Protein AF-0000000084337438 (afdb_homodimer)

Radius of gyration: 63.25 Å; Cα contacts (8 Å, |Δi|>4): 2169; chains: 2; bounding box: 58×197×130 Å

Nearest PDB structures (foldseek):
  6azr-assembly1_C  TM=7.141E-01  e=1.356E-15  Thermotoga maritima MSB8
  9bkv-assembly1_B  TM=4.354E-01  e=6.236E-15  Escherichia coli
  9ce0-assembly1_B  TM=3.706E-01  e=3.165E-15  Escherichia coli
  4zp4-assembly1_A  TM=4.196E-01  e=5.188E-12  Mus musculus
  7v7l-assembly1_A  TM=3.686E-01  e=7.705E-12  Mus musculus

InterPro domains:
  IPR000014 PAS domain [PS50112] (128-198)
  IPR000014 PAS domain [PS50112] (255-328)
  IPR000014 PAS domain [SM00091] (130-196)
  IPR000014 PAS domain [SM00091] (257-326)
  IPR000014 PAS domain [TIGR00229] (126-250)
  IPR000014 PAS domain [TIGR00229] (255-382)
  IPR000014 PAS domain [cd00130] (139-242)
  IPR000014 PAS domain [cd00130] (268-373)
  IPR000700 PAS-associated, C-terminal [PS50113] (202-254)
  IPR000700 PAS-associated, C-terminal [PS50113] (332-385)
  IPR001610 PAC motif [SM00086] (77-118)
  IPR001610 PAC motif [SM00086] (203-245)
  IPR001610 PAC motif [SM00086] (333-376)
  IPR003594 Histidine kinase/HSP90-like ATPase domain [PF02518] (506-612)
  IPR003594 Histidine kinase/HSP90-like ATPase domain [SM00387] (505-613)
  IPR004358 Signal transduction histidine kinase-related protein, C-terminal [PR00344] (544-558)
  IPR004358 Signal transduction histidine kinase-related protein, C-terminal [PR00344] (576-594)
  IPR004358 Signal transduction histidine kinase-related protein, C-terminal [PR00344] (600-613)
  IPR005467 Histidine kinase domain [PS50109] (403-613)
  IPR013655 PAS fold 3 [PF08447] (153-236)

pLDDT: mean 85.12, std 11.22, range [44.88, 97.06]

Foldseek 3Di:
DVVVVVVVLVVCVVVLKKKKKAFPVVGDIDTRPSVCVVLVPDPPDDDDPVNVLVFFPCSVVVVVQQVVCQQPQDKDKDWTWGAHPVGDIFIKIKIKGFDDDPNHTGMIMIMIHTCRVVVVVVVVVVVVVVVVVCCQQVPQWKKFKAFLVFFTPFTHPNVCVVQVHDGVRRRVDGVLQFFDPVCNVVVVVQSVCQQVVVDQKDKDWGWTAHPVGDIFIKIKIKGFDADPVRHTGIIMITIGTCRVVVVVVVVVVVVVVVVVVVVVVQLWKKKKAFPVVRWMDIAQSVCVLLPHGRVPPPRCPVNPVLVFFDPVCSVVQVVQVVCQQVVVDQKGWDWTWGAHPVGDTFTKIWIKGQDDADPVSGGGMMMTIIDGCRVVVVVVVVVVVVVVLVVVVVVLVVLLVVLLVVVLVVLVVLLVVLVVCLVPDDDPVVNVVSVVVNVVSVVVNVVSVVLSCLLCVLVPCPPQQFDKDQLVVLLVVLCVVCVVLCVVLVEAEAEAEDRPDIAGGRSVLSSLLSNLLVVCQSQQAASVDHKYWYWHWDDDDPKIKIKIKIQGQKADCVVCVVCLLPFQDDRDPRPPCSRHSSVSNQSNLVSQVKHKDKDIDGNGTIMIMIIGD/DVVVVVVVLVVCVVVLKKKKKAFPPVGDIDIRPSVCVVLVPDPPDDDDPVNVLVFFPPSVVVVVQQVVCQQPQDKDKDWTWGAHPVGDIFIKIKIKGFDDDPNHTGMIMIMIHTCRVVVVVVVVVVVVVVVVVCCQQVPQWKKFKAFLVFFTPDTHPNVCVVQVHDGVRRRVDGVLQFFDPVCNVVVVVQSVCQQVVVDQKDKDWGWTAHPVGDIFIKIKIKGFDADPVRHTGIIMITIGTCRVVVVVVVVVVVVVVVVVVVVVVQLWKKKKAFPVVRWMDIAQSVCVLLPHGRVPPPRCPVNPVLVFFDPVCSVVQVVQVVCQQVVVDQKRWDWTWGAHPVGDTFTKIWIKGQDDADPVSGGGMMMTIIDGCRVVVVVVVVVVVVVVLVVVVVVLVVLLVVLLVVVLVVLVVLLVVLVVCLVPDDDVVVNVVSVVVNVVSVVVNVVSVVLSVLLVVLVPCPPQQFDWDQPVVLLVVLCVVCVVLCVVLVEAEAEAEDRPDIAGGRSVLSSLLSNLLVVCQSQQAASVDHKYWYWHWDDDDPKIKIKIKIQGQKADCVVCVVCLLPFQDDRDPGPVCSRHSSVSNQSNLVSQVKDKDKDIDGNGTIMIMIIGD

Sequence (1226 aa):
MHKKLELYEKVTPLAQLGIWQRNLITGEIYWNEYIRDIYEVGPEDYLTLNDASESYLDKEAACEMIEYAISTGQPQVGEFKMLTVKGTFKWVRMRVNTTFEDDQCTEIYGTLEDITSQVSMIRALEEREEKFHQAFDHAPIGMAIVSTEGHWIKVNNSLCSLLGYDEDEFLKHTFQEFTHPDDLDIDLSYMHRLLNKEIPSYNMEKRYFHKDGHQIWIYLSVTLVRDTDGLPLYFISQIKDITERKRSTEILLQERQRLDNIIKSTQVGTWEWNVQTDETIHNKRSAAIFGYHPNEIVANMMNTWHNFIHPDDREINFAELEKCFKKQEKFYACECRMMHKNGSWLWVEIRGKVIKWDDNNNPILMLGTYADIHQRKTMEQERKKAMEVISGQNGRLLNFAHIVSHNLRSHTGNIQMLLDMINHETEEDEKQKMMQMLVINTSNLQQTLSHLNEVVDVHSKGEYSKKILNLHKEVYRMLEVLSQSLRQVNAIKIVEVDPDINIQYDPAYLESILLNLVTNCVKYRDTDRQLHIHIKAYKEGNIVVLEITDNGIGIDLKLHGHKLFGMYKTFHDNNDARGIGLFLVKNQVDAMGGKIEASSVLGQGTTFRIEFSMHKKLELYEKVTPLAQLGIWQRNLITGEIYWNEYIRDIYEVGPEDYLTLNDASESYLDKEAACEMIEYAISTGQPQVGEFKMLTVKGTFKWVRMRVNTTFEDDQCTEIYGTLEDITSQVSMIRALEEREEKFHQAFDHAPIGMAIVSTEGHWIKVNNSLCSLLGYDEDEFLKHTFQEFTHPDDLDIDLSYMHRLLNKEIPSYNMEKRYFHKDGHQIWIYLSVTLVRDTDGLPLYFISQIKDITERKRSTEILLQERQRLDNIIKSTQVGTWEWNVQTDETIHNKRSAAIFGYHPNEIVANMMNTWHNFIHPDDREINFAELEKCFKKQEKFYACECRMMHKNGSWLWVEIRGKVIKWDDNNNPILMLGTYADIHQRKTMEQERKKAMEVISGQNGRLLNFAHIVSHNLRSHTGNIQMLLDMINHETEEDEKQKMMQMLVINTSNLQQTLSHLNEVVDVHSKGEYSKKILNLHKEVYRMLEVLSQSLRQVNAIKIVEVDPDINIQYDPAYLESILLNLVTNCVKYRDTDRQLHIHIKAYKEGNIVVLEITDNGIGIDLKLHGHKLFGMYKTFHDNNDARGIGLFLVKNQVDAMGGKIEASSVLGQGTTFRIEFS

Solvent-accessible surface area (backbone atoms only — not comparable to full-atom values): 63831 Å² total; per-residue (Å²): 108,69,67,60,36,54,48,51,63,56,42,33,59,72,66,54,41,16,41,39,38,34,33,66,76,84,64,51,73,48,70,41,74,43,39,34,58,73,37,53,54,54,93,86,55,81,88,45,73,65,58,58,51,66,24,32,74,55,38,64,61,55,50,49,52,53,50,49,21,56,72,70,53,46,70,43,76,49,76,46,50,30,39,26,78,80,65,46,81,41,33,31,40,40,33,41,39,50,42,72,56,95,95,35,62,42,32,41,36,32,37,40,33,80,41,37,68,59,51,52,52,53,51,53,50,49,51,53,28,49,51,33,44,46,47,50,39,54,26,65,54,13,34,34,36,25,37,84,87,44,40,44,74,45,69,19,55,36,36,23,61,71,35,66,42,52,67,76,64,48,44,75,40,45,63,70,76,34,36,36,76,90,46,43,62,61,52,51,52,51,52,49,36,42,75,68,68,73,37,82,57,53,71,49,76,46,43,34,50,29,71,90,65,52,78,40,36,29,40,38,27,37,25,71,44,57,45,98,87,64,48,80,59,35,31,32,37,37,44,37,84,39,44,67,59,53,50,53,52,49,52,52,51,50,51,34,50,50,48,51,50,31,49,57,23,64,68,41,11,40,40,37,36,31,63,78,80,51,45,48,47,69,41,55,51,34,23,49,74,35,64,39,51,61,85,61,60,49,66,64,62,46,73,41,52,71,71,34,35,37,78,89,39,44,62,60,49,48,52,44,48,48,35,32,64,68,66,74,31,79,58,32,70,45,78,40,36,31,58,26,72,87,71,46,76,37,37,32,38,39,29,18,27,73,78,37,63,46,97,86,62,43,68,38,34,34,30,17,36,41,36,84,38,37,69,59,51,50,51,51,51,52,50,50,50,54,41,50,51,48,46,50,49,35,52,51,53,44,53,45,42,43,51,51,27,53,53,50,47,53,40,42,48,50,45,52,51,45,52,54,48,45,74,68,48,81,52,65,71,58,36,52,51,46,50,51,50,44,55,51,45,50,51,50,43,45,52,52,34,53,50,46,38,50,50,30,47,52,67,62,46,71,75,68,65,64,37,85,38,49,52,34,59,53,52,52,51,51,51,57,72,43,35,64,68,37,56,74,60,59,50,44,77,44,79,53,46,53,75,80,43,67,43,66,39,37,66,69,53,52,52,52,38,54,49,39,57,53,50,45,44,65,71,44,38,33,89,89,48,79,39,40,39,38,37,38,42,51,72,62,85,96,30,44,35,41,35,46,32,29,47,14,42,38,42,56,46,90,82,40,47,93,41,56,58,30,73,56,45,61,92,62,98,45,93,82,59,68,20,46,52,51,24,47,36,47,51,47,33,46,72,61,61,25,47,75,49,78,51,46,42,66,69,56,8,36,33,40,38,36,37,47,89,110,69,68,58,36,53,47,51,64,56,42,32,60,71,65,54,39,16,41,40,38,34,34,66,76,83,64,52,72,47,69,42,74,42,39,34,57,72,37,53,52,54,93,87,56,81,90,44,74,66,58,58,49,63,24,31,75,55,38,65,62,55,49,50,51,51,50,49,21,56,74,69,52,45,68,43,76,48,75,48,50,29,38,27,79,80,64,46,81,40,32,32,40,40,34,41,39,50,42,71,54,95,93,35,64,43,32,43,35,33,39,40,34,82,41,39,69,58,51,52,52,51,49,52,50,48,51,53,27,50,52,32,44,47,47,50,40,55,26,67,54,13,34,33,36,25,38,84,87,44,40,45,73,45,70,18,55,36,37,24,61,72,36,65,41,52,67,75,64,49,45,76,41,44,61,71,77,33,35,37,75,90,46,42,62,62,52,51,52,52,52,49,36,41,76,68,68,74,37,80,57,53,72,50,75,44,42,34,50,29,72,87,66,50,78,41,37,31,40,41,28,39,26,72,45,55,46,97,86,64,48,80,58,34,32,32,36,38,44,38,84,38,42,68,59,52,51,54,52,49,51,52,51,51,52,35,50,49,46,52,50,32,47,58,24,63,68,40,12,38,39,37,36,30,63,77,81,48,45,46,47,69,41,55,51,34,24,47,75,35,64,40,52,60,85,59,60,50,65,64,60,46,72,42,51,71,73,34,35,38,76,87,40,44,62,62,50,48,53,44,47,47,35,32,64,70,65,74,30,79,57,33,70,45,77,40,37,31,57,27,71,89,70,46,75,37,37,32,37,38,28,18,25,72,76,40,61,46,97,85,60,44,69,37,36,34,31,16,38,40,34,85,38,37,69,58,51,50,50,49,50,52,50,51,51,52,43,50,51,46,48,49,49,33,52,52,52,45,53,46,43,44,51,51,26,53,53,49,45,52,39,43,49,51,45,51,52,45,51,54,49,44,75,69,47,83,52,65,71,59,36,53,52,47,49,51,50,43,55,50,46,49,51,51,45,45,49,54,35,52,49,45,38,50,49,30,48,56,67,62,47,72,76,67,64,65,37,84,38,47,53,33,59,53,52,52,52,50,50,58,72,43,36,64,67,37,55,74,61,60,51,44,77,45,78,51,47,54,75,80,45,68,43,67,39,38,66,68,53,53,50,51,38,52,50,41,56,54,51,46,43,64,73,44,39,34,89,89,48,79,39,41,39,42,38,38,40,51,71,60,85,95,29,45,36,42,35,44,32,30,47,15,42,37,43,55,46,92,80,40,48,93,41,55,58,31,74,56,45,60,93,63,98,45,91,84,58,68,20,46,53,52,23,44,38,48,50,47,33,45,72,59,62,25,48,74,50,76,52,46,42,66,69,56,9,37,33,41,39,38,38,47,87

Organism: NCBI:txid1302689

Structure (mmCIF, N/CA/C/O backbone):
data_AF-0000000084337438-model_v1
#
loop_
_entity.id
_entity.type
_entity.pdbx_description
1 polymer 'histidine kinase'
#
loop_
_atom_site.group_PDB
_atom_site.id
_atom_site.type_symbol
_atom_site.label_atom_id
_atom_site.label_alt_id
_atom_site.label_comp_id
_atom_site.label_asym_id
_atom_site.label_entity_id
_atom_site.label_seq_id
_atom_site.pdbx_PDB_ins_code
_atom_site.Cartn_x
_atom_site.Cartn_y
_atom_site.Cartn_z
_atom_site.occupancy
_atom_site.B_iso_or_equiv
_atom_site.auth_seq_id
_atom_site.auth_comp_id
_atom_site.auth_asym_id
_atom_site.auth_atom_id
_atom_site.pdbx_PDB_model_num
ATOM 1 N N . MET A 1 1 ? 8.883 -91.438 -40 1 69.81 1 MET A N 1
ATOM 2 C CA . MET A 1 1 ? 8.258 -90.375 -40.75 1 69.81 1 MET A CA 1
ATOM 3 C C . MET A 1 1 ? 6.832 -90.125 -40.25 1 69.81 1 MET A C 1
ATOM 5 O O . MET A 1 1 ? 6.438 -89 -40.031 1 69.81 1 MET A O 1
ATOM 9 N N . HIS A 1 2 ? 6.121 -91.25 -40 1 74.62 2 HIS A N 1
ATOM 10 C CA . HIS A 1 2 ? 4.75 -91.125 -39.531 1 74.62 2 HIS A CA 1
ATOM 11 C C . HIS A 1 2 ? 4.707 -90.5 -38.125 1 74.62 2 HIS A C 1
ATOM 13 O O . HIS A 1 2 ? 3.877 -89.625 -37.875 1 74.62 2 HIS A O 1
ATOM 19 N N . LYS A 1 3 ? 5.621 -90.812 -37.312 1 76.75 3 LYS A N 1
ATOM 20 C CA . LYS A 1 3 ? 5.656 -90.312 -35.938 1 76.75 3 LYS A CA 1
ATOM 21 C C . LYS A 1 3 ? 5.965 -88.812 -35.938 1 76.75 3 LYS A C 1
ATOM 23 O O . LYS A 1 3 ? 5.375 -88.062 -35.156 1 76.75 3 LYS A O 1
ATOM 28 N N . LYS A 1 4 ? 6.848 -88.438 -36.812 1 80.94 4 LYS A N 1
ATOM 29 C CA . LYS A 1 4 ? 7.219 -87.062 -36.875 1 80.94 4 LYS A CA 1
ATOM 30 C C . LYS A 1 4 ? 6.055 -86.188 -37.375 1 80.94 4 LYS A C 1
ATOM 32 O O . LYS A 1 4 ? 5.828 -85.062 -36.875 1 80.94 4 LYS A O 1
ATOM 37 N N . LEU A 1 5 ? 5.355 -86.688 -38.312 1 83.25 5 LEU A N 1
ATOM 38 C CA . LEU A 1 5 ? 4.203 -86 -38.844 1 83.25 5 LEU A CA 1
ATOM 39 C C . LEU A 1 5 ? 3.119 -85.812 -37.781 1 83.25 5 LEU A C 1
ATOM 41 O O . LEU A 1 5 ? 2.51 -84.75 -37.688 1 83.25 5 LEU A O 1
ATOM 45 N N . GLU A 1 6 ? 2.914 -86.875 -37.094 1 83.12 6 GLU A N 1
ATOM 46 C CA . GLU A 1 6 ? 1.926 -86.812 -36 1 83.12 6 GLU A CA 1
ATOM 47 C C . GLU A 1 6 ? 2.291 -85.75 -34.969 1 83.12 6 GLU A C 1
ATOM 49 O O . GLU A 1 6 ? 1.421 -85 -34.5 1 83.12 6 GLU A O 1
ATOM 54 N N . LEU A 1 7 ? 3.539 -85.625 -34.719 1 84.75 7 LEU A N 1
ATOM 55 C CA . LEU A 1 7 ? 4.02 -84.625 -33.781 1 84.75 7 LEU A CA 1
ATOM 56 C C . LEU A 1 7 ? 3.709 -83.25 -34.281 1 84.75 7 LEU A C 1
ATOM 58 O O . LEU A 1 7 ? 3.154 -82.438 -33.562 1 84.75 7 LEU A O 1
ATOM 62 N N . TYR A 1 8 ? 4 -82.938 -35.5 1 82.94 8 TYR A N 1
ATOM 63 C CA . TYR A 1 8 ? 3.801 -81.625 -36.094 1 82.94 8 TYR A CA 1
ATOM 64 C C . TYR A 1 8 ? 2.32 -81.25 -36.125 1 82.94 8 TYR A C 1
ATOM 66 O O . TYR A 1 8 ? 1.947 -80.125 -35.906 1 82.94 8 TYR A O 1
ATOM 74 N N . GLU A 1 9 ? 1.546 -82.25 -36.312 1 83.94 9 GLU A N 1
ATOM 75 C CA . GLU A 1 9 ? 0.104 -82 -36.344 1 83.94 9 GLU A CA 1
ATOM 76 C C . GLU A 1 9 ? -0.444 -81.688 -34.969 1 83.94 9 GLU A C 1
ATOM 78 O O . GLU A 1 9 ? -1.401 -80.875 -34.844 1 83.94 9 GLU A O 1
ATOM 83 N N . LYS A 1 10 ? 0.195 -82.188 -33.969 1 83.75 10 LYS A N 1
ATOM 84 C CA . LYS A 1 10 ? -0.245 -81.938 -32.594 1 83.75 10 LYS A CA 1
ATOM 85 C C . LYS A 1 10 ? 0.265 -80.625 -32.094 1 83.75 10 LYS A C 1
ATOM 87 O O . LYS A 1 10 ? -0.438 -79.875 -31.344 1 83.75 10 LYS A O 1
ATOM 92 N N . VAL A 1 11 ? 1.381 -80.188 -32.531 1 84.69 11 VAL A N 1
ATOM 93 C CA . VAL A 1 11 ? 2.045 -79.062 -31.969 1 84.69 11 VAL A CA 1
ATOM 94 C C . VAL A 1 11 ? 1.501 -77.75 -32.594 1 84.69 11 VAL A C 1
ATOM 96 O O . VAL A 1 11 ? 1.44 -76.75 -31.953 1 84.69 11 VAL A O 1
ATOM 99 N N . THR A 1 12 ? 1.086 -77.75 -33.812 1 84.31 12 THR A N 1
ATOM 100 C CA . THR A 1 12 ? 0.663 -76.562 -34.531 1 84.31 12 THR A CA 1
ATOM 101 C C . THR A 1 12 ? -0.567 -75.938 -33.875 1 84.31 12 THR A C 1
ATOM 103 O O . THR A 1 12 ? -0.61 -74.75 -33.656 1 84.31 12 THR A O 1
ATOM 106 N N . PRO A 1 13 ? -1.558 -76.812 -33.5 1 82.44 13 PRO A N 1
ATOM 107 C CA . PRO A 1 13 ? -2.68 -76.188 -32.781 1 82.44 13 PRO A CA 1
ATOM 108 C C . PRO A 1 13 ? -2.283 -75.688 -31.391 1 82.44 13 PRO A C 1
ATOM 110 O O . PRO A 1 13 ? -2.818 -74.688 -30.922 1 82.44 13 PRO A O 1
ATOM 113 N N . LEU A 1 14 ? -1.349 -76.438 -30.828 1 84.5 14 LEU A N 1
ATOM 114 C CA . LEU A 1 14 ? -0.848 -76.062 -29.516 1 84.5 14 LEU A CA 1
ATOM 115 C C . LEU A 1 14 ? -0.203 -74.688 -29.594 1 84.5 14 LEU A C 1
ATOM 117 O O . LEU A 1 14 ? -0.383 -73.812 -28.703 1 84.5 14 LEU A O 1
ATOM 121 N N . ALA A 1 15 ? 0.458 -74.375 -30.688 1 84.94 15 ALA A N 1
ATOM 122 C CA . ALA A 1 15 ? 1.147 -73.125 -30.891 1 84.94 15 ALA A CA 1
ATOM 123 C C . ALA A 1 15 ? 0.205 -72.062 -31.484 1 84.94 15 ALA A C 1
ATOM 125 O O . ALA A 1 15 ? 0.591 -70.938 -31.672 1 84.94 15 ALA A O 1
ATOM 126 N N . GLN A 1 16 ? -1.043 -72.5 -31.75 1 86.56 16 GLN A N 1
ATOM 127 C CA . GLN A 1 16 ? -2.035 -71.625 -32.375 1 86.56 16 GLN A CA 1
ATOM 128 C C . GLN A 1 16 ? -1.514 -71.062 -33.688 1 86.56 16 GLN A C 1
ATOM 130 O O . GLN A 1 16 ? -1.617 -69.812 -33.906 1 86.56 16 GLN A O 1
ATOM 135 N N . LEU A 1 17 ? -0.965 -71.875 -34.438 1 89.62 17 LEU A N 1
ATOM 136 C CA . LEU A 1 17 ? -0.333 -71.5 -35.719 1 89.62 17 LEU A CA 1
ATOM 137 C C . LEU A 1 17 ? -1.119 -72.062 -36.875 1 89.62 17 LEU A C 1
ATOM 139 O O . LEU A 1 17 ? -1.338 -73.312 -36.969 1 89.62 17 LEU A O 1
ATOM 143 N N . GLY A 1 18 ? -1.558 -71.188 -37.781 1 90.75 18 GLY A N 1
ATOM 144 C CA . GLY A 1 18 ? -2.139 -71.625 -39.031 1 90.75 18 GLY A CA 1
ATOM 145 C C . GLY A 1 18 ? -1.103 -71.938 -40.094 1 90.75 18 GLY A C 1
ATOM 146 O O . GLY A 1 18 ? -0.129 -71.188 -40.25 1 90.75 18 GLY A O 1
ATOM 147 N N . ILE A 1 19 ? -1.331 -73.062 -40.781 1 91.75 19 ILE A N 1
ATOM 148 C CA . ILE A 1 19 ? -0.399 -73.438 -41.844 1 91.75 19 ILE A CA 1
ATOM 149 C C . ILE A 1 19 ? -1.155 -73.625 -43.156 1 91.75 19 ILE A C 1
ATOM 151 O O . ILE A 1 19 ? -2.246 -74.188 -43.188 1 91.75 19 ILE A O 1
ATOM 155 N N . TRP A 1 20 ? -0.579 -73.125 -44.188 1 90.88 20 TRP A N 1
ATOM 156 C CA . TRP A 1 20 ? -1.201 -73.312 -45.5 1 90.88 20 TRP A CA 1
ATOM 157 C C . TRP A 1 20 ? -0.146 -73.562 -46.594 1 90.88 20 TRP A C 1
ATOM 159 O O . TRP A 1 20 ? 1.02 -73.188 -46.406 1 90.88 20 TRP A O 1
ATOM 169 N N . GLN A 1 21 ? -0.517 -74.25 -47.594 1 93.25 21 GLN A N 1
ATOM 170 C CA . GLN A 1 21 ? 0.341 -74.562 -48.719 1 93.25 21 GLN A CA 1
ATOM 171 C C . GLN A 1 21 ? -0.469 -74.562 -50.031 1 93.25 21 GLN A C 1
ATOM 173 O O . GLN A 1 21 ? -1.58 -75.125 -50.062 1 93.25 21 GLN A O 1
ATOM 178 N N . ARG A 1 22 ? 0.064 -74 -51.062 1 91.75 22 ARG A N 1
ATOM 179 C CA . ARG A 1 22 ? -0.604 -74 -52.344 1 91.75 22 ARG A CA 1
ATOM 180 C C . ARG A 1 22 ? 0.344 -74.438 -53.469 1 91.75 22 ARG A C 1
ATOM 182 O O . ARG A 1 22 ? 1.451 -73.938 -53.594 1 91.75 22 ARG A O 1
ATOM 189 N N . ASN A 1 23 ? -0.112 -75.375 -54.125 1 92.19 23 ASN A N 1
ATOM 190 C CA . ASN A 1 23 ? 0.622 -75.812 -55.312 1 92.19 23 ASN A CA 1
ATOM 191 C C . ASN A 1 23 ? 0.289 -74.938 -56.531 1 92.19 23 ASN A C 1
ATOM 193 O O . ASN A 1 23 ? -0.87 -74.875 -56.938 1 92.19 23 ASN A O 1
ATOM 197 N N . LEU A 1 24 ? 1.274 -74.375 -57.125 1 90.88 24 LEU A N 1
ATOM 198 C CA . LEU A 1 24 ? 1.031 -73.375 -58.188 1 90.88 24 LEU A CA 1
ATOM 199 C C . LEU A 1 24 ? 0.873 -74.125 -59.531 1 90.88 24 LEU A C 1
ATOM 201 O O . LEU A 1 24 ? 0.405 -73.5 -60.5 1 90.88 24 LEU A O 1
ATOM 205 N N . ILE A 1 25 ? 1.181 -75.312 -59.562 1 88.81 25 ILE A N 1
ATOM 206 C CA . ILE A 1 25 ? 1.063 -76.125 -60.781 1 88.81 25 ILE A CA 1
ATOM 207 C C . ILE A 1 25 ? -0.323 -76.75 -60.875 1 88.81 25 ILE A C 1
ATOM 209 O O . ILE A 1 25 ? -1.037 -76.562 -61.875 1 88.81 25 ILE A O 1
ATOM 213 N N . THR A 1 26 ? -0.764 -77.438 -59.875 1 89.62 26 THR A N 1
ATOM 214 C CA . THR A 1 26 ? -2.035 -78.125 -59.875 1 89.62 26 THR A CA 1
ATOM 215 C C . THR A 1 26 ? -3.166 -77.25 -59.406 1 89.62 26 THR A C 1
ATOM 217 O O . THR A 1 26 ? -4.34 -77.5 -59.688 1 89.62 26 THR A O 1
ATOM 220 N N . GLY A 1 27 ? -2.842 -76.188 -58.656 1 86.5 27 GLY A N 1
ATOM 221 C CA . GLY A 1 27 ? -3.842 -75.25 -58.156 1 86.5 27 GLY A CA 1
ATOM 222 C C . GLY A 1 27 ? -4.422 -75.688 -56.812 1 86.5 27 GLY A C 1
ATOM 223 O O . GLY A 1 27 ? -5.246 -75 -56.219 1 86.5 27 GLY A O 1
ATOM 224 N N . GLU A 1 28 ? -4 -76.812 -56.25 1 88.75 28 GLU A N 1
ATOM 225 C CA . GLU A 1 28 ? -4.527 -77.312 -55 1 88.75 28 GLU A CA 1
ATOM 226 C C . GLU A 1 28 ? -3.992 -76.562 -53.812 1 88.75 28 GLU A C 1
ATOM 228 O O . GLU A 1 28 ? -2.824 -76.188 -53.781 1 88.75 28 GLU A O 1
ATOM 233 N N . ILE A 1 29 ? -4.891 -76.375 -52.844 1 89.75 29 ILE A N 1
ATOM 234 C CA . ILE A 1 29 ? -4.5 -75.625 -51.625 1 89.75 29 ILE A CA 1
ATOM 235 C C . ILE A 1 29 ? -4.762 -76.5 -50.406 1 89.75 29 ILE A C 1
ATOM 237 O O . ILE A 1 29 ? -5.785 -77.188 -50.344 1 89.75 29 ILE A O 1
ATOM 241 N N . TYR A 1 30 ? -3.816 -76.5 -49.5 1 88.69 30 TYR A N 1
ATOM 242 C CA . TYR A 1 30 ? -3.938 -77.188 -48.219 1 88.69 30 TYR A CA 1
ATOM 243 C C . TYR A 1 30 ? -3.965 -76.188 -47.094 1 88.69 30 TYR A C 1
ATOM 245 O O . TYR A 1 30 ? -3.189 -75.25 -47.062 1 88.69 30 TYR A O 1
ATOM 253 N N . TRP A 1 31 ? -4.926 -76.375 -46.156 1 87.75 31 TRP A N 1
ATOM 254 C CA . TRP A 1 31 ? -4.98 -75.625 -44.906 1 87.75 31 TRP A CA 1
ATOM 255 C C . TRP A 1 31 ? -5.031 -76.625 -43.719 1 87.75 31 TRP A C 1
ATOM 257 O O . TRP A 1 31 ? -5.715 -77.625 -43.781 1 87.75 31 TRP A O 1
ATOM 267 N N . ASN A 1 32 ? -4.285 -76.25 -42.688 1 84.69 32 ASN A N 1
ATOM 268 C CA . ASN A 1 32 ? -4.48 -77 -41.5 1 84.69 32 ASN A CA 1
ATOM 269 C C . ASN A 1 32 ? -5.73 -76.562 -40.719 1 84.69 32 ASN A C 1
ATOM 271 O O . ASN A 1 32 ? -6.371 -75.625 -41.094 1 84.69 32 ASN A O 1
ATOM 275 N N . GLU A 1 33 ? -6.113 -77.25 -39.75 1 82.69 33 GLU A N 1
ATOM 276 C CA . GLU A 1 33 ? -7.352 -77.062 -39 1 82.69 33 GLU A CA 1
ATOM 277 C C . GLU A 1 33 ? -7.359 -75.688 -38.312 1 82.69 33 GLU A C 1
ATOM 279 O O . GLU A 1 33 ? -8.398 -75 -38.25 1 82.69 33 GLU A O 1
ATOM 284 N N . TYR A 1 34 ? -6.215 -75.188 -37.906 1 87.94 34 TYR A N 1
ATOM 285 C CA . TYR A 1 34 ? -6.176 -73.938 -37.125 1 87.94 34 TYR A CA 1
ATOM 286 C C . TYR A 1 34 ? -6.445 -72.75 -38 1 87.94 34 TYR A C 1
ATOM 288 O O . TYR A 1 34 ? -6.891 -71.688 -37.531 1 87.94 34 TYR A O 1
ATOM 296 N N . ILE A 1 35 ? -6.145 -72.75 -39.281 1 89.62 35 ILE A N 1
ATOM 297 C CA . ILE A 1 35 ? -6.488 -71.688 -40.188 1 89.62 35 ILE A CA 1
ATOM 298 C C . ILE A 1 35 ? -8 -71.438 -40.156 1 89.62 35 ILE A C 1
ATOM 300 O O . ILE A 1 35 ? -8.461 -70.312 -40.219 1 89.62 35 ILE A O 1
ATOM 304 N N . ARG A 1 36 ? -8.664 -72.562 -40 1 87.69 36 ARG A N 1
ATOM 305 C CA . ARG A 1 36 ? -10.117 -72.438 -39.938 1 87.69 36 ARG A CA 1
ATOM 306 C C . ARG A 1 36 ? -10.555 -71.75 -38.688 1 87.69 36 ARG A C 1
ATOM 308 O O . ARG A 1 36 ? -11.516 -70.938 -38.688 1 87.69 36 ARG A O 1
ATOM 315 N N . ASP A 1 37 ? -9.836 -72 -37.656 1 89.56 37 ASP A N 1
ATOM 316 C CA . ASP A 1 37 ? -10.141 -71.312 -36.406 1 89.56 37 ASP A CA 1
ATOM 317 C C . ASP A 1 37 ? -9.867 -69.812 -36.5 1 89.56 37 ASP A C 1
ATOM 319 O O . ASP A 1 37 ? -10.633 -69 -35.969 1 89.56 37 ASP A O 1
ATOM 323 N N . ILE A 1 38 ? -8.797 -69.5 -37.125 1 91.44 38 ILE A N 1
ATOM 324 C CA . ILE A 1 38 ? -8.445 -68.062 -37.281 1 91.44 38 ILE A CA 1
ATOM 325 C C . ILE A 1 38 ? -9.516 -67.375 -38.094 1 91.44 38 ILE A C 1
ATOM 327 O O . ILE A 1 38 ? -9.961 -66.25 -37.75 1 91.44 38 ILE A O 1
ATOM 331 N N . TYR A 1 39 ? -10.008 -68.062 -39.125 1 91.81 39 TYR A N 1
ATOM 332 C CA . TYR A 1 39 ? -11.023 -67.438 -39.969 1 91.81 39 TYR A CA 1
ATOM 333 C C . TYR A 1 39 ? -12.422 -67.688 -39.406 1 91.81 39 TYR A C 1
ATOM 335 O O . TYR A 1 39 ? -13.406 -67.125 -39.906 1 91.81 39 TYR A O 1
ATOM 343 N N . GLU A 1 40 ? -12.531 -68.5 -38.344 1 89.62 40 GLU A N 1
ATOM 344 C CA . GLU A 1 40 ? -13.781 -68.812 -37.688 1 89.62 40 GLU A CA 1
ATOM 345 C C . GLU A 1 40 ? -14.766 -69.5 -38.625 1 89.62 40 GLU A C 1
ATOM 347 O O . GLU A 1 40 ? -15.93 -69.062 -38.719 1 89.62 40 GLU A O 1
ATOM 352 N N . VAL A 1 41 ? -14.203 -70.438 -39.344 1 86.19 41 VAL A N 1
ATOM 353 C CA . VAL A 1 41 ? -15.039 -71.188 -40.281 1 86.19 41 VAL A CA 1
ATOM 354 C C . VAL A 1 41 ? -15.641 -72.375 -39.562 1 86.19 41 VAL A C 1
ATOM 356 O O . VAL A 1 41 ? -14.938 -73.125 -38.844 1 86.19 41 VAL A O 1
ATOM 359 N N . GLY A 1 42 ? -16.875 -72.625 -39.625 1 78.19 42 GLY A N 1
ATOM 360 C CA . GLY A 1 42 ? -17.547 -73.688 -38.969 1 78.19 42 GLY A CA 1
ATOM 361 C C . GLY A 1 42 ? -17.078 -75.062 -39.438 1 78.19 42 GLY A C 1
ATOM 362 O O . GLY A 1 42 ? -16.453 -75.188 -40.5 1 78.19 42 GLY A O 1
ATOM 363 N N . PRO A 1 43 ? -17.266 -76.125 -38.656 1 74.5 43 PRO A N 1
ATOM 364 C CA . PRO A 1 43 ? -16.797 -77.5 -38.969 1 74.5 43 PRO A CA 1
ATOM 365 C C . PRO A 1 43 ? -17.375 -78 -40.281 1 74.5 43 PRO A C 1
ATOM 367 O O . PRO A 1 43 ? -16.734 -78.75 -40.969 1 74.5 43 PRO A O 1
ATOM 370 N N . GLU A 1 44 ? -18.594 -77.438 -40.688 1 77.75 44 GLU A N 1
ATOM 371 C CA . GLU A 1 44 ? -19.25 -77.938 -41.875 1 77.75 44 GLU A CA 1
ATOM 372 C C . GLU A 1 44 ? -18.938 -77.062 -43.094 1 77.75 44 GLU A C 1
ATOM 374 O O . GLU A 1 44 ? -19.25 -77.438 -44.219 1 77.75 44 GLU A O 1
ATOM 379 N N . ASP A 1 45 ? -18.328 -76 -42.844 1 76.31 45 ASP A N 1
ATOM 380 C CA . ASP A 1 45 ? -18.094 -75.125 -43.969 1 76.31 45 ASP A CA 1
ATOM 381 C C . ASP A 1 45 ? -16.672 -75.25 -44.531 1 76.31 45 ASP A C 1
ATOM 383 O O . ASP A 1 45 ? -15.812 -75.875 -43.875 1 76.31 45 ASP A O 1
ATOM 387 N N . TYR A 1 46 ? -16.531 -75 -45.844 1 79.5 46 TYR A N 1
ATOM 388 C CA . TYR A 1 46 ? -15.219 -75.062 -46.469 1 79.5 46 TYR A CA 1
ATOM 389 C C . TYR A 1 46 ? -14.641 -73.688 -46.719 1 79.5 46 TYR A C 1
ATOM 391 O O . TYR A 1 46 ? -15.367 -72.75 -47.125 1 79.5 46 TYR A O 1
ATOM 399 N N . LEU A 1 47 ? -13.398 -73.562 -46.312 1 81.81 47 LEU A N 1
ATOM 400 C CA . LEU A 1 47 ? -12.68 -72.375 -46.594 1 81.81 47 LEU A CA 1
ATOM 401 C C . LEU A 1 47 ? -12.07 -72.375 -47.969 1 81.81 47 LEU A C 1
ATOM 403 O O . LEU A 1 47 ? -11.305 -73.312 -48.312 1 81.81 47 LEU A O 1
ATOM 407 N N . THR A 1 48 ? -12.523 -71.438 -48.875 1 84.06 48 THR A N 1
ATOM 408 C CA . THR A 1 48 ? -11.938 -71.312 -50.219 1 84.06 48 THR A CA 1
ATOM 409 C C . THR A 1 48 ? -10.891 -70.188 -50.25 1 84.06 48 THR A C 1
ATOM 411 O O . THR A 1 48 ? -10.828 -69.375 -49.375 1 84.06 48 THR A O 1
ATOM 414 N N . LEU A 1 49 ? -10.031 -70.375 -51.219 1 85.81 49 LEU A N 1
ATOM 415 C CA . LEU A 1 49 ? -9.008 -69.375 -51.406 1 85.81 49 LEU A CA 1
ATOM 416 C C . LEU A 1 49 ? -9.648 -68 -51.594 1 85.81 49 LEU A C 1
ATOM 418 O O . LEU A 1 49 ? -9.117 -67 -51.125 1 85.81 49 LEU A O 1
ATOM 422 N N . ASN A 1 50 ? -10.742 -67.938 -52.25 1 83.81 50 ASN A N 1
ATOM 423 C CA . ASN A 1 50 ? -11.453 -66.688 -52.469 1 83.81 50 ASN A CA 1
ATOM 424 C C . ASN A 1 50 ? -12 -66.125 -51.188 1 83.81 50 ASN A C 1
ATOM 426 O O . ASN A 1 50 ? -11.906 -64.938 -50.938 1 83.81 50 ASN A O 1
ATOM 430 N N . ASP A 1 51 ? -12.523 -67 -50.344 1 83.75 51 ASP A N 1
ATOM 431 C CA . ASP A 1 51 ? -13.039 -66.562 -49.062 1 83.75 51 ASP A CA 1
ATOM 432 C C . ASP A 1 51 ? -11.922 -66 -48.188 1 83.75 51 ASP A C 1
ATOM 434 O O . ASP A 1 51 ? -12.102 -65 -47.531 1 83.75 51 ASP A O 1
ATOM 438 N N . ALA A 1 52 ? -10.82 -66.688 -48.25 1 86.88 52 ALA A N 1
ATOM 439 C CA . ALA A 1 52 ? -9.672 -66.25 -47.438 1 86.88 52 ALA A CA 1
ATOM 440 C C . ALA A 1 52 ? -9.141 -64.938 -47.906 1 86.88 52 ALA A C 1
ATOM 442 O O . ALA A 1 52 ? -8.828 -64.062 -47.094 1 86.88 52 ALA A O 1
ATOM 443 N N . SER A 1 53 ? -9.078 -64.688 -49.188 1 86.5 53 SER A N 1
ATOM 444 C CA . SER A 1 53 ? -8.562 -63.438 -49.75 1 86.5 53 SER A CA 1
ATOM 445 C C . SER A 1 53 ? -9.5 -62.281 -49.469 1 86.5 53 SER A C 1
ATOM 447 O O . SER A 1 53 ? -9.055 -61.156 -49.219 1 86.5 53 SER A O 1
ATOM 449 N N . GLU A 1 54 ? -10.742 -62.531 -49.406 1 85.75 54 GLU A N 1
ATOM 450 C CA . GLU A 1 54 ? -11.734 -61.5 -49.25 1 85.75 54 GLU A CA 1
ATOM 451 C C . GLU A 1 54 ? -11.82 -61.062 -47.781 1 85.75 54 GLU A C 1
ATOM 453 O O . GLU A 1 54 ? -12.32 -59.969 -47.469 1 85.75 54 GLU A O 1
ATOM 458 N N . SER A 1 55 ? -11.328 -61.844 -46.938 1 89.56 55 SER A N 1
ATOM 459 C CA . SER A 1 55 ? -11.406 -61.562 -45.5 1 89.56 55 SER A CA 1
ATOM 460 C C . SER A 1 55 ? -10.461 -60.406 -45.125 1 89.56 55 SER A C 1
ATOM 462 O O . SER A 1 55 ? -10.648 -59.781 -44.094 1 89.56 55 SER A O 1
ATOM 464 N N . TYR A 1 56 ? -9.438 -60.219 -45.906 1 91.62 56 TYR A N 1
ATOM 465 C CA . TYR A 1 56 ? -8.461 -59.188 -45.594 1 91.62 56 TYR A CA 1
ATOM 466 C C . TYR A 1 56 ? -9 -57.812 -45.969 1 91.62 56 TYR A C 1
ATOM 468 O O . TYR A 1 56 ? -9.555 -57.625 -47.062 1 91.62 56 TYR A O 1
ATOM 476 N N . LEU A 1 57 ? -8.867 -56.938 -45.062 1 88.5 57 LEU A N 1
ATOM 477 C CA . LEU A 1 57 ? -9.305 -55.562 -45.344 1 88.5 57 LEU A CA 1
ATOM 478 C C . LEU A 1 57 ? -8.414 -54.906 -46.375 1 88.5 57 LEU A C 1
ATOM 480 O O . LEU A 1 57 ? -8.898 -54.156 -47.219 1 88.5 57 LEU A O 1
ATOM 484 N N . ASP A 1 58 ? -7.117 -55.156 -46.219 1 87.12 58 ASP A N 1
ATOM 485 C CA . ASP A 1 58 ? -6.176 -54.719 -47.25 1 87.12 58 ASP A CA 1
ATOM 486 C C . ASP A 1 58 ? -5.73 -55.906 -48.125 1 87.12 58 ASP A C 1
ATOM 488 O O . ASP A 1 58 ? -4.578 -56.344 -48.031 1 87.12 58 ASP A O 1
ATOM 492 N N . LYS A 1 59 ? -6.539 -56.312 -48.969 1 89.19 59 LYS A N 1
ATOM 493 C CA . LYS A 1 59 ? -6.324 -57.469 -49.812 1 89.19 59 LYS A CA 1
ATOM 494 C C . LYS A 1 59 ? -5.152 -57.25 -50.781 1 89.19 59 LYS A C 1
ATOM 496 O O . LYS A 1 59 ? -4.355 -58.156 -51.031 1 89.19 59 LYS A O 1
ATOM 501 N N . GLU A 1 60 ? -5.148 -56 -51.219 1 90.44 60 GLU A N 1
ATOM 502 C CA . GLU A 1 60 ? -4.105 -55.688 -52.188 1 90.44 60 GLU A CA 1
ATOM 503 C C . GLU A 1 60 ? -2.717 -55.844 -51.562 1 90.44 60 GLU A C 1
ATOM 505 O O . GLU A 1 60 ? -1.813 -56.406 -52.188 1 90.44 60 GLU A O 1
ATOM 510 N N . ALA A 1 61 ? -2.605 -55.312 -50.375 1 91.25 61 ALA A N 1
ATOM 511 C CA . ALA A 1 61 ? -1.308 -55.375 -49.719 1 91.25 61 ALA A CA 1
ATOM 512 C C . ALA A 1 61 ? -0.906 -56.844 -49.469 1 91.25 61 ALA A C 1
ATOM 514 O O . ALA A 1 61 ? 0.258 -57.219 -49.656 1 91.25 61 ALA A O 1
ATOM 515 N N . ALA A 1 62 ? -1.787 -57.656 -49.062 1 90.81 62 ALA A N 1
ATOM 516 C CA . ALA A 1 62 ? -1.515 -59.062 -48.812 1 90.81 62 ALA A CA 1
ATOM 517 C C . ALA A 1 62 ? -1.153 -59.812 -50.094 1 90.81 62 ALA A C 1
ATOM 519 O O . ALA A 1 62 ? -0.212 -60.594 -50.125 1 90.81 62 ALA A O 1
ATOM 520 N N . CYS A 1 63 ? -1.891 -59.531 -51.219 1 91.38 63 CYS A N 1
ATOM 521 C CA . CYS A 1 63 ? -1.631 -60.125 -52.5 1 91.38 63 CYS A CA 1
ATOM 522 C C . CYS A 1 63 ? -0.264 -59.719 -53.031 1 91.38 63 CYS A C 1
ATOM 524 O O . CYS A 1 63 ? 0.461 -60.562 -53.594 1 91.38 63 CYS A O 1
ATOM 526 N N . GLU A 1 64 ? -0.045 -58.469 -52.812 1 92.5 64 GLU A N 1
ATOM 527 C CA . GLU A 1 64 ? 1.247 -57.969 -53.281 1 92.5 64 GLU A CA 1
ATOM 528 C C . GLU A 1 64 ? 2.396 -58.656 -52.562 1 92.5 64 GLU A C 1
ATOM 530 O O . GLU A 1 64 ? 3.414 -59 -53.156 1 92.5 64 GLU A O 1
ATOM 535 N N . MET A 1 65 ? 2.229 -58.844 -51.281 1 92.56 65 MET A N 1
ATOM 536 C CA . MET A 1 65 ? 3.256 -59.531 -50.5 1 92.56 65 MET A CA 1
ATOM 537 C C . MET A 1 65 ? 3.459 -60.969 -51.031 1 92.56 65 MET A C 1
ATOM 539 O O . MET A 1 65 ? 4.594 -61.406 -51.188 1 92.56 65 MET A O 1
ATOM 543 N N . ILE A 1 66 ? 2.404 -61.688 -51.344 1 91.62 66 ILE A N 1
ATOM 544 C CA . ILE A 1 66 ? 2.451 -63.062 -51.812 1 91.62 66 ILE A CA 1
ATOM 545 C C . ILE A 1 66 ? 3.082 -63.125 -53.219 1 91.62 66 ILE A C 1
ATOM 547 O O . ILE A 1 66 ? 3.938 -63.969 -53.469 1 91.62 66 ILE A O 1
ATOM 551 N N . GLU A 1 67 ? 2.678 -62.188 -54.031 1 91.81 67 GLU A N 1
ATOM 552 C CA . GLU A 1 67 ? 3.229 -62.125 -55.375 1 91.81 67 GLU A CA 1
ATOM 553 C C . GLU A 1 67 ? 4.73 -61.844 -55.375 1 91.81 67 GLU A C 1
ATOM 555 O O . GLU A 1 67 ? 5.48 -62.406 -56.156 1 91.81 67 GLU A O 1
ATOM 560 N N . TYR A 1 68 ? 5.023 -60.969 -54.531 1 93.44 68 TYR A N 1
ATOM 561 C CA . TYR A 1 68 ? 6.441 -60.656 -54.406 1 93.44 68 TYR A CA 1
ATOM 562 C C . TYR A 1 68 ? 7.238 -61.906 -54 1 93.44 68 TYR A C 1
ATOM 564 O O . TYR A 1 68 ? 8.32 -62.156 -54.531 1 93.44 68 TYR A O 1
ATOM 572 N N . ALA A 1 69 ? 6.746 -62.656 -53.062 1 92.62 69 ALA A N 1
ATOM 573 C CA . ALA A 1 69 ? 7.398 -63.875 -52.656 1 92.62 69 ALA A CA 1
ATOM 574 C C . ALA A 1 69 ? 7.508 -64.875 -53.812 1 92.62 69 ALA A C 1
ATOM 576 O O . ALA A 1 69 ? 8.539 -65.5 -53.969 1 92.62 69 ALA A O 1
ATOM 577 N N . ILE A 1 70 ? 6.516 -65 -54.625 1 92.31 70 ILE A N 1
ATOM 578 C CA . ILE A 1 70 ? 6.469 -65.875 -55.75 1 92.31 70 ILE A CA 1
ATOM 579 C C . ILE A 1 70 ? 7.492 -65.5 -56.812 1 92.31 70 ILE A C 1
ATOM 581 O O . ILE A 1 70 ? 8.164 -66.312 -57.406 1 92.31 70 ILE A O 1
ATOM 585 N N . SER A 1 71 ? 7.652 -64.188 -57 1 92 71 SER A N 1
ATOM 586 C CA . SER A 1 71 ? 8.516 -63.688 -58.031 1 92 71 SER A CA 1
ATOM 587 C C . SER A 1 71 ? 9.984 -63.719 -57.625 1 92 71 SER A C 1
ATOM 589 O O . SER A 1 71 ? 10.859 -64 -58.438 1 92 71 SER A O 1
ATOM 591 N N . THR A 1 72 ? 10.273 -63.438 -56.406 1 91.38 72 THR A N 1
ATOM 592 C CA . THR A 1 72 ? 11.656 -63.25 -55.969 1 91.38 72 THR A CA 1
ATOM 593 C C . THR A 1 72 ? 12.164 -64.5 -55.281 1 91.38 72 THR A C 1
ATOM 595 O O . THR A 1 72 ? 13.375 -64.75 -55.219 1 91.38 72 THR A O 1
ATOM 598 N N . GLY A 1 73 ? 11.297 -65.25 -54.656 1 89.56 73 GLY A N 1
ATOM 599 C CA . GLY A 1 73 ? 11.68 -66.438 -53.875 1 89.56 73 GLY A CA 1
ATOM 600 C C . GLY A 1 73 ? 12.156 -66.062 -52.5 1 89.56 73 GLY A C 1
ATOM 601 O O . GLY A 1 73 ? 12.641 -66.938 -51.75 1 89.56 73 GLY A O 1
ATOM 602 N N . GLN A 1 74 ? 11.961 -64.875 -52.125 1 90.88 74 GLN A N 1
ATOM 603 C CA . GLN A 1 74 ? 12.391 -64.438 -50.812 1 90.88 74 GLN A CA 1
ATOM 604 C C . GLN A 1 74 ? 11.242 -64.5 -49.812 1 90.88 74 GLN A C 1
ATOM 606 O O . GLN A 1 74 ? 10.117 -64.125 -50.125 1 90.88 74 GLN A O 1
ATOM 611 N N . PRO A 1 75 ? 11.562 -65 -48.625 1 92.38 75 PRO A N 1
ATOM 612 C CA . PRO A 1 75 ? 10.516 -65 -47.594 1 92.38 75 PRO A CA 1
ATOM 613 C C . PRO A 1 75 ? 10.031 -63.625 -47.219 1 92.38 75 PRO A C 1
ATOM 615 O O . PRO A 1 75 ? 10.812 -62.688 -47.219 1 92.38 75 PRO A O 1
ATOM 618 N N . GLN A 1 76 ? 8.742 -63.594 -46.938 1 93.31 76 GLN A N 1
ATOM 619 C CA . GLN A 1 76 ? 8.125 -62.312 -46.594 1 93.31 76 GLN A CA 1
ATOM 620 C C . GLN A 1 76 ? 7.312 -62.438 -45.312 1 93.31 76 GLN A C 1
ATOM 622 O O . GLN A 1 76 ? 6.773 -63.5 -45 1 93.31 76 GLN A O 1
ATOM 627 N N . VAL A 1 77 ? 7.332 -61.344 -44.562 1 93.25 77 VAL A N 1
ATOM 628 C CA . VAL A 1 77 ? 6.492 -61.25 -43.375 1 93.25 77 VAL A CA 1
ATOM 629 C C . VAL A 1 77 ? 5.66 -59.969 -43.406 1 93.25 77 VAL A C 1
ATOM 631 O O . VAL A 1 77 ? 6.152 -58.906 -43.812 1 93.25 77 VAL A O 1
ATOM 634 N N . GLY A 1 78 ? 4.352 -60.094 -43.062 1 92.19 78 GLY A N 1
ATOM 635 C CA . GLY A 1 78 ? 3.473 -58.938 -43 1 92.19 78 GLY A CA 1
ATOM 636 C C . GLY A 1 78 ? 2.371 -59.062 -41.969 1 92.19 78 GLY A C 1
ATOM 637 O O . GLY A 1 78 ? 1.993 -60.188 -41.594 1 92.19 78 GLY A O 1
ATOM 638 N N . GLU A 1 79 ? 1.964 -57.969 -41.438 1 92.56 79 GLU A N 1
ATOM 639 C CA . GLU A 1 79 ? 0.816 -57.906 -40.531 1 92.56 79 GLU A CA 1
ATOM 640 C C . GLU A 1 79 ? -0.382 -57.25 -41.219 1 92.56 79 GLU A C 1
ATOM 642 O O . GLU A 1 79 ? -0.236 -56.219 -41.906 1 92.56 79 GLU A O 1
ATOM 647 N N . PHE A 1 80 ? -1.598 -57.875 -41.062 1 93.44 80 PHE A N 1
ATOM 648 C CA . PHE A 1 80 ? -2.77 -57.406 -41.781 1 93.44 80 PHE A CA 1
ATOM 649 C C . PHE A 1 80 ? -4.012 -57.438 -40.906 1 93.44 80 PHE A C 1
ATOM 651 O O . PHE A 1 80 ? -4.094 -58.281 -40 1 93.44 80 PHE A O 1
ATOM 658 N N . LYS A 1 81 ? -4.949 -56.562 -41.219 1 93.81 81 LYS A N 1
ATOM 659 C CA . LYS A 1 81 ? -6.277 -56.625 -40.625 1 93.81 81 LYS A CA 1
ATOM 660 C C . LYS A 1 81 ? -7.227 -57.5 -41.438 1 93.81 81 LYS A C 1
ATOM 662 O O . LYS A 1 81 ? -7.191 -57.469 -42.656 1 93.81 81 LYS A O 1
ATOM 667 N N . MET A 1 82 ? -7.953 -58.281 -40.719 1 93.06 82 MET A N 1
ATOM 668 C CA . MET A 1 82 ? -8.883 -59.156 -41.438 1 93.06 82 MET A CA 1
ATOM 669 C C . MET A 1 82 ? -10.234 -59.219 -40.75 1 93.06 82 MET A C 1
ATOM 671 O O . MET A 1 82 ? -10.32 -58.938 -39.531 1 93.06 82 MET A O 1
ATOM 675 N N . LEU A 1 83 ? -11.195 -59.531 -41.5 1 93.38 83 LEU A N 1
ATOM 676 C CA . LEU A 1 83 ? -12.539 -59.812 -41 1 93.38 83 LEU A CA 1
ATOM 677 C C . LEU A 1 83 ? -12.883 -61.281 -41.188 1 93.38 83 LEU A C 1
ATOM 679 O O . LEU A 1 83 ? -12.859 -61.812 -42.312 1 93.38 83 LEU A O 1
ATOM 683 N N . THR A 1 84 ? -13.172 -61.906 -40.031 1 90.62 84 THR A N 1
ATOM 684 C CA . THR A 1 84 ? -13.484 -63.312 -40.094 1 90.62 84 THR A CA 1
ATOM 685 C C . THR A 1 84 ? -14.828 -63.531 -40.781 1 90.62 84 THR A C 1
ATOM 687 O O . THR A 1 84 ? -15.547 -62.594 -41.094 1 90.62 84 THR A O 1
ATOM 690 N N . VAL A 1 85 ? -15.133 -64.75 -41.031 1 86.25 85 VAL A N 1
ATOM 691 C CA . VAL A 1 85 ? -16.391 -65.062 -41.688 1 86.25 85 VAL A CA 1
ATOM 692 C C . VAL A 1 85 ? -17.562 -64.688 -40.812 1 86.25 85 VAL A C 1
ATOM 694 O O . VAL A 1 85 ? -18.641 -64.312 -41.312 1 86.25 85 VAL A O 1
ATOM 697 N N . LYS A 1 86 ? -17.312 -64.562 -39.5 1 87.44 86 LYS A N 1
ATOM 698 C CA . LYS A 1 86 ? -18.359 -64.188 -38.562 1 87.44 86 LYS A CA 1
ATOM 699 C C . LYS A 1 86 ? -18.391 -62.688 -38.375 1 87.44 86 LYS A C 1
ATOM 701 O O . LYS A 1 86 ? -19.219 -62.156 -37.625 1 87.44 86 LYS A O 1
ATOM 706 N N . GLY A 1 87 ? -17.516 -62.031 -38.969 1 87.69 87 GLY A N 1
ATOM 707 C CA . GLY A 1 87 ? -17.516 -60.562 -38.906 1 87.69 87 GLY A CA 1
ATOM 708 C C . GLY A 1 87 ? -16.672 -60.031 -37.781 1 87.69 87 GLY A C 1
ATOM 709 O O . GLY A 1 87 ? -16.812 -58.844 -37.375 1 87.69 87 GLY A O 1
ATOM 710 N N . THR A 1 88 ? -15.828 -60.781 -37.281 1 91.5 88 THR A N 1
ATOM 711 C CA . THR A 1 88 ? -14.969 -60.344 -36.188 1 91.5 88 THR A CA 1
ATOM 712 C C . THR A 1 88 ? -13.68 -59.75 -36.719 1 91.5 88 THR A C 1
ATOM 714 O O . THR A 1 88 ? -13.047 -60.312 -37.625 1 91.5 88 THR A O 1
ATOM 717 N N . PHE A 1 89 ? -13.328 -58.562 -36.188 1 91.38 89 PHE A N 1
ATOM 718 C CA . PHE A 1 89 ? -12.078 -57.906 -36.594 1 91.38 89 PHE A CA 1
ATOM 719 C C . PHE A 1 89 ? -10.891 -58.594 -35.875 1 91.38 89 PHE A C 1
ATOM 721 O O . PHE A 1 89 ? -10.906 -58.781 -34.688 1 91.38 89 PHE A O 1
ATOM 728 N N . LYS A 1 90 ? -9.82 -58.938 -36.719 1 93.19 90 LYS A N 1
ATOM 729 C CA . LYS A 1 90 ? -8.609 -59.562 -36.156 1 93.19 90 LYS A CA 1
ATOM 730 C C . LYS A 1 90 ? -7.359 -59 -36.844 1 93.19 90 LYS A C 1
ATOM 732 O O . LYS A 1 90 ? -7.41 -58.562 -38 1 93.19 90 LYS A O 1
ATOM 737 N N . TRP A 1 91 ? -6.305 -58.938 -36.062 1 93.12 91 TRP A N 1
ATOM 738 C CA . TRP A 1 91 ? -4.969 -58.719 -36.594 1 93.12 91 TRP A CA 1
ATOM 739 C C . TRP A 1 91 ? -4.227 -60.031 -36.781 1 93.12 91 TRP A C 1
ATOM 741 O O . TRP A 1 91 ? -4.223 -60.875 -35.875 1 93.12 91 TRP A O 1
ATOM 751 N N . VAL A 1 92 ? -3.611 -60.188 -38 1 94.12 92 VAL A N 1
ATOM 752 C CA . VAL A 1 92 ? -2.9 -61.438 -38.219 1 94.12 92 VAL A CA 1
ATOM 753 C C . VAL A 1 92 ? -1.503 -61.156 -38.781 1 94.12 92 VAL A C 1
ATOM 755 O O . VAL A 1 92 ? -1.292 -60.125 -39.438 1 94.12 92 VAL A O 1
ATOM 758 N N . ARG A 1 93 ? -0.603 -62 -38.438 1 93.5 93 ARG A N 1
ATOM 759 C CA . ARG A 1 93 ? 0.743 -62 -39 1 93.5 93 ARG A CA 1
ATOM 760 C C . ARG A 1 93 ? 0.931 -63.156 -40 1 93.5 93 ARG A C 1
ATOM 762 O O . ARG A 1 93 ? 0.75 -64.312 -39.625 1 93.5 93 ARG A O 1
ATOM 769 N N . MET A 1 94 ? 1.24 -62.812 -41.188 1 93.5 94 MET A N 1
ATOM 770 C CA . MET A 1 94 ? 1.443 -63.812 -42.219 1 93.5 94 MET A CA 1
ATOM 771 C C . MET A 1 94 ? 2.916 -63.906 -42.625 1 93.5 94 MET A C 1
ATOM 773 O O . MET A 1 94 ? 3.568 -62.875 -42.844 1 93.5 94 MET A O 1
ATOM 777 N N . ARG A 1 95 ? 3.414 -65.125 -42.625 1 93.88 95 ARG A N 1
ATOM 778 C CA . ARG A 1 95 ? 4.746 -65.438 -43.125 1 93.88 95 ARG A CA 1
ATOM 779 C C . ARG A 1 95 ? 4.68 -66.375 -44.344 1 93.88 95 ARG A C 1
ATOM 781 O O . ARG A 1 95 ? 3.963 -67.375 -44.312 1 93.88 95 ARG A O 1
ATOM 788 N N . VAL A 1 96 ? 5.359 -65.938 -45.375 1 94.56 96 VAL A N 1
ATOM 789 C CA . VAL A 1 96 ? 5.258 -66.75 -46.562 1 94.56 96 VAL A CA 1
ATOM 790 C C . VAL A 1 96 ? 6.652 -67.062 -47.094 1 94.56 96 VAL A C 1
ATOM 792 O O . VAL A 1 96 ? 7.594 -66.312 -46.906 1 94.56 96 VAL A O 1
ATOM 795 N N . ASN A 1 97 ? 6.758 -68.25 -47.625 1 93.94 97 ASN A N 1
ATOM 796 C CA . ASN A 1 97 ? 7.953 -68.688 -48.312 1 93.94 97 ASN A CA 1
ATOM 797 C C . ASN A 1 97 ? 7.594 -69.5 -49.562 1 93.94 97 ASN A C 1
ATOM 799 O O . ASN A 1 97 ? 6.422 -69.812 -49.781 1 93.94 97 ASN A O 1
ATOM 803 N N . THR A 1 98 ? 8.562 -69.688 -50.5 1 92.94 98 THR A N 1
ATOM 804 C CA . THR A 1 98 ? 8.273 -70.375 -51.781 1 92.94 98 THR A CA 1
ATOM 805 C C . THR A 1 98 ? 9.305 -71.438 -52.062 1 92.94 98 THR A C 1
ATOM 807 O O . THR A 1 98 ? 10.375 -71.5 -51.438 1 92.94 98 THR A O 1
ATOM 810 N N . THR A 1 99 ? 8.922 -72.438 -52.844 1 90 99 THR A N 1
ATOM 811 C CA . THR A 1 99 ? 9.805 -73.438 -53.375 1 90 99 THR A CA 1
ATOM 812 C C . THR A 1 99 ? 9.977 -73.312 -54.875 1 90 99 THR A C 1
ATOM 814 O O . THR A 1 99 ? 9 -73.125 -55.625 1 90 99 THR A O 1
ATOM 817 N N . PHE A 1 100 ? 11.234 -73.375 -55.25 1 90.38 100 PHE A N 1
ATOM 818 C CA . PHE A 1 100 ? 11.539 -73.188 -56.656 1 90.38 100 PHE A CA 1
ATOM 819 C C . PHE A 1 100 ? 12.102 -74.438 -57.281 1 90.38 100 PHE A C 1
ATOM 821 O O . PHE A 1 100 ? 12.906 -75.125 -56.625 1 90.38 100 PHE A O 1
ATOM 828 N N . GLU A 1 101 ? 11.508 -74.875 -58.312 1 87.12 101 GLU A N 1
ATOM 829 C CA . GLU A 1 101 ? 12.062 -75.938 -59.156 1 87.12 101 GLU A CA 1
ATOM 830 C C . GLU A 1 101 ? 12.336 -75.438 -60.562 1 87.12 101 GLU A C 1
ATOM 832 O O . GLU A 1 101 ? 11.43 -74.938 -61.25 1 87.12 101 GLU A O 1
ATOM 837 N N . ASP A 1 102 ? 13.531 -75.688 -61.156 1 85.62 102 ASP A N 1
ATOM 838 C CA . ASP A 1 102 ? 13.938 -75.312 -62.5 1 85.62 102 ASP A CA 1
ATOM 839 C C . ASP A 1 102 ? 13.594 -73.812 -62.781 1 85.62 102 ASP A C 1
ATOM 841 O O . ASP A 1 102 ? 12.977 -73.5 -63.781 1 85.62 102 ASP A O 1
ATOM 845 N N . ASP A 1 103 ? 13.844 -72.875 -61.812 1 83.12 103 ASP A N 1
ATOM 846 C CA . ASP A 1 103 ? 13.734 -71.375 -61.844 1 83.12 103 ASP A CA 1
ATOM 847 C C . ASP A 1 103 ? 12.273 -70.938 -61.906 1 83.12 103 ASP A C 1
ATOM 849 O O . ASP A 1 103 ? 11.969 -69.812 -62.344 1 83.12 103 ASP A O 1
ATOM 853 N N . GLN A 1 104 ? 11.367 -71.875 -61.719 1 88.38 104 GLN A N 1
ATOM 854 C CA . GLN A 1 104 ? 9.953 -71.5 -61.625 1 88.38 104 GLN A CA 1
ATOM 855 C C . GLN A 1 104 ? 9.398 -71.875 -60.219 1 88.38 104 GLN A C 1
ATOM 857 O O . GLN A 1 104 ? 9.719 -72.938 -59.688 1 88.38 104 GLN A O 1
ATOM 862 N N . CYS A 1 105 ? 8.648 -70.938 -59.719 1 91.44 105 CYS A N 1
ATOM 863 C CA . CYS A 1 105 ? 8.023 -71.188 -58.438 1 91.44 105 CYS A CA 1
ATOM 864 C C . CYS A 1 105 ? 6.965 -72.312 -58.531 1 91.44 105 CYS A C 1
ATOM 866 O O . CYS A 1 105 ? 6 -72.125 -59.281 1 91.44 105 CYS A O 1
ATOM 868 N N . THR A 1 106 ? 7.051 -73.375 -57.844 1 91.88 106 THR A N 1
ATOM 869 C CA . THR A 1 106 ? 6.145 -74.5 -57.938 1 91.88 106 THR A CA 1
ATOM 870 C C . THR A 1 106 ? 5.16 -74.562 -56.781 1 91.88 106 THR A C 1
ATOM 872 O O . THR A 1 106 ? 4.051 -75.062 -56.906 1 91.88 106 THR A O 1
ATOM 875 N N . GLU A 1 107 ? 5.668 -74 -55.656 1 92.94 107 GLU A N 1
ATOM 876 C CA . GLU A 1 107 ? 4.82 -74.062 -54.469 1 92.94 107 GLU A CA 1
ATOM 877 C C . GLU A 1 107 ? 5.051 -72.812 -53.594 1 92.94 107 GLU A C 1
ATOM 879 O O . GLU A 1 107 ? 6.164 -72.312 -53.5 1 92.94 107 GLU A O 1
ATOM 884 N N . ILE A 1 108 ? 3.965 -72.312 -53 1 92.75 108 ILE A N 1
ATOM 885 C CA . ILE A 1 108 ? 4.027 -71.312 -51.969 1 92.75 108 ILE A CA 1
ATOM 886 C C . ILE A 1 108 ? 3.42 -71.812 -50.688 1 92.75 108 ILE A C 1
ATOM 888 O O . ILE A 1 108 ? 2.422 -72.562 -50.719 1 92.75 108 ILE A O 1
ATOM 892 N N . TYR A 1 109 ? 4.066 -71.625 -49.531 1 92.75 109 TYR A N 1
ATOM 893 C CA . TYR A 1 109 ? 3.564 -72 -48.219 1 92.75 109 TYR A CA 1
ATOM 894 C C . TYR A 1 109 ? 3.785 -70.938 -47.188 1 92.75 109 TYR A C 1
ATOM 896 O O . TYR A 1 109 ? 4.605 -70 -47.375 1 92.75 109 TYR A O 1
ATOM 904 N N . GLY A 1 110 ? 3.025 -71 -46.156 1 92.25 110 GLY A N 1
ATOM 905 C CA . GLY A 1 110 ? 3.164 -69.938 -45.156 1 92.25 110 GLY A CA 1
ATOM 906 C C . GLY A 1 110 ? 2.445 -70.25 -43.844 1 92.25 110 GLY A C 1
ATOM 907 O O . GLY A 1 110 ? 1.904 -71.375 -43.688 1 92.25 110 GLY A O 1
ATOM 908 N N . THR A 1 111 ? 2.65 -69.312 -42.906 1 93.06 111 THR A N 1
ATOM 909 C CA . THR A 1 111 ? 2.006 -69.375 -41.594 1 93.06 111 THR A CA 1
ATOM 910 C C . THR A 1 111 ? 1.134 -68.125 -41.344 1 93.06 111 THR A C 1
ATOM 912 O O . THR A 1 111 ? 1.336 -67.125 -41.938 1 93.06 111 THR A O 1
ATOM 915 N N . LEU A 1 112 ? 0.101 -68.375 -40.562 1 93.12 112 LEU A N 1
ATOM 916 C CA . LEU A 1 112 ? -0.81 -67.312 -40.125 1 93.12 112 LEU A CA 1
ATOM 917 C C . LEU A 1 112 ? -1.001 -67.375 -38.625 1 93.12 112 LEU A C 1
ATOM 919 O O . LEU A 1 112 ? -1.3 -68.375 -38.062 1 93.12 112 LEU A O 1
ATOM 923 N N . GLU A 1 113 ? -0.784 -66.188 -37.969 1 91.56 113 GLU A N 1
ATOM 924 C CA . GLU A 1 113 ? -0.923 -66.062 -36.531 1 91.56 113 GLU A CA 1
ATOM 925 C C . GLU A 1 113 ? -1.89 -64.938 -36.156 1 91.56 113 GLU A C 1
ATOM 927 O O . GLU A 1 113 ? -1.816 -63.844 -36.719 1 91.56 113 GLU A O 1
ATOM 932 N N . ASP A 1 114 ? -2.777 -65.25 -35.125 1 91.38 114 ASP A N 1
ATOM 933 C CA . ASP A 1 114 ? -3.672 -64.188 -34.594 1 91.38 114 ASP A CA 1
ATOM 934 C C . ASP A 1 114 ? -2.957 -63.344 -33.562 1 91.38 114 ASP A C 1
ATOM 936 O O . ASP A 1 114 ? -2.676 -63.812 -32.438 1 91.38 114 ASP A O 1
ATOM 940 N N . ILE A 1 115 ? -2.691 -62.094 -33.906 1 90.31 115 ILE A N 1
ATOM 941 C CA . ILE A 1 115 ? -1.951 -61.219 -33 1 90.31 115 ILE A CA 1
ATOM 942 C C . ILE A 1 115 ? -2.867 -60.094 -32.469 1 90.31 115 ILE A C 1
ATOM 944 O O . ILE A 1 115 ? -2.4 -59.031 -32.125 1 90.31 115 ILE A O 1
ATOM 948 N N . THR A 1 116 ? -4.176 -60.312 -32.438 1 90.31 116 THR A N 1
ATOM 949 C CA . THR A 1 116 ? -5.16 -59.281 -32.062 1 90.31 116 THR A CA 1
ATOM 950 C C . THR A 1 116 ? -4.938 -58.844 -30.625 1 90.31 116 THR A C 1
ATOM 952 O O . THR A 1 116 ? -4.914 -57.656 -30.344 1 90.31 116 THR A O 1
ATOM 955 N N . SER A 1 117 ? -4.758 -59.719 -29.734 1 85.19 117 SER A N 1
ATOM 956 C CA . SER A 1 117 ? -4.582 -59.406 -28.328 1 85.19 117 SER A CA 1
ATOM 957 C C . SER A 1 117 ? -3.307 -58.625 -28.078 1 85.19 117 SER A C 1
ATOM 959 O O . SER A 1 117 ? -3.301 -57.656 -27.297 1 85.19 117 SER A O 1
ATOM 961 N N . GLN A 1 118 ? -2.287 -59.031 -28.781 1 83.94 118 GLN A N 1
ATOM 962 C CA . GLN A 1 118 ? -1.004 -58.344 -28.656 1 83.94 118 GLN A CA 1
ATOM 963 C C . GLN A 1 118 ? -1.088 -56.906 -29.156 1 83.94 118 GLN A C 1
ATOM 965 O O . GLN A 1 118 ? -0.645 -56 -28.469 1 83.94 118 GLN A O 1
ATOM 970 N N . VAL A 1 119 ? -1.659 -56.781 -30.297 1 87.25 119 VAL A N 1
ATOM 971 C CA . VAL A 1 119 ? -1.77 -55.469 -30.906 1 87.25 119 VAL A CA 1
ATOM 972 C C . VAL A 1 119 ? -2.672 -54.562 -30.062 1 87.25 119 VAL A C 1
ATOM 974 O O . VAL A 1 119 ? -2.365 -53.406 -29.828 1 87.25 119 VAL A O 1
ATOM 977 N N . SER A 1 120 ? -3.789 -55.094 -29.578 1 87.81 120 SER A N 1
ATOM 978 C CA . SER A 1 120 ? -4.719 -54.312 -28.75 1 87.81 120 SER A CA 1
ATOM 979 C C . SER A 1 120 ? -4.055 -53.844 -27.453 1 87.81 120 SER A C 1
ATOM 981 O O . SER A 1 120 ? -4.266 -52.719 -27.016 1 87.81 120 SER A O 1
ATOM 983 N N . MET A 1 121 ? -3.277 -54.625 -26.844 1 85 121 MET A N 1
ATOM 984 C CA . MET A 1 121 ? -2.578 -54.281 -25.609 1 85 121 MET A CA 1
ATOM 985 C C . MET A 1 121 ? -1.55 -53.188 -25.844 1 85 121 MET A C 1
ATOM 987 O O . MET A 1 121 ? -1.449 -52.25 -25.078 1 85 121 MET A O 1
ATOM 991 N N . ILE A 1 122 ? -0.813 -53.375 -26.938 1 85.38 122 ILE A N 1
ATOM 992 C CA . ILE A 1 122 ? 0.207 -52.406 -27.281 1 85.38 122 ILE A CA 1
ATOM 993 C C . ILE A 1 122 ? -0.454 -51.062 -27.594 1 85.38 122 ILE A C 1
ATOM 995 O O . ILE A 1 122 ? -0.008 -50 -27.109 1 85.38 122 ILE A O 1
ATOM 999 N N . ARG A 1 123 ? -1.502 -51.062 -28.281 1 86.5 123 ARG A N 1
ATOM 1000 C CA . ARG A 1 123 ? -2.195 -49.844 -28.672 1 86.5 123 ARG A CA 1
ATOM 1001 C C . ARG A 1 123 ? -2.779 -49.156 -27.453 1 86.5 123 ARG A C 1
ATOM 1003 O O . ARG A 1 123 ? -2.729 -47.906 -27.344 1 86.5 123 ARG A O 1
ATOM 1010 N N . ALA A 1 124 ? -3.352 -49.938 -26.609 1 88.31 124 ALA A N 1
ATOM 1011 C CA . ALA A 1 124 ? -3.906 -49.344 -25.391 1 88.31 124 ALA A CA 1
ATOM 1012 C C . ALA A 1 124 ? -2.818 -48.688 -24.562 1 88.31 124 ALA A C 1
ATOM 1014 O O . ALA A 1 124 ? -3.027 -47.594 -24.016 1 88.31 124 ALA A O 1
ATOM 1015 N N . LEU A 1 125 ? -1.711 -49.25 -24.422 1 88.62 125 LEU A N 1
ATOM 1016 C CA . LEU A 1 125 ? -0.588 -48.688 -23.672 1 88.62 125 LEU A CA 1
ATOM 1017 C C . LEU A 1 125 ? -0.045 -47.438 -24.344 1 88.62 125 LEU A C 1
ATOM 1019 O O . LEU A 1 125 ? 0.324 -46.469 -23.672 1 88.62 125 LEU A O 1
ATOM 1023 N N . GLU A 1 126 ? 0.048 -47.469 -25.625 1 89.62 126 GLU A N 1
ATOM 1024 C CA . GLU A 1 126 ? 0.499 -46.312 -26.391 1 89.62 126 GLU A CA 1
ATOM 1025 C C . GLU A 1 126 ? -0.443 -45.125 -26.203 1 89.62 126 GLU A C 1
ATOM 1027 O O . GLU A 1 126 ? 0.006 -43.969 -26.062 1 89.62 126 GLU A O 1
ATOM 1032 N N . GLU A 1 127 ? -1.677 -45.406 -26.281 1 87.62 127 GLU A N 1
ATOM 1033 C CA . GLU A 1 127 ? -2.67 -44.344 -26.094 1 87.62 127 GLU A CA 1
ATOM 1034 C C . GLU A 1 127 ? -2.545 -43.719 -24.719 1 87.62 127 GLU A C 1
ATOM 1036 O O . GLU A 1 127 ? -2.625 -42.5 -24.578 1 87.62 127 GLU A O 1
ATOM 1041 N N . ARG A 1 128 ? -2.42 -44.469 -23.719 1 88.31 128 ARG A N 1
ATOM 1042 C CA . ARG A 1 128 ? -2.248 -43.969 -22.375 1 88.31 128 ARG A CA 1
ATOM 1043 C C . ARG A 1 128 ? -0.966 -43.156 -22.25 1 88.31 128 ARG A C 1
ATOM 1045 O O . ARG A 1 128 ? -0.964 -42.062 -21.656 1 88.31 128 ARG A O 1
ATOM 1052 N N . GLU A 1 129 ? 0.069 -43.75 -22.766 1 88.75 129 GLU A N 1
ATOM 1053 C CA . GLU A 1 129 ? 1.349 -43.031 -22.766 1 88.75 129 GLU A CA 1
ATOM 1054 C C . GLU A 1 129 ? 1.24 -41.688 -23.453 1 88.75 129 GLU A C 1
ATOM 1056 O O . GLU A 1 129 ? 1.734 -40.688 -22.953 1 88.75 129 GLU A O 1
ATOM 1061 N N . GLU A 1 130 ? 0.638 -41.688 -24.609 1 89.06 130 GLU A N 1
ATOM 1062 C CA . GLU A 1 130 ? 0.49 -40.438 -25.391 1 89.06 130 GLU A CA 1
ATOM 1063 C C . GLU A 1 130 ? -0.32 -39.406 -24.625 1 89.06 130 GLU A C 1
ATOM 1065 O O . GLU A 1 130 ? -0.008 -38.219 -24.656 1 89.06 130 GLU A O 1
ATOM 1070 N N . LYS A 1 131 ? -1.317 -39.875 -24 1 88.81 131 LYS A N 1
ATOM 1071 C CA . LYS A 1 131 ? -2.178 -38.969 -23.234 1 88.81 131 LYS A CA 1
ATOM 1072 C C . LYS A 1 131 ? -1.388 -38.25 -22.141 1 88.81 131 LYS A C 1
ATOM 1074 O O . LYS A 1 131 ? -1.451 -37.031 -22.031 1 88.81 131 LYS A O 1
ATOM 1079 N N . PHE A 1 132 ? -0.608 -38.938 -21.359 1 91.44 132 PHE A N 1
ATOM 1080 C CA . PHE A 1 132 ? 0.148 -38.344 -20.266 1 91.44 132 PHE A CA 1
ATOM 1081 C C . PHE A 1 132 ? 1.345 -37.562 -20.797 1 91.44 132 PHE A C 1
ATOM 1083 O O . PHE A 1 132 ? 1.733 -36.531 -20.219 1 91.44 132 PHE A O 1
ATOM 1090 N N . HIS A 1 133 ? 1.829 -38.094 -21.828 1 92.12 133 HIS A N 1
ATOM 1091 C CA . HIS A 1 133 ? 2.912 -37.344 -22.484 1 92.12 133 HIS A CA 1
ATOM 1092 C C . HIS A 1 133 ? 2.439 -36 -22.984 1 92.12 133 HIS A C 1
ATOM 1094 O O . HIS A 1 133 ? 3.117 -34.969 -22.797 1 92.12 133 HIS A O 1
ATOM 1100 N N . GLN A 1 134 ? 1.307 -35.938 -23.594 1 90.44 134 GLN A N 1
ATOM 1101 C CA . GLN A 1 134 ? 0.738 -34.688 -24.078 1 90.44 134 GLN A CA 1
ATOM 1102 C C . GLN A 1 134 ? 0.377 -33.75 -22.922 1 90.44 134 GLN A C 1
ATOM 1104 O O . GLN A 1 134 ? 0.58 -32.562 -23.016 1 90.44 134 GLN A O 1
ATOM 1109 N N . ALA A 1 135 ? -0.133 -34.344 -21.891 1 92.06 135 ALA A N 1
ATOM 1110 C CA . ALA A 1 135 ? -0.458 -33.562 -20.719 1 92.06 135 ALA A CA 1
ATOM 1111 C C . ALA A 1 135 ? 0.786 -32.875 -20.156 1 92.06 135 ALA A C 1
ATOM 1113 O O . ALA A 1 135 ? 0.727 -31.734 -19.703 1 92.06 135 ALA A O 1
ATOM 1114 N N . PHE A 1 136 ? 1.88 -33.594 -20.156 1 93.81 136 PHE A N 1
ATOM 1115 C CA . PHE A 1 136 ? 3.156 -33.062 -19.688 1 93.81 136 PHE A CA 1
ATOM 1116 C C . PHE A 1 136 ? 3.678 -31.984 -20.641 1 93.81 136 PHE A C 1
ATOM 1118 O O . PHE A 1 136 ? 3.965 -30.859 -20.234 1 93.81 136 PHE A O 1
ATOM 1125 N N . ASP A 1 137 ? 3.676 -32.25 -21.875 1 92.56 137 ASP A N 1
ATOM 1126 C CA . ASP A 1 137 ? 4.328 -31.422 -22.859 1 92.56 137 ASP A CA 1
A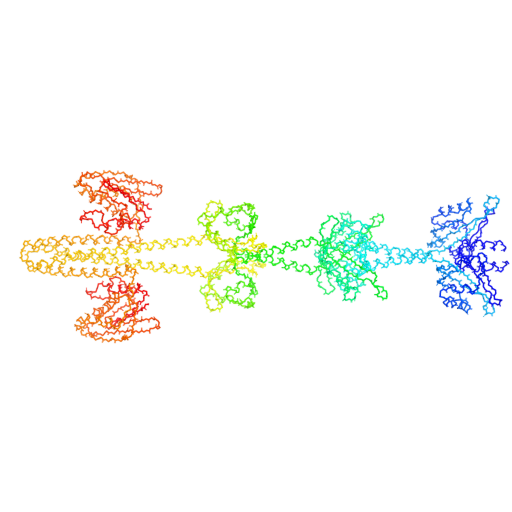TOM 1127 C C . ASP A 1 137 ? 3.543 -30.125 -23.094 1 92.56 137 ASP A C 1
ATOM 1129 O O . ASP A 1 137 ? 4.129 -29.078 -23.359 1 92.56 137 ASP A O 1
ATOM 1133 N N . HIS A 1 138 ? 2.221 -30.219 -22.969 1 90.12 138 HIS A N 1
ATOM 1134 C CA . HIS A 1 138 ? 1.398 -29.062 -23.312 1 90.12 138 HIS A CA 1
ATOM 1135 C C . HIS A 1 138 ? 0.884 -28.359 -22.078 1 90.12 138 HIS A C 1
ATOM 1137 O O . HIS A 1 138 ? 0.088 -27.422 -22.172 1 90.12 138 HIS A O 1
ATOM 1143 N N . ALA A 1 139 ? 1.348 -28.812 -20.938 1 92.75 139 ALA A N 1
ATOM 1144 C CA . ALA A 1 139 ? 0.96 -28.109 -19.719 1 92.75 139 ALA A CA 1
ATOM 1145 C C . ALA A 1 139 ? 1.356 -26.641 -19.797 1 92.75 139 ALA A C 1
ATOM 1147 O O . ALA A 1 139 ? 2.463 -26.312 -20.234 1 92.75 139 ALA A O 1
ATOM 1148 N N . PRO A 1 140 ? 0.46 -25.75 -19.422 1 91.88 140 PRO A N 1
ATOM 1149 C CA . PRO A 1 140 ? 0.737 -24.328 -19.531 1 91.88 140 PRO A CA 1
ATOM 1150 C C . PRO A 1 140 ? 1.812 -23.859 -18.562 1 91.88 140 PRO A C 1
ATOM 1152 O O . PRO A 1 140 ? 2.498 -22.859 -18.812 1 91.88 140 PRO A O 1
ATOM 1155 N N . ILE A 1 141 ? 1.955 -24.516 -17.469 1 94.19 141 ILE A N 1
ATOM 1156 C CA . ILE A 1 141 ? 3.008 -24.234 -16.5 1 94.19 141 ILE A CA 1
ATOM 1157 C C . ILE A 1 141 ? 4.219 -25.125 -16.766 1 94.19 141 ILE A C 1
ATOM 1159 O O . ILE A 1 141 ? 4.07 -26.297 -17.109 1 94.19 141 ILE A O 1
ATOM 1163 N N . GLY A 1 142 ? 5.348 -24.438 -16.625 1 95.69 142 GLY A N 1
ATOM 1164 C CA . GLY A 1 142 ? 6.559 -25.203 -16.875 1 95.69 142 GLY A CA 1
ATOM 1165 C C . GLY A 1 142 ? 6.684 -26.438 -16.016 1 95.69 142 GLY A C 1
ATOM 1166 O O . GLY A 1 142 ? 6.426 -26.375 -14.805 1 95.69 142 GLY A O 1
ATOM 1167 N N . MET A 1 143 ? 7.055 -27.562 -16.672 1 96.06 143 MET A N 1
ATOM 1168 C CA . MET A 1 143 ? 7.266 -28.812 -15.953 1 96.06 143 MET A CA 1
ATOM 1169 C C . MET A 1 143 ? 8.586 -29.453 -16.359 1 96.06 143 MET A C 1
ATOM 1171 O O . MET A 1 143 ? 9.016 -29.328 -17.516 1 96.06 143 MET A O 1
ATOM 1175 N N . ALA A 1 144 ? 9.141 -30.188 -15.398 1 96.81 144 ALA A N 1
ATOM 1176 C CA . ALA A 1 144 ? 10.398 -30.875 -15.688 1 96.81 144 ALA A CA 1
ATOM 1177 C C . ALA A 1 144 ? 10.555 -32.125 -14.828 1 96.81 144 ALA A C 1
ATOM 1179 O O . ALA A 1 144 ? 10.039 -32.188 -13.711 1 96.81 144 ALA A O 1
ATOM 1180 N N . ILE A 1 145 ? 11.133 -33.094 -15.391 1 95.81 145 ILE A N 1
ATOM 1181 C CA . ILE A 1 145 ? 11.648 -34.25 -14.664 1 95.81 145 ILE A CA 1
ATOM 1182 C C . ILE A 1 145 ? 13.156 -34.125 -14.5 1 95.81 145 ILE A C 1
ATOM 1184 O O . ILE A 1 145 ? 13.883 -33.938 -15.477 1 95.81 145 ILE A O 1
ATOM 1188 N N . VAL A 1 146 ? 13.594 -34.125 -13.258 1 95.5 146 VAL A N 1
ATOM 1189 C CA . VAL A 1 146 ? 15 -33.875 -12.953 1 95.5 146 VAL A CA 1
ATOM 1190 C C . VAL A 1 146 ? 15.602 -35.062 -12.219 1 95.5 146 VAL A C 1
ATOM 1192 O O . VAL A 1 146 ? 14.961 -35.656 -11.336 1 95.5 146 VAL A O 1
ATOM 1195 N N . SER A 1 147 ? 16.781 -35.375 -12.602 1 93.75 147 SER A N 1
ATOM 1196 C CA . SER A 1 147 ? 17.469 -36.469 -11.938 1 93.75 147 SER A CA 1
ATOM 1197 C C . SER A 1 147 ? 17.891 -36.094 -10.523 1 93.75 147 SER A C 1
ATOM 1199 O O . SER A 1 147 ? 17.891 -34.938 -10.164 1 93.75 147 SER A O 1
ATOM 1201 N N . THR A 1 148 ? 18.25 -37.094 -9.727 1 91.31 148 THR A N 1
ATOM 1202 C CA . THR A 1 148 ? 18.656 -36.844 -8.352 1 91.31 148 THR A CA 1
ATOM 1203 C C . THR A 1 148 ? 19.984 -36.094 -8.297 1 91.31 148 THR A C 1
ATOM 1205 O O . THR A 1 148 ? 20.328 -35.5 -7.273 1 91.31 148 THR A O 1
ATOM 1208 N N . GLU A 1 149 ? 20.719 -36.094 -9.469 1 86.19 149 GLU A N 1
ATOM 1209 C CA . GLU A 1 149 ? 21.984 -35.375 -9.539 1 86.19 149 GLU A CA 1
ATOM 1210 C C . GLU A 1 149 ? 21.797 -33.969 -10.055 1 86.19 149 GLU A C 1
ATOM 1212 O O . GLU A 1 149 ? 22.734 -33.156 -10.07 1 86.19 149 GLU A O 1
ATOM 1217 N N . GLY A 1 150 ? 20.609 -33.656 -10.469 1 86.5 150 GLY A N 1
ATOM 1218 C CA . GLY A 1 150 ? 20.312 -32.312 -10.859 1 86.5 150 GLY A CA 1
ATOM 1219 C C . GLY A 1 150 ? 20.266 -32.094 -12.359 1 86.5 150 GLY A C 1
ATOM 1220 O O . GLY A 1 150 ? 20.125 -30.969 -12.836 1 86.5 150 GLY A O 1
ATOM 1221 N N . HIS A 1 151 ? 20.281 -33.156 -13.102 1 90.94 151 HIS A N 1
ATOM 1222 C CA . HIS A 1 151 ? 20.203 -33.062 -14.555 1 90.94 151 HIS A CA 1
ATOM 1223 C C . HIS A 1 151 ? 18.766 -33.125 -15.047 1 90.94 151 HIS A C 1
ATOM 1225 O O . HIS A 1 151 ? 17.953 -33.875 -14.508 1 90.94 151 HIS A O 1
ATOM 1231 N N . TRP A 1 152 ? 18.531 -32.406 -16.109 1 93.56 152 TRP A N 1
ATOM 1232 C CA . TRP A 1 152 ? 17.203 -32.406 -16.703 1 93.56 152 TRP A CA 1
ATOM 1233 C C . TRP A 1 152 ? 17 -33.656 -17.547 1 93.56 152 TRP A C 1
ATOM 1235 O O . TRP A 1 152 ? 17.766 -33.906 -18.484 1 93.56 152 TRP A O 1
ATOM 1245 N N . ILE A 1 153 ? 16.047 -34.375 -17.188 1 93.69 153 ILE A N 1
ATOM 1246 C CA . ILE A 1 153 ? 15.703 -35.562 -17.953 1 93.69 153 ILE A CA 1
ATOM 1247 C C . ILE A 1 153 ? 14.703 -35.219 -19.047 1 93.69 153 ILE A C 1
ATOM 1249 O O . ILE A 1 153 ? 14.859 -35.656 -20.203 1 93.69 153 ILE A O 1
ATOM 1253 N N . LYS A 1 154 ? 13.656 -34.5 -18.672 1 94.88 154 LYS A N 1
ATOM 1254 C CA . LYS A 1 154 ? 12.625 -34.062 -19.609 1 94.88 154 LYS A CA 1
ATOM 1255 C C . LYS A 1 154 ? 12.086 -32.688 -19.203 1 94.88 154 LYS A C 1
ATOM 1257 O O . LYS A 1 154 ? 11.969 -32.375 -18 1 94.88 154 LYS A O 1
ATOM 1262 N N . VAL A 1 155 ? 11.914 -31.875 -20.203 1 96.25 155 VAL A N 1
ATOM 1263 C CA . VAL A 1 155 ? 11.32 -30.547 -20 1 96.25 155 VAL A CA 1
ATOM 1264 C C . VAL A 1 155 ? 10.203 -30.328 -21.016 1 96.25 155 VAL A C 1
ATOM 1266 O O . VAL A 1 155 ? 10.25 -30.844 -22.125 1 96.25 155 VAL A O 1
ATOM 1269 N N . ASN A 1 156 ? 9.227 -29.609 -20.562 1 95.38 156 ASN A N 1
ATOM 1270 C CA . ASN A 1 156 ? 8.133 -29.375 -21.5 1 95.38 156 ASN A CA 1
ATOM 1271 C C . ASN A 1 156 ? 8.32 -28.062 -22.266 1 95.38 156 ASN A C 1
ATOM 1273 O O . ASN A 1 156 ? 9.273 -27.328 -22.016 1 95.38 156 ASN A O 1
ATOM 1277 N N . ASN A 1 157 ? 7.402 -27.781 -23.172 1 94 157 ASN A N 1
ATOM 1278 C CA . ASN A 1 157 ? 7.492 -26.625 -24.062 1 94 157 ASN A CA 1
ATOM 1279 C C . ASN A 1 157 ? 7.371 -25.328 -23.281 1 94 157 ASN A C 1
ATOM 1281 O O . ASN A 1 157 ? 8.062 -24.344 -23.594 1 94 157 ASN A O 1
ATOM 1285 N N . SER A 1 158 ? 6.539 -25.297 -22.328 1 94.94 158 SER A N 1
ATOM 1286 C CA . SER A 1 158 ? 6.305 -24.078 -21.547 1 94.94 158 SER A CA 1
ATOM 1287 C C . SER A 1 158 ? 7.566 -23.641 -20.812 1 94.94 158 SER A C 1
ATOM 1289 O O . SER A 1 158 ? 7.871 -22.453 -20.734 1 94.94 158 SER A O 1
ATOM 1291 N N . LEU A 1 159 ? 8.266 -24.562 -20.25 1 96.12 159 LEU A N 1
ATOM 1292 C CA . LEU A 1 159 ? 9.5 -24.25 -19.531 1 96.12 159 LEU A CA 1
ATOM 1293 C C . LEU A 1 159 ? 10.578 -23.766 -20.5 1 96.12 159 LEU A C 1
ATOM 1295 O O . LEU A 1 159 ? 11.32 -22.828 -20.203 1 96.12 159 LEU A O 1
ATOM 1299 N N . CYS A 1 160 ? 10.648 -24.391 -21.641 1 96 160 CYS A N 1
ATOM 1300 C CA . CYS A 1 160 ? 11.594 -23.969 -22.672 1 96 160 CYS A CA 1
ATOM 1301 C C . CYS A 1 160 ? 11.32 -22.531 -23.094 1 96 160 CYS A C 1
ATOM 1303 O O . CYS A 1 160 ? 12.242 -21.719 -23.188 1 96 160 CYS A O 1
ATOM 1305 N N . SER A 1 161 ? 10.07 -22.266 -23.312 1 94.5 161 SER A N 1
ATOM 1306 C CA . SER A 1 161 ? 9.672 -20.938 -23.734 1 94.5 161 SER A CA 1
ATOM 1307 C C . SER A 1 161 ? 9.93 -19.906 -22.625 1 94.5 161 SER A C 1
ATOM 1309 O O . SER A 1 161 ? 10.297 -18.766 -22.906 1 94.5 161 SER A O 1
ATOM 1311 N N . LEU A 1 162 ? 9.758 -20.266 -21.453 1 94.62 162 LEU A N 1
ATOM 1312 C CA . LEU A 1 162 ? 9.938 -19.391 -20.297 1 94.62 162 LEU A CA 1
ATOM 1313 C C . LEU A 1 162 ? 11.375 -18.891 -20.219 1 94.62 162 LEU A C 1
ATOM 1315 O O . LEU A 1 162 ? 11.609 -17.719 -19.953 1 94.62 162 LEU A O 1
ATOM 1319 N N . LEU A 1 163 ? 12.312 -19.766 -20.469 1 95.19 163 LEU A N 1
ATOM 1320 C CA . LEU A 1 163 ? 13.719 -19.422 -20.297 1 95.19 163 LEU A CA 1
ATOM 1321 C C . LEU A 1 163 ? 14.391 -19.141 -21.641 1 95.19 163 LEU A C 1
ATOM 1323 O O . LEU A 1 163 ? 15.539 -18.703 -21.672 1 95.19 163 LEU A O 1
ATOM 1327 N N . GLY A 1 164 ? 13.656 -19.469 -22.781 1 94.38 164 GLY A N 1
ATOM 1328 C CA . GLY A 1 164 ? 14.109 -19.109 -24.109 1 94.38 164 GLY A CA 1
ATOM 1329 C C . GLY A 1 164 ? 15.055 -20.141 -24.703 1 94.38 164 GLY A C 1
ATOM 1330 O O . GLY A 1 164 ? 15.836 -19.828 -25.609 1 94.38 164 GLY A O 1
ATOM 1331 N N . TYR A 1 165 ? 15.078 -21.375 -24.172 1 94.31 165 TYR A N 1
ATOM 1332 C CA . TYR A 1 165 ? 15.961 -22.422 -24.641 1 94.31 165 TYR A CA 1
ATOM 1333 C C . TYR A 1 165 ? 15.188 -23.453 -25.453 1 94.31 165 TYR A C 1
ATOM 1335 O O . TYR A 1 165 ? 13.992 -23.672 -25.219 1 94.31 165 TYR A O 1
ATOM 1343 N N . ASP A 1 166 ? 15.82 -24.062 -26.344 1 93.81 166 ASP A N 1
ATOM 1344 C CA . ASP A 1 166 ? 15.258 -25.266 -26.953 1 93.81 166 ASP A CA 1
ATOM 1345 C C . ASP A 1 166 ? 15.477 -26.484 -26.078 1 93.81 166 ASP A C 1
ATOM 1347 O O . ASP A 1 166 ? 16.406 -26.516 -25.266 1 93.81 166 ASP A O 1
ATOM 1351 N N . GLU A 1 167 ? 14.664 -27.469 -26.266 1 92.94 167 GLU A N 1
ATOM 1352 C CA . GLU A 1 167 ? 14.703 -28.641 -25.391 1 92.94 167 GLU A CA 1
ATOM 1353 C C . GLU A 1 167 ? 16.094 -29.266 -25.375 1 92.94 167 GLU A C 1
ATOM 1355 O O . GLU A 1 167 ? 16.625 -29.578 -24.312 1 92.94 167 GLU A O 1
ATOM 1360 N N . ASP A 1 168 ? 16.734 -29.391 -26.578 1 93.31 168 ASP A N 1
ATOM 1361 C CA . ASP A 1 168 ? 18.031 -30.031 -26.688 1 93.31 168 ASP A CA 1
ATOM 1362 C C . ASP A 1 168 ? 19.094 -29.25 -25.922 1 93.31 168 ASP A C 1
ATOM 1364 O O . ASP A 1 168 ? 19.938 -29.828 -25.25 1 93.31 168 ASP A O 1
ATOM 1368 N N . GLU A 1 169 ? 19.047 -28 -26.094 1 92.69 169 GLU A N 1
ATOM 1369 C CA . GLU A 1 169 ? 19.969 -27.125 -25.391 1 92.69 169 GLU A CA 1
ATOM 1370 C C . GLU A 1 169 ? 19.703 -27.125 -23.891 1 92.69 169 GLU A C 1
ATOM 1372 O O . GLU A 1 169 ? 20.641 -27.094 -23.078 1 92.69 169 GLU A O 1
ATOM 1377 N N . PHE A 1 170 ? 18.453 -27.203 -23.562 1 92.94 170 PHE A N 1
ATOM 1378 C CA . PHE A 1 170 ? 18.016 -27.156 -22.172 1 92.94 170 PHE A CA 1
ATOM 1379 C C . PHE A 1 170 ? 18.578 -28.328 -21.375 1 92.94 170 PHE A C 1
ATOM 1381 O O . PHE A 1 170 ? 19.047 -28.156 -20.25 1 92.94 170 PHE A O 1
ATOM 1388 N N . LEU A 1 171 ? 18.594 -29.5 -21.969 1 92.94 171 LEU A N 1
ATOM 1389 C CA . LEU A 1 171 ? 18.953 -30.734 -21.297 1 92.94 171 LEU A CA 1
ATOM 1390 C C . LEU A 1 171 ? 20.453 -30.797 -21.031 1 92.94 171 LEU A C 1
ATOM 1392 O O . LEU A 1 171 ? 20.922 -31.578 -20.203 1 92.94 171 LEU A O 1
ATOM 1396 N N . LYS A 1 172 ? 21.234 -29.953 -21.672 1 92.06 172 LYS A N 1
ATOM 1397 C CA . LYS A 1 172 ? 22.672 -29.938 -21.5 1 92.06 172 LYS A CA 1
ATOM 1398 C C . LYS A 1 172 ? 23.078 -29.156 -20.25 1 92.06 172 LYS A C 1
ATOM 1400 O O . LYS A 1 172 ? 24.219 -29.234 -19.797 1 92.06 172 LYS A O 1
ATOM 1405 N N . HIS A 1 173 ? 22.156 -28.469 -19.734 1 90.88 173 HIS A N 1
ATOM 1406 C CA . HIS A 1 173 ? 22.422 -27.641 -18.562 1 90.88 173 HIS A CA 1
ATOM 1407 C C . HIS A 1 173 ? 21.875 -28.297 -17.297 1 90.88 173 HIS A C 1
ATOM 1409 O O . HIS A 1 173 ? 21.203 -29.328 -17.359 1 90.88 173 HIS A O 1
ATOM 1415 N N . THR A 1 174 ? 22.312 -27.703 -16.172 1 91.12 174 THR A N 1
ATOM 1416 C CA . THR A 1 174 ? 21.75 -28.078 -14.875 1 91.12 174 THR A CA 1
ATOM 1417 C C . THR A 1 174 ? 20.891 -26.938 -14.305 1 91.12 174 THR A C 1
ATOM 1419 O O . THR A 1 174 ? 20.969 -25.797 -14.781 1 91.12 174 THR A O 1
ATOM 1422 N N . PHE A 1 175 ? 20.031 -27.234 -13.328 1 92 175 PHE A N 1
ATOM 1423 C CA . PHE A 1 175 ? 19.172 -26.188 -12.781 1 92 175 PHE A CA 1
ATOM 1424 C C . PHE A 1 175 ? 20 -25.188 -11.984 1 92 175 PHE A C 1
ATOM 1426 O O . PHE A 1 175 ? 19.609 -24.016 -11.852 1 92 175 PHE A O 1
ATOM 1433 N N . GLN A 1 176 ? 21.156 -25.547 -11.453 1 90.38 176 GLN A N 1
ATOM 1434 C CA . GLN A 1 176 ? 22.047 -24.672 -10.703 1 90.38 176 GLN A CA 1
ATOM 1435 C C . GLN A 1 176 ? 22.562 -23.531 -11.586 1 90.38 176 GLN A C 1
ATOM 1437 O O . GLN A 1 176 ? 22.734 -22.406 -11.109 1 90.38 176 GLN A O 1
ATOM 1442 N N . GLU A 1 177 ? 22.719 -23.859 -12.852 1 90.88 177 GLU A N 1
ATOM 1443 C CA . GLU A 1 177 ? 23.25 -22.859 -13.781 1 90.88 177 GLU A CA 1
ATOM 1444 C C . GLU A 1 177 ? 22.219 -21.766 -14.07 1 90.88 177 GLU A C 1
ATOM 1446 O O . GLU A 1 177 ? 22.578 -20.641 -14.383 1 90.88 177 GLU A O 1
ATOM 1451 N N . PHE A 1 178 ? 20.984 -22.141 -13.977 1 93.88 178 PHE A N 1
ATOM 1452 C CA . PHE A 1 178 ? 19.906 -21.203 -14.258 1 93.88 178 PHE A CA 1
ATOM 1453 C C . PHE A 1 178 ? 19.578 -20.359 -13.023 1 93.88 178 PHE A C 1
ATOM 1455 O O . PHE A 1 178 ? 19 -19.281 -13.133 1 93.88 178 PHE A O 1
ATOM 1462 N N . THR A 1 179 ? 19.953 -20.875 -11.891 1 95.5 179 THR A N 1
ATOM 1463 C CA . THR A 1 179 ? 19.516 -20.312 -10.625 1 95.5 179 THR A CA 1
ATOM 1464 C C . THR A 1 179 ? 20.438 -19.156 -10.211 1 95.5 179 THR A C 1
ATOM 1466 O O . THR A 1 179 ? 21.656 -19.281 -10.289 1 95.5 179 THR A O 1
ATOM 1469 N N . HIS A 1 180 ? 19.812 -18.078 -9.781 1 95.62 180 HIS A N 1
ATOM 1470 C CA . HIS A 1 180 ? 20.594 -16.969 -9.242 1 95.62 180 HIS A CA 1
ATOM 1471 C C . HIS A 1 180 ? 21.438 -17.422 -8.047 1 95.62 180 HIS A C 1
ATOM 1473 O O . HIS A 1 180 ? 20.953 -18.156 -7.18 1 95.62 180 HIS A O 1
ATOM 1479 N N . PRO A 1 181 ? 22.578 -16.938 -7.926 1 94.81 181 PRO A N 1
ATOM 1480 C CA . PRO A 1 181 ? 23.5 -17.406 -6.883 1 94.81 181 PRO A CA 1
ATOM 1481 C C . PRO A 1 181 ? 22.969 -17.156 -5.477 1 94.81 181 PRO A C 1
ATOM 1483 O O . PRO A 1 181 ? 23.172 -17.984 -4.582 1 94.81 181 PRO A O 1
ATOM 1486 N N . ASP A 1 182 ? 22.266 -16.141 -5.262 1 94.25 182 ASP A N 1
ATOM 1487 C CA . ASP A 1 182 ? 21.766 -15.789 -3.939 1 94.25 182 ASP A CA 1
ATOM 1488 C C . ASP A 1 182 ? 20.672 -16.766 -3.484 1 94.25 182 ASP A C 1
ATOM 1490 O O . ASP A 1 182 ? 20.359 -16.828 -2.297 1 94.25 182 ASP A O 1
ATOM 1494 N N . ASP A 1 183 ? 20.109 -17.469 -4.445 1 95.62 183 ASP A N 1
ATOM 1495 C CA . ASP A 1 183 ? 18.969 -18.328 -4.121 1 95.62 183 ASP A CA 1
ATOM 1496 C C . ASP A 1 183 ? 19.359 -19.797 -4.133 1 95.62 183 ASP A C 1
ATOM 1498 O O . ASP A 1 183 ? 18.547 -20.656 -3.799 1 95.62 183 ASP A O 1
ATOM 1502 N N . LEU A 1 184 ? 20.578 -20.125 -4.504 1 95.12 184 LEU A N 1
ATOM 1503 C CA . LEU A 1 184 ? 21 -21.5 -4.754 1 95.12 184 LEU A CA 1
ATOM 1504 C C . LEU A 1 184 ? 21.094 -22.281 -3.447 1 95.12 184 LEU A C 1
ATOM 1506 O O . LEU A 1 184 ? 20.656 -23.438 -3.377 1 95.12 184 LEU A O 1
ATOM 1510 N N . ASP A 1 185 ? 21.625 -21.625 -2.473 1 95.19 185 ASP A N 1
ATOM 1511 C CA . ASP A 1 185 ? 21.844 -22.312 -1.199 1 95.19 185 ASP A CA 1
ATOM 1512 C C . ASP A 1 185 ? 20.516 -22.75 -0.588 1 95.19 185 ASP A C 1
ATOM 1514 O O . ASP A 1 185 ? 20.406 -23.875 -0.097 1 95.19 185 ASP A O 1
ATOM 1518 N N . ILE A 1 186 ? 19.625 -21.938 -0.618 1 94.94 186 ILE A N 1
ATOM 1519 C CA . ILE A 1 186 ? 18.328 -22.25 -0.039 1 94.94 186 ILE A CA 1
ATOM 1520 C C . ILE A 1 186 ? 17.641 -23.359 -0.846 1 94.94 186 ILE A C 1
ATOM 1522 O O . ILE A 1 186 ? 17.016 -24.25 -0.278 1 94.94 186 ILE A O 1
ATOM 1526 N N . ASP A 1 187 ? 17.75 -23.297 -2.121 1 94.62 187 ASP A N 1
ATOM 1527 C CA . ASP A 1 187 ? 17.188 -24.312 -3 1 94.62 187 ASP A CA 1
ATOM 1528 C C . ASP A 1 187 ? 17.797 -25.688 -2.707 1 94.62 187 ASP A C 1
ATOM 1530 O O . ASP A 1 187 ? 17.062 -26.672 -2.58 1 94.62 187 ASP A O 1
ATOM 1534 N N . LEU A 1 188 ? 19.078 -25.781 -2.582 1 94.56 188 LEU A N 1
ATOM 1535 C CA . LEU A 1 188 ? 19.781 -27.031 -2.309 1 94.56 188 LEU A CA 1
ATOM 1536 C C . LEU A 1 188 ? 19.406 -27.578 -0.937 1 94.56 188 LEU A C 1
ATOM 1538 O O . LEU A 1 188 ? 19.297 -28.781 -0.755 1 94.56 188 LEU A O 1
ATOM 1542 N N . SER A 1 189 ? 19.234 -26.656 -0.052 1 95.75 189 SER A N 1
ATOM 1543 C CA . SER A 1 189 ? 18.812 -27.078 1.282 1 95.75 189 SER A CA 1
ATOM 1544 C C . SER A 1 189 ? 17.469 -27.781 1.245 1 95.75 189 SER A C 1
ATOM 1546 O O . SER A 1 189 ? 17.281 -28.812 1.878 1 95.75 189 SER A O 1
ATOM 1548 N N . TYR A 1 190 ? 16.531 -27.234 0.5 1 94.81 190 TYR A N 1
ATOM 1549 C CA . TYR A 1 190 ? 15.219 -27.859 0.349 1 94.81 190 TYR A CA 1
ATOM 1550 C C . TYR A 1 190 ? 15.336 -29.203 -0.36 1 94.81 190 TYR A C 1
ATOM 1552 O O . TYR A 1 190 ? 14.688 -30.172 0.026 1 94.81 190 TYR A O 1
ATOM 1560 N N . MET A 1 191 ? 16.156 -29.266 -1.391 1 94.12 191 MET A N 1
ATOM 1561 C CA . MET A 1 191 ? 16.359 -30.5 -2.16 1 94.12 191 MET A CA 1
ATOM 1562 C C . MET A 1 191 ? 16.891 -31.609 -1.273 1 94.12 191 MET A C 1
ATOM 1564 O O . MET A 1 191 ? 16.438 -32.75 -1.363 1 94.12 191 MET A O 1
ATOM 1568 N N . HIS A 1 192 ? 17.797 -31.266 -0.437 1 94.44 192 HIS A N 1
ATOM 1569 C CA . HIS A 1 192 ? 18.375 -32.25 0.462 1 94.44 192 HIS A CA 1
ATOM 1570 C C . HIS A 1 192 ? 17.359 -32.75 1.482 1 94.44 192 HIS A C 1
ATOM 1572 O O . HIS A 1 192 ? 17.312 -33.938 1.803 1 94.44 192 HIS A O 1
ATOM 1578 N N . ARG A 1 193 ? 16.609 -31.828 1.972 1 95.19 193 ARG A N 1
ATOM 1579 C CA . ARG A 1 193 ? 15.578 -32.219 2.924 1 95.19 193 ARG A CA 1
ATOM 1580 C C . ARG A 1 193 ? 14.555 -33.125 2.279 1 95.19 193 ARG A C 1
ATOM 1582 O O . ARG A 1 193 ? 14.023 -34.031 2.936 1 95.19 193 ARG A O 1
ATOM 1589 N N . LEU A 1 194 ? 14.273 -32.875 1.003 1 94.69 194 LEU A N 1
ATOM 1590 C CA . LEU A 1 194 ? 13.359 -33.719 0.243 1 94.69 194 LEU A CA 1
ATOM 1591 C C . LEU A 1 194 ? 13.953 -35.094 0.038 1 94.69 194 LEU A C 1
ATOM 1593 O O . LEU A 1 194 ? 13.258 -36.094 0.204 1 94.69 194 LEU A O 1
ATOM 1597 N N . LEU A 1 195 ? 15.203 -35.219 -0.272 1 94.5 195 LEU A N 1
ATOM 1598 C CA . LEU A 1 195 ? 15.914 -36.469 -0.496 1 94.5 195 LEU A CA 1
ATOM 1599 C C . LEU A 1 195 ? 15.977 -37.312 0.786 1 94.5 195 LEU A C 1
ATOM 1601 O O . LEU A 1 195 ? 15.891 -38.531 0.744 1 94.5 195 LEU A O 1
ATOM 1605 N N . ASN A 1 196 ? 16.047 -36.562 1.909 1 93.12 196 ASN A N 1
ATOM 1606 C CA . ASN A 1 196 ? 16.188 -37.219 3.209 1 93.12 196 ASN A CA 1
ATOM 1607 C C . ASN A 1 196 ? 14.82 -37.531 3.818 1 93.12 196 ASN A C 1
ATOM 1609 O O . ASN A 1 196 ? 14.734 -37.938 4.98 1 93.12 196 ASN A O 1
ATOM 1613 N N . LYS A 1 197 ? 13.781 -37.312 3.213 1 92.75 197 LYS A N 1
ATOM 1614 C CA . LYS A 1 197 ? 12.414 -37.594 3.623 1 92.75 197 LYS A CA 1
ATOM 1615 C C . LYS A 1 197 ? 11.984 -36.75 4.801 1 92.75 197 LYS A C 1
ATOM 1617 O O . LYS A 1 197 ? 11.164 -37.156 5.617 1 92.75 197 LYS A O 1
ATOM 1622 N N . GLU A 1 198 ? 12.602 -35.562 4.887 1 93.19 198 GLU A N 1
ATOM 1623 C CA . GLU A 1 198 ? 12.203 -34.625 5.934 1 93.19 198 GLU A CA 1
ATOM 1624 C C . GLU A 1 198 ? 10.922 -33.875 5.555 1 93.19 198 GLU A C 1
ATOM 1626 O O . GLU A 1 198 ? 10.133 -33.5 6.422 1 93.19 198 GLU A O 1
ATOM 1631 N N . ILE A 1 199 ? 10.789 -33.656 4.254 1 92.69 199 ILE A N 1
ATOM 1632 C CA . ILE A 1 199 ? 9.602 -32.969 3.738 1 92.69 199 ILE A CA 1
ATOM 1633 C C . ILE A 1 199 ? 9.078 -33.719 2.508 1 92.69 199 ILE A C 1
ATOM 1635 O O . ILE A 1 199 ? 9.859 -34.281 1.729 1 92.69 199 ILE A O 1
ATOM 1639 N N . PRO A 1 200 ? 7.785 -33.781 2.346 1 89.94 200 PRO A N 1
ATOM 1640 C CA . PRO A 1 200 ? 7.219 -34.469 1.19 1 89.94 200 PRO A CA 1
ATOM 1641 C C . PRO A 1 200 ? 7.336 -33.656 -0.102 1 89.94 200 PRO A C 1
ATOM 1643 O O . PRO A 1 200 ? 7.367 -34.25 -1.192 1 89.94 200 PRO A O 1
ATOM 1646 N N . SER A 1 201 ? 7.316 -32.406 -0.02 1 94.06 201 SER A N 1
ATOM 1647 C CA . SER A 1 201 ? 7.449 -31.469 -1.131 1 94.06 201 SER A CA 1
ATOM 1648 C C . SER A 1 201 ? 7.91 -30.094 -0.647 1 94.06 201 SER A C 1
ATOM 1650 O O . SER A 1 201 ? 7.941 -29.828 0.557 1 94.06 201 SER A O 1
ATOM 1652 N N . TYR A 1 202 ? 8.383 -29.25 -1.526 1 94.12 202 TYR A N 1
ATOM 1653 C CA . TYR A 1 202 ? 8.703 -27.875 -1.126 1 94.12 202 TYR A CA 1
ATOM 1654 C C . TYR A 1 202 ? 8.375 -26.891 -2.242 1 94.12 202 TYR A C 1
ATOM 1656 O O . TYR A 1 202 ? 8.266 -27.281 -3.408 1 94.12 202 TYR A O 1
ATOM 1664 N N . ASN A 1 203 ? 8.109 -25.734 -1.863 1 94.56 203 ASN A N 1
ATOM 1665 C CA . ASN A 1 203 ? 7.895 -24.609 -2.77 1 94.56 203 ASN A CA 1
ATOM 1666 C C . ASN A 1 203 ? 8.75 -23.406 -2.383 1 94.56 203 ASN A C 1
ATOM 1668 O O . ASN A 1 203 ? 9.047 -23.219 -1.204 1 94.56 203 ASN A O 1
ATOM 1672 N N . MET A 1 204 ? 9.164 -22.641 -3.379 1 95.44 204 MET A N 1
ATOM 1673 C CA . MET A 1 204 ? 9.938 -21.438 -3.104 1 95.44 204 MET A CA 1
ATOM 1674 C C . MET A 1 204 ? 9.859 -20.469 -4.277 1 95.44 204 MET A C 1
ATOM 1676 O O . MET A 1 204 ? 9.586 -20.875 -5.41 1 95.44 204 MET A O 1
ATOM 1680 N N . GLU A 1 205 ? 10.023 -19.297 -3.951 1 94.94 205 GLU A N 1
ATOM 1681 C CA . GLU A 1 205 ? 10.203 -18.266 -4.977 1 94.94 205 GLU A CA 1
ATOM 1682 C C . GLU A 1 205 ? 11.688 -17.953 -5.172 1 94.94 205 GLU A C 1
ATOM 1684 O O . GLU A 1 205 ? 12.414 -17.75 -4.195 1 94.94 205 GLU A O 1
ATOM 1689 N N . LYS A 1 206 ? 12.172 -17.969 -6.352 1 96.06 206 LYS A N 1
ATOM 1690 C CA . LYS A 1 206 ? 13.578 -17.672 -6.617 1 96.06 206 LYS A CA 1
ATOM 1691 C C . LYS A 1 206 ? 13.758 -17.078 -8.008 1 96.06 206 LYS A C 1
ATOM 1693 O O . LYS A 1 206 ? 12.789 -16.953 -8.766 1 96.06 206 LYS A O 1
ATOM 1698 N N . ARG A 1 207 ? 15.055 -16.719 -8.375 1 95.19 207 ARG A N 1
ATOM 1699 C CA . ARG A 1 207 ? 15.352 -16.078 -9.648 1 95.19 207 ARG A CA 1
ATOM 1700 C C . ARG A 1 207 ? 16.125 -17.016 -10.57 1 95.19 207 ARG A C 1
ATOM 1702 O O . ARG A 1 207 ? 17.047 -17.703 -10.125 1 95.19 207 ARG A O 1
ATOM 1709 N N . TYR A 1 208 ? 15.578 -17.094 -11.875 1 96.94 208 TYR A N 1
ATOM 1710 C CA . TYR A 1 208 ? 16.297 -17.75 -12.953 1 96.94 208 TYR A CA 1
ATOM 1711 C C . TYR A 1 208 ? 16.891 -16.734 -13.93 1 96.94 208 TYR A C 1
ATOM 1713 O O . TYR A 1 208 ? 16.422 -15.602 -14 1 96.94 208 TYR A O 1
ATOM 1721 N N . PHE A 1 209 ? 17.859 -17.188 -14.648 1 95.94 209 PHE A N 1
ATOM 1722 C CA . PHE A 1 209 ? 18.391 -16.375 -15.734 1 95.94 209 PHE A CA 1
ATOM 1723 C C . PHE A 1 209 ? 17.859 -16.844 -17.078 1 95.94 209 PHE A C 1
ATOM 1725 O O . PHE A 1 209 ? 17.984 -18.016 -17.422 1 95.94 209 PHE A O 1
ATOM 1732 N N . HIS A 1 210 ? 17.312 -15.906 -17.797 1 95.81 210 HIS A N 1
ATOM 1733 C CA . HIS A 1 210 ? 16.891 -16.172 -19.172 1 95.81 210 HIS A CA 1
ATOM 1734 C C . HIS A 1 210 ? 18.094 -16.297 -20.109 1 95.81 210 HIS A C 1
ATOM 1736 O O . HIS A 1 210 ? 19.172 -15.766 -19.797 1 95.81 210 HIS A O 1
ATOM 1742 N N . LYS A 1 211 ? 17.844 -16.906 -21.156 1 94.56 211 LYS A N 1
ATOM 1743 C CA . LYS A 1 211 ? 18.922 -17.078 -22.141 1 94.56 211 LYS A CA 1
ATOM 1744 C C . LYS A 1 211 ? 19.469 -15.727 -22.578 1 94.56 211 LYS A C 1
ATOM 1746 O O . LYS A 1 211 ? 20.672 -15.594 -22.828 1 94.56 211 LYS A O 1
ATOM 1751 N N . ASP A 1 212 ? 18.641 -14.711 -22.641 1 94 212 ASP A N 1
ATOM 1752 C CA . ASP A 1 212 ? 19.031 -13.367 -23.062 1 94 212 ASP A CA 1
ATOM 1753 C C . ASP A 1 212 ? 19.734 -12.617 -21.922 1 94 212 ASP A C 1
ATOM 1755 O O . ASP A 1 212 ? 20.188 -11.484 -22.109 1 94 212 ASP A O 1
ATOM 1759 N N . GLY A 1 213 ? 19.812 -13.133 -20.734 1 92 213 GLY A N 1
ATOM 1760 C CA . GLY A 1 213 ? 20.609 -12.547 -19.672 1 92 213 GLY A CA 1
ATOM 1761 C C . GLY A 1 213 ? 19.75 -11.898 -18.594 1 92 213 GLY A C 1
ATOM 1762 O O . GLY A 1 213 ? 20.25 -11.594 -17.5 1 92 213 GLY A O 1
ATOM 1763 N N . HIS A 1 214 ? 18.516 -11.633 -18.875 1 93.12 214 HIS A N 1
ATOM 1764 C CA . HIS A 1 214 ? 17.703 -10.969 -17.859 1 93.12 214 HIS A CA 1
ATOM 1765 C C . HIS A 1 214 ? 17.172 -11.969 -16.844 1 93.12 214 HIS A C 1
ATOM 1767 O O . HIS A 1 214 ? 17.125 -13.172 -17.109 1 93.12 214 HIS A O 1
ATOM 1773 N N . GLN A 1 215 ? 16.797 -11.453 -15.688 1 94.75 215 GLN A N 1
ATOM 1774 C CA . GLN A 1 215 ? 16.312 -12.289 -14.586 1 94.75 215 GLN A CA 1
ATOM 1775 C C . GLN A 1 215 ? 14.797 -12.461 -14.648 1 94.75 215 GLN A C 1
ATOM 1777 O O . GLN A 1 215 ? 14.078 -11.547 -15.055 1 94.75 215 GLN A O 1
ATOM 1782 N N . ILE A 1 216 ? 14.383 -13.633 -14.266 1 96 216 ILE A N 1
ATOM 1783 C CA . ILE A 1 216 ? 12.969 -13.953 -14.188 1 96 216 ILE A CA 1
ATOM 1784 C C . ILE A 1 216 ? 12.641 -14.539 -12.812 1 96 216 ILE A C 1
ATOM 1786 O O . ILE A 1 216 ? 13.312 -15.461 -12.344 1 96 216 ILE A O 1
ATOM 1790 N N . TRP A 1 217 ? 11.648 -13.945 -12.188 1 95.88 217 TRP A N 1
ATOM 1791 C CA . TRP A 1 217 ? 11.164 -14.523 -10.938 1 95.88 217 TRP A CA 1
ATOM 1792 C C . TRP A 1 217 ? 10.266 -15.719 -11.203 1 95.88 217 TRP A C 1
ATOM 1794 O O . TRP A 1 217 ? 9.367 -15.656 -12.039 1 95.88 217 TRP A O 1
ATOM 1804 N N . ILE A 1 218 ? 10.539 -16.812 -10.438 1 96.62 218 ILE A N 1
ATOM 1805 C CA . ILE A 1 218 ? 9.734 -18.016 -10.664 1 96.62 218 ILE A CA 1
ATOM 1806 C C . ILE A 1 218 ? 9.219 -18.547 -9.328 1 96.62 218 ILE A C 1
ATOM 1808 O O . ILE A 1 218 ? 9.805 -18.266 -8.273 1 96.62 218 ILE A O 1
ATOM 1812 N N . TYR A 1 219 ? 8.125 -19.25 -9.398 1 95.81 219 TYR A N 1
ATOM 1813 C CA . TYR A 1 219 ? 7.629 -20.094 -8.328 1 95.81 219 TYR A CA 1
ATOM 1814 C C . TYR A 1 219 ? 7.926 -21.562 -8.609 1 95.81 219 TYR A C 1
ATOM 1816 O O . TYR A 1 219 ? 7.402 -22.125 -9.57 1 95.81 219 TYR A O 1
ATOM 1824 N N . LEU A 1 220 ? 8.695 -22.125 -7.773 1 97.06 220 LEU A N 1
ATOM 1825 C CA . LEU A 1 220 ? 9.141 -23.5 -7.949 1 97.06 220 LEU A CA 1
ATOM 1826 C C . LEU A 1 220 ? 8.438 -24.422 -6.969 1 97.06 220 LEU A C 1
ATOM 1828 O O . LEU A 1 220 ? 8.359 -24.141 -5.773 1 97.06 220 LEU A O 1
ATOM 1832 N N . SER A 1 221 ? 7.871 -25.484 -7.496 1 96.19 221 SER A N 1
ATOM 1833 C CA . SER A 1 221 ? 7.309 -26.562 -6.684 1 96.19 221 SER A CA 1
ATOM 1834 C C . SER A 1 221 ? 7.898 -27.906 -7.066 1 96.19 221 SER A C 1
ATOM 1836 O O . SER A 1 221 ? 7.871 -28.297 -8.234 1 96.19 221 SER A O 1
ATOM 1838 N N . VAL A 1 222 ? 8.375 -28.641 -6.062 1 96.75 222 VAL A N 1
ATOM 1839 C CA . VAL A 1 222 ? 9.125 -29.859 -6.371 1 96.75 222 VAL A CA 1
ATOM 1840 C C . VAL A 1 222 ? 8.625 -31 -5.492 1 96.75 222 VAL A C 1
ATOM 1842 O O . VAL A 1 222 ? 8.352 -30.812 -4.309 1 96.75 222 VAL A O 1
ATOM 1845 N N . THR A 1 223 ? 8.492 -32.156 -6.137 1 95.94 223 THR A N 1
ATOM 1846 C CA . THR A 1 223 ? 8.25 -33.438 -5.438 1 95.94 223 THR A CA 1
ATOM 1847 C C . THR A 1 223 ? 9.258 -34.5 -5.875 1 95.94 223 THR A C 1
ATOM 1849 O O . THR A 1 223 ? 9.984 -34.281 -6.852 1 95.94 223 THR A O 1
ATOM 1852 N N . LEU A 1 224 ? 9.367 -35.531 -5.043 1 95.31 224 LEU A N 1
ATOM 1853 C CA . LEU A 1 224 ? 10.289 -36.625 -5.332 1 95.31 224 LEU A CA 1
ATOM 1854 C C . LEU A 1 224 ? 9.539 -37.938 -5.516 1 95.31 224 LEU A C 1
ATOM 1856 O O . LEU A 1 224 ? 8.703 -38.281 -4.688 1 95.31 224 LEU A O 1
ATOM 1860 N N . VAL A 1 225 ? 9.789 -38.562 -6.703 1 93.12 225 VAL A N 1
ATOM 1861 C CA . VAL A 1 225 ? 9.219 -39.875 -6.969 1 93.12 225 VAL A CA 1
ATOM 1862 C C . VAL A 1 225 ? 10.195 -40.969 -6.52 1 93.12 225 VAL A C 1
ATOM 1864 O O . VAL A 1 225 ? 11.398 -40.875 -6.801 1 93.12 225 VAL A O 1
ATOM 1867 N N . ARG A 1 226 ? 9.656 -41.906 -5.836 1 91.81 226 ARG A N 1
ATOM 1868 C CA . ARG A 1 226 ? 10.469 -43 -5.332 1 91.81 226 ARG A CA 1
ATOM 1869 C C . ARG A 1 226 ? 10.008 -44.344 -5.91 1 91.81 226 ARG A C 1
ATOM 1871 O O . ARG A 1 226 ? 8.852 -44.5 -6.312 1 91.81 226 ARG A O 1
ATOM 1878 N N . ASP A 1 227 ? 10.906 -45.219 -5.926 1 87.81 227 ASP A N 1
ATOM 1879 C CA . ASP A 1 227 ? 10.562 -46.562 -6.414 1 87.81 227 ASP A CA 1
ATOM 1880 C C . ASP A 1 227 ? 9.922 -47.406 -5.309 1 87.81 227 ASP A C 1
ATOM 1882 O O . ASP A 1 227 ? 9.688 -46.906 -4.203 1 87.81 227 ASP A O 1
ATOM 1886 N N . THR A 1 228 ? 9.562 -48.594 -5.684 1 84.69 228 THR A N 1
ATOM 1887 C CA . THR A 1 228 ? 8.867 -49.5 -4.766 1 84.69 228 THR A CA 1
ATOM 1888 C C . THR A 1 228 ? 9.727 -49.781 -3.535 1 84.69 228 THR A C 1
ATOM 1890 O O . THR A 1 228 ? 9.195 -50.062 -2.463 1 84.69 228 THR A O 1
ATOM 1893 N N . ASP A 1 229 ? 11.07 -49.656 -3.686 1 88.5 229 ASP A N 1
ATOM 1894 C CA . ASP A 1 229 ? 11.984 -49.906 -2.576 1 88.5 229 ASP A CA 1
ATOM 1895 C C . ASP A 1 229 ? 12.266 -48.625 -1.797 1 88.5 229 ASP A C 1
ATOM 1897 O O . ASP A 1 229 ? 13.023 -48.625 -0.827 1 88.5 229 ASP A O 1
ATOM 1901 N N . GLY A 1 230 ? 11.75 -47.531 -2.219 1 88.38 230 GLY A N 1
ATOM 1902 C CA . GLY A 1 230 ? 11.906 -46.25 -1.522 1 88.38 230 GLY A CA 1
ATOM 1903 C C . GLY A 1 230 ? 13.102 -45.469 -2.002 1 88.38 230 GLY A C 1
ATOM 1904 O O . GLY A 1 230 ? 13.43 -44.406 -1.431 1 88.38 230 GLY A O 1
ATOM 1905 N N . LEU A 1 231 ? 13.75 -45.938 -3.027 1 91.38 231 LEU A N 1
ATOM 1906 C CA . LEU A 1 231 ? 14.906 -45.219 -3.559 1 91.38 231 LEU A CA 1
ATOM 1907 C C . LEU A 1 231 ? 14.469 -44.062 -4.445 1 91.38 231 LEU A C 1
ATOM 1909 O O . LEU A 1 231 ? 13.516 -44.188 -5.219 1 91.38 231 LEU A O 1
ATOM 1913 N N . PRO A 1 232 ? 15.148 -42.969 -4.258 1 93.25 232 PRO A N 1
ATOM 1914 C CA . PRO A 1 232 ? 14.789 -41.812 -5.086 1 93.25 232 PRO A CA 1
ATOM 1915 C C . PRO A 1 232 ? 15.039 -42.062 -6.57 1 93.25 232 PRO A C 1
ATOM 1917 O O . PRO A 1 232 ? 16.094 -42.562 -6.949 1 93.25 232 PRO A O 1
ATOM 1920 N N . LEU A 1 233 ? 14.086 -41.75 -7.391 1 92.75 233 LEU A N 1
ATOM 1921 C CA . LEU A 1 233 ? 14.227 -41.938 -8.836 1 92.75 233 LEU A CA 1
ATOM 1922 C C . LEU A 1 233 ? 14.508 -40.594 -9.516 1 92.75 233 LEU A C 1
ATOM 1924 O O . LEU A 1 233 ? 15.594 -40.406 -10.07 1 92.75 233 LEU A O 1
ATOM 1928 N N . TYR A 1 234 ? 13.492 -39.688 -9.492 1 94.69 234 TYR A N 1
ATOM 1929 C CA . TYR A 1 234 ? 13.641 -38.375 -10.109 1 94.69 234 TYR A CA 1
ATOM 1930 C C . TYR A 1 234 ? 12.727 -37.344 -9.445 1 94.69 234 TYR A C 1
ATOM 1932 O O . TYR A 1 234 ? 11.789 -37.719 -8.734 1 94.69 234 TYR A O 1
ATOM 1940 N N . PHE A 1 235 ? 13.062 -36.094 -9.633 1 95.62 235 PHE A N 1
ATOM 1941 C CA . PHE A 1 235 ? 12.25 -34.969 -9.156 1 95.62 235 PHE A CA 1
ATOM 1942 C C . PHE A 1 235 ? 11.227 -34.562 -10.211 1 95.62 235 PHE A C 1
ATOM 1944 O O . PHE A 1 235 ? 11.516 -34.625 -11.406 1 95.62 235 PHE A O 1
ATOM 1951 N N . ILE A 1 236 ? 10.062 -34.25 -9.734 1 96 236 ILE A N 1
ATOM 1952 C CA . ILE A 1 236 ? 9.086 -33.531 -10.57 1 96 236 ILE A CA 1
ATOM 1953 C C . ILE A 1 236 ? 9.016 -32.062 -10.164 1 96 236 ILE A C 1
ATOM 1955 O O . ILE A 1 236 ? 8.727 -31.75 -9.008 1 96 236 ILE A O 1
ATOM 1959 N N . SER A 1 237 ? 9.281 -31.203 -11.117 1 96.56 237 SER A N 1
ATOM 1960 C CA . SER A 1 237 ? 9.305 -29.766 -10.836 1 96.56 237 SER A CA 1
ATOM 1961 C C . SER A 1 237 ? 8.305 -29.016 -11.703 1 96.56 237 SER A C 1
ATOM 1963 O O . SER A 1 237 ? 8.133 -29.328 -12.883 1 96.56 237 SER A O 1
ATOM 1965 N N . GLN A 1 238 ? 7.617 -28.141 -11.062 1 96.62 238 GLN A N 1
ATOM 1966 C CA . GLN A 1 238 ? 6.762 -27.188 -11.758 1 96.62 238 GLN A CA 1
ATOM 1967 C C . GLN A 1 238 ? 7.23 -25.75 -11.523 1 96.62 238 GLN A C 1
ATOM 1969 O O . GLN A 1 238 ? 7.551 -25.375 -10.391 1 96.62 238 GLN A O 1
ATOM 1974 N N . ILE A 1 239 ? 7.309 -24.984 -12.633 1 96.88 239 ILE A N 1
ATOM 1975 C CA . ILE A 1 239 ? 7.918 -23.656 -12.586 1 96.88 239 ILE A CA 1
ATOM 1976 C C . ILE A 1 239 ? 6.984 -22.641 -13.227 1 96.88 239 ILE A C 1
ATOM 1978 O O . ILE A 1 239 ? 6.691 -22.719 -14.422 1 96.88 239 ILE A O 1
ATOM 1982 N N . LYS A 1 240 ? 6.566 -21.703 -12.445 1 94.69 240 LYS A N 1
ATOM 1983 C CA . LYS A 1 240 ? 5.672 -20.656 -12.938 1 94.69 240 LYS A CA 1
ATOM 1984 C C . LYS A 1 240 ? 6.359 -19.297 -12.914 1 94.69 240 LYS A C 1
ATOM 1986 O O . LYS A 1 240 ? 7.051 -18.953 -11.953 1 94.69 240 LYS A O 1
ATOM 1991 N N . ASP A 1 241 ? 6.109 -18.531 -13.977 1 94.81 241 ASP A N 1
ATOM 1992 C CA . ASP A 1 241 ? 6.609 -17.156 -14.039 1 94.81 241 ASP A CA 1
ATOM 1993 C C . ASP A 1 241 ? 5.777 -16.219 -13.164 1 94.81 241 ASP A C 1
ATOM 1995 O O . ASP A 1 241 ? 4.574 -16.062 -13.391 1 94.81 241 ASP A O 1
ATOM 1999 N N . ILE A 1 242 ? 6.461 -15.625 -12.188 1 94.31 242 ILE A N 1
ATOM 2000 C CA . ILE A 1 242 ? 5.738 -14.719 -11.305 1 94.31 242 ILE A CA 1
ATOM 2001 C C . ILE A 1 242 ? 6.371 -13.336 -11.352 1 94.31 242 ILE A C 1
ATOM 2003 O O . ILE A 1 242 ? 6.312 -12.586 -10.375 1 94.31 242 ILE A O 1
ATOM 2007 N N . THR A 1 243 ? 7.051 -12.945 -12.398 1 94.56 243 THR A N 1
ATOM 2008 C CA . THR A 1 243 ? 7.777 -11.688 -12.531 1 94.56 243 THR A CA 1
ATOM 2009 C C . THR A 1 243 ? 6.82 -10.5 -12.461 1 94.56 243 THR A C 1
ATOM 2011 O O . THR A 1 243 ? 7.066 -9.539 -11.727 1 94.56 243 THR A O 1
ATOM 2014 N N . GLU A 1 244 ? 5.746 -10.555 -13.164 1 91.19 244 GLU A N 1
ATOM 2015 C CA . GLU A 1 244 ? 4.781 -9.461 -13.188 1 91.19 244 GLU A CA 1
ATOM 2016 C C . GLU A 1 244 ? 4.129 -9.273 -11.82 1 91.19 244 GLU A C 1
ATOM 2018 O O . GLU A 1 244 ? 3.916 -8.141 -11.375 1 91.19 244 GLU A O 1
ATOM 2023 N N . ARG A 1 245 ? 3.832 -10.359 -11.227 1 89.81 245 ARG A N 1
ATOM 2024 C CA . ARG A 1 245 ? 3.244 -10.297 -9.891 1 89.81 245 ARG A CA 1
ATOM 2025 C C . ARG A 1 245 ? 4.203 -9.656 -8.898 1 89.81 245 ARG A C 1
ATOM 2027 O O . ARG A 1 245 ? 3.797 -8.82 -8.086 1 89.81 245 ARG A O 1
ATOM 2034 N N . LYS A 1 246 ? 5.445 -10.109 -8.922 1 92.75 246 LYS A N 1
ATOM 2035 C CA . LYS A 1 246 ? 6.457 -9.555 -8.031 1 92.75 246 LYS A CA 1
ATOM 2036 C C . LYS A 1 246 ? 6.633 -8.055 -8.266 1 92.75 246 LYS A C 1
ATOM 2038 O O . LYS A 1 246 ? 6.738 -7.281 -7.312 1 92.75 246 LYS A O 1
ATOM 2043 N N . ARG A 1 247 ? 6.645 -7.66 -9.477 1 92.12 247 ARG A N 1
ATOM 2044 C CA . ARG A 1 247 ? 6.793 -6.25 -9.82 1 92.12 247 ARG A CA 1
ATOM 2045 C C . ARG A 1 247 ? 5.613 -5.43 -9.312 1 92.12 247 ARG A C 1
ATOM 2047 O O . ARG A 1 247 ? 5.797 -4.359 -8.734 1 92.12 247 ARG A O 1
ATOM 2054 N N . SER A 1 248 ? 4.445 -5.863 -9.492 1 91.19 248 SER A N 1
ATOM 2055 C CA . SER A 1 248 ? 3.24 -5.164 -9.062 1 91.19 248 SER A CA 1
ATOM 2056 C C . SER A 1 248 ? 3.188 -5.043 -7.543 1 91.19 248 SER A C 1
ATOM 2058 O O . SER A 1 248 ? 2.807 -3.996 -7.016 1 91.19 248 SER A O 1
ATOM 2060 N N . THR A 1 249 ? 3.543 -6.121 -6.902 1 90.88 249 THR A N 1
ATOM 2061 C CA . THR A 1 249 ? 3.561 -6.109 -5.445 1 90.88 249 THR A CA 1
ATOM 2062 C C . THR A 1 249 ? 4.605 -5.125 -4.926 1 90.88 249 THR A C 1
ATOM 2064 O O . THR A 1 249 ? 4.367 -4.418 -3.947 1 90.88 249 THR A O 1
ATOM 2067 N N . GLU A 1 250 ? 5.684 -5.109 -5.578 1 90.56 250 GLU A N 1
ATOM 2068 C CA . GLU A 1 250 ? 6.746 -4.195 -5.172 1 90.56 250 GLU A CA 1
ATOM 2069 C C . GLU A 1 250 ? 6.312 -2.74 -5.34 1 90.56 250 GLU A C 1
ATOM 2071 O O . GLU A 1 250 ? 6.629 -1.894 -4.5 1 90.56 250 GLU A O 1
ATOM 2076 N N . ILE A 1 251 ? 5.66 -2.471 -6.371 1 90.75 251 ILE A N 1
ATOM 2077 C CA . ILE A 1 251 ? 5.168 -1.12 -6.621 1 90.75 251 ILE A CA 1
ATOM 2078 C C . ILE A 1 251 ? 4.176 -0.724 -5.527 1 90.75 251 ILE A C 1
ATOM 2080 O O . ILE A 1 251 ? 4.23 0.393 -5.008 1 90.75 251 ILE A O 1
ATOM 2084 N N . LEU A 1 252 ? 3.334 -1.617 -5.188 1 90.75 252 LEU A N 1
ATOM 2085 C CA . LEU A 1 252 ? 2.344 -1.372 -4.145 1 90.75 252 LEU A CA 1
ATOM 2086 C C . LEU A 1 252 ? 3.016 -1.155 -2.795 1 90.75 252 LEU A C 1
ATOM 2088 O O . LEU A 1 252 ? 2.617 -0.273 -2.031 1 90.75 252 LEU A O 1
ATOM 2092 N N . LEU A 1 253 ? 3.988 -1.879 -2.516 1 92 253 LEU A N 1
ATOM 2093 C CA . LEU A 1 253 ? 4.727 -1.765 -1.264 1 92 253 LEU A CA 1
ATOM 2094 C C . LEU A 1 253 ? 5.469 -0.434 -1.188 1 92 253 LEU A C 1
ATOM 2096 O O . LEU A 1 253 ? 5.5 0.204 -0.134 1 92 253 LEU A O 1
ATOM 2100 N N . GLN A 1 254 ? 6.043 -0.056 -2.238 1 89.81 254 GLN A N 1
ATOM 2101 C CA . GLN A 1 254 ? 6.75 1.218 -2.291 1 89.81 254 GLN A CA 1
ATOM 2102 C C . GLN A 1 254 ? 5.793 2.389 -2.08 1 89.81 254 GLN A C 1
ATOM 2104 O O . GLN A 1 254 ? 6.125 3.346 -1.377 1 89.81 254 GLN A O 1
ATOM 2109 N N . GLU A 1 255 ? 4.688 2.307 -2.684 1 89.19 255 GLU A N 1
ATOM 2110 C CA . GLU A 1 255 ? 3.68 3.354 -2.535 1 89.19 255 GLU A CA 1
ATOM 2111 C C . GLU A 1 255 ? 3.182 3.438 -1.095 1 89.19 255 GLU A C 1
ATOM 2113 O O . GLU A 1 255 ? 3.004 4.531 -0.556 1 89.19 255 GLU A O 1
ATOM 2118 N N . ARG A 1 256 ? 2.922 2.34 -0.493 1 89.25 256 ARG A N 1
ATOM 2119 C CA . ARG A 1 256 ? 2.504 2.287 0.904 1 89.25 256 ARG A CA 1
ATOM 2120 C C . ARG A 1 256 ? 3.557 2.91 1.814 1 89.25 256 ARG A C 1
ATOM 2122 O O . ARG A 1 256 ? 3.23 3.701 2.701 1 89.25 256 ARG A O 1
ATOM 2129 N N . GLN A 1 257 ? 4.758 2.559 1.562 1 90.5 257 GLN A N 1
ATOM 2130 C CA . GLN A 1 257 ? 5.855 3.098 2.361 1 90.5 257 GLN A CA 1
ATOM 2131 C C . GLN A 1 257 ? 5.984 4.605 2.17 1 90.5 257 GLN A C 1
ATOM 2133 O O . GLN A 1 257 ? 6.258 5.336 3.123 1 90.5 257 GLN A O 1
ATOM 2138 N N . ARG A 1 258 ? 5.828 4.992 0.995 1 88.38 258 ARG A N 1
ATOM 2139 C CA . ARG A 1 258 ? 5.867 6.414 0.684 1 88.38 258 ARG A CA 1
ATOM 2140 C C . ARG A 1 258 ? 4.812 7.18 1.48 1 88.38 258 ARG A C 1
ATOM 2142 O O . ARG A 1 258 ? 5.121 8.18 2.125 1 88.38 258 ARG A O 1
ATOM 2149 N N . LEU A 1 259 ? 3.627 6.758 1.464 1 90.06 259 LEU A N 1
ATOM 2150 C CA . LEU A 1 259 ? 2.52 7.402 2.164 1 90.06 259 LEU A CA 1
ATOM 2151 C C . LEU A 1 259 ? 2.756 7.406 3.67 1 90.06 259 LEU A C 1
ATOM 2153 O O . LEU A 1 259 ? 2.502 8.406 4.34 1 90.06 259 LEU A O 1
ATOM 2157 N N . ASP A 1 260 ? 3.26 6.312 4.152 1 91.56 260 ASP A N 1
ATOM 2158 C CA . ASP A 1 260 ? 3.586 6.199 5.57 1 91.56 260 ASP A CA 1
ATOM 2159 C C . ASP A 1 260 ? 4.66 7.207 5.973 1 91.56 260 ASP A C 1
ATOM 2161 O O . ASP A 1 260 ? 4.559 7.84 7.023 1 91.56 260 ASP A O 1
ATOM 2165 N N . ASN A 1 261 ? 5.605 7.355 5.129 1 89.5 261 ASN A N 1
ATOM 2166 C CA . ASN A 1 261 ? 6.699 8.281 5.395 1 89.5 261 ASN A CA 1
ATOM 2167 C C . ASN A 1 261 ? 6.223 9.734 5.371 1 89.5 261 ASN A C 1
ATOM 2169 O O . ASN A 1 261 ? 6.711 10.562 6.141 1 89.5 261 ASN A O 1
ATOM 2173 N N . ILE A 1 262 ? 5.328 10.008 4.562 1 90.31 262 ILE A N 1
ATOM 2174 C CA . ILE A 1 262 ? 4.762 11.344 4.484 1 90.31 262 ILE A CA 1
ATOM 2175 C C . ILE A 1 262 ? 4.035 11.68 5.785 1 90.31 262 ILE A C 1
ATOM 2177 O O . ILE A 1 262 ? 4.227 12.75 6.355 1 90.31 262 ILE A O 1
ATOM 2181 N N . ILE A 1 263 ? 3.248 10.836 6.25 1 90 263 ILE A N 1
ATOM 2182 C CA . ILE A 1 263 ? 2.502 11.039 7.488 1 90 263 ILE A CA 1
ATOM 2183 C C . ILE A 1 263 ? 3.475 11.234 8.648 1 90 263 ILE A C 1
ATOM 2185 O O . ILE A 1 263 ? 3.307 12.148 9.461 1 90 263 ILE A O 1
ATOM 2189 N N . LYS A 1 264 ? 4.484 10.461 8.648 1 87.31 264 LYS A N 1
ATOM 2190 C CA . LYS A 1 264 ? 5.48 10.555 9.711 1 87.31 264 LYS A CA 1
ATOM 2191 C C . LYS A 1 264 ? 6.191 11.906 9.672 1 87.31 264 LYS A C 1
ATOM 2193 O O . LYS A 1 264 ? 6.551 12.453 10.711 1 87.31 264 LYS A O 1
ATOM 2198 N N . SER A 1 265 ? 6.348 12.383 8.516 1 87.56 265 SER A N 1
ATOM 2199 C CA . SER A 1 265 ? 7.059 13.641 8.344 1 87.56 265 SER A CA 1
ATOM 2200 C C . SER A 1 265 ? 6.254 14.812 8.906 1 87.56 265 SER A C 1
ATOM 2202 O O . SER A 1 265 ? 6.82 15.852 9.258 1 87.56 265 SER A O 1
ATOM 2204 N N . THR A 1 266 ? 4.938 14.68 8.961 1 86.75 266 THR A N 1
ATOM 2205 C CA . THR A 1 266 ? 4.07 15.75 9.453 1 86.75 266 THR A CA 1
ATOM 2206 C C . THR A 1 266 ? 3.998 15.734 10.977 1 86.75 266 THR A C 1
ATOM 2208 O O . THR A 1 266 ? 3.549 16.703 11.594 1 86.75 266 THR A O 1
ATOM 2211 N N . GLN A 1 267 ? 4.391 14.688 11.617 1 86.06 267 GLN A N 1
ATOM 2212 C CA . GLN A 1 267 ? 4.371 14.492 13.062 1 86.06 267 GLN A CA 1
ATOM 2213 C C . GLN A 1 267 ? 2.955 14.602 13.617 1 86.06 267 GLN A C 1
ATOM 2215 O O . GLN A 1 267 ? 2.744 15.156 14.695 1 86.06 267 GLN A O 1
ATOM 2220 N N . VAL A 1 268 ? 2.08 14.234 12.789 1 90.31 268 VAL A N 1
ATOM 2221 C CA . VAL A 1 268 ? 0.691 14.211 13.234 1 90.31 268 VAL A CA 1
ATOM 2222 C C . VAL A 1 268 ? 0.319 12.805 13.695 1 90.31 268 VAL A C 1
ATOM 2224 O O . VAL A 1 268 ? 0.948 11.828 13.297 1 90.31 268 VAL A O 1
ATOM 2227 N N . GLY A 1 269 ? -0.656 12.836 14.609 1 91.19 269 GLY A N 1
ATOM 2228 C CA . GLY A 1 269 ? -1.261 11.562 14.961 1 91.19 269 GLY A CA 1
ATOM 2229 C C . GLY A 1 269 ? -2.439 11.195 14.078 1 91.19 269 GLY A C 1
ATOM 2230 O O . GLY A 1 269 ? -3.174 12.078 13.625 1 91.19 269 GLY A O 1
ATOM 2231 N N . THR A 1 270 ? -2.572 9.922 13.852 1 91.44 270 THR A N 1
ATOM 2232 C CA . THR A 1 270 ? -3.682 9.508 13.008 1 91.44 270 THR A CA 1
ATOM 2233 C C . THR A 1 270 ? -4.746 8.773 13.82 1 91.44 270 THR A C 1
ATOM 2235 O O . THR A 1 270 ? -4.449 8.219 14.875 1 91.44 270 THR A O 1
ATOM 2238 N N . TRP A 1 271 ? -5.992 8.859 13.305 1 89.69 271 TRP A N 1
ATOM 2239 C CA . TRP A 1 271 ? -7.094 8.148 13.945 1 89.69 271 TRP A CA 1
ATOM 2240 C C . TRP A 1 271 ? -8.086 7.637 12.906 1 89.69 271 TRP A C 1
ATOM 2242 O O . TRP A 1 271 ? -8.203 8.203 11.82 1 89.69 271 TRP A O 1
ATOM 2252 N N . GLU A 1 272 ? -8.617 6.559 13.227 1 90 272 GLU A N 1
ATOM 2253 C CA . GLU A 1 272 ? -9.719 5.949 12.484 1 90 272 GLU A CA 1
ATOM 2254 C C . GLU A 1 272 ? -10.891 5.629 13.398 1 90 272 GLU A C 1
ATOM 2256 O O . GLU A 1 272 ? -10.711 5.043 14.469 1 90 272 GLU A O 1
ATOM 2261 N N . TRP A 1 273 ? -12.078 6.066 12.961 1 89.31 273 TRP A N 1
ATOM 2262 C CA . TRP A 1 273 ? -13.258 5.934 13.82 1 89.31 273 TRP A CA 1
ATOM 2263 C C . TRP A 1 273 ? -14.398 5.262 13.07 1 89.31 273 TRP A C 1
ATOM 2265 O O . TRP A 1 273 ? -14.852 5.762 12.039 1 89.31 273 TRP A O 1
ATOM 2275 N N . ASN A 1 274 ? -14.742 4.109 13.602 1 90.31 274 ASN A N 1
ATOM 2276 C CA . ASN A 1 274 ? -15.984 3.504 13.148 1 90.31 274 ASN A CA 1
ATOM 2277 C C . ASN A 1 274 ? -17.188 4.094 13.867 1 90.31 274 ASN A C 1
ATOM 2279 O O . ASN A 1 274 ? -17.422 3.797 15.039 1 90.31 274 ASN A O 1
ATOM 2283 N N . VAL A 1 275 ? -17.969 4.812 13.148 1 87.81 275 VAL A N 1
ATOM 2284 C CA . VAL A 1 275 ? -19.047 5.609 13.734 1 87.81 275 VAL A CA 1
ATOM 2285 C C . VAL A 1 275 ? -20.141 4.691 14.273 1 87.81 275 VAL A C 1
ATOM 2287 O O . VAL A 1 275 ? -20.781 5.008 15.273 1 87.81 275 VAL A O 1
ATOM 2290 N N . GLN A 1 276 ? -20.297 3.545 13.68 1 86.56 276 GLN A N 1
ATOM 2291 C CA . GLN A 1 276 ? -21.375 2.639 14.07 1 86.56 276 GLN A CA 1
ATOM 2292 C C . GLN A 1 276 ? -20.984 1.829 15.305 1 86.56 276 GLN A C 1
ATOM 2294 O O . GLN A 1 276 ? -21.781 1.688 16.234 1 86.56 276 GLN A O 1
ATOM 2299 N N . THR A 1 277 ? -19.797 1.316 15.359 1 84.56 277 THR A N 1
ATOM 2300 C CA . THR A 1 277 ? -19.359 0.484 16.484 1 84.56 277 THR A CA 1
ATOM 2301 C C . THR A 1 277 ? -18.656 1.328 17.531 1 84.56 277 THR A C 1
ATOM 2303 O O . THR A 1 277 ? -18.438 0.867 18.656 1 84.56 277 THR A O 1
ATOM 2306 N N . ASP A 1 278 ? -18.25 2.559 17.234 1 83.62 278 ASP A N 1
ATOM 2307 C CA . ASP A 1 278 ? -17.578 3.51 18.109 1 83.62 278 ASP A CA 1
ATOM 2308 C C . ASP A 1 278 ? -16.172 3.016 18.469 1 83.62 278 ASP A C 1
ATOM 2310 O O . ASP A 1 278 ? -15.68 3.287 19.562 1 83.62 278 ASP A O 1
ATOM 2314 N N . GLU A 1 279 ? -15.648 2.234 17.578 1 83.12 279 GLU A N 1
ATOM 2315 C CA . GLU A 1 279 ? -14.273 1.771 17.75 1 83.12 279 GLU A CA 1
ATOM 2316 C C . GLU A 1 279 ? -13.281 2.715 17.078 1 83.12 279 GLU A C 1
ATOM 2318 O O . GLU A 1 279 ? -13.547 3.236 15.992 1 83.12 279 GLU A O 1
ATOM 2323 N N . THR A 1 280 ? -12.211 2.947 17.797 1 83.69 280 THR A N 1
ATOM 2324 C CA . THR A 1 280 ? -11.219 3.854 17.234 1 83.69 280 THR A CA 1
ATOM 2325 C C . THR A 1 280 ? -9.852 3.182 17.172 1 83.69 280 THR A C 1
ATOM 2327 O O . THR A 1 280 ? -9.508 2.369 18.031 1 83.69 280 THR A O 1
ATOM 2330 N N . ILE A 1 281 ? -9.141 3.518 16.125 1 83.38 281 ILE A N 1
ATOM 2331 C CA . ILE A 1 281 ? -7.762 3.072 15.961 1 83.38 281 ILE A CA 1
ATOM 2332 C C . ILE A 1 281 ? -6.836 4.281 15.852 1 83.38 281 ILE A C 1
ATOM 2334 O O . ILE A 1 281 ? -7.148 5.25 15.156 1 83.38 281 ILE A O 1
ATOM 2338 N N . HIS A 1 282 ? -5.73 4.184 16.641 1 85.94 282 HIS A N 1
ATOM 2339 C CA . HIS A 1 282 ? -4.766 5.277 16.656 1 85.94 282 HIS A CA 1
ATOM 2340 C C . HIS A 1 282 ? -3.354 4.77 16.375 1 85.94 282 HIS A C 1
ATOM 2342 O O . HIS A 1 282 ? -3.064 3.586 16.562 1 85.94 282 HIS A O 1
ATOM 2348 N N . ASN A 1 283 ? -2.559 5.672 15.891 1 85.38 283 ASN A N 1
ATOM 2349 C CA . ASN A 1 283 ? -1.171 5.281 15.672 1 85.38 283 ASN A CA 1
ATOM 2350 C C . ASN A 1 283 ? -0.286 5.684 16.844 1 85.38 283 ASN A C 1
ATOM 2352 O O . ASN A 1 283 ? -0.767 6.27 17.828 1 85.38 283 ASN A O 1
ATOM 2356 N N . LYS A 1 284 ? 0.981 5.348 16.766 1 84.31 284 LYS A N 1
ATOM 2357 C CA . LYS A 1 284 ? 1.934 5.582 17.844 1 84.31 284 LYS A CA 1
ATOM 2358 C C . LYS A 1 284 ? 2.08 7.074 18.141 1 84.31 284 LYS A C 1
ATOM 2360 O O . LYS A 1 284 ? 2.236 7.477 19.297 1 84.31 284 LYS A O 1
ATOM 2365 N N . ARG A 1 285 ? 2.027 7.84 17.094 1 88.06 285 ARG A N 1
ATOM 2366 C CA . ARG A 1 285 ? 2.191 9.281 17.266 1 88.06 285 ARG A CA 1
ATOM 2367 C C . ARG A 1 285 ? 1.021 9.875 18.031 1 88.06 285 ARG A C 1
ATOM 2369 O O . ARG A 1 285 ? 1.205 10.789 18.844 1 88.06 285 ARG A O 1
ATOM 2376 N N . SER A 1 286 ? -0.151 9.461 17.75 1 88.81 286 SER A N 1
ATOM 2377 C CA . SER A 1 286 ? -1.323 9.914 18.5 1 88.81 286 SER A CA 1
ATOM 2378 C C . SER A 1 286 ? -1.17 9.648 19.984 1 88.81 286 SER A C 1
ATOM 2380 O O . SER A 1 286 ? -1.48 10.508 20.812 1 88.81 286 SER A O 1
ATOM 2382 N N . ALA A 1 287 ? -0.7 8.508 20.281 1 86.5 287 ALA A N 1
ATOM 2383 C CA . ALA A 1 287 ? -0.463 8.164 21.688 1 86.5 287 ALA A CA 1
ATOM 2384 C C . ALA A 1 287 ? 0.582 9.086 22.297 1 86.5 287 ALA A C 1
ATOM 2386 O O . ALA A 1 287 ? 0.422 9.539 23.438 1 86.5 287 ALA A O 1
ATOM 2387 N N . ALA A 1 288 ? 1.573 9.383 21.578 1 87.56 288 ALA A N 1
ATOM 2388 C CA . ALA A 1 288 ? 2.654 10.234 22.078 1 87.56 288 ALA A CA 1
ATOM 2389 C C . ALA A 1 288 ? 2.16 11.656 22.344 1 87.56 288 ALA A C 1
ATOM 2391 O O . ALA A 1 288 ? 2.582 12.297 23.297 1 87.56 288 ALA A O 1
ATOM 2392 N N . ILE A 1 289 ? 1.295 12.086 21.5 1 90.12 289 ILE A N 1
ATOM 2393 C CA . ILE A 1 289 ? 0.764 13.438 21.641 1 90.12 289 ILE A CA 1
ATOM 2394 C C . ILE A 1 289 ? 0.014 13.555 22.969 1 90.12 289 ILE A C 1
ATOM 2396 O O . ILE A 1 289 ? 0.138 14.57 23.672 1 90.12 289 ILE A O 1
ATOM 2400 N N . PHE A 1 290 ? -0.624 12.555 23.328 1 88.56 290 PHE A N 1
ATOM 2401 C CA . PHE A 1 290 ? -1.458 12.609 24.531 1 88.56 290 PHE A CA 1
ATOM 2402 C C . PHE A 1 290 ? -0.729 12.008 25.719 1 88.56 290 PHE A C 1
ATOM 2404 O O . PHE A 1 290 ? -1.322 11.828 26.797 1 88.56 290 PHE A O 1
ATOM 2411 N N . GLY A 1 291 ? 0.517 11.625 25.484 1 87.06 291 GLY A N 1
ATOM 2412 C CA . GLY A 1 291 ? 1.39 11.227 26.578 1 87.06 291 GLY A CA 1
ATOM 2413 C C . GLY A 1 291 ? 1.319 9.742 26.891 1 87.06 291 GLY A C 1
ATOM 2414 O O . GLY A 1 291 ? 1.829 9.289 27.922 1 87.06 291 GLY A O 1
ATOM 2415 N N . TYR A 1 292 ? 0.699 9.07 26.047 1 83 292 TYR A N 1
ATOM 2416 C CA . TYR A 1 292 ? 0.576 7.637 26.266 1 83 292 TYR A CA 1
ATOM 2417 C C . TYR A 1 292 ? 1.712 6.875 25.594 1 83 292 TYR A C 1
ATOM 2419 O O . TYR A 1 292 ? 2.271 7.344 24.594 1 83 292 TYR A O 1
ATOM 2427 N N . HIS A 1 293 ? 2.049 5.77 26.234 1 78.94 293 HIS A N 1
ATOM 2428 C CA . HIS A 1 293 ? 2.982 4.875 25.562 1 78.94 293 HIS A CA 1
ATOM 2429 C C . HIS A 1 293 ? 2.32 4.164 24.391 1 78.94 293 HIS A C 1
ATOM 2431 O O . HIS A 1 293 ? 1.141 3.811 24.453 1 78.94 293 HIS A O 1
ATOM 2437 N N . PRO A 1 294 ? 3.072 3.975 23.375 1 69.94 294 PRO A N 1
ATOM 2438 C CA . PRO A 1 294 ? 2.5 3.357 22.172 1 69.94 294 PRO A CA 1
ATOM 2439 C C . PRO A 1 294 ? 1.812 2.025 22.469 1 69.94 294 PRO A C 1
ATOM 2441 O O . PRO A 1 294 ? 0.84 1.667 21.797 1 69.94 294 PRO A O 1
ATOM 2444 N N . ASN A 1 295 ? 2.326 1.386 23.375 1 66.06 295 ASN A N 1
ATOM 2445 C CA . ASN A 1 295 ? 1.773 0.077 23.703 1 66.06 295 ASN A CA 1
ATOM 2446 C C . ASN A 1 295 ? 0.528 0.199 24.578 1 66.06 295 ASN A C 1
ATOM 2448 O O . ASN A 1 295 ? -0.209 -0.773 24.75 1 66.06 295 ASN A O 1
ATOM 2452 N N . GLU A 1 296 ? 0.432 1.359 25.188 1 65.44 296 GLU A N 1
ATOM 2453 C CA . GLU A 1 296 ? -0.705 1.569 26.078 1 65.44 296 GLU A CA 1
ATOM 2454 C C . GLU A 1 296 ? -1.96 1.94 25.297 1 65.44 296 GLU A C 1
ATOM 2456 O O . GLU A 1 296 ? -3.043 2.072 25.875 1 65.44 296 GLU A O 1
ATOM 2461 N N . ILE A 1 297 ? -1.779 2.201 24.109 1 55.62 297 ILE A N 1
ATOM 2462 C CA . ILE A 1 297 ? -2.893 2.734 23.328 1 55.62 297 ILE A CA 1
ATOM 2463 C C . ILE A 1 297 ? -4.055 1.743 23.344 1 55.62 297 ILE A C 1
ATOM 2465 O O . ILE A 1 297 ? -3.916 0.61 22.875 1 55.62 297 ILE A O 1
ATOM 2469 N N . VAL A 1 298 ? -4.777 1.726 24.375 1 50.12 298 VAL A N 1
ATOM 2470 C CA . VAL A 1 298 ? -5.91 0.857 24.672 1 50.12 298 VAL A CA 1
ATOM 2471 C C . VAL A 1 298 ? -6.957 0.979 23.578 1 50.12 298 VAL A C 1
ATOM 2473 O O . VAL A 1 298 ? -7.332 2.088 23.188 1 50.12 298 VAL A O 1
ATOM 2476 N N . ALA A 1 299 ? -7.086 0.024 22.797 1 52 299 ALA A N 1
ATOM 2477 C CA . ALA A 1 299 ? -8.219 -0.137 21.891 1 52 299 ALA A CA 1
ATOM 2478 C C . ALA A 1 299 ? -9.438 0.642 22.391 1 52 299 ALA A C 1
ATOM 2480 O O . ALA A 1 299 ? -10.195 1.203 21.594 1 52 299 ALA A O 1
ATOM 2481 N N . ASN A 1 300 ? -9.656 0.587 23.656 1 50.5 300 ASN A N 1
ATOM 2482 C CA . ASN A 1 300 ? -10.906 1.039 24.266 1 50.5 300 ASN A CA 1
ATOM 2483 C C . ASN A 1 300 ? -10.781 2.453 24.828 1 50.5 300 ASN A C 1
ATOM 2485 O O . ASN A 1 300 ? -11.578 2.867 25.656 1 50.5 300 ASN A O 1
ATOM 2489 N N . MET A 1 301 ? -9.656 2.818 24.766 1 48.41 301 MET A N 1
ATOM 2490 C CA . MET A 1 301 ? -9.523 4.102 25.453 1 48.41 301 MET A CA 1
ATOM 2491 C C . MET A 1 301 ? -10.586 5.086 24.969 1 48.41 301 MET A C 1
ATOM 2493 O O . MET A 1 301 ? -11.078 5.902 25.75 1 48.41 301 MET A O 1
ATOM 2497 N N . MET A 1 302 ? -10.914 5.016 23.625 1 48 302 MET A N 1
ATOM 2498 C CA . MET A 1 302 ? -11.695 6.156 23.156 1 48 302 MET A CA 1
ATOM 2499 C C . MET A 1 302 ? -13.188 5.84 23.172 1 48 302 MET A C 1
ATOM 2501 O O . MET A 1 302 ? -13.992 6.594 22.641 1 48 302 MET A O 1
ATOM 2505 N N . ASN A 1 303 ? -13.539 4.699 23.547 1 50.91 303 ASN A N 1
ATOM 2506 C CA . ASN A 1 303 ? -14.984 4.676 23.734 1 50.91 303 ASN A CA 1
ATOM 2507 C C . ASN A 1 303 ? -15.484 5.953 24.391 1 50.91 303 ASN A C 1
ATOM 2509 O O . ASN A 1 303 ? -16.688 6.223 24.406 1 50.91 303 ASN A O 1
ATOM 2513 N N . THR A 1 304 ? -14.469 6.754 24.812 1 60.34 304 THR A N 1
ATOM 2514 C CA . THR A 1 304 ? -14.945 7.973 25.453 1 60.34 304 THR A CA 1
ATOM 2515 C C . THR A 1 304 ? -14.156 9.188 24.969 1 60.34 304 THR A C 1
ATOM 2517 O O . THR A 1 304 ? -13.75 10.031 25.766 1 60.34 304 THR A O 1
ATOM 2520 N N . TRP A 1 305 ? -13.844 9.148 23.641 1 67.62 305 TRP A N 1
ATOM 2521 C CA . TRP A 1 305 ? -13.086 10.273 23.094 1 67.62 305 TRP A CA 1
ATOM 2522 C C . TRP A 1 305 ? -13.719 11.602 23.484 1 67.62 305 TRP A C 1
ATOM 2524 O O . TRP A 1 305 ? -13.016 12.562 23.781 1 67.62 305 TRP A O 1
ATOM 2534 N N . HIS A 1 306 ? -14.953 11.547 23.469 1 69.88 306 HIS A N 1
ATOM 2535 C CA . HIS A 1 306 ? -15.68 12.766 23.797 1 69.88 306 HIS A CA 1
ATOM 2536 C C . HIS A 1 306 ? -15.383 13.219 25.234 1 69.88 306 HIS A C 1
ATOM 2538 O O . HIS A 1 306 ? -15.406 14.414 25.516 1 69.88 306 HIS A O 1
ATOM 2544 N N . ASN A 1 307 ? -15.055 12.203 25.922 1 75.75 307 ASN A N 1
ATOM 2545 C CA . ASN A 1 307 ? -14.812 12.523 27.328 1 75.75 307 ASN A CA 1
ATOM 2546 C C . ASN A 1 307 ? -13.438 13.164 27.531 1 75.75 307 ASN A C 1
ATOM 2548 O O . ASN A 1 307 ? -13.18 13.773 28.578 1 75.75 307 ASN A O 1
ATOM 2552 N N . PHE A 1 308 ? -12.664 13.117 26.469 1 84.12 308 PHE A N 1
ATOM 2553 C CA . PHE A 1 308 ? -11.32 13.672 26.578 1 84.12 308 PHE A CA 1
ATOM 2554 C C . PHE A 1 308 ? -11.289 15.117 26.094 1 84.12 308 PHE A C 1
ATOM 2556 O O . PHE A 1 308 ? -10.281 15.805 26.234 1 84.12 308 PHE A O 1
ATOM 2563 N N . ILE A 1 309 ? -12.414 15.484 25.547 1 90.44 309 ILE A N 1
ATOM 2564 C CA . ILE A 1 309 ? -12.516 16.859 25.078 1 90.44 309 ILE A CA 1
ATOM 2565 C C . ILE A 1 309 ? -12.969 17.766 26.219 1 90.44 309 ILE A C 1
ATOM 2567 O O . ILE A 1 309 ? -13.852 17.391 27 1 90.44 309 ILE A O 1
ATOM 2571 N N . HIS A 1 310 ? -12.359 18.859 26.328 1 92.94 310 HIS A N 1
ATOM 2572 C CA . HIS A 1 310 ? -12.742 19.828 27.344 1 92.94 310 HIS A CA 1
ATOM 2573 C C . HIS A 1 310 ? -14.234 20.156 27.266 1 92.94 310 HIS A C 1
ATOM 2575 O O . HIS A 1 310 ? -14.773 20.328 26.172 1 92.94 310 HIS A O 1
ATOM 2581 N N . PRO A 1 311 ? -14.867 20.203 28.344 1 91.25 311 PRO A N 1
ATOM 2582 C CA . PRO A 1 311 ? -16.312 20.438 28.359 1 91.25 311 PRO A CA 1
ATOM 2583 C C . PRO A 1 311 ? -16.719 21.688 27.594 1 91.25 311 PRO A C 1
ATOM 2585 O O . PRO A 1 311 ? -17.75 21.703 26.922 1 91.25 311 PRO A O 1
ATOM 2588 N N . ASP A 1 312 ? -15.898 22.719 27.625 1 91.88 312 ASP A N 1
ATOM 2589 C CA . ASP A 1 312 ? -16.219 23.984 26.984 1 91.88 312 ASP A CA 1
ATOM 2590 C C . ASP A 1 312 ? -16.125 23.859 25.453 1 91.88 312 ASP A C 1
ATOM 2592 O O . ASP A 1 312 ? -16.688 24.703 24.734 1 91.88 312 ASP A O 1
ATOM 2596 N N . ASP A 1 313 ? -15.469 22.844 24.984 1 93.19 313 ASP A N 1
ATOM 2597 C CA . ASP A 1 313 ? -15.211 22.75 23.562 1 93.19 313 ASP A CA 1
ATOM 2598 C C . ASP A 1 313 ? -16.078 21.656 22.922 1 93.19 313 ASP A C 1
ATOM 2600 O O . ASP A 1 313 ? -16.062 21.484 21.688 1 93.19 313 ASP A O 1
ATOM 2604 N N . ARG A 1 314 ? -16.859 20.953 23.656 1 91.06 314 ARG A N 1
ATOM 2605 C CA . ARG A 1 314 ? -17.609 19.812 23.172 1 91.06 314 ARG A CA 1
ATOM 2606 C C . ARG A 1 314 ? -18.703 20.25 22.203 1 91.06 314 ARG A C 1
ATOM 2608 O O . ARG A 1 314 ? -18.922 19.578 21.188 1 91.06 314 ARG A O 1
ATOM 2615 N N . GLU A 1 315 ? -19.297 21.328 22.578 1 90.81 315 GLU A N 1
ATOM 2616 C CA . GLU A 1 315 ? -20.391 21.797 21.734 1 90.81 315 GLU A CA 1
ATOM 2617 C C . GLU A 1 315 ? -19.906 22.188 20.344 1 90.81 315 GLU A C 1
ATOM 2619 O O . GLU A 1 315 ? -20.531 21.828 19.344 1 90.81 315 GLU A O 1
ATOM 2624 N N . ILE A 1 316 ? -18.875 22.922 20.328 1 91.06 316 ILE A N 1
ATOM 2625 C CA . ILE A 1 316 ? -18.328 23.359 19.047 1 91.06 316 ILE A CA 1
ATOM 2626 C C . ILE A 1 316 ? -17.828 22.141 18.25 1 91.06 316 ILE A C 1
ATOM 2628 O O . ILE A 1 316 ? -18 22.094 17.031 1 91.06 316 ILE A O 1
ATOM 2632 N N . ASN A 1 317 ? -17.219 21.25 18.891 1 91.94 317 ASN A N 1
ATOM 2633 C CA . ASN A 1 317 ? -16.719 20.031 18.25 1 91.94 317 ASN A CA 1
ATOM 2634 C C . ASN A 1 317 ? -17.859 19.219 17.625 1 91.94 317 ASN A C 1
ATOM 2636 O O . ASN A 1 317 ? -17.75 18.75 16.484 1 91.94 317 ASN A O 1
ATOM 2640 N N . PHE A 1 318 ? -18.891 19.125 18.375 1 90.25 318 PHE A N 1
ATOM 2641 C CA . PHE A 1 318 ? -20.047 18.375 17.906 1 90.25 318 PHE A CA 1
ATOM 2642 C C . PHE A 1 318 ? -20.719 19.062 16.719 1 90.25 318 PHE A C 1
ATOM 2644 O O . PHE A 1 318 ? -21.188 18.406 15.789 1 90.25 318 PHE A O 1
ATOM 2651 N N . ALA A 1 319 ? -20.797 20.328 16.828 1 92.62 319 ALA A N 1
ATOM 2652 C CA . ALA A 1 319 ? -21.406 21.094 15.75 1 92.62 319 ALA A CA 1
ATOM 2653 C C . ALA A 1 319 ? -20.641 20.906 14.438 1 92.62 319 ALA A C 1
ATOM 2655 O O . ALA A 1 319 ? -21.234 20.766 13.375 1 92.62 319 ALA A O 1
ATOM 2656 N N . GLU A 1 320 ? -19.344 20.953 14.539 1 93.38 320 GLU A N 1
ATOM 2657 C CA . GLU A 1 320 ? -18.516 20.766 13.352 1 93.38 320 GLU A CA 1
ATOM 2658 C C . GLU A 1 320 ? -18.656 19.359 12.781 1 93.38 320 GLU A C 1
ATOM 2660 O O . GLU A 1 320 ? -18.641 19.172 11.562 1 93.38 320 GLU A O 1
ATOM 2665 N N . LEU A 1 321 ? -18.781 18.406 13.648 1 91.81 321 LEU A N 1
ATOM 2666 C CA . LEU A 1 321 ? -18.953 17.031 13.234 1 91.81 321 LEU A CA 1
ATOM 2667 C C . LEU A 1 321 ? -20.297 16.844 12.516 1 91.81 321 LEU A C 1
ATOM 2669 O O . LEU A 1 321 ? -20.375 16.125 11.516 1 91.81 321 LEU A O 1
ATOM 2673 N N . GLU A 1 322 ? -21.25 17.453 13.078 1 92.56 322 GLU A N 1
ATOM 2674 C CA . GLU A 1 322 ? -22.594 17.344 12.508 1 92.56 322 GLU A CA 1
ATOM 2675 C C . GLU A 1 322 ? -22.641 17.922 11.102 1 92.56 322 GLU A C 1
ATOM 2677 O O . GLU A 1 322 ? -23.344 17.406 10.234 1 92.56 322 GLU A O 1
ATOM 2682 N N . LYS A 1 323 ? -21.938 19 10.93 1 93.81 323 LYS A N 1
ATOM 2683 C CA . LYS A 1 323 ? -21.875 19.578 9.594 1 93.81 323 LYS A CA 1
ATOM 2684 C C . LYS A 1 323 ? -21.328 18.594 8.578 1 93.81 323 LYS A C 1
ATOM 2686 O O . LYS A 1 323 ? -21.781 18.531 7.438 1 93.81 323 LYS A O 1
ATOM 2691 N N . CYS A 1 324 ? -20.375 17.844 8.977 1 91.81 324 CYS A N 1
ATOM 2692 C CA . CYS A 1 324 ? -19.766 16.844 8.102 1 91.81 324 CYS A CA 1
ATOM 2693 C C . CYS A 1 324 ? -20.703 15.672 7.867 1 91.81 324 CYS A C 1
ATOM 2695 O O . CYS A 1 324 ? -20.797 15.156 6.75 1 91.81 324 CYS A O 1
ATOM 2697 N N . PHE A 1 325 ? -21.406 15.242 8.898 1 93.44 325 PHE A N 1
ATOM 2698 C CA . PHE A 1 325 ? -22.312 14.102 8.82 1 93.44 325 PHE A CA 1
ATOM 2699 C C . PHE A 1 325 ? -23.516 14.43 7.941 1 93.44 325 PHE A C 1
ATOM 2701 O O . PHE A 1 325 ? -24.062 13.547 7.289 1 93.44 325 PHE A O 1
ATOM 2708 N N . LYS A 1 326 ? -23.828 15.719 7.926 1 92.5 326 LYS A N 1
ATOM 2709 C CA . LYS A 1 326 ? -24.953 16.172 7.094 1 92.5 326 LYS A CA 1
ATOM 2710 C C . LYS A 1 326 ? -24.469 16.547 5.695 1 92.5 326 LYS A C 1
ATOM 2712 O O . LYS A 1 326 ? -25.234 17.094 4.898 1 92.5 326 LYS A O 1
ATOM 2717 N N . LYS A 1 327 ? -23.219 16.422 5.375 1 91.19 327 LYS A N 1
ATOM 2718 C CA . LYS A 1 327 ? -22.578 16.641 4.078 1 91.19 327 LYS A CA 1
ATOM 2719 C C . LYS A 1 327 ? -22.594 18.125 3.695 1 91.19 327 LYS A C 1
ATOM 2721 O O . LYS A 1 327 ? -22.656 18.469 2.512 1 91.19 327 LYS A O 1
ATOM 2726 N N . GLN A 1 328 ? -22.703 18.922 4.785 1 89.69 328 GLN A N 1
ATOM 2727 C CA . GLN A 1 328 ? -22.578 20.359 4.547 1 89.69 328 GLN A CA 1
ATOM 2728 C C . GLN A 1 328 ? -21.125 20.75 4.297 1 89.69 328 GLN A C 1
ATOM 2730 O O . GLN A 1 328 ? -20.859 21.703 3.568 1 89.69 328 GLN A O 1
ATOM 2735 N N . GLU A 1 329 ? -20.266 20.062 5.051 1 90.56 329 GLU A N 1
ATOM 2736 C CA . GLU A 1 329 ? -18.828 20.219 4.863 1 90.56 329 GLU A CA 1
ATOM 2737 C C . GLU A 1 329 ? -18.156 18.875 4.551 1 90.56 329 GLU A C 1
ATOM 2739 O O . GLU A 1 329 ? -18.531 17.844 5.113 1 90.56 329 GLU A O 1
ATOM 2744 N N . LYS A 1 330 ? -17.266 18.953 3.678 1 89.38 330 LYS A N 1
ATOM 2745 C CA . LYS A 1 330 ? -16.594 17.734 3.242 1 89.38 330 LYS A CA 1
ATOM 2746 C C . LYS A 1 330 ? -15.531 17.297 4.25 1 89.38 330 LYS A C 1
ATOM 2748 O O . LYS A 1 330 ? -15.195 16.109 4.336 1 89.38 330 LYS A O 1
ATOM 2753 N N . PHE A 1 331 ? -15.016 18.312 4.902 1 93.06 331 PHE A N 1
ATOM 2754 C CA . PHE A 1 331 ? -13.914 18.031 5.816 1 93.06 331 PHE A CA 1
ATOM 2755 C C . PHE A 1 331 ? -14.242 18.516 7.223 1 93.06 331 PHE A C 1
ATOM 2757 O O . PHE A 1 331 ? -14.945 19.516 7.391 1 93.06 331 PHE A O 1
ATOM 2764 N N . TYR A 1 332 ? -13.852 17.719 8.172 1 93.62 332 TYR A N 1
ATOM 2765 C CA . TYR A 1 332 ? -13.969 18.094 9.578 1 93.62 332 TYR A CA 1
ATOM 2766 C C . TYR A 1 332 ? -12.695 18.766 10.07 1 93.62 332 TYR A C 1
ATOM 2768 O O . TYR A 1 332 ? -11.586 18.312 9.789 1 93.62 332 TYR A O 1
ATOM 2776 N N . ALA A 1 333 ? -12.773 19.922 10.633 1 92.5 333 ALA A N 1
ATOM 2777 C CA . ALA A 1 333 ? -11.656 20.625 11.25 1 92.5 333 ALA A CA 1
ATOM 2778 C C . ALA A 1 333 ? -12.094 21.344 12.523 1 92.5 333 ALA A C 1
ATOM 2780 O O . ALA A 1 333 ? -13.078 22.094 12.516 1 92.5 333 ALA A O 1
ATOM 2781 N N . CYS A 1 334 ? -11.375 21.062 13.594 1 93 334 CYS A N 1
ATOM 2782 C CA . CYS A 1 334 ? -11.734 21.688 14.867 1 93 334 CYS A CA 1
ATOM 2783 C C . CYS A 1 334 ? -10.516 21.812 15.773 1 93 334 CYS A C 1
ATOM 2785 O O . CYS A 1 334 ? -9.688 20.906 15.836 1 93 334 CYS A O 1
ATOM 2787 N N . GLU A 1 335 ? -10.359 22.938 16.344 1 93.81 335 GLU A N 1
ATOM 2788 C CA . GLU A 1 335 ? -9.367 23.125 17.391 1 93.81 335 GLU A CA 1
ATOM 2789 C C . GLU A 1 335 ? -10 23.016 18.781 1 93.81 335 GLU A C 1
ATOM 2791 O O . GLU A 1 335 ? -10.961 23.719 19.078 1 93.81 335 GLU A O 1
ATOM 2796 N N . CYS A 1 336 ? -9.547 22.188 19.625 1 94.25 336 CYS A N 1
ATOM 2797 C CA . CYS A 1 336 ? -10.133 22 20.938 1 94.25 336 CYS A CA 1
ATOM 2798 C C . CYS A 1 336 ? -9.078 21.516 21.938 1 94.25 336 CYS A C 1
ATOM 2800 O O . CYS A 1 336 ? -7.969 21.156 21.547 1 94.25 336 CYS A O 1
ATOM 2802 N N . ARG A 1 337 ? -9.391 21.531 23.156 1 94.88 337 ARG A N 1
ATOM 2803 C CA . ARG A 1 337 ? -8.531 21.047 24.234 1 94.88 337 ARG A CA 1
ATOM 2804 C C . ARG A 1 337 ? -8.867 19.594 24.578 1 94.88 337 ARG A C 1
ATOM 2806 O O . ARG A 1 337 ? -10.031 19.25 24.781 1 94.88 337 ARG A O 1
ATOM 2813 N N . MET A 1 338 ? -7.852 18.828 24.625 1 92.69 338 MET A N 1
ATOM 2814 C CA . MET A 1 338 ? -8.023 17.422 25 1 92.69 338 MET A CA 1
ATOM 2815 C C . MET A 1 338 ? -7.164 17.078 26.219 1 92.69 338 MET A C 1
ATOM 2817 O O . MET A 1 338 ? -6.117 17.688 26.438 1 92.69 338 MET A O 1
ATOM 2821 N N . MET A 1 339 ? -7.641 16.125 26.859 1 90.38 339 MET A N 1
ATOM 2822 C CA . MET A 1 339 ? -6.996 15.766 28.125 1 90.38 339 MET A CA 1
ATOM 2823 C C . MET A 1 339 ? -5.738 14.945 27.875 1 90.38 339 MET A C 1
ATOM 2825 O O . MET A 1 339 ? -5.777 13.938 27.172 1 90.38 339 MET A O 1
ATOM 2829 N N . HIS A 1 340 ? -4.656 15.422 28.422 1 90.06 340 HIS A N 1
ATOM 2830 C CA . HIS A 1 340 ? -3.398 14.68 28.422 1 90.06 340 HIS A CA 1
ATOM 2831 C C . HIS A 1 340 ? -3.35 13.672 29.562 1 90.06 340 HIS A C 1
ATOM 2833 O O . HIS A 1 340 ? -4.031 13.844 30.578 1 90.06 340 HIS A O 1
ATOM 2839 N N . LYS A 1 341 ? -2.535 12.711 29.453 1 85.31 341 LYS A N 1
ATOM 2840 C CA . LYS A 1 341 ? -2.424 11.664 30.469 1 85.31 341 LYS A CA 1
ATOM 2841 C C . LYS A 1 341 ? -2.033 12.25 31.828 1 85.31 341 LYS A C 1
ATOM 2843 O O . LYS A 1 341 ? -2.463 11.758 32.875 1 85.31 341 LYS A O 1
ATOM 2848 N N . ASN A 1 342 ? -1.28 13.336 31.797 1 88.69 342 ASN A N 1
ATOM 2849 C CA . ASN A 1 342 ? -0.812 13.945 33.031 1 88.69 342 ASN A CA 1
ATOM 2850 C C . ASN A 1 342 ? -1.885 14.836 33.656 1 88.69 342 ASN A C 1
ATOM 2852 O O . ASN A 1 342 ? -1.666 15.422 34.719 1 88.69 342 ASN A O 1
ATOM 2856 N N . GLY A 1 343 ? -3.07 14.93 33.031 1 87.94 343 GLY A N 1
ATOM 2857 C CA . GLY A 1 343 ? -4.184 15.672 33.594 1 87.94 343 GLY A CA 1
ATOM 2858 C C . GLY A 1 343 ? -4.297 17.078 33.062 1 87.94 343 GLY A C 1
ATOM 2859 O O . GLY A 1 343 ? -5.266 17.797 33.344 1 87.94 343 GLY A O 1
ATOM 2860 N N . SER A 1 344 ? -3.33 17.469 32.281 1 90.88 344 SER A N 1
ATOM 2861 C CA . SER A 1 344 ? -3.361 18.812 31.703 1 90.88 344 SER A CA 1
ATOM 2862 C C . SER A 1 344 ? -4.141 18.844 30.406 1 90.88 344 SER A C 1
ATOM 2864 O O . SER A 1 344 ? -4.293 17.812 29.75 1 90.88 344 SER A O 1
ATOM 2866 N N . TRP A 1 345 ? -4.656 19.984 30.078 1 92.88 345 TRP A N 1
ATOM 2867 C CA . TRP A 1 345 ? -5.355 20.156 28.812 1 92.88 345 TRP A CA 1
ATOM 2868 C C . TRP A 1 345 ? -4.387 20.562 27.703 1 92.88 345 TRP A C 1
ATOM 2870 O O . TRP A 1 345 ? -3.549 21.438 27.906 1 92.88 345 TRP A O 1
ATOM 2880 N N . LEU A 1 346 ? -4.512 19.844 26.656 1 94.31 346 LEU A N 1
ATOM 2881 C CA . LEU A 1 346 ? -3.662 20.109 25.5 1 94.31 346 LEU A CA 1
ATOM 2882 C C . LEU A 1 346 ? -4.488 20.594 24.312 1 94.31 346 LEU A C 1
ATOM 2884 O O . LEU A 1 346 ? -5.512 20 23.984 1 94.31 346 LEU A O 1
ATOM 2888 N N . TRP A 1 347 ? -4.016 21.75 23.75 1 94.62 347 TRP A N 1
ATOM 2889 C CA . TRP A 1 347 ? -4.664 22.219 22.531 1 94.62 347 TRP A CA 1
ATOM 2890 C C . TRP A 1 347 ? -4.266 21.344 21.344 1 94.62 347 TRP A C 1
ATOM 2892 O O . TRP A 1 347 ? -3.078 21.172 21.062 1 94.62 347 TRP A O 1
ATOM 2902 N N . VAL A 1 348 ? -5.371 20.812 20.688 1 94.44 348 VAL A N 1
ATOM 2903 C CA . VAL A 1 348 ? -5.133 19.953 19.531 1 94.44 348 VAL A CA 1
ATOM 2904 C C . VAL A 1 348 ? -6.023 20.375 18.375 1 94.44 348 VAL A C 1
ATOM 2906 O O . VAL A 1 348 ? -7.137 20.875 18.578 1 94.44 348 VAL A O 1
ATOM 2909 N N . GLU A 1 349 ? -5.406 20.281 17.203 1 94.06 349 GLU A N 1
ATOM 2910 C CA . GLU A 1 349 ? -6.203 20.438 15.992 1 94.06 349 GLU A CA 1
ATOM 2911 C C . GLU A 1 349 ? -6.617 19.078 15.43 1 94.06 349 GLU A C 1
ATOM 2913 O O . GLU A 1 349 ? -5.766 18.234 15.117 1 94.06 349 GLU A O 1
ATOM 2918 N N . ILE A 1 350 ? -7.914 18.859 15.297 1 93.38 350 ILE A N 1
ATOM 2919 C CA . ILE A 1 350 ? -8.445 17.609 14.773 1 93.38 350 ILE A CA 1
ATOM 2920 C C . ILE A 1 350 ? -8.969 17.812 13.359 1 93.38 350 ILE A C 1
ATOM 2922 O O . ILE A 1 350 ? -9.742 18.734 13.109 1 93.38 350 ILE A O 1
ATOM 2926 N N . ARG A 1 351 ? -8.461 16.984 12.508 1 93.88 351 ARG A N 1
ATOM 2927 C CA . ARG A 1 351 ? -8.961 16.984 11.133 1 93.88 351 ARG A CA 1
ATOM 2928 C C . ARG A 1 351 ? -9.445 15.586 10.742 1 93.88 351 ARG A C 1
ATOM 2930 O O . ARG A 1 351 ? -8.969 14.586 11.273 1 93.88 351 ARG A O 1
ATOM 2937 N N . GLY A 1 352 ? -10.469 15.594 9.812 1 94.25 352 GLY A N 1
ATOM 2938 C CA . GLY A 1 352 ? -10.992 14.297 9.406 1 94.25 352 GLY A CA 1
ATOM 2939 C C . GLY A 1 352 ? -11.914 14.375 8.203 1 94.25 352 GLY A C 1
ATOM 2940 O O . GLY A 1 352 ? -12.234 15.469 7.73 1 94.25 352 GLY A O 1
ATOM 2941 N N . LYS A 1 353 ? -12.211 13.156 7.672 1 94.19 353 LYS A N 1
ATOM 2942 C CA . LYS A 1 353 ? -13.125 13.016 6.543 1 94.19 353 LYS A CA 1
ATOM 2943 C C . LYS A 1 353 ? -13.852 11.68 6.598 1 94.19 353 LYS A C 1
ATOM 2945 O O . LYS A 1 353 ? -13.266 10.656 6.957 1 94.19 353 LYS A O 1
ATOM 2950 N N . VAL A 1 354 ? -15.133 11.781 6.25 1 94.25 354 VAL A N 1
ATOM 2951 C CA . VAL A 1 354 ? -15.891 10.539 6.152 1 94.25 354 VAL A CA 1
ATOM 2952 C C . VAL A 1 354 ? -15.57 9.844 4.836 1 94.25 354 VAL A C 1
ATOM 2954 O O . VAL A 1 354 ? -15.695 10.438 3.762 1 94.25 354 VAL A O 1
ATOM 2957 N N . ILE A 1 355 ? -15.172 8.578 4.902 1 91.69 355 ILE A N 1
ATOM 2958 C CA . ILE A 1 355 ? -14.711 7.883 3.705 1 91.69 355 ILE A CA 1
ATOM 2959 C C . ILE A 1 355 ? -15.781 6.891 3.248 1 91.69 355 ILE A C 1
ATOM 2961 O O . ILE A 1 355 ? -15.789 6.473 2.088 1 91.69 355 ILE A O 1
ATOM 2965 N N . LYS A 1 356 ? -16.531 6.34 4.16 1 92.44 356 LYS A N 1
ATOM 2966 C CA . LYS A 1 356 ? -17.531 5.332 3.822 1 92.44 356 LYS A CA 1
ATOM 2967 C C . LYS A 1 356 ? -18.906 5.715 4.371 1 92.44 356 LYS A C 1
ATOM 2969 O O . LYS A 1 356 ? -19.016 6.18 5.508 1 92.44 356 LYS A O 1
ATOM 2974 N N . TRP A 1 357 ? -19.859 5.527 3.545 1 93.94 357 TRP A N 1
ATOM 2975 C CA . TRP A 1 357 ? -21.25 5.816 3.896 1 93.94 357 TRP A CA 1
ATOM 2976 C C . TRP A 1 357 ? -22.125 4.586 3.703 1 93.94 357 TRP A C 1
ATOM 2978 O O . TRP A 1 357 ? -21.828 3.734 2.857 1 93.94 357 TRP A O 1
ATOM 2988 N N . ASP A 1 358 ? -23.109 4.414 4.441 1 92.06 358 ASP A N 1
ATOM 2989 C CA . ASP A 1 358 ? -24.047 3.309 4.238 1 92.06 358 ASP A CA 1
ATOM 2990 C C . ASP A 1 358 ? -25.094 3.66 3.191 1 92.06 358 ASP A C 1
ATOM 2992 O O . ASP A 1 358 ? -25.078 4.758 2.631 1 92.06 358 ASP A O 1
ATOM 2996 N N . ASP A 1 359 ? -25.953 2.748 2.924 1 91.31 359 ASP A N 1
ATOM 2997 C CA . ASP A 1 359 ? -26.953 2.924 1.874 1 91.31 359 ASP A CA 1
ATOM 2998 C C . ASP A 1 359 ? -27.938 4.039 2.232 1 91.31 359 ASP A C 1
ATOM 3000 O O . ASP A 1 359 ? -28.547 4.645 1.348 1 91.31 359 ASP A O 1
ATOM 3004 N N . ASN A 1 360 ? -28.109 4.32 3.545 1 91.06 360 ASN A N 1
ATOM 3005 C CA . ASN A 1 360 ? -29 5.379 4.004 1 91.06 360 ASN A CA 1
ATOM 3006 C C . ASN A 1 360 ? -28.266 6.703 4.18 1 91.06 360 ASN A C 1
ATOM 3008 O O . ASN A 1 360 ? -28.766 7.625 4.824 1 91.06 360 ASN A O 1
ATOM 3012 N N . ASN A 1 361 ? -27.031 6.77 3.744 1 90.5 361 ASN A N 1
ATOM 3013 C CA . ASN A 1 361 ? -26.188 7.965 3.773 1 90.5 361 ASN A CA 1
ATOM 3014 C C . ASN A 1 361 ? -25.766 8.32 5.199 1 90.5 361 ASN A C 1
ATOM 3016 O O . ASN A 1 361 ? -25.656 9.5 5.539 1 90.5 361 ASN A O 1
ATOM 3020 N N . ASN A 1 362 ? -25.75 7.359 6.023 1 92.06 362 ASN A N 1
ATOM 3021 C CA . ASN A 1 362 ? -25.141 7.551 7.336 1 92.06 362 ASN A CA 1
ATOM 3022 C C . ASN A 1 362 ? -23.656 7.234 7.309 1 92.06 362 ASN A C 1
ATOM 3024 O O . ASN A 1 362 ? -23.219 6.312 6.613 1 92.06 362 ASN A O 1
ATOM 3028 N N . PRO A 1 363 ? -22.891 8.008 8.086 1 93.38 363 PRO A N 1
ATOM 3029 C CA . PRO A 1 363 ? -21.438 7.762 8.07 1 93.38 363 PRO A CA 1
ATOM 3030 C C . PRO A 1 363 ? -21.062 6.426 8.711 1 93.38 363 PRO A C 1
ATOM 3032 O O . PRO A 1 363 ? -21.641 6.043 9.734 1 93.38 363 PRO A O 1
ATOM 3035 N N . ILE A 1 364 ? -20.156 5.719 8.148 1 93.12 364 ILE A N 1
ATOM 3036 C CA . ILE A 1 364 ? -19.688 4.438 8.672 1 93.12 364 ILE A CA 1
ATOM 3037 C C . ILE A 1 364 ? -18.266 4.59 9.203 1 93.12 364 ILE A C 1
ATOM 3039 O O . ILE A 1 364 ? -17.969 4.223 10.344 1 93.12 364 ILE A O 1
ATOM 3043 N N . LEU A 1 365 ? -17.375 5.176 8.359 1 93.12 365 LEU A N 1
ATOM 3044 C CA . LEU A 1 365 ? -15.961 5.242 8.695 1 93.12 365 LEU A CA 1
ATOM 3045 C C . LEU A 1 365 ? -15.422 6.652 8.477 1 93.12 365 LEU A C 1
ATOM 3047 O O . LEU A 1 365 ? -15.602 7.234 7.41 1 93.12 365 LEU A O 1
ATOM 3051 N N . MET A 1 366 ? -14.836 7.164 9.555 1 92.62 366 MET A N 1
ATOM 3052 C CA . MET A 1 366 ? -14.188 8.469 9.508 1 92.62 366 MET A CA 1
ATOM 3053 C C . MET A 1 366 ? -12.719 8.367 9.891 1 92.62 366 MET A C 1
ATOM 3055 O O . MET A 1 366 ? -12.359 7.594 10.781 1 92.62 366 MET A O 1
ATOM 3059 N N . LEU A 1 367 ? -11.859 9.062 9.094 1 93.75 367 LEU A N 1
ATOM 3060 C CA . LEU A 1 367 ? -10.43 9.062 9.391 1 93.75 367 LEU A CA 1
ATOM 3061 C C . LEU A 1 367 ? -9.867 10.477 9.391 1 93.75 367 LEU A C 1
ATOM 3063 O O . LEU A 1 367 ? -10.43 11.367 8.75 1 93.75 367 LEU A O 1
ATOM 3067 N N . GLY A 1 368 ? -8.734 10.578 10.164 1 93.38 368 GLY A N 1
ATOM 3068 C CA . GLY A 1 368 ? -8.164 11.906 10.234 1 93.38 368 GLY A CA 1
ATOM 3069 C C . GLY A 1 368 ? -6.867 11.953 11.023 1 93.38 368 GLY A C 1
ATOM 3070 O O . GLY A 1 368 ? -6.145 10.961 11.102 1 93.38 368 GLY A O 1
ATOM 3071 N N . THR A 1 369 ? -6.574 13.227 11.484 1 94.25 369 THR A N 1
ATOM 3072 C CA . THR A 1 369 ? -5.297 13.43 12.156 1 94.25 369 THR A CA 1
ATOM 3073 C C . THR A 1 369 ? -5.469 14.32 13.391 1 94.25 369 THR A C 1
ATOM 3075 O O . THR A 1 369 ? -6.469 15.031 13.508 1 94.25 369 THR A O 1
ATOM 3078 N N . TYR A 1 370 ? -4.543 14.18 14.336 1 92.81 370 TYR A N 1
ATOM 3079 C CA . TYR A 1 370 ? -4.34 15.07 15.469 1 92.81 370 TYR A CA 1
ATOM 3080 C C . TYR A 1 370 ? -3.047 15.867 15.312 1 92.81 370 TYR A C 1
ATOM 3082 O O . TYR A 1 370 ? -1.981 15.289 15.078 1 92.81 370 TYR A O 1
ATOM 3090 N N . ALA A 1 371 ? -3.148 17.141 15.453 1 92.81 371 ALA A N 1
ATOM 3091 C CA . ALA A 1 371 ? -1.946 17.969 15.484 1 92.81 371 ALA A CA 1
ATOM 3092 C C . ALA A 1 371 ? -1.824 18.719 16.812 1 92.81 371 ALA A C 1
ATOM 3094 O O . ALA A 1 371 ? -2.793 19.312 17.297 1 92.81 371 ALA A O 1
ATOM 3095 N N . ASP A 1 372 ? -0.612 18.703 17.438 1 92.81 372 ASP A N 1
ATOM 3096 C CA . ASP A 1 372 ? -0.347 19.453 18.672 1 92.81 372 ASP A CA 1
ATOM 3097 C C . ASP A 1 372 ? -0.137 20.938 18.391 1 92.81 372 ASP A C 1
ATOM 3099 O O . ASP A 1 372 ? 0.887 21.328 17.828 1 92.81 372 ASP A O 1
ATOM 3103 N N . ILE A 1 373 ? -1.142 21.672 18.828 1 92.88 373 ILE A N 1
ATOM 3104 C CA . ILE A 1 373 ? -1.032 23.109 18.594 1 92.88 373 ILE A CA 1
ATOM 3105 C C . ILE A 1 373 ? -0.974 23.844 19.922 1 92.88 373 ILE A C 1
ATOM 3107 O O . ILE A 1 373 ? -1.417 25 20.031 1 92.88 373 ILE A O 1
ATOM 3111 N N . HIS A 1 374 ? -0.51 23.234 20.891 1 92.88 374 HIS A N 1
ATOM 3112 C CA . HIS A 1 374 ? -0.529 23.797 22.234 1 92.88 374 HIS A CA 1
ATOM 3113 C C . HIS A 1 374 ? 0.374 25.016 22.328 1 92.88 374 HIS A C 1
ATOM 3115 O O . HIS A 1 374 ? -0.021 26.047 22.891 1 92.88 374 HIS A O 1
ATOM 3121 N N . GLN A 1 375 ? 1.513 24.953 21.828 1 89.44 375 GLN A N 1
ATOM 3122 C CA . GLN A 1 375 ? 2.455 26.062 21.891 1 89.44 375 GLN A CA 1
ATOM 3123 C C . GLN A 1 375 ? 1.927 27.281 21.125 1 89.44 375 GLN A C 1
ATOM 3125 O O . GLN A 1 375 ? 2.018 28.406 21.609 1 89.44 375 GLN A O 1
ATOM 3130 N N . ARG A 1 376 ? 1.365 27 20.078 1 87.44 376 ARG A N 1
ATOM 3131 C CA . ARG A 1 376 ? 0.814 28.062 19.25 1 87.44 376 ARG A CA 1
ATOM 3132 C C . ARG A 1 376 ? -0.332 28.781 19.969 1 87.44 376 ARG A C 1
ATOM 3134 O O . ARG A 1 376 ? -0.382 30 20.016 1 87.44 376 ARG A O 1
ATOM 3141 N N . LYS A 1 377 ? -1.204 28.047 20.5 1 90.31 377 LYS A N 1
ATOM 3142 C CA . LYS A 1 377 ? -2.379 28.594 21.156 1 90.31 377 LYS A CA 1
ATOM 3143 C C . LYS A 1 377 ? -1.986 29.344 22.422 1 90.31 377 LYS A C 1
ATOM 3145 O O . LYS A 1 377 ? -2.588 30.375 22.766 1 90.31 377 LYS A O 1
ATOM 3150 N N . THR A 1 378 ? -1.007 28.812 23.047 1 89 378 THR A N 1
ATOM 3151 C CA . THR A 1 378 ? -0.523 29.484 24.25 1 89 378 THR A CA 1
ATOM 3152 C C . THR A 1 378 ? 0.069 30.859 23.906 1 89 378 THR A C 1
ATOM 3154 O O . THR A 1 378 ? -0.196 31.844 24.594 1 89 378 THR A O 1
ATOM 3157 N N . MET A 1 379 ? 0.769 30.859 22.859 1 84.88 379 MET A N 1
ATOM 3158 C CA . MET A 1 379 ? 1.351 32.125 22.406 1 84.88 379 MET A CA 1
ATOM 3159 C C . MET A 1 379 ? 0.264 33.094 21.969 1 84.88 379 MET A C 1
ATOM 3161 O O . MET A 1 379 ? 0.354 34.312 22.234 1 84.88 379 MET A O 1
ATOM 3165 N N . GLU A 1 380 ? -0.674 32.594 21.391 1 84.19 380 GLU A N 1
ATOM 3166 C CA . GLU A 1 380 ? -1.803 33.406 20.969 1 84.19 380 GLU A CA 1
ATOM 3167 C C . GLU A 1 380 ? -2.547 34 22.156 1 84.19 380 GLU A C 1
ATOM 3169 O O . GLU A 1 380 ? -2.945 35.156 22.141 1 84.19 380 GLU A O 1
ATOM 3174 N N . GLN A 1 381 ? -2.717 33.188 23.109 1 84 381 GLN A N 1
ATOM 3175 C CA . GLN A 1 381 ? -3.414 33.656 24.312 1 84 381 GLN A CA 1
ATOM 3176 C C . GLN A 1 381 ? -2.6 34.688 25.062 1 84 381 GLN A C 1
ATOM 3178 O O . GLN A 1 381 ? -3.156 35.656 25.594 1 84 381 GLN A O 1
ATOM 3183 N N . GLU A 1 382 ? -1.364 34.438 25.078 1 81.81 382 GLU A N 1
ATOM 3184 C CA . GLU A 1 382 ? -0.49 35.406 25.719 1 81.81 382 GLU A CA 1
ATOM 3185 C C . GLU A 1 382 ? -0.528 36.781 25 1 81.81 382 GLU A C 1
ATOM 3187 O O . GLU A 1 382 ? -0.554 37.812 25.656 1 81.81 382 GLU A O 1
ATOM 3192 N N . ARG A 1 383 ? -0.562 36.656 23.797 1 79.56 383 ARG A N 1
ATOM 3193 C CA . ARG A 1 383 ? -0.625 37.906 23.016 1 79.56 383 ARG A CA 1
ATOM 3194 C C . ARG A 1 383 ? -1.952 38.625 23.219 1 79.56 383 ARG A C 1
ATOM 3196 O O . ARG A 1 383 ? -1.991 39.844 23.312 1 79.56 383 ARG A O 1
ATOM 3203 N N . LYS A 1 384 ? -2.963 37.906 23.297 1 81 384 LYS A N 1
ATOM 3204 C CA . LYS A 1 384 ? -4.281 38.5 23.531 1 81 384 LYS A CA 1
ATOM 3205 C C . LYS A 1 384 ? -4.355 39.156 24.891 1 81 384 LYS A C 1
ATOM 3207 O O . LYS A 1 384 ? -4.902 40.25 25.016 1 81 384 LYS A O 1
ATOM 3212 N N . LYS A 1 385 ? -3.818 38.5 25.812 1 80 385 LYS A N 1
ATOM 3213 C CA . LYS A 1 385 ? -3.805 39.062 27.156 1 80 385 LYS A CA 1
ATOM 3214 C C . LYS A 1 385 ? -2.986 40.344 27.203 1 80 385 LYS A C 1
ATOM 3216 O O . LYS A 1 385 ? -3.389 41.312 27.844 1 80 385 LYS A O 1
ATOM 3221 N N . ALA A 1 386 ? -1.882 40.25 26.562 1 77.81 386 ALA A N 1
ATOM 3222 C CA . ALA A 1 386 ? -1.028 41.438 26.516 1 77.81 386 ALA A CA 1
ATOM 3223 C C . ALA A 1 386 ? -1.75 42.625 25.859 1 77.81 386 ALA A C 1
ATOM 3225 O O . ALA A 1 386 ? -1.648 43.75 26.328 1 77.81 386 ALA A O 1
ATOM 3226 N N . MET A 1 387 ? -2.508 42.312 24.922 1 78.56 387 MET A N 1
ATOM 3227 C CA . MET A 1 387 ? -3.264 43.312 24.203 1 78.56 387 MET A CA 1
ATOM 3228 C C . MET A 1 387 ? -4.355 43.906 25.094 1 78.56 387 MET A C 1
ATOM 3230 O O . MET A 1 387 ? -4.602 45.125 25.062 1 78.56 387 MET A O 1
ATOM 3234 N N . GLU A 1 388 ? -4.992 43.125 25.797 1 75.69 388 GLU A N 1
ATOM 3235 C CA . GLU A 1 388 ? -6.059 43.594 26.688 1 75.69 388 GLU A CA 1
ATOM 3236 C C . GLU A 1 388 ? -5.512 44.5 27.781 1 75.69 388 GLU A C 1
ATOM 3238 O O . GLU A 1 388 ? -6.137 45.5 28.125 1 75.69 388 GLU A O 1
ATOM 3243 N N . VAL A 1 389 ? -4.387 44.125 28.266 1 70.62 389 VAL A N 1
ATOM 3244 C CA . VAL A 1 389 ? -3.76 44.906 29.312 1 70.62 389 VAL A CA 1
ATOM 3245 C C . VAL A 1 389 ? -3.395 46.281 28.766 1 70.62 389 VAL A C 1
ATOM 3247 O O . VAL A 1 389 ? -3.693 47.312 29.375 1 70.62 389 VAL A O 1
ATOM 3250 N N . ILE A 1 390 ? -2.844 46.219 27.594 1 71.31 390 ILE A N 1
ATOM 3251 C CA . ILE A 1 390 ? -2.402 47.469 26.984 1 71.31 390 ILE A CA 1
ATOM 3252 C C . ILE A 1 390 ? -3.613 48.344 26.672 1 71.31 390 ILE A C 1
ATOM 3254 O O . ILE A 1 390 ? -3.582 49.562 26.875 1 71.31 390 ILE A O 1
ATOM 3258 N N . SER A 1 391 ? -4.594 47.75 26.203 1 71.94 391 SER A N 1
ATOM 3259 C CA . SER A 1 391 ? -5.82 48.469 25.859 1 71.94 391 SER A CA 1
ATOM 3260 C C . SER A 1 391 ? -6.473 49.062 27.109 1 71.94 391 SER A C 1
ATOM 3262 O O . SER A 1 391 ? -6.969 50.188 27.094 1 71.94 391 SER A O 1
ATOM 3264 N N . GLY A 1 392 ? -6.523 48.281 28.109 1 67 392 GLY A N 1
ATOM 3265 C CA . GLY A 1 392 ? -7.059 48.75 29.359 1 67 392 GLY A CA 1
ATOM 3266 C C . GLY A 1 392 ? -6.301 49.969 29.922 1 67 392 GLY A C 1
ATOM 3267 O O . GLY A 1 392 ? -6.91 50.906 30.406 1 67 392 GLY A O 1
ATOM 3268 N N . GLN A 1 393 ? -5.055 49.812 29.812 1 65.06 393 GLN A N 1
ATOM 3269 C CA . GLN A 1 393 ? -4.215 50.938 30.25 1 65.06 393 GLN A CA 1
ATOM 3270 C C . GLN A 1 393 ? -4.504 52.188 29.453 1 65.06 393 GLN A C 1
ATOM 3272 O O . GLN A 1 393 ? -4.547 53.281 30.016 1 65.06 393 GLN A O 1
ATOM 3277 N N . ASN A 1 394 ? -4.652 52 28.234 1 65.75 394 ASN A N 1
ATOM 3278 C CA . ASN A 1 394 ? -4.965 53.125 27.375 1 65.75 394 ASN A CA 1
ATOM 3279 C C . ASN A 1 394 ? -6.27 53.812 27.781 1 65.75 394 ASN A C 1
ATOM 3281 O O . ASN A 1 394 ? -6.363 55.031 27.781 1 65.75 394 ASN A O 1
ATOM 3285 N N . GLY A 1 395 ? -7.203 52.969 28.047 1 64.81 395 GLY A N 1
ATOM 3286 C CA . GLY A 1 395 ? -8.484 53.5 28.484 1 64.81 395 GLY A CA 1
ATOM 3287 C C . GLY A 1 395 ? -8.398 54.281 29.781 1 64.81 395 GLY A C 1
ATOM 3288 O O . GLY A 1 395 ? -9.008 55.344 29.906 1 64.81 395 GLY A O 1
ATOM 3289 N N . ARG A 1 396 ? -7.707 53.844 30.656 1 60.19 396 ARG A N 1
ATOM 3290 C CA . ARG A 1 396 ? -7.547 54.5 31.953 1 60.19 396 ARG A CA 1
ATOM 3291 C C . ARG A 1 396 ? -6.816 55.812 31.812 1 60.19 396 ARG A C 1
ATOM 3293 O O . ARG A 1 396 ? -7.184 56.812 32.438 1 60.19 396 ARG A O 1
ATOM 3300 N N . LEU A 1 397 ? -5.781 55.719 31 1 63.66 397 LEU A N 1
ATOM 3301 C CA . LEU A 1 397 ? -5 56.938 30.797 1 63.66 397 LEU A CA 1
ATOM 3302 C C . LEU A 1 397 ? -5.844 58.031 30.125 1 63.66 397 LEU A C 1
ATOM 3304 O O . LEU A 1 397 ? -5.734 59.219 30.469 1 63.66 397 LEU A O 1
ATOM 3308 N N . LEU A 1 398 ? -6.672 57.625 29.281 1 63.78 398 LEU A N 1
ATOM 3309 C CA . LEU A 1 398 ? -7.559 58.562 28.609 1 63.78 398 LEU A CA 1
ATOM 3310 C C . LEU A 1 398 ? -8.562 59.156 29.578 1 63.78 398 LEU A C 1
ATOM 3312 O O . LEU A 1 398 ? -8.828 60.375 29.547 1 63.78 398 LEU A O 1
ATOM 3316 N N . ASN A 1 399 ? -9.156 58.312 30.297 1 60.28 399 ASN A N 1
ATOM 3317 C CA . ASN A 1 399 ? -10.086 58.781 31.312 1 60.28 399 ASN A CA 1
ATOM 3318 C C . ASN A 1 399 ? -9.422 59.781 32.25 1 60.28 399 ASN A C 1
ATOM 3320 O O . ASN A 1 399 ? -10.039 60.781 32.656 1 60.28 399 ASN A O 1
ATOM 3324 N N . PHE A 1 400 ? -8.219 59.562 32.469 1 60.97 400 PHE A N 1
ATOM 3325 C CA . PHE A 1 400 ? -7.445 60.438 33.344 1 60.97 400 PHE A CA 1
ATOM 3326 C C . PHE A 1 400 ? -7.262 61.812 32.656 1 60.97 400 PHE A C 1
ATOM 3328 O O . PHE A 1 400 ? -7.477 62.844 33.281 1 60.97 400 PHE A O 1
ATOM 3335 N N . ALA A 1 401 ? -6.918 61.625 31.594 1 62.53 401 ALA A N 1
ATOM 3336 C CA . ALA A 1 401 ? -6.695 62.875 30.844 1 62.53 401 ALA A CA 1
ATOM 3337 C C . ALA A 1 401 ? -7.961 63.719 30.797 1 62.53 401 ALA A C 1
ATOM 3339 O O . ALA A 1 401 ? -7.898 64.938 30.891 1 62.53 401 ALA A O 1
ATOM 3340 N N . HIS A 1 402 ? -9.102 63.094 30.766 1 61.91 402 HIS A N 1
ATOM 3341 C CA . HIS A 1 402 ? -10.391 63.781 30.719 1 61.91 402 HIS A CA 1
ATOM 3342 C C . HIS A 1 402 ? -10.695 64.5 32.031 1 61.91 402 HIS A C 1
ATOM 3344 O O . HIS A 1 402 ? -11.117 65.625 32.062 1 61.91 402 HIS A O 1
ATOM 3350 N N . ILE A 1 403 ? -10.508 63.844 33.062 1 57.94 403 ILE A N 1
ATOM 3351 C CA . ILE A 1 403 ? -10.82 64.375 34.406 1 57.94 403 ILE A CA 1
ATOM 3352 C C . ILE A 1 403 ? -9.938 65.562 34.719 1 57.94 403 ILE A C 1
ATOM 3354 O O . ILE A 1 403 ? -10.422 66.562 35.219 1 57.94 403 ILE A O 1
ATOM 3358 N N . VAL A 1 404 ? -8.688 65.375 34.438 1 61.81 404 VAL A N 1
ATOM 3359 C CA . VAL A 1 404 ? -7.73 66.438 34.719 1 61.81 404 VAL A CA 1
ATOM 3360 C C . VAL A 1 404 ? -8.102 67.688 33.906 1 61.81 404 VAL A C 1
ATOM 3362 O O . VAL A 1 404 ? -8.125 68.75 34.438 1 61.81 404 VAL A O 1
ATOM 3365 N N . SER A 1 405 ? -8.422 67.438 32.625 1 61.62 405 SER A N 1
ATOM 3366 C CA . SER A 1 405 ? -8.805 68.5 31.766 1 61.62 405 SER A CA 1
ATOM 3367 C C . SER A 1 405 ? -10.023 69.25 32.312 1 61.62 405 SER A C 1
ATOM 3369 O O . SER A 1 405 ? -10.031 70.5 32.375 1 61.62 405 SER A O 1
ATOM 3371 N N . HIS A 1 406 ? -10.992 68.625 32.75 1 61.97 406 HIS A N 1
ATOM 3372 C CA . HIS A 1 406 ? -12.234 69.188 33.25 1 61.97 406 HIS A CA 1
ATOM 3373 C C . HIS A 1 406 ? -12.008 69.938 34.562 1 61.97 406 HIS A C 1
ATOM 3375 O O . HIS A 1 406 ? -12.461 71.062 34.719 1 61.97 406 HIS A O 1
ATOM 3381 N N . ASN A 1 407 ? -11.281 69.375 35.469 1 59.84 407 ASN A N 1
ATOM 3382 C CA . ASN A 1 407 ? -11.055 69.938 36.781 1 59.84 407 ASN A CA 1
ATOM 3383 C C . ASN A 1 407 ? -10.172 71.188 36.688 1 59.84 407 ASN A C 1
ATOM 3385 O O . ASN A 1 407 ? -10.438 72.188 37.375 1 59.84 407 ASN A O 1
ATOM 3389 N N . LEU A 1 408 ? -9.227 71 35.844 1 65.81 408 LEU A N 1
ATOM 3390 C CA . LEU A 1 408 ? -8.328 72.125 35.688 1 65.81 408 LEU A CA 1
ATOM 3391 C C . LEU A 1 408 ? -9.055 73.312 35.031 1 65.81 408 LEU A C 1
ATOM 3393 O O . LEU A 1 408 ? -8.828 74.438 35.406 1 65.81 408 LEU A O 1
ATOM 3397 N N . ARG A 1 409 ? -10.023 73 34.219 1 65.81 409 ARG A N 1
ATOM 3398 C CA . ARG A 1 409 ? -10.82 74.062 33.594 1 65.81 409 ARG A CA 1
ATOM 3399 C C . ARG A 1 409 ? -11.68 74.812 34.625 1 65.81 409 ARG A C 1
ATOM 3401 O O . ARG A 1 409 ? -11.812 76 34.562 1 65.81 409 ARG A O 1
ATOM 3408 N N . SER A 1 410 ? -12.203 74.062 35.438 1 69 410 SER A N 1
ATOM 3409 C CA . SER A 1 410 ? -13.055 74.625 36.5 1 69 410 SER A CA 1
ATOM 3410 C C . SER A 1 410 ? -12.258 75.562 37.406 1 69 410 SER A C 1
ATOM 3412 O O . SER A 1 410 ? -12.68 76.688 37.688 1 69 410 SER A O 1
ATOM 3414 N N . HIS A 1 411 ? -11.094 75.188 37.875 1 67.44 411 HIS A N 1
ATOM 3415 C CA . HIS A 1 411 ? -10.273 75.938 38.812 1 67.44 411 HIS A CA 1
ATOM 3416 C C . HIS A 1 411 ? -9.75 77.188 38.125 1 67.44 411 HIS A C 1
ATOM 3418 O O . HIS A 1 411 ? -9.766 78.312 38.719 1 67.44 411 HIS A O 1
ATOM 3424 N N . THR A 1 412 ? -9.344 77 36.938 1 72.38 412 THR A N 1
ATOM 3425 C CA . THR A 1 412 ? -8.797 78.188 36.219 1 72.38 412 THR A CA 1
ATOM 3426 C C . THR A 1 412 ? -9.891 79.188 35.906 1 72.38 412 THR A C 1
ATOM 3428 O O . THR A 1 412 ? -9.641 80.375 35.938 1 72.38 412 THR A O 1
ATOM 3431 N N . GLY A 1 413 ? -11.039 78.688 35.625 1 73.44 413 GLY A N 1
ATOM 3432 C CA . GLY A 1 413 ? -12.172 79.562 35.438 1 73.44 413 GLY A CA 1
ATOM 3433 C C . GLY A 1 413 ? -12.508 80.375 36.688 1 73.44 413 GLY A C 1
ATOM 3434 O O . GLY A 1 413 ? -12.781 81.562 36.594 1 73.44 413 GLY A O 1
ATOM 3435 N N . ASN A 1 414 ? -12.461 79.688 37.75 1 74 414 ASN A N 1
ATOM 3436 C CA . ASN A 1 414 ? -12.727 80.375 39.031 1 74 414 ASN A CA 1
ATOM 3437 C C . ASN A 1 414 ? -11.68 81.438 39.312 1 74 414 ASN A C 1
ATOM 3439 O O . ASN A 1 414 ? -12.023 82.5 39.812 1 74 414 ASN A O 1
ATOM 3443 N N . ILE A 1 415 ? -10.523 81.125 39.031 1 77.44 415 ILE A N 1
ATOM 3444 C CA . ILE A 1 415 ? -9.422 82.062 39.281 1 77.44 415 ILE A CA 1
ATOM 3445 C C . ILE A 1 415 ? -9.602 83.312 38.375 1 77.44 415 ILE A C 1
ATOM 3447 O O . ILE A 1 415 ? -9.484 84.438 38.844 1 77.44 415 ILE A O 1
ATOM 3451 N N . GLN A 1 416 ? -9.953 83 37.188 1 77.5 416 GLN A N 1
ATOM 3452 C CA . GLN A 1 416 ? -10.172 84.125 36.25 1 77.5 416 GLN A CA 1
ATOM 3453 C C . GLN A 1 416 ? -11.328 85 36.719 1 77.5 416 GLN A C 1
ATOM 3455 O O . GLN A 1 416 ? -11.242 86.25 36.656 1 77.5 416 GLN A O 1
ATOM 3460 N N . MET A 1 417 ? -12.297 84.438 37.188 1 78.19 417 MET A N 1
ATOM 3461 C CA . MET A 1 417 ? -13.477 85.125 37.656 1 78.19 417 MET A CA 1
ATOM 3462 C C . MET A 1 417 ? -13.141 86 38.875 1 78.19 417 MET A C 1
ATOM 3464 O O . MET A 1 417 ? -13.531 87.188 38.938 1 78.19 417 MET A O 1
ATOM 3468 N N . LEU A 1 418 ? -12.391 85.5 39.719 1 78.56 418 LEU A N 1
ATOM 3469 C CA . LEU A 1 418 ? -12 86.188 40.906 1 78.56 418 LEU A CA 1
ATOM 3470 C C . LEU A 1 418 ? -11.07 87.375 40.594 1 78.56 418 LEU A C 1
ATOM 3472 O O . LEU A 1 418 ? -11.203 88.438 41.156 1 78.56 418 LEU A O 1
ATOM 3476 N N . LEU A 1 419 ? -10.266 87.125 39.688 1 80.75 419 LEU A N 1
ATOM 3477 C CA . LEU A 1 419 ? -9.352 88.188 39.25 1 80.75 419 LEU A CA 1
ATOM 3478 C C . LEU A 1 419 ? -10.117 89.312 38.594 1 80.75 419 LEU A C 1
ATOM 3480 O O . LEU A 1 419 ? -9.828 90.5 38.844 1 80.75 419 LEU A O 1
ATOM 3484 N N . ASP A 1 420 ? -11.102 88.938 37.875 1 81.25 420 ASP A N 1
ATOM 3485 C CA . ASP A 1 420 ? -11.945 89.938 37.25 1 81.25 420 ASP A CA 1
ATOM 3486 C C . ASP A 1 420 ? -12.719 90.75 38.281 1 81.25 420 ASP A C 1
ATOM 3488 O O . ASP A 1 420 ? -12.852 92 38.156 1 81.25 420 ASP A O 1
ATOM 3492 N N . MET A 1 421 ? -13.102 90.125 39.281 1 79.88 421 MET A N 1
ATOM 3493 C CA . MET A 1 421 ? -13.852 90.75 40.375 1 79.88 421 MET A CA 1
ATOM 3494 C C . MET A 1 421 ? -12.953 91.688 41.188 1 79.88 421 MET A C 1
ATOM 3496 O O . MET A 1 421 ? -13.359 92.812 41.562 1 79.88 421 MET A O 1
ATOM 3500 N N . ILE A 1 422 ? -11.797 91.312 41.375 1 82.94 422 ILE A N 1
ATOM 3501 C CA . ILE A 1 422 ? -10.844 92.125 42.156 1 82.94 422 ILE A CA 1
ATOM 3502 C C . ILE A 1 422 ? -10.477 93.375 41.406 1 82.94 422 ILE A C 1
ATOM 3504 O O . ILE A 1 422 ? -10.375 94.438 42 1 82.94 422 ILE A O 1
ATOM 3508 N N . ASN A 1 423 ? -10.367 93.25 40.188 1 76.5 423 ASN A N 1
ATOM 3509 C CA . ASN A 1 423 ? -9.992 94.375 39.344 1 76.5 423 ASN A CA 1
ATOM 3510 C C . ASN A 1 423 ? -11.094 95.438 39.312 1 76.5 423 ASN A C 1
ATOM 3512 O O . ASN A 1 423 ? -10.82 96.625 39.125 1 76.5 423 ASN A O 1
ATOM 3516 N N . HIS A 1 424 ? -12.281 95 39.656 1 77.19 424 HIS A N 1
ATOM 3517 C CA . HIS A 1 424 ? -13.398 95.938 39.594 1 77.19 424 HIS A CA 1
ATOM 3518 C C . HIS A 1 424 ? -13.875 96.375 41 1 77.19 424 HIS A C 1
ATOM 3520 O O . HIS A 1 424 ? -14.742 97.188 41.125 1 77.19 424 HIS A O 1
ATOM 3526 N N . GLU A 1 425 ? -13.266 95.688 41.906 1 78.25 425 GLU A N 1
ATOM 3527 C CA . GLU A 1 425 ? -13.695 95.938 43.25 1 78.25 425 GLU A CA 1
ATOM 3528 C C . GLU A 1 425 ? -12.992 97.188 43.812 1 78.25 425 GLU A C 1
ATOM 3530 O O . GLU A 1 425 ? -11.789 97.375 43.625 1 78.25 425 GLU A O 1
ATOM 3535 N N . THR A 1 426 ? -13.859 98.125 44.375 1 77.25 426 THR A N 1
ATOM 3536 C CA . THR A 1 426 ? -13.336 99.375 44.906 1 77.25 426 THR A CA 1
ATOM 3537 C C . THR A 1 426 ? -13.18 99.312 46.406 1 77.25 426 THR A C 1
ATOM 3539 O O . THR A 1 426 ? -12.352 100 46.969 1 77.25 426 THR A O 1
ATOM 3542 N N . GLU A 1 427 ? -13.953 98.5 47.094 1 82.12 427 GLU A N 1
ATOM 3543 C CA . GLU A 1 427 ? -13.883 98.375 48.531 1 82.12 427 GLU A CA 1
ATOM 3544 C C . GLU A 1 427 ? -12.734 97.5 48.969 1 82.12 427 GLU A C 1
ATOM 3546 O O . GLU A 1 427 ? -12.617 96.375 48.469 1 82.12 427 GLU A O 1
ATOM 3551 N N . GLU A 1 428 ? -11.867 97.938 49.781 1 76.94 428 GLU A N 1
ATOM 3552 C CA . GLU A 1 428 ? -10.648 97.25 50.188 1 76.94 428 GLU A CA 1
ATOM 3553 C C . GLU A 1 428 ? -10.961 96 50.938 1 76.94 428 GLU A C 1
ATOM 3555 O O . GLU A 1 428 ? -10.281 94.938 50.781 1 76.94 428 GLU A O 1
ATOM 3560 N N . ASP A 1 429 ? -11.977 96.062 51.75 1 81.38 429 ASP A N 1
ATOM 3561 C CA . ASP A 1 429 ? -12.336 94.875 52.531 1 81.38 429 ASP A CA 1
ATOM 3562 C C . ASP A 1 429 ? -12.797 93.75 51.625 1 81.38 429 ASP A C 1
ATOM 3564 O O . ASP A 1 429 ? -12.445 92.562 51.844 1 81.38 429 ASP A O 1
ATOM 3568 N N . GLU A 1 430 ? -13.484 94.125 50.625 1 81.69 430 GLU A N 1
ATOM 3569 C CA . GLU A 1 430 ? -13.977 93.125 49.688 1 81.69 430 GLU A CA 1
ATOM 3570 C C . GLU A 1 430 ? -12.844 92.562 48.812 1 81.69 430 GLU A C 1
ATOM 3572 O O . GLU A 1 430 ? -12.82 91.375 48.5 1 81.69 430 GLU A O 1
ATOM 3577 N N . LYS A 1 431 ? -11.984 93.375 48.5 1 81.81 431 LYS A N 1
ATOM 3578 C CA . LYS A 1 431 ? -10.82 93 47.719 1 81.81 431 LYS A CA 1
ATOM 3579 C C . LYS A 1 431 ? -9.977 91.938 48.469 1 81.81 431 LYS A C 1
ATOM 3581 O O . LYS A 1 431 ? -9.492 91 47.875 1 81.81 431 LYS A O 1
ATOM 3586 N N . GLN A 1 432 ? -9.891 92.188 49.719 1 79.38 432 GLN A N 1
ATOM 3587 C CA . GLN A 1 432 ? -9.094 91.312 50.562 1 79.38 432 GLN A CA 1
ATOM 3588 C C . GLN A 1 432 ? -9.758 89.938 50.688 1 79.38 432 GLN A C 1
ATOM 3590 O O . GLN A 1 432 ? -9.07 88.875 50.688 1 79.38 432 GLN A O 1
ATOM 3595 N N . LYS A 1 433 ? -11.016 89.938 50.688 1 80.44 433 LYS A N 1
ATOM 3596 C CA . LYS A 1 433 ? -11.75 88.688 50.75 1 80.44 433 LYS A CA 1
ATOM 3597 C C . LYS A 1 433 ? -11.586 87.938 49.438 1 80.44 433 LYS A C 1
ATOM 3599 O O . LYS A 1 433 ? -11.391 86.688 49.469 1 80.44 433 LYS A O 1
ATOM 3604 N N . MET A 1 434 ? -11.617 88.562 48.438 1 80.12 434 MET A N 1
ATOM 3605 C CA . MET A 1 434 ? -11.477 87.938 47.125 1 80.12 434 MET A CA 1
ATOM 3606 C C . MET A 1 434 ? -10.062 87.438 46.938 1 80.12 434 MET A C 1
ATOM 3608 O O . MET A 1 434 ? -9.859 86.375 46.312 1 80.12 434 MET A O 1
ATOM 3612 N N . MET A 1 435 ? -9.203 88.125 47.469 1 79.19 435 MET A N 1
ATOM 3613 C CA . MET A 1 435 ? -7.809 87.75 47.375 1 79.19 435 MET A CA 1
ATOM 3614 C C . MET A 1 435 ? -7.59 86.438 48.188 1 79.19 435 MET A C 1
ATOM 3616 O O . MET A 1 435 ? -6.844 85.562 47.75 1 79.19 435 MET A O 1
ATOM 3620 N N . GLN A 1 436 ? -8.289 86.312 49.219 1 78.19 436 GLN A N 1
ATOM 3621 C CA . GLN A 1 436 ? -8.195 85.062 50 1 78.19 436 GLN A CA 1
ATOM 3622 C C . GLN A 1 436 ? -8.805 83.938 49.25 1 78.19 436 GLN A C 1
ATOM 3624 O O . GLN A 1 436 ? -8.273 82.812 49.312 1 78.19 436 GLN A O 1
ATOM 3629 N N . MET A 1 437 ? -9.844 84.25 48.594 1 76.31 437 MET A N 1
ATOM 3630 C CA . MET A 1 437 ? -10.484 83.188 47.812 1 76.31 437 MET A CA 1
ATOM 3631 C C . MET A 1 437 ? -9.578 82.75 46.656 1 76.31 437 MET A C 1
ATOM 3633 O O . MET A 1 437 ? -9.539 81.562 46.312 1 76.31 437 MET A O 1
ATOM 3637 N N . LEU A 1 438 ? -8.93 83.688 46.156 1 79.44 438 LEU A N 1
ATOM 3638 C CA . LEU A 1 438 ? -7.992 83.375 45.094 1 79.44 438 LEU A CA 1
ATOM 3639 C C . LEU A 1 438 ? -6.867 82.5 45.562 1 79.44 438 LEU A C 1
ATOM 3641 O O . LEU A 1 438 ? -6.461 81.562 44.875 1 79.44 438 LEU A O 1
ATOM 3645 N N . VAL A 1 439 ? -6.379 82.75 46.719 1 77.44 439 VAL A N 1
ATOM 3646 C CA . VAL A 1 439 ? -5.316 81.938 47.312 1 77.44 439 VAL A CA 1
ATOM 3647 C C . VAL A 1 439 ? -5.809 80.5 47.5 1 77.44 439 VAL A C 1
ATOM 3649 O O . VAL A 1 439 ? -5.094 79.562 47.219 1 77.44 439 VAL A O 1
ATOM 3652 N N . ILE A 1 440 ? -7.039 80.375 47.906 1 74.62 440 ILE A N 1
ATOM 3653 C CA . ILE A 1 440 ? -7.625 79.062 48.125 1 74.62 440 ILE A CA 1
ATOM 3654 C C . ILE A 1 440 ? -7.793 78.312 46.812 1 74.62 440 ILE A C 1
ATOM 3656 O O . ILE A 1 440 ? -7.461 77.125 46.719 1 74.62 440 ILE A O 1
ATOM 3660 N N . ASN A 1 441 ? -8.289 78.938 45.844 1 72.38 441 ASN A N 1
ATOM 3661 C CA . ASN A 1 441 ? -8.508 78.312 44.531 1 72.38 441 ASN A CA 1
ATOM 3662 C C . ASN A 1 441 ? -7.188 77.875 43.906 1 72.38 441 ASN A C 1
ATOM 3664 O O . ASN A 1 441 ? -7.121 76.875 43.25 1 72.38 441 ASN A O 1
ATOM 3668 N N . THR A 1 442 ? -6.23 78.688 44.062 1 74.06 442 THR A N 1
ATOM 3669 C CA . THR A 1 442 ? -4.918 78.375 43.5 1 74.06 442 THR A CA 1
ATOM 3670 C C . THR A 1 442 ? -4.305 77.188 44.219 1 74.06 442 THR A C 1
ATOM 3672 O O . THR A 1 442 ? -3.656 76.375 43.625 1 74.06 442 THR A O 1
ATOM 3675 N N . SER A 1 443 ? -4.543 77.188 45.5 1 72.38 443 SER A N 1
ATOM 3676 C CA . SER A 1 443 ? -4.078 76.062 46.281 1 72.38 443 SER A CA 1
ATOM 3677 C C . SER A 1 443 ? -4.777 74.75 45.844 1 72.38 443 SER A C 1
ATOM 3679 O O . SER A 1 443 ? -4.152 73.688 45.781 1 72.38 443 SER A O 1
ATOM 3681 N N . ASN A 1 444 ? -6.027 74.875 45.531 1 64.75 444 ASN A N 1
ATOM 3682 C CA . ASN A 1 444 ? -6.789 73.688 45.031 1 64.75 444 ASN A CA 1
ATOM 3683 C C . ASN A 1 444 ? -6.273 73.25 43.656 1 64.75 444 ASN A C 1
ATOM 3685 O O . ASN A 1 444 ? -6.188 72 43.406 1 64.75 444 ASN A O 1
ATOM 3689 N N . LEU A 1 445 ? -6.004 74.125 42.875 1 69.94 445 LEU A N 1
ATOM 3690 C CA . LEU A 1 445 ? -5.445 73.812 41.562 1 69.94 445 LEU A CA 1
ATOM 3691 C C . LEU A 1 445 ? -4.102 73.125 41.688 1 69.94 445 LEU A C 1
ATOM 3693 O O . LEU A 1 445 ? -3.836 72.125 40.969 1 69.94 445 LEU A O 1
ATOM 3697 N N . GLN A 1 446 ? -3.291 73.625 42.594 1 68.19 446 GLN A N 1
ATOM 3698 C CA . GLN A 1 446 ? -1.981 73 42.844 1 68.19 446 GLN A CA 1
ATOM 3699 C C . GLN A 1 446 ? -2.115 71.562 43.344 1 68.19 446 GLN A C 1
ATOM 3701 O O . GLN A 1 446 ? -1.326 70.688 42.969 1 68.19 446 GLN A O 1
ATOM 3706 N N . GLN A 1 447 ? -3.076 71.438 44.094 1 62.47 447 GLN A N 1
ATOM 3707 C CA . GLN A 1 447 ? -3.324 70.062 44.625 1 62.47 447 GLN A CA 1
ATOM 3708 C C . GLN A 1 447 ? -3.762 69.125 43.5 1 62.47 447 GLN A C 1
ATOM 3710 O O . GLN A 1 447 ? -3.311 68 43.438 1 62.47 447 GLN A O 1
ATOM 3715 N N . THR A 1 448 ? -4.625 69.562 42.688 1 60.34 448 THR A N 1
ATOM 3716 C CA . THR A 1 448 ? -5.094 68.75 41.562 1 60.34 448 THR A CA 1
ATOM 3717 C C . THR A 1 448 ? -3.938 68.375 40.625 1 60.34 448 THR A C 1
ATOM 3719 O O . THR A 1 448 ? -3.848 67.25 40.156 1 60.34 448 THR A O 1
ATOM 3722 N N . LEU A 1 449 ? -3.068 69.312 40.406 1 64 449 LEU A N 1
ATOM 3723 C CA . LEU A 1 449 ? -1.914 69.062 39.531 1 64 449 LEU A CA 1
ATOM 3724 C C . LEU A 1 449 ? -0.947 68.062 40.156 1 64 449 LEU A C 1
ATOM 3726 O O . LEU A 1 449 ? -0.35 67.25 39.438 1 64 449 LEU A O 1
ATOM 3730 N N . SER A 1 450 ? -0.821 68.25 41.406 1 63.44 450 SER A N 1
ATOM 3731 C CA . SER A 1 450 ? 0.032 67.25 42.094 1 63.44 450 SER A CA 1
ATOM 3732 C C . SER A 1 450 ? -0.493 65.875 41.969 1 63.44 450 SER A C 1
ATOM 3734 O O . SER A 1 450 ? 0.285 64.938 41.781 1 63.44 450 SER A O 1
ATOM 3736 N N . HIS A 1 451 ? -1.771 65.812 41.938 1 56.59 451 HIS A N 1
ATOM 3737 C CA . HIS A 1 451 ? -2.402 64.5 41.75 1 56.59 451 HIS A CA 1
ATOM 3738 C C . HIS A 1 451 ? -2.176 63.969 40.344 1 56.59 451 HIS A C 1
ATOM 3740 O O . HIS A 1 451 ? -1.896 62.781 40.156 1 56.59 451 HIS A O 1
ATOM 3746 N N . LEU A 1 452 ? -2.336 64.75 39.406 1 60.22 452 LEU A N 1
ATOM 3747 C CA . LEU A 1 452 ? -2.104 64.375 38.031 1 60.22 452 LEU A CA 1
ATOM 3748 C C . LEU A 1 452 ? -0.673 63.875 37.812 1 60.22 452 LEU A C 1
ATOM 3750 O O . LEU A 1 452 ? -0.446 62.875 37.125 1 60.22 452 LEU A O 1
ATOM 3754 N N . ASN A 1 453 ? 0.218 64.625 38.406 1 60.78 453 ASN A N 1
ATOM 3755 C CA . ASN A 1 453 ? 1.624 64.25 38.312 1 60.78 453 ASN A CA 1
ATOM 3756 C C . ASN A 1 453 ? 1.881 62.844 38.906 1 60.78 453 ASN A C 1
ATOM 3758 O O . ASN A 1 453 ? 2.689 62.094 38.375 1 60.78 453 ASN A O 1
ATOM 3762 N N . GLU A 1 454 ? 1.102 62.688 39.844 1 59.66 454 GLU A N 1
ATOM 3763 C CA . GLU A 1 454 ? 1.242 61.375 40.5 1 59.66 454 GLU A CA 1
ATOM 3764 C C . GLU A 1 454 ? 0.762 60.25 39.594 1 59.66 454 GLU A C 1
ATOM 3766 O O . GLU A 1 454 ? 1.385 59.188 39.5 1 59.66 454 GLU A O 1
ATOM 3771 N N . VAL A 1 455 ? -0.253 60.438 38.938 1 58.44 455 VAL A N 1
ATOM 3772 C CA . VAL A 1 455 ? -0.833 59.438 38.031 1 58.44 455 VAL A CA 1
ATOM 3773 C C . VAL A 1 455 ? 0.096 59.219 36.844 1 58.44 455 VAL A C 1
ATOM 3775 O O . VAL A 1 455 ? 0.329 58.062 36.438 1 58.44 455 VAL A O 1
ATOM 3778 N N . VAL A 1 456 ? 0.528 60.312 36.281 1 59.53 456 VAL A N 1
ATOM 3779 C CA . VAL A 1 456 ? 1.414 60.219 35.125 1 59.53 456 VAL A CA 1
ATOM 3780 C C . VAL A 1 456 ? 2.709 59.531 35.5 1 59.53 456 VAL A C 1
ATOM 3782 O O . VAL A 1 456 ? 3.242 58.719 34.75 1 59.53 456 VAL A O 1
ATOM 3785 N N . ASP A 1 457 ? 3.08 59.875 36.656 1 60.25 457 ASP A N 1
ATOM 3786 C CA . ASP A 1 457 ? 4.324 59.281 37.156 1 60.25 457 ASP A CA 1
ATOM 3787 C C . ASP A 1 457 ? 4.191 57.781 37.312 1 60.25 457 ASP A C 1
ATOM 3789 O O . ASP A 1 457 ? 5.137 57.031 37.031 1 60.25 457 ASP A O 1
ATOM 3793 N N . VAL A 1 458 ? 3.057 57.438 37.688 1 56.72 458 VAL A N 1
ATOM 3794 C CA . VAL A 1 458 ? 2.814 56 37.906 1 56.72 458 VAL A CA 1
ATOM 3795 C C . VAL A 1 458 ? 2.867 55.281 36.562 1 56.72 458 VAL A C 1
ATOM 3797 O O . VAL A 1 458 ? 3.373 54.156 36.469 1 56.72 458 VAL A O 1
ATOM 3800 N N . HIS A 1 459 ? 2.381 55.875 35.594 1 55.53 459 HIS A N 1
ATOM 3801 C CA . HIS A 1 459 ? 2.299 55.219 34.281 1 55.53 459 HIS A CA 1
ATOM 3802 C C . HIS A 1 459 ? 3.625 55.312 33.531 1 55.53 459 HIS A C 1
ATOM 3804 O O . HIS A 1 459 ? 3.91 54.5 32.656 1 55.53 459 HIS A O 1
ATOM 3810 N N . SER A 1 460 ? 4.23 56.5 33.656 1 49.28 460 SER A N 1
ATOM 3811 C CA . SER A 1 460 ? 5.484 56.719 32.938 1 49.28 460 SER A CA 1
ATOM 3812 C C . SER A 1 460 ? 6.578 55.781 33.438 1 49.28 460 SER A C 1
ATOM 3814 O O . SER A 1 460 ? 7.578 55.562 32.781 1 49.28 460 SER A O 1
ATOM 3816 N N . LYS A 1 461 ? 6.719 55.688 34.719 1 48.19 461 LYS A N 1
ATOM 3817 C CA . LYS A 1 461 ? 7.859 54.969 35.281 1 48.19 461 LYS A CA 1
ATOM 3818 C C . LYS A 1 461 ? 7.824 53.469 34.875 1 48.19 461 LYS A C 1
ATOM 3820 O O . LYS A 1 461 ? 7 52.719 35.375 1 48.19 461 LYS A O 1
ATOM 3825 N N . GLY A 1 462 ? 7.863 53.312 33.688 1 47.22 462 GLY A N 1
ATOM 3826 C CA . GLY A 1 462 ? 8.188 51.969 33.25 1 47.22 462 GLY A CA 1
ATOM 3827 C C . GLY A 1 462 ? 9 51.188 34.281 1 47.22 462 GLY A C 1
ATOM 3828 O O . GLY A 1 462 ? 8.859 49.969 34.406 1 47.22 462 GLY A O 1
ATOM 3829 N N . GLU A 1 463 ? 10.203 51.688 34.594 1 44.88 463 GLU A N 1
ATOM 3830 C CA . GLU A 1 463 ? 11.102 50.969 35.5 1 44.88 463 GLU A CA 1
ATOM 3831 C C . GLU A 1 463 ? 10.742 51.219 36.969 1 44.88 463 GLU A C 1
ATOM 3833 O O . GLU A 1 463 ? 10.977 52.344 37.469 1 44.88 463 GLU A O 1
ATOM 3838 N N . TYR A 1 464 ? 9.711 50.656 37.375 1 48 464 TYR A N 1
ATOM 3839 C CA . TYR A 1 464 ? 9.383 50.688 38.812 1 48 464 TYR A CA 1
ATOM 3840 C C . TYR A 1 464 ? 10.555 50.188 39.656 1 48 464 TYR A C 1
ATOM 3842 O O . TYR A 1 464 ? 11.289 49.281 39.219 1 48 464 TYR A O 1
ATOM 3850 N N . SER A 1 465 ? 11.172 51.094 40.312 1 56.53 465 SER A N 1
ATOM 3851 C CA . SER A 1 465 ? 12.203 50.625 41.25 1 56.53 465 SER A CA 1
ATOM 3852 C C . SER A 1 465 ? 11.594 49.906 42.438 1 56.53 465 SER A C 1
ATOM 3854 O O . SER A 1 465 ? 11.078 50.531 43.344 1 56.53 465 SER A O 1
ATOM 3856 N N . LYS A 1 466 ? 11.352 48.625 42.375 1 72.31 466 LYS A N 1
ATOM 3857 C CA . LYS A 1 466 ? 10.867 47.781 43.5 1 72.31 466 LYS A CA 1
ATOM 3858 C C . LYS A 1 466 ? 11.922 47.656 44.594 1 72.31 466 LYS A C 1
ATOM 3860 O O . LYS A 1 466 ? 13.094 47.406 44.281 1 72.31 466 LYS A O 1
ATOM 3865 N N . LYS A 1 467 ? 11.602 48.25 45.688 1 75.5 467 LYS A N 1
ATOM 3866 C CA . LYS A 1 467 ? 12.445 48.062 46.875 1 75.5 467 LYS A CA 1
ATOM 3867 C C . LYS A 1 467 ? 11.734 47.25 47.938 1 75.5 467 LYS A C 1
ATOM 3869 O O . LYS A 1 467 ? 10.508 47.125 47.906 1 75.5 467 LYS A O 1
ATOM 3874 N N . ILE A 1 468 ? 12.547 46.562 48.688 1 87.81 468 ILE A N 1
ATOM 3875 C CA . ILE A 1 468 ? 11.984 45.812 49.812 1 87.81 468 ILE A CA 1
ATOM 3876 C C . ILE A 1 468 ? 11.5 46.781 50.875 1 87.81 468 ILE A C 1
ATOM 3878 O O . ILE A 1 468 ? 12.273 47.594 51.406 1 87.81 468 ILE A O 1
ATOM 3882 N N . LEU A 1 469 ? 10.203 46.844 51.094 1 85.31 469 LEU A N 1
ATOM 3883 C CA . LEU A 1 469 ? 9.594 47.75 52.062 1 85.31 469 LEU A CA 1
ATOM 3884 C C . LEU A 1 469 ? 8.914 46.969 53.188 1 85.31 469 LEU A C 1
ATOM 3886 O O . LEU A 1 469 ? 8.312 45.906 52.938 1 85.31 469 LEU A O 1
ATOM 3890 N N . ASN A 1 470 ? 9.211 47.344 54.438 1 92.19 470 ASN A N 1
ATOM 3891 C CA . ASN A 1 470 ? 8.477 46.781 55.562 1 92.19 470 ASN A CA 1
ATOM 3892 C C . ASN A 1 470 ? 7.098 47.438 55.688 1 92.19 470 ASN A C 1
ATOM 3894 O O . ASN A 1 470 ? 6.988 48.625 55.969 1 92.19 470 ASN A O 1
ATOM 3898 N N . LEU A 1 471 ? 6.07 46.625 55.469 1 92.94 471 LEU A N 1
ATOM 3899 C CA . LEU A 1 471 ? 4.707 47.125 55.406 1 92.94 471 LEU A CA 1
ATOM 3900 C C . LEU A 1 471 ? 4.312 47.75 56.75 1 92.94 471 LEU A C 1
ATOM 3902 O O . LEU A 1 471 ? 3.617 48.75 56.812 1 92.94 471 LEU A O 1
ATOM 3906 N N . HIS A 1 472 ? 4.766 47.125 57.875 1 93.44 472 HIS A N 1
ATOM 3907 C CA . HIS A 1 472 ? 4.48 47.625 59.219 1 93.44 472 HIS A CA 1
ATOM 3908 C C . HIS A 1 472 ? 5.027 49.031 59.438 1 93.44 472 HIS A C 1
ATOM 3910 O O . HIS A 1 472 ? 4.305 49.906 59.875 1 93.44 472 HIS A O 1
ATOM 3916 N N . LYS A 1 473 ? 6.207 49.219 59.031 1 88.81 473 LYS A N 1
ATOM 3917 C CA . LYS A 1 473 ? 6.859 50.5 59.188 1 88.81 473 LYS A CA 1
ATOM 3918 C C . LYS A 1 473 ? 6.195 51.562 58.312 1 88.81 473 LYS A C 1
ATOM 3920 O O . LYS A 1 473 ? 6.004 52.719 58.719 1 88.81 473 LYS A O 1
ATOM 3925 N N . GLU A 1 474 ? 5.875 51.156 57.156 1 89.25 474 GLU A N 1
ATOM 3926 C CA . GLU A 1 474 ? 5.27 52.094 56.219 1 89.25 474 GLU A CA 1
ATOM 3927 C C . GLU A 1 474 ? 3.885 52.531 56.719 1 89.25 474 GLU A C 1
ATOM 3929 O O . GLU A 1 474 ? 3.508 53.688 56.562 1 89.25 474 GLU A O 1
ATOM 3934 N N . VAL A 1 475 ? 3.078 51.656 57.25 1 92.12 475 VAL A N 1
ATOM 3935 C CA . VAL A 1 475 ? 1.745 51.969 57.75 1 92.12 475 VAL A CA 1
ATOM 3936 C C . VAL A 1 475 ? 1.85 52.938 58.906 1 92.12 475 VAL A C 1
ATOM 3938 O O . VAL A 1 475 ? 1.142 53.969 58.938 1 92.12 475 VAL A O 1
ATOM 3941 N N . TYR A 1 476 ? 2.746 52.688 59.812 1 88.88 476 TYR A N 1
ATOM 3942 C CA . TYR A 1 476 ? 2.9 53.562 60.969 1 88.88 476 TYR A CA 1
ATOM 3943 C C . TYR A 1 476 ? 3.434 54.938 60.562 1 88.88 476 TYR A C 1
ATOM 3945 O O . TYR A 1 476 ? 3.033 55.969 61.125 1 88.88 476 TYR A O 1
ATOM 3953 N N . ARG A 1 477 ? 4.348 54.906 59.656 1 80.69 477 ARG A N 1
ATOM 3954 C CA . ARG A 1 477 ? 4.844 56.188 59.125 1 80.69 477 ARG A CA 1
ATOM 3955 C C . ARG A 1 477 ? 3.701 57.031 58.594 1 80.69 477 ARG A C 1
ATOM 3957 O O . ARG A 1 477 ? 3.648 58.25 58.812 1 80.69 477 ARG A O 1
ATOM 3964 N N . MET A 1 478 ? 2.814 56.406 57.844 1 83.69 478 MET A N 1
ATOM 3965 C CA . MET A 1 478 ? 1.678 57.125 57.25 1 83.69 478 MET A CA 1
ATOM 3966 C C . MET A 1 478 ? 0.742 57.625 58.344 1 83.69 478 MET A C 1
ATOM 3968 O O . MET A 1 478 ? 0.236 58.75 58.281 1 83.69 478 MET A O 1
ATOM 3972 N N . LEU A 1 479 ? 0.494 56.875 59.344 1 86.56 479 LEU A N 1
ATOM 3973 C CA . LEU A 1 479 ? -0.372 57.25 60.469 1 86.56 479 LEU A CA 1
ATOM 3974 C C . LEU A 1 479 ? 0.225 58.438 61.219 1 86.56 479 LEU A C 1
ATOM 3976 O O . LEU A 1 479 ? -0.508 59.281 61.75 1 86.56 479 LEU A O 1
ATOM 3980 N N . GLU A 1 480 ? 1.52 58.5 61.219 1 79.56 480 GLU A N 1
ATOM 3981 C CA . GLU A 1 480 ? 2.199 59.625 61.844 1 79.56 480 GLU A CA 1
ATOM 3982 C C . GLU A 1 480 ? 2.027 60.906 61.062 1 79.56 480 GLU A C 1
ATOM 3984 O O . GLU A 1 480 ? 1.79 61.969 61.625 1 79.56 480 GLU A O 1
ATOM 3989 N N . VAL A 1 481 ? 2.189 60.688 59.844 1 74.69 481 VAL A N 1
ATOM 3990 C CA . VAL A 1 481 ? 2.037 61.812 58.938 1 74.69 481 VAL A CA 1
ATOM 3991 C C . VAL A 1 481 ? 0.625 62.375 59.062 1 74.69 481 VAL A C 1
ATOM 3993 O O . VAL A 1 481 ? 0.435 63.594 59.062 1 74.69 481 VAL A O 1
ATOM 3996 N N . LEU A 1 482 ? -0.361 61.531 59.219 1 78.31 482 LEU A N 1
ATOM 3997 C CA . LEU A 1 482 ? -1.758 61.938 59.25 1 78.31 482 LEU A CA 1
ATOM 3998 C C . LEU A 1 482 ? -2.232 62.062 60.688 1 78.31 482 LEU A C 1
ATOM 4000 O O . LEU A 1 482 ? -3.438 62.125 60.969 1 78.31 482 LEU A O 1
ATOM 4004 N N . SER A 1 483 ? -1.351 62.156 61.594 1 81.12 483 SER A N 1
ATOM 4005 C CA . SER A 1 483 ? -1.679 62.156 63 1 81.12 483 SER A CA 1
ATOM 4006 C C . SER A 1 483 ? -2.566 63.344 63.375 1 81.12 483 SER A C 1
ATOM 4008 O O . SER A 1 483 ? -3.523 63.188 64.125 1 81.12 483 SER A O 1
ATOM 4010 N N . GLN A 1 484 ? -2.26 64.438 62.844 1 76.44 484 GLN A N 1
ATOM 4011 C CA . GLN A 1 484 ? -3.035 65.625 63.188 1 76.44 484 GLN A CA 1
ATOM 4012 C C . GLN A 1 484 ? -4.48 65.5 62.688 1 76.44 484 GLN A C 1
ATOM 4014 O O . GLN A 1 484 ? -5.414 65.75 63.438 1 76.44 484 GLN A O 1
ATOM 4019 N N . SER A 1 485 ? -4.598 65.062 61.562 1 80.38 485 SER A N 1
ATOM 4020 C CA . SER A 1 485 ? -5.93 64.938 60.969 1 80.38 485 SER A CA 1
ATOM 4021 C C . SER A 1 485 ? -6.715 63.844 61.719 1 80.38 485 SER A C 1
ATOM 4023 O O . SER A 1 485 ? -7.922 63.969 61.938 1 80.38 485 SER A O 1
ATOM 4025 N N . LEU A 1 486 ? -6.125 62.875 62.188 1 86.62 486 LEU A N 1
ATOM 4026 C CA . LEU A 1 486 ? -6.754 61.781 62.875 1 86.62 486 LEU A CA 1
ATOM 4027 C C . LEU A 1 486 ? -7.133 62.156 64.312 1 86.62 486 LEU A C 1
ATOM 4029 O O . LEU A 1 486 ? -8.188 61.781 64.812 1 86.62 486 LEU A O 1
ATOM 4033 N N . ARG A 1 487 ? -6.297 62.938 64.812 1 81.5 487 ARG A N 1
ATOM 4034 C CA . ARG A 1 487 ? -6.57 63.438 66.188 1 81.5 487 ARG A CA 1
ATOM 4035 C C . ARG A 1 487 ? -7.742 64.375 66.188 1 81.5 487 ARG A C 1
ATOM 4037 O O . ARG A 1 487 ? -8.555 64.375 67.125 1 81.5 487 ARG A O 1
ATOM 4044 N N . GLN A 1 488 ? -7.77 65.125 65.188 1 81.56 488 GLN A N 1
ATOM 4045 C CA . GLN A 1 488 ? -8.828 66.125 65.062 1 81.56 488 GLN A CA 1
ATOM 4046 C C . GLN A 1 488 ? -10.203 65.5 65.062 1 81.56 488 GLN A C 1
ATOM 4048 O O . GLN A 1 488 ? -11.18 66.062 65.562 1 81.56 488 GLN A O 1
ATOM 4053 N N . VAL A 1 489 ? -10.273 64.375 64.625 1 87.69 489 VAL A N 1
ATOM 4054 C CA . VAL A 1 489 ? -11.562 63.688 64.562 1 87.69 489 VAL A CA 1
ATOM 4055 C C . VAL A 1 489 ? -11.641 62.594 65.562 1 87.69 489 VAL A C 1
ATOM 4057 O O . VAL A 1 489 ? -12.594 61.812 65.625 1 87.69 489 VAL A O 1
ATOM 4060 N N . ASN A 1 490 ? -10.703 62.562 66.5 1 88.81 490 ASN A N 1
ATOM 4061 C CA . ASN A 1 490 ? -10.625 61.562 67.562 1 88.81 490 ASN A CA 1
ATOM 4062 C C . ASN A 1 490 ? -10.789 60.156 67 1 88.81 490 ASN A C 1
ATOM 4064 O O . ASN A 1 490 ? -11.609 59.375 67.5 1 88.81 490 ASN A O 1
ATOM 4068 N N . ALA A 1 491 ? -10.062 59.844 66.062 1 92.94 491 ALA A N 1
ATOM 4069 C CA . ALA A 1 491 ? -10.156 58.531 65.438 1 92.94 491 ALA A CA 1
ATOM 4070 C C . ALA A 1 491 ? -9.492 57.438 66.25 1 92.94 491 ALA A C 1
ATOM 4072 O O . ALA A 1 491 ? -8.445 57.688 66.875 1 92.94 491 ALA A O 1
ATOM 4073 N N . ILE A 1 492 ? -10.156 56.281 66.375 1 93.56 492 ILE A N 1
ATOM 4074 C CA . ILE A 1 492 ? -9.555 55.094 67 1 93.56 492 ILE A CA 1
ATOM 4075 C C . ILE A 1 492 ? -8.914 54.219 65.938 1 93.56 492 ILE A C 1
ATOM 4077 O O . ILE A 1 492 ? -9.578 53.781 65 1 93.56 492 ILE A O 1
ATOM 4081 N N . LYS A 1 493 ? -7.637 53.969 66.062 1 94.06 493 LYS A N 1
ATOM 4082 C CA . LYS A 1 493 ? -6.898 53.188 65.062 1 94.06 493 LYS A CA 1
ATOM 4083 C C . LYS A 1 493 ? -6.484 51.844 65.625 1 94.06 493 LYS A C 1
ATOM 4085 O O . LYS A 1 493 ? -6.027 51.75 66.812 1 94.06 493 LYS A O 1
ATOM 4090 N N . ILE A 1 494 ? -6.832 50.844 64.938 1 93.75 494 ILE A N 1
ATOM 4091 C CA . ILE A 1 494 ? -6.375 49.5 65.25 1 93.75 494 ILE A CA 1
ATOM 4092 C C . ILE A 1 494 ? -5.484 48.969 64.125 1 93.75 494 ILE A C 1
ATOM 4094 O O . ILE A 1 494 ? -5.93 48.875 63 1 93.75 494 ILE A O 1
ATOM 4098 N N . VAL A 1 495 ? -4.207 48.656 64.438 1 94.75 495 VAL A N 1
ATOM 4099 C CA . VAL A 1 495 ? -3.256 48.219 63.406 1 94.75 495 VAL A CA 1
ATOM 4100 C C . VAL A 1 495 ? -2.811 46.781 63.688 1 94.75 495 VAL A C 1
ATOM 4102 O O . VAL A 1 495 ? -2.219 46.5 64.75 1 94.75 495 VAL A O 1
ATOM 4105 N N . GLU A 1 496 ? -3.211 45.906 62.875 1 94.5 496 GLU A N 1
ATOM 4106 C CA . GLU A 1 496 ? -2.812 44.5 62.969 1 94.5 496 GLU A CA 1
ATOM 4107 C C . GLU A 1 496 ? -1.937 44.094 61.781 1 94.5 496 GLU A C 1
ATOM 4109 O O . GLU A 1 496 ? -2.361 43.312 60.906 1 94.5 496 GLU A O 1
ATOM 4114 N N . VAL A 1 497 ? -0.766 44.594 61.75 1 93.88 497 VAL A N 1
ATOM 4115 C CA . VAL A 1 497 ? 0.199 44.312 60.688 1 93.88 497 VAL A CA 1
ATOM 4116 C C . VAL A 1 497 ? 1.445 43.656 61.281 1 93.88 497 VAL A C 1
ATOM 4118 O O . VAL A 1 497 ? 2.102 44.25 62.156 1 93.88 497 VAL A O 1
ATOM 4121 N N . ASP A 1 498 ? 1.715 42.469 60.844 1 89.75 498 ASP A N 1
ATOM 4122 C CA . ASP A 1 498 ? 2.91 41.75 61.312 1 89.75 498 ASP A CA 1
ATOM 4123 C C . ASP A 1 498 ? 4.172 42.562 60.969 1 89.75 498 ASP A C 1
ATOM 4125 O O . ASP A 1 498 ? 4.363 43 59.844 1 89.75 498 ASP A O 1
ATOM 4129 N N . PRO A 1 499 ? 4.988 42.812 62 1 89.5 499 PRO A N 1
ATOM 4130 C CA . PRO A 1 499 ? 6.203 43.625 61.812 1 89.5 499 PRO A CA 1
ATOM 4131 C C . PRO A 1 499 ? 7.172 42.969 60.812 1 89.5 499 PRO A C 1
ATOM 4133 O O . PRO A 1 499 ? 8.039 43.625 60.25 1 89.5 499 PRO A O 1
ATOM 4136 N N . ASP A 1 500 ? 6.91 41.719 60.5 1 89.19 500 ASP A N 1
ATOM 4137 C CA . ASP A 1 500 ? 7.887 41 59.656 1 89.19 500 ASP A CA 1
ATOM 4138 C C . ASP A 1 500 ? 7.426 40.938 58.219 1 89.19 500 ASP A C 1
ATOM 4140 O O . ASP A 1 500 ? 8.094 40.344 57.375 1 89.19 500 ASP A O 1
ATOM 4144 N N . ILE A 1 501 ? 6.352 41.562 57.875 1 91.5 501 ILE A N 1
ATOM 4145 C CA . ILE A 1 501 ? 5.852 41.5 56.5 1 91.5 501 ILE A CA 1
ATOM 4146 C C . ILE A 1 501 ? 6.594 42.469 55.625 1 91.5 501 ILE A C 1
ATOM 4148 O O . ILE A 1 501 ? 6.566 43.688 55.875 1 91.5 501 ILE A O 1
ATOM 4152 N N . ASN A 1 502 ? 7.383 41.906 54.594 1 91.25 502 ASN A N 1
ATOM 4153 C CA . ASN A 1 502 ? 8.086 42.719 53.594 1 91.25 502 ASN A CA 1
ATOM 4154 C C . ASN A 1 502 ? 7.5 42.531 52.219 1 91.25 502 ASN A C 1
ATOM 4156 O O . ASN A 1 502 ? 7.102 41.406 51.875 1 91.25 502 ASN A O 1
ATOM 4160 N N . ILE A 1 503 ? 7.371 43.594 51.531 1 88.88 503 ILE A N 1
ATOM 4161 C CA . ILE A 1 503 ? 6.883 43.5 50.156 1 88.88 503 ILE A CA 1
ATOM 4162 C C . ILE A 1 503 ? 7.859 44.188 49.219 1 88.88 503 ILE A C 1
ATOM 4164 O O . ILE A 1 503 ? 8.578 45.094 49.594 1 88.88 503 ILE A O 1
ATOM 4168 N N . GLN A 1 504 ? 7.996 43.656 48.031 1 86.12 504 GLN A N 1
ATOM 4169 C CA . GLN A 1 504 ? 8.719 44.312 46.938 1 86.12 504 GLN A CA 1
ATOM 4170 C C . GLN A 1 504 ? 7.805 45.281 46.188 1 86.12 504 GLN A C 1
ATOM 4172 O O . GLN A 1 504 ? 6.977 44.844 45.375 1 86.12 504 GLN A O 1
ATOM 4177 N N . TYR A 1 505 ? 7.957 46.562 46.5 1 81.44 505 TYR A N 1
ATOM 4178 C CA . TYR A 1 505 ? 7.004 47.531 45.969 1 81.44 505 TYR A CA 1
ATOM 4179 C C . TYR A 1 505 ? 7.66 48.875 45.781 1 81.44 505 TYR A C 1
ATOM 4181 O O . TYR A 1 505 ? 8.727 49.156 46.344 1 81.44 505 TYR A O 1
ATOM 4189 N N . ASP A 1 506 ? 7.203 49.688 45 1 77.44 506 ASP A N 1
ATOM 4190 C CA . ASP A 1 506 ? 7.664 51.062 44.844 1 77.44 506 ASP A CA 1
ATOM 4191 C C . ASP A 1 506 ? 7.258 51.906 46.031 1 77.44 506 ASP A C 1
ATOM 4193 O O . ASP A 1 506 ? 6.082 51.969 46.406 1 77.44 506 ASP A O 1
ATOM 4197 N N . PRO A 1 507 ? 8.234 52.531 46.781 1 76.19 507 PRO A N 1
ATOM 4198 C CA . PRO A 1 507 ? 7.938 53.281 48 1 76.19 507 PRO A CA 1
ATOM 4199 C C . PRO A 1 507 ? 6.949 54.438 47.75 1 76.19 507 PRO A C 1
ATOM 4201 O O . PRO A 1 507 ? 6.066 54.656 48.594 1 76.19 507 PRO A O 1
ATOM 4204 N N . ALA A 1 508 ? 7.125 55.062 46.688 1 68.69 508 ALA A N 1
ATOM 4205 C CA . ALA A 1 508 ? 6.246 56.188 46.406 1 68.69 508 ALA A CA 1
ATOM 4206 C C . ALA A 1 508 ? 4.812 55.719 46.156 1 68.69 508 ALA A C 1
ATOM 4208 O O . ALA A 1 508 ? 3.863 56.375 46.656 1 68.69 508 ALA A O 1
ATOM 4209 N N . TYR A 1 509 ? 4.691 54.625 45.531 1 74.62 509 TYR A N 1
ATOM 4210 C CA . TYR A 1 509 ? 3.365 54.094 45.281 1 74.62 509 TYR A CA 1
ATOM 4211 C C . TYR A 1 509 ? 2.686 53.625 46.562 1 74.62 509 TYR A C 1
ATOM 4213 O O . TYR A 1 509 ? 1.507 53.906 46.781 1 74.62 509 TYR A O 1
ATOM 4221 N N . LEU A 1 510 ? 3.463 52.969 47.344 1 83.69 510 LEU A N 1
ATOM 4222 C CA . LEU A 1 510 ? 2.895 52.469 48.594 1 83.69 510 LEU A CA 1
ATOM 4223 C C . LEU A 1 510 ? 2.434 53.625 49.469 1 83.69 510 LEU A C 1
ATOM 4225 O O . LEU A 1 510 ? 1.347 53.594 50.062 1 83.69 510 LEU A O 1
ATOM 4229 N N . GLU A 1 511 ? 3.258 54.688 49.562 1 78.56 511 GLU A N 1
ATOM 4230 C CA . GLU A 1 511 ? 2.908 55.875 50.344 1 78.56 511 GLU A CA 1
ATOM 4231 C C . GLU A 1 511 ? 1.617 56.5 49.844 1 78.56 511 GLU A C 1
ATOM 4233 O O . GLU A 1 511 ? 0.744 56.844 50.625 1 78.56 511 GLU A O 1
ATOM 4238 N N . SER A 1 512 ? 1.557 56.625 48.562 1 74.06 512 SER A N 1
ATOM 4239 C CA . SER A 1 512 ? 0.379 57.219 47.938 1 74.06 512 SER A CA 1
ATOM 4240 C C . SER A 1 512 ? -0.87 56.375 48.188 1 74.06 512 SER A C 1
ATOM 4242 O O . SER A 1 512 ? -1.932 56.938 48.5 1 74.06 512 SER A O 1
ATOM 4244 N N . ILE A 1 513 ? -0.778 55.125 48.094 1 85.81 513 ILE A N 1
ATOM 4245 C CA . ILE A 1 513 ? -1.889 54.188 48.312 1 85.81 513 ILE A CA 1
ATOM 4246 C C . ILE A 1 513 ? -2.393 54.312 49.75 1 85.81 513 ILE A C 1
ATOM 4248 O O . ILE A 1 513 ? -3.59 54.5 50 1 85.81 513 ILE A O 1
ATOM 4252 N N . LEU A 1 514 ? -1.482 54.25 50.719 1 87.19 514 LEU A N 1
ATOM 4253 C CA . LEU A 1 514 ? -1.843 54.312 52.125 1 87.19 514 LEU A CA 1
ATOM 4254 C C . LEU A 1 514 ? -2.455 55.656 52.438 1 87.19 514 LEU A C 1
ATOM 4256 O O . LEU A 1 514 ? -3.457 55.75 53.156 1 87.19 514 LEU A O 1
ATOM 4260 N N . LEU A 1 515 ? -1.845 56.688 51.875 1 79.69 515 LEU A N 1
ATOM 4261 C CA . LEU A 1 515 ? -2.338 58.062 52.094 1 79.69 515 LEU A CA 1
ATOM 4262 C C . LEU A 1 515 ? -3.777 58.188 51.625 1 79.69 515 LEU A C 1
ATOM 4264 O O . LEU A 1 515 ? -4.633 58.719 52.344 1 79.69 515 LEU A O 1
ATOM 4268 N N . ASN A 1 516 ? -4.047 57.719 50.5 1 79.75 516 ASN A N 1
ATOM 4269 C CA . ASN A 1 516 ? -5.371 57.875 49.906 1 79.75 516 ASN A CA 1
ATOM 4270 C C . ASN A 1 516 ? -6.426 57.094 50.656 1 79.75 516 ASN A C 1
ATOM 4272 O O . ASN A 1 516 ? -7.531 57.562 50.906 1 79.75 516 ASN A O 1
ATOM 4276 N N . LEU A 1 517 ? -6.078 55.969 51 1 90.38 517 LEU A N 1
ATOM 4277 C CA . LEU A 1 517 ? -7.055 55.094 51.656 1 90.38 517 LEU A CA 1
ATOM 4278 C C . LEU A 1 517 ? -7.336 55.562 53.094 1 90.38 517 LEU A C 1
ATOM 4280 O O . LEU A 1 517 ? -8.484 55.594 53.531 1 90.38 517 LEU A O 1
ATOM 4284 N N . VAL A 1 518 ? -6.309 55.969 53.781 1 88.19 518 VAL A N 1
ATOM 4285 C CA . VAL A 1 518 ? -6.5 56.438 55.156 1 88.19 518 VAL A CA 1
ATOM 4286 C C . VAL A 1 518 ? -7.195 57.781 55.188 1 88.19 518 VAL A C 1
ATOM 4288 O O . VAL A 1 518 ? -8.078 58.031 56 1 88.19 518 VAL A O 1
ATOM 4291 N N . THR A 1 519 ? -6.797 58.688 54.281 1 81.38 519 THR A N 1
ATOM 4292 C CA . THR A 1 519 ? -7.465 60 54.219 1 81.38 519 THR A CA 1
ATOM 4293 C C . THR A 1 519 ? -8.938 59.812 53.875 1 81.38 519 THR A C 1
ATOM 4295 O O . THR A 1 519 ? -9.789 60.594 54.344 1 81.38 519 THR A O 1
ATOM 4298 N N . ASN A 1 520 ? -9.258 58.875 53.094 1 84.75 520 ASN A N 1
ATOM 4299 C CA . ASN A 1 520 ? -10.648 58.594 52.75 1 84.75 520 ASN A CA 1
ATOM 4300 C C . ASN A 1 520 ? -11.445 58.188 54 1 84.75 520 ASN A C 1
ATOM 4302 O O . ASN A 1 520 ? -12.617 58.531 54.125 1 84.75 520 ASN A O 1
ATOM 4306 N N . CYS A 1 521 ? -10.836 57.469 54.875 1 89.44 521 CYS A N 1
ATOM 4307 C CA . CYS A 1 521 ? -11.5 57.094 56.125 1 89.44 521 CYS A CA 1
ATOM 4308 C C . CYS A 1 521 ? -11.938 58.312 56.906 1 89.44 521 CYS A C 1
ATOM 4310 O O . CYS A 1 521 ? -13.016 58.312 57.5 1 89.44 521 CYS A O 1
ATOM 4312 N N . VAL A 1 522 ? -11.078 59.312 56.844 1 85.81 522 VAL A N 1
ATOM 4313 C CA . VAL A 1 522 ? -11.352 60.531 57.594 1 85.81 522 VAL A CA 1
ATOM 4314 C C . VAL A 1 522 ? -12.391 61.375 56.844 1 85.81 522 VAL A C 1
ATOM 4316 O O . VAL A 1 522 ? -13.344 61.875 57.469 1 85.81 522 VAL A O 1
ATOM 4319 N N . LYS A 1 523 ? -12.219 61.438 55.594 1 82.31 523 LYS A N 1
ATOM 4320 C CA . LYS A 1 523 ? -13.062 62.312 54.781 1 82.31 523 LYS A CA 1
ATOM 4321 C C . LYS A 1 523 ? -14.5 61.781 54.719 1 82.31 523 LYS A C 1
ATOM 4323 O O . LYS A 1 523 ? -15.453 62.562 54.719 1 82.31 523 LYS A O 1
ATOM 4328 N N . TYR A 1 524 ? -14.656 60.562 54.719 1 87.38 524 TYR A N 1
ATOM 4329 C CA . TYR A 1 524 ? -15.977 59.969 54.531 1 87.38 524 TYR A CA 1
ATOM 4330 C C . TYR A 1 524 ? -16.438 59.25 55.812 1 87.38 524 TYR A C 1
ATOM 4332 O O . TYR A 1 524 ? -17.078 58.219 55.75 1 87.38 524 TYR A O 1
ATOM 4340 N N . ARG A 1 525 ? -16.062 59.906 56.844 1 88.31 525 ARG A N 1
ATOM 4341 C CA . ARG A 1 525 ? -16.484 59.375 58.156 1 88.31 525 ARG A CA 1
ATOM 4342 C C . ARG A 1 525 ? -17.938 59.719 58.438 1 88.31 525 ARG A C 1
ATOM 4344 O O . ARG A 1 525 ? -18.469 60.688 57.875 1 88.31 525 ARG A O 1
ATOM 4351 N N . ASP A 1 526 ? -18.578 58.969 59.219 1 87.38 526 ASP A N 1
ATOM 4352 C CA . ASP A 1 526 ? -19.875 59.312 59.781 1 87.38 526 ASP A CA 1
ATOM 4353 C C . ASP A 1 526 ? -19.719 60.281 60.969 1 87.38 526 ASP A C 1
ATOM 4355 O O . ASP A 1 526 ? -19.094 59.938 61.969 1 87.38 526 ASP A O 1
ATOM 4359 N N . THR A 1 527 ? -20.234 61.469 60.812 1 84.38 527 THR A N 1
ATOM 4360 C CA . THR A 1 527 ? -20.047 62.5 61.812 1 84.38 527 THR A CA 1
ATOM 4361 C C . THR A 1 527 ? -20.766 62.125 63.125 1 84.38 527 THR A C 1
ATOM 4363 O O . THR A 1 527 ? -20.469 62.656 64.188 1 84.38 527 THR A O 1
ATOM 4366 N N . ASP A 1 528 ? -21.703 61.281 63.094 1 84.62 528 ASP A N 1
ATOM 4367 C CA . ASP A 1 528 ? -22.516 60.969 64.25 1 84.62 528 ASP A CA 1
ATOM 4368 C C . ASP A 1 528 ? -21.891 59.844 65.062 1 84.62 528 ASP A C 1
ATOM 4370 O O . ASP A 1 528 ? -22.375 59.5 66.125 1 84.62 528 ASP A O 1
ATOM 4374 N N . ARG A 1 529 ? -20.891 59.219 64.562 1 88.62 529 ARG A N 1
ATOM 4375 C CA . ARG A 1 529 ? -20.25 58.125 65.312 1 88.62 529 ARG A CA 1
ATOM 4376 C C . ARG A 1 529 ? -18.734 58.312 65.312 1 88.62 529 ARG A C 1
ATOM 4378 O O . ARG A 1 529 ? -18.172 59 64.438 1 88.62 529 ARG A O 1
ATOM 4385 N N . GLN A 1 530 ? -18.188 57.719 66.312 1 90.69 530 GLN A N 1
ATOM 4386 C CA . GLN A 1 530 ? -16.734 57.75 66.438 1 90.69 530 GLN A CA 1
ATOM 4387 C C . GLN A 1 530 ? -16.047 56.969 65.312 1 90.69 530 GLN A C 1
ATOM 4389 O O . GLN A 1 530 ? -16.453 55.844 65 1 90.69 530 GLN A O 1
ATOM 4394 N N . LEU A 1 531 ? -15.094 57.562 64.688 1 93.44 531 LEU A N 1
ATOM 4395 C CA . LEU A 1 531 ? -14.398 56.938 63.562 1 93.44 531 LEU A CA 1
ATOM 4396 C C . LEU A 1 531 ? -13.461 55.844 64.062 1 93.44 531 LEU A C 1
ATOM 4398 O O . LEU A 1 531 ? -12.641 56.062 64.938 1 93.44 531 LEU A O 1
ATOM 4402 N N . HIS A 1 532 ? -13.656 54.625 63.594 1 95.25 532 HIS A N 1
ATOM 4403 C CA . HIS A 1 532 ? -12.781 53.5 63.812 1 95.25 532 HIS A CA 1
ATOM 4404 C C . HIS A 1 532 ? -12.094 53.062 62.5 1 95.25 532 HIS A C 1
ATOM 4406 O O . HIS A 1 532 ? -12.758 52.844 61.5 1 95.25 532 HIS A O 1
ATOM 4412 N N . ILE A 1 533 ? -10.812 53.031 62.469 1 95.62 533 ILE A N 1
ATOM 4413 C CA . ILE A 1 533 ? -10.023 52.562 61.344 1 95.62 533 ILE A CA 1
ATOM 4414 C C . ILE A 1 533 ? -9.25 51.312 61.719 1 95.62 533 ILE A C 1
ATOM 4416 O O . ILE A 1 533 ? -8.531 51.281 62.719 1 95.62 533 ILE A O 1
ATOM 4420 N N . HIS A 1 534 ? -9.484 50.281 61 1 96.31 534 HIS A N 1
ATOM 4421 C CA . HIS A 1 534 ? -8.805 49 61.188 1 96.31 534 HIS A CA 1
ATOM 4422 C C . HIS A 1 534 ? -7.895 48.688 60.031 1 96.31 534 HIS A C 1
ATOM 4424 O O . HIS A 1 534 ? -8.359 48.531 58.875 1 96.31 534 HIS A O 1
ATOM 4430 N N . ILE A 1 535 ? -6.562 48.594 60.188 1 96 535 ILE A N 1
ATOM 4431 C CA . ILE A 1 535 ? -5.59 48.219 59.156 1 96 535 ILE A CA 1
ATOM 4432 C C . ILE A 1 535 ? -5 46.844 59.469 1 96 535 ILE A C 1
ATOM 4434 O O . ILE A 1 535 ? -4.371 46.656 60.5 1 96 535 ILE A O 1
ATOM 4438 N N . LYS A 1 536 ? -5.262 46 58.531 1 95.62 536 LYS A N 1
ATOM 4439 C CA . LYS A 1 536 ? -4.82 44.625 58.688 1 95.62 536 LYS A CA 1
ATOM 4440 C C . LYS A 1 536 ? -3.982 44.156 57.5 1 95.62 536 LYS A C 1
ATOM 4442 O O . LYS A 1 536 ? -4.289 44.5 56.344 1 95.62 536 LYS A O 1
ATOM 4447 N N . ALA A 1 537 ? -2.865 43.5 57.75 1 94.56 537 ALA A N 1
ATOM 4448 C CA . ALA A 1 537 ? -2.061 42.875 56.688 1 94.56 537 ALA A CA 1
ATOM 4449 C C . ALA A 1 537 ? -1.705 41.438 57.031 1 94.56 537 ALA A C 1
ATOM 4451 O O . ALA A 1 537 ? -1.378 41.125 58.188 1 94.56 537 ALA A O 1
ATOM 4452 N N . TYR A 1 538 ? -1.889 40.531 56.094 1 91.69 538 TYR A N 1
ATOM 4453 C CA . TYR A 1 538 ? -1.583 39.125 56.312 1 91.69 538 TYR A CA 1
ATOM 4454 C C . TYR A 1 538 ? -1.123 38.469 55 1 91.69 538 TYR A C 1
ATOM 4456 O O . TYR A 1 538 ? -1.291 39.031 53.938 1 91.69 538 TYR A O 1
ATOM 4464 N N . LYS A 1 539 ? -0.464 37.281 55.156 1 89.75 539 LYS A N 1
ATOM 4465 C CA . LYS A 1 539 ? 0.003 36.5 54.031 1 89.75 539 LYS A CA 1
ATOM 4466 C C . LYS A 1 539 ? -1.002 35.406 53.656 1 89.75 539 LYS A C 1
ATOM 4468 O O . LYS A 1 539 ? -1.503 34.688 54.5 1 89.75 539 LYS A O 1
ATOM 4473 N N . GLU A 1 540 ? -1.508 35.531 52.5 1 86.31 540 GLU A N 1
ATOM 4474 C CA . GLU A 1 540 ? -2.305 34.469 51.938 1 86.31 540 GLU A CA 1
ATOM 4475 C C . GLU A 1 540 ? -1.509 33.688 50.875 1 86.31 540 GLU A C 1
ATOM 4477 O O . GLU A 1 540 ? -1.526 34.062 49.688 1 86.31 540 GLU A O 1
ATOM 4482 N N . GLY A 1 541 ? -0.816 32.625 51.344 1 78.38 541 GLY A N 1
ATOM 4483 C CA . GLY A 1 541 ? 0.102 31.938 50.438 1 78.38 541 GLY A CA 1
ATOM 4484 C C . GLY A 1 541 ? 1.351 32.75 50.125 1 78.38 541 GLY A C 1
ATOM 4485 O O . GLY A 1 541 ? 2.102 33.094 51.031 1 78.38 541 GLY A O 1
ATOM 4486 N N . ASN A 1 542 ? 1.57 33.062 48.781 1 80.5 542 ASN A N 1
ATOM 4487 C CA . ASN A 1 542 ? 2.725 33.875 48.375 1 80.5 542 ASN A CA 1
ATOM 4488 C C . ASN A 1 542 ? 2.344 35.312 48.125 1 80.5 542 ASN A C 1
ATOM 4490 O O . ASN A 1 542 ? 3.174 36.125 47.656 1 80.5 542 ASN A O 1
ATOM 4494 N N . ILE A 1 543 ? 1.116 35.625 48.562 1 86.94 543 ILE A N 1
ATOM 4495 C CA . ILE A 1 543 ? 0.65 36.969 48.281 1 86.94 543 ILE A CA 1
ATOM 4496 C C . ILE A 1 543 ? 0.397 37.719 49.594 1 86.94 543 ILE A C 1
ATOM 4498 O O . ILE A 1 543 ? -0.142 37.125 50.531 1 86.94 543 ILE A O 1
ATOM 4502 N N . VAL A 1 544 ? 0.884 38.875 49.75 1 93.19 544 VAL A N 1
ATOM 4503 C CA . VAL A 1 544 ? 0.618 39.75 50.906 1 93.19 544 VAL A CA 1
ATOM 4504 C C . VAL A 1 544 ? -0.65 40.562 50.656 1 93.19 544 VAL A C 1
ATOM 4506 O O . VAL A 1 544 ? -0.829 41.125 49.594 1 93.19 544 VAL A O 1
ATOM 4509 N N . VAL A 1 545 ? -1.561 40.469 51.594 1 94.81 545 VAL A N 1
ATOM 4510 C CA . VAL A 1 545 ? -2.832 41.188 51.469 1 94.81 545 VAL A CA 1
ATOM 4511 C C . VAL A 1 545 ? -2.896 42.281 52.5 1 94.81 545 VAL A C 1
ATOM 4513 O O . VAL A 1 545 ? -2.502 42.094 53.656 1 94.81 545 VAL A O 1
ATOM 4516 N N . LEU A 1 546 ? -3.275 43.531 52.125 1 94.88 546 LEU A N 1
ATOM 4517 C CA . LEU A 1 546 ? -3.533 44.688 53 1 94.88 546 LEU A CA 1
ATOM 4518 C C . LEU A 1 546 ? -5.012 45.062 52.969 1 94.88 546 LEU A C 1
ATOM 4520 O O . LEU A 1 546 ? -5.609 45.188 51.906 1 94.88 546 LEU A O 1
ATOM 4524 N N . GLU A 1 547 ? -5.621 45.094 54.125 1 96.12 547 GLU A N 1
ATOM 4525 C CA . GLU A 1 547 ? -7.02 45.5 54.25 1 96.12 547 GLU A CA 1
ATOM 4526 C C . GLU A 1 547 ? -7.152 46.75 55.125 1 96.12 547 GLU A C 1
ATOM 4528 O O . GLU A 1 547 ? -6.559 46.844 56.188 1 96.12 547 GLU A O 1
ATOM 4533 N N . ILE A 1 548 ? -7.812 47.75 54.656 1 95.25 548 ILE A N 1
ATOM 4534 C CA . ILE A 1 548 ? -8.133 48.969 55.406 1 95.25 548 ILE A CA 1
ATOM 4535 C C . ILE A 1 548 ? -9.648 49.094 55.531 1 95.25 548 ILE A C 1
ATOM 4537 O O . ILE A 1 548 ? -10.352 49.25 54.5 1 95.25 548 ILE A O 1
ATOM 4541 N N . THR A 1 549 ? -10.109 49.031 56.781 1 95.75 549 THR A N 1
ATOM 4542 C CA . THR A 1 549 ? -11.539 49.062 57.062 1 95.75 549 THR A CA 1
ATOM 4543 C C . THR A 1 549 ? -11.898 50.281 57.875 1 95.75 549 THR A C 1
ATOM 4545 O O . THR A 1 549 ? -11.203 50.625 58.812 1 95.75 549 THR A O 1
ATOM 4548 N N . ASP A 1 550 ? -12.938 51.031 57.406 1 93.75 550 ASP A N 1
ATOM 4549 C CA . ASP A 1 550 ? -13.469 52.156 58.188 1 93.75 550 ASP A CA 1
ATOM 4550 C C . ASP A 1 550 ? -14.945 51.969 58.469 1 93.75 550 ASP A C 1
ATOM 4552 O O . ASP A 1 550 ? -15.594 51.062 57.906 1 93.75 550 ASP A O 1
ATOM 4556 N N . ASN A 1 551 ? -15.516 52.625 59.594 1 93.94 551 ASN A N 1
ATOM 4557 C CA . ASN A 1 551 ? -16.938 52.594 59.906 1 93.94 551 ASN A CA 1
ATOM 4558 C C . ASN A 1 551 ? -17.641 53.906 59.469 1 93.94 551 ASN A C 1
ATOM 4560 O O . ASN A 1 551 ? -18.453 54.438 60.188 1 93.94 551 ASN A O 1
ATOM 4564 N N . GLY A 1 552 ? -17.188 54.375 58.312 1 89.56 552 GLY A N 1
ATOM 4565 C CA . GLY A 1 552 ? -17.734 55.625 57.812 1 89.56 552 GLY A CA 1
ATOM 4566 C C . GLY A 1 552 ? -19.109 55.469 57.188 1 89.56 552 GLY A C 1
ATOM 4567 O O . GLY A 1 552 ? -19.875 54.594 57.594 1 89.56 552 GLY A O 1
ATOM 4568 N N . ILE A 1 553 ? -19.438 56.406 56.25 1 89.06 553 ILE A N 1
ATOM 4569 C CA . ILE A 1 553 ? -20.766 56.5 55.656 1 89.06 553 ILE A CA 1
ATOM 4570 C C . ILE A 1 553 ? -21.031 55.312 54.75 1 89.06 553 ILE A C 1
ATOM 4572 O O . ILE A 1 553 ? -22.188 54.938 54.5 1 89.06 553 ILE A O 1
ATOM 4576 N N . GLY A 1 554 ? -20.016 54.688 54.344 1 88.75 554 GLY A N 1
ATOM 4577 C CA . GLY A 1 554 ? -20.156 53.562 53.438 1 88.75 554 GLY A CA 1
ATOM 4578 C C . GLY A 1 554 ? -20.516 53.969 52.031 1 88.75 554 GLY A C 1
ATOM 4579 O O . GLY A 1 554 ? -20.844 55.125 51.781 1 88.75 554 GLY A O 1
ATOM 4580 N N . ILE A 1 555 ? -20.328 52.969 51.062 1 84.88 555 ILE A N 1
ATOM 4581 C CA . ILE A 1 555 ? -20.625 53.188 49.656 1 84.88 555 ILE A CA 1
ATOM 4582 C C . ILE A 1 555 ? -21.656 52.188 49.188 1 84.88 555 ILE A C 1
ATOM 4584 O O . ILE A 1 555 ? -21.562 51 49.5 1 84.88 555 ILE A O 1
ATOM 4588 N N . ASP A 1 556 ? -22.641 52.625 48.5 1 82.25 556 ASP A N 1
ATOM 4589 C CA . ASP A 1 556 ? -23.578 51.719 47.844 1 82.25 556 ASP A CA 1
ATOM 4590 C C . ASP A 1 556 ? -22.953 51.094 46.594 1 82.25 556 ASP A C 1
ATOM 4592 O O . ASP A 1 556 ? -23 51.688 45.531 1 82.25 556 ASP A O 1
ATOM 4596 N N . LEU A 1 557 ? -22.438 49.906 46.781 1 82.5 557 LEU A N 1
ATOM 4597 C CA . LEU A 1 557 ? -21.688 49.281 45.688 1 82.5 557 LEU A CA 1
ATOM 4598 C C . LEU A 1 557 ? -22.641 48.781 44.594 1 82.5 557 LEU A C 1
ATOM 4600 O O . LEU A 1 557 ? -22.219 48.562 43.469 1 82.5 557 LEU A O 1
ATOM 4604 N N . LYS A 1 558 ? -23.906 48.531 44.969 1 75.25 558 LYS A N 1
ATOM 4605 C CA . LYS A 1 558 ? -24.859 48.125 43.938 1 75.25 558 LYS A CA 1
ATOM 4606 C C . LYS A 1 558 ? -25.062 49.219 42.938 1 75.25 558 LYS A C 1
ATOM 4608 O O . LYS A 1 558 ? -25.125 48.969 41.719 1 75.25 558 LYS A O 1
ATOM 4613 N N . LEU A 1 559 ? -24.984 50.5 43.438 1 71.5 559 LEU A N 1
ATOM 4614 C CA . LEU A 1 559 ? -25.234 51.656 42.562 1 71.5 559 LEU A CA 1
ATOM 4615 C C . LEU A 1 559 ? -23.938 52.156 41.938 1 71.5 559 LEU A C 1
ATOM 4617 O O . LEU A 1 559 ? -23.922 52.531 40.781 1 71.5 559 LEU A O 1
ATOM 4621 N N . HIS A 1 560 ? -22.859 52.094 42.719 1 69.19 560 HIS A N 1
ATOM 4622 C CA . HIS A 1 560 ? -21.672 52.844 42.281 1 69.19 560 HIS A CA 1
ATOM 4623 C C . HIS A 1 560 ? -20.484 51.938 42.031 1 69.19 560 HIS A C 1
ATOM 4625 O O . HIS A 1 560 ? -19.391 52.375 41.719 1 69.19 560 HIS A O 1
ATOM 4631 N N . GLY A 1 561 ? -20.688 50.656 42.188 1 70.5 561 GLY A N 1
ATOM 4632 C CA . GLY A 1 561 ? -19.594 49.688 42.125 1 70.5 561 GLY A CA 1
ATOM 4633 C C . GLY A 1 561 ? -18.781 49.781 40.844 1 70.5 561 GLY A C 1
ATOM 4634 O O . GLY A 1 561 ? -17.562 49.719 40.875 1 70.5 561 GLY A O 1
ATOM 4635 N N . HIS A 1 562 ? -19.453 49.906 39.781 1 65.75 562 HIS A N 1
ATOM 4636 C CA . HIS A 1 562 ? -18.812 49.938 38.469 1 65.75 562 HIS A CA 1
ATOM 4637 C C . HIS A 1 562 ? -18 51.188 38.281 1 65.75 562 HIS A C 1
ATOM 4639 O O . HIS A 1 562 ? -17.062 51.219 37.469 1 65.75 562 HIS A O 1
ATOM 4645 N N . LYS A 1 563 ? -18.203 52.188 39.125 1 66.44 563 LYS A N 1
ATOM 4646 C CA . LYS A 1 563 ? -17.547 53.5 38.969 1 66.44 563 LYS A CA 1
ATOM 4647 C C . LYS A 1 563 ? -16.594 53.781 40.125 1 66.44 563 LYS A C 1
ATOM 4649 O O . LYS A 1 563 ? -15.984 54.844 40.156 1 66.44 563 LYS A O 1
ATOM 4654 N N . LEU A 1 564 ? -16.578 52.875 41.031 1 76.06 564 LEU A N 1
ATOM 4655 C CA . LEU A 1 564 ? -15.875 53.094 42.281 1 76.06 564 LEU A CA 1
ATOM 4656 C C . LEU A 1 564 ? -14.445 53.562 42.031 1 76.06 564 LEU A C 1
ATOM 4658 O O . LEU A 1 564 ? -13.961 54.5 42.656 1 76.06 564 LEU A O 1
ATOM 4662 N N . PHE A 1 565 ? -13.773 52.938 41.031 1 74.12 565 PHE A N 1
ATOM 4663 C CA . PHE A 1 565 ? -12.375 53.25 40.781 1 74.12 565 PHE A CA 1
ATOM 4664 C C . PHE A 1 565 ? -12.242 54.156 39.562 1 74.12 565 PHE A C 1
ATOM 4666 O O . PHE A 1 565 ? -11.164 54.281 39 1 74.12 565 PHE A O 1
ATOM 4673 N N . GLY A 1 566 ? -13.398 54.688 39.375 1 66.38 566 GLY A N 1
ATOM 4674 C CA . GLY A 1 566 ? -13.414 55.625 38.281 1 66.38 566 GLY A CA 1
ATOM 4675 C C . GLY A 1 566 ? -12.938 57 38.688 1 66.38 566 GLY A C 1
ATOM 4676 O O . GLY A 1 566 ? -12.898 57.344 39.875 1 66.38 566 GLY A O 1
ATOM 4677 N N . MET A 1 567 ? -12.539 57.812 37.812 1 58.28 567 MET A N 1
ATOM 4678 C CA . MET A 1 567 ? -12.016 59.156 38.094 1 58.28 567 MET A CA 1
ATOM 4679 C C . MET A 1 567 ? -13.148 60.156 38.344 1 58.28 567 MET A C 1
ATOM 4681 O O . MET A 1 567 ? -14.148 60.156 37.594 1 58.28 567 MET A O 1
ATOM 4685 N N . TYR A 1 568 ? -12.992 61.031 39.469 1 55.06 568 TYR A N 1
ATOM 4686 C CA . TYR A 1 568 ? -13.867 62.094 39.906 1 55.06 568 TYR A CA 1
ATOM 4687 C C . TYR A 1 568 ? -15.242 61.562 40.312 1 55.06 568 TYR A C 1
ATOM 4689 O O . TYR A 1 568 ? -16.266 62.188 40.062 1 55.06 568 TYR A O 1
ATOM 4697 N N . LYS A 1 569 ? -15.234 60.406 40.625 1 60.5 569 LYS A N 1
ATOM 4698 C CA . LYS A 1 569 ? -16.484 59.844 41.125 1 60.5 569 LYS A CA 1
ATOM 4699 C C . LYS A 1 569 ? -16.562 59.969 42.656 1 60.5 569 LYS A C 1
ATOM 4701 O O . LYS A 1 569 ? -15.656 59.531 43.375 1 60.5 569 LYS A O 1
ATOM 4706 N N . THR A 1 570 ? -17.422 60.875 43.062 1 65.5 570 THR A N 1
ATOM 4707 C CA . THR A 1 570 ? -17.688 60.969 44.5 1 65.5 570 THR A CA 1
ATOM 4708 C C . THR A 1 570 ? -19.031 60.344 44.844 1 65.5 570 THR A C 1
ATOM 4710 O O . THR A 1 570 ? -19.969 60.375 44.062 1 65.5 570 THR A O 1
ATOM 4713 N N . PHE A 1 571 ? -19.094 59.625 45.812 1 65.12 571 PHE A N 1
ATOM 4714 C CA . PHE A 1 571 ? -20.281 58.875 46.156 1 65.12 571 PHE A CA 1
ATOM 4715 C C . PHE A 1 571 ? -20.984 59.469 47.375 1 65.12 571 PHE A C 1
ATOM 4717 O O . PHE A 1 571 ? -22.047 59 47.781 1 65.12 571 PHE A O 1
ATOM 4724 N N . HIS A 1 572 ? -20.375 60.5 47.938 1 66.62 572 HIS A N 1
ATOM 4725 C CA . HIS A 1 572 ? -20.969 61.219 49.062 1 66.62 572 HIS A CA 1
ATOM 4726 C C . HIS A 1 572 ? -20.828 62.75 48.906 1 66.62 572 HIS A C 1
ATOM 4728 O O . HIS A 1 572 ? -20.031 63.188 48.062 1 66.62 572 HIS A O 1
ATOM 4734 N N . ASP A 1 573 ? -21.75 63.531 49.406 1 56.38 573 ASP A N 1
ATOM 4735 C CA . ASP A 1 573 ? -21.781 65 49.281 1 56.38 573 ASP A CA 1
ATOM 4736 C C . ASP A 1 573 ? -20.625 65.625 50.062 1 56.38 573 ASP A C 1
ATOM 4738 O O . ASP A 1 573 ? -20.766 65.938 51.25 1 56.38 573 ASP A O 1
ATOM 4742 N N . ASN A 1 574 ? -19.516 65.188 49.938 1 52.66 574 ASN A N 1
ATOM 4743 C CA . ASN A 1 574 ? -18.422 65.875 50.656 1 52.66 574 ASN A CA 1
ATOM 4744 C C . ASN A 1 574 ? -17.672 66.812 49.75 1 52.66 574 ASN A C 1
ATOM 4746 O O . ASN A 1 574 ? -17.219 66.438 48.656 1 52.66 574 ASN A O 1
ATOM 4750 N N . ASN A 1 575 ? -17.766 68.062 50.031 1 49.72 575 ASN A N 1
ATOM 4751 C CA . ASN A 1 575 ? -17.234 69.188 49.281 1 49.72 575 ASN A CA 1
ATOM 4752 C C . ASN A 1 575 ? -15.758 69 48.969 1 49.72 575 ASN A C 1
ATOM 4754 O O . ASN A 1 575 ? -15.25 69.562 47.969 1 49.72 575 ASN A O 1
ATOM 4758 N N . ASP A 1 576 ? -15.086 68.25 49.781 1 49.06 576 ASP A N 1
ATOM 4759 C CA . ASP A 1 576 ? -13.633 68.188 49.656 1 49.06 576 ASP A CA 1
ATOM 4760 C C . ASP A 1 576 ? -13.211 66.938 48.844 1 49.06 576 ASP A C 1
ATOM 4762 O O . ASP A 1 576 ? -12.023 66.75 48.562 1 49.06 576 ASP A O 1
ATOM 4766 N N . ALA A 1 577 ? -14.164 66.125 48.469 1 56.09 577 ALA A N 1
ATOM 4767 C CA . ALA A 1 577 ? -13.805 64.875 47.844 1 56.09 577 ALA A CA 1
ATOM 4768 C C . ALA A 1 577 ? -13.727 65.062 46.312 1 56.09 577 ALA A C 1
ATOM 4770 O O . ALA A 1 577 ? -14.688 65.438 45.688 1 56.09 577 ALA A O 1
ATOM 4771 N N . ARG A 1 578 ? -12.602 65 45.719 1 54.84 578 ARG A N 1
ATOM 4772 C CA . ARG A 1 578 ? -12.359 65.312 44.312 1 54.84 578 ARG A CA 1
ATOM 4773 C C . ARG A 1 578 ? -12.453 64 43.469 1 54.84 578 ARG A C 1
ATOM 4775 O O . ARG A 1 578 ? -12.57 64.062 42.25 1 54.84 578 ARG A O 1
ATOM 4782 N N . GLY A 1 579 ? -12.602 62.875 44.219 1 60.56 579 GLY A N 1
ATOM 4783 C CA . GLY A 1 579 ? -12.852 61.594 43.562 1 60.56 579 GLY A CA 1
ATOM 4784 C C . GLY A 1 579 ? -11.68 61.094 42.719 1 60.56 579 GLY A C 1
ATOM 4785 O O . GLY A 1 579 ? -11.867 60.469 41.688 1 60.56 579 GLY A O 1
ATOM 4786 N N . ILE A 1 580 ? -10.484 61.406 43.094 1 63.06 580 ILE A N 1
ATOM 4787 C CA . ILE A 1 580 ? -9.312 61 42.312 1 63.06 580 ILE A CA 1
ATOM 4788 C C . ILE A 1 580 ? -8.531 59.938 43.094 1 63.06 580 ILE A C 1
ATOM 4790 O O . ILE A 1 580 ? -7.828 59.125 42.5 1 63.06 580 ILE A O 1
ATOM 4794 N N . GLY A 1 581 ? -8.75 59.938 44.344 1 70.06 581 GLY A N 1
ATOM 4795 C CA . GLY A 1 581 ? -7.918 59.094 45.188 1 70.06 581 GLY A CA 1
ATOM 4796 C C . GLY A 1 581 ? -7.988 57.625 44.844 1 70.06 581 GLY A C 1
ATOM 4797 O O . GLY A 1 581 ? -6.961 57 44.562 1 70.06 581 GLY A O 1
ATOM 4798 N N . LEU A 1 582 ? -9.172 57.156 44.688 1 80.12 582 LEU A N 1
ATOM 4799 C CA . LEU A 1 582 ? -9.344 55.719 44.469 1 80.12 582 LEU A CA 1
ATOM 4800 C C . LEU A 1 582 ? -8.883 55.312 43.062 1 80.12 582 LEU A C 1
ATOM 4802 O O . LEU A 1 582 ? -8.422 54.219 42.844 1 80.12 582 LEU A O 1
ATOM 4806 N N . PHE A 1 583 ? -9.062 56.156 42.125 1 73.5 583 PHE A N 1
ATOM 4807 C CA . PHE A 1 583 ? -8.594 55.938 40.75 1 73.5 583 PHE A CA 1
ATOM 4808 C C . PHE A 1 583 ? -7.078 55.781 40.719 1 73.5 583 PHE A C 1
ATOM 4810 O O . PHE A 1 583 ? -6.562 54.875 40.062 1 73.5 583 PHE A O 1
ATOM 4817 N N . LEU A 1 584 ? -6.395 56.625 41.531 1 70.19 584 LEU A N 1
ATOM 4818 C CA . LEU A 1 584 ? -4.941 56.562 41.625 1 70.19 584 LEU A CA 1
ATOM 4819 C C . LEU A 1 584 ? -4.496 55.25 42.25 1 70.19 584 LEU A C 1
ATOM 4821 O O . LEU A 1 584 ? -3.539 54.625 41.781 1 70.19 584 LEU A O 1
ATOM 4825 N N . VAL A 1 585 ? -5.219 54.938 43.312 1 80.94 585 VAL A N 1
ATOM 4826 C CA . VAL A 1 585 ? -4.875 53.688 44 1 80.94 585 VAL A CA 1
ATOM 4827 C C . VAL A 1 585 ? -5.004 52.5 43.062 1 80.94 585 VAL A C 1
ATOM 4829 O O . VAL A 1 585 ? -4.098 51.656 42.969 1 80.94 585 VAL A O 1
ATOM 4832 N N . LYS A 1 586 ? -6 52.469 42.375 1 82.5 586 LYS A N 1
ATOM 4833 C CA . LYS A 1 586 ? -6.242 51.375 41.438 1 82.5 586 LYS A CA 1
ATOM 4834 C C . LYS A 1 586 ? -5.156 51.312 40.375 1 82.5 586 LYS A C 1
ATOM 4836 O O . LYS A 1 586 ? -4.621 50.25 40.094 1 82.5 586 LYS A O 1
ATOM 4841 N N . ASN A 1 587 ? -4.84 52.375 39.844 1 71 587 ASN A N 1
ATOM 4842 C CA . ASN A 1 587 ? -3.828 52.438 38.781 1 71 587 ASN A CA 1
ATOM 4843 C C . ASN A 1 587 ? -2.455 52 39.312 1 71 587 ASN A C 1
ATOM 4845 O O . ASN A 1 587 ? -1.705 51.312 38.625 1 71 587 ASN A O 1
ATOM 4849 N N . GLN A 1 588 ? -2.209 52.5 40.438 1 73.25 588 GLN A N 1
ATOM 4850 C CA . GLN A 1 588 ? -0.913 52.219 41.031 1 73.25 588 GLN A CA 1
ATOM 4851 C C . GLN A 1 588 ? -0.805 50.719 41.375 1 73.25 588 GLN A C 1
ATOM 4853 O O . GLN A 1 588 ? 0.237 50.094 41.156 1 73.25 588 GLN A O 1
ATOM 4858 N N . VAL A 1 589 ? -1.895 50.188 41.875 1 83.75 589 VAL A N 1
ATOM 4859 C CA . VAL A 1 589 ? -1.917 48.781 42.219 1 83.75 589 VAL A CA 1
ATOM 4860 C C . VAL A 1 589 ? -1.803 47.938 40.938 1 83.75 589 VAL A C 1
ATOM 4862 O O . VAL A 1 589 ? -1.018 46.969 40.906 1 83.75 589 VAL A O 1
ATOM 4865 N N . ASP A 1 590 ? -2.498 48.344 40 1 76.56 590 ASP A N 1
ATOM 4866 C CA . ASP A 1 590 ? -2.469 47.625 38.719 1 76.56 590 ASP A CA 1
ATOM 4867 C C . ASP A 1 590 ? -1.083 47.688 38.094 1 76.56 590 ASP A C 1
ATOM 4869 O O . ASP A 1 590 ? -0.595 46.719 37.531 1 76.56 590 ASP A O 1
ATOM 4873 N N . ALA A 1 591 ? -0.472 48.781 38.125 1 67.75 591 ALA A N 1
ATOM 4874 C CA . ALA A 1 591 ? 0.848 49 37.562 1 67.75 591 ALA A CA 1
ATOM 4875 C C . ALA A 1 591 ? 1.892 48.094 38.188 1 67.75 591 ALA A C 1
ATOM 4877 O O . ALA A 1 591 ? 2.854 47.688 37.531 1 67.75 591 ALA A O 1
ATOM 4878 N N . MET A 1 592 ? 1.594 47.844 39.438 1 73.94 592 MET A N 1
ATOM 4879 C CA . MET A 1 592 ? 2.549 47.031 40.188 1 73.94 592 MET A CA 1
ATOM 4880 C C . MET A 1 592 ? 2.18 45.562 40.094 1 73.94 592 MET A C 1
ATOM 4882 O O . MET A 1 592 ? 2.801 44.719 40.75 1 73.94 592 MET A O 1
ATOM 4886 N N . GLY A 1 593 ? 1.152 45.281 39.312 1 74.62 593 GLY A N 1
ATOM 4887 C CA . GLY A 1 593 ? 0.755 43.906 39.062 1 74.62 593 GLY A CA 1
ATOM 4888 C C . GLY A 1 593 ? -0.17 43.344 40.156 1 74.62 593 GLY A C 1
ATOM 4889 O O . GLY A 1 593 ? -0.363 42.156 40.25 1 74.62 593 GLY A O 1
ATOM 4890 N N . GLY A 1 594 ? -0.642 44.312 41.094 1 82.12 594 GLY A N 1
ATOM 4891 C CA . GLY A 1 594 ? -1.537 43.875 42.156 1 82.12 594 GLY A CA 1
ATOM 4892 C C . GLY A 1 594 ? -3.004 44 41.781 1 82.12 594 GLY A C 1
ATOM 4893 O O . GLY A 1 594 ? -3.34 44.219 40.594 1 82.12 594 GLY A O 1
ATOM 4894 N N . LYS A 1 595 ? -3.855 43.625 42.781 1 88.19 595 LYS A N 1
ATOM 4895 C CA . LYS A 1 595 ? -5.305 43.719 42.625 1 88.19 595 LYS A CA 1
ATOM 4896 C C . LYS A 1 595 ? -5.934 44.469 43.812 1 88.19 595 LYS A C 1
ATOM 4898 O O . LYS A 1 595 ? -5.508 44.312 44.938 1 88.19 595 LYS A O 1
ATOM 4903 N N . ILE A 1 596 ? -6.93 45.344 43.531 1 89.94 596 ILE A N 1
ATOM 4904 C CA . ILE A 1 596 ? -7.656 46.031 44.594 1 89.94 596 ILE A CA 1
ATOM 4905 C C . ILE A 1 596 ? -9.148 45.75 44.469 1 89.94 596 ILE A C 1
ATOM 4907 O O . ILE A 1 596 ? -9.688 45.656 43.375 1 89.94 596 ILE A O 1
ATOM 4911 N N . GLU A 1 597 ? -9.758 45.375 45.594 1 90.12 597 GLU A N 1
ATOM 4912 C CA . GLU A 1 597 ? -11.195 45.125 45.719 1 90.12 597 GLU A CA 1
ATOM 4913 C C . GLU A 1 597 ? -11.797 45.938 46.875 1 90.12 597 GLU A C 1
ATOM 4915 O O . GLU A 1 597 ? -11.102 46.281 47.812 1 90.12 597 GLU A O 1
ATOM 4920 N N . ALA A 1 598 ? -13.086 46.344 46.688 1 90.38 598 ALA A N 1
ATOM 4921 C CA . ALA A 1 598 ? -13.773 47.094 47.75 1 90.38 598 ALA A CA 1
ATOM 4922 C C . ALA A 1 598 ? -15.031 46.375 48.188 1 90.38 598 ALA A C 1
ATOM 4924 O O . ALA A 1 598 ? -15.742 45.781 47.375 1 90.38 598 ALA A O 1
ATOM 4925 N N . SER A 1 599 ? -15.195 46.188 49.469 1 91.56 599 SER A N 1
ATOM 4926 C CA . SER A 1 599 ? -16.438 45.75 50.094 1 91.56 599 SER A CA 1
ATOM 4927 C C . SER A 1 599 ? -17.016 46.844 51 1 91.56 599 SER A C 1
ATOM 4929 O O . SER A 1 599 ? -16.312 47.406 51.844 1 91.56 599 SER A O 1
ATOM 4931 N N . SER A 1 600 ? -18.281 47.312 50.688 1 89.62 600 SER A N 1
ATOM 4932 C CA . SER A 1 600 ? -18.859 48.438 51.438 1 89.62 600 SER A CA 1
ATOM 4933 C C . SER A 1 600 ? -20.359 48.25 51.625 1 89.62 600 SER A C 1
ATOM 4935 O O . SER A 1 600 ? -21.031 47.688 50.75 1 89.62 600 SER A O 1
ATOM 4937 N N . VAL A 1 601 ? -20.891 48.562 52.812 1 87.56 601 VAL A N 1
ATOM 4938 C CA . VAL A 1 601 ? -22.328 48.656 53.125 1 87.56 601 VAL A CA 1
ATOM 4939 C C . VAL A 1 601 ? -22.672 50.062 53.594 1 87.56 601 VAL A C 1
ATOM 4941 O O . VAL A 1 601 ? -21.969 50.625 54.438 1 87.56 601 VAL A O 1
ATOM 4944 N N . LEU A 1 602 ? -23.734 50.562 53.062 1 87.69 602 LEU A N 1
ATOM 4945 C CA . LEU A 1 602 ? -24.172 51.906 53.406 1 87.69 602 LEU A CA 1
ATOM 4946 C C . LEU A 1 602 ? -24.438 52 54.906 1 87.69 602 LEU A C 1
ATOM 4948 O O . LEU A 1 602 ? -25.141 51.156 55.469 1 87.69 602 LEU A O 1
ATOM 4952 N N . GLY A 1 603 ? -23.906 52.969 55.531 1 87.62 603 GLY A N 1
ATOM 4953 C CA . GLY A 1 603 ? -24.125 53.219 56.969 1 87.62 603 GLY A CA 1
ATOM 4954 C C . GLY A 1 603 ? -23.219 52.406 57.875 1 87.62 603 GLY A C 1
ATOM 4955 O O . GLY A 1 603 ? -23.219 52.594 59.062 1 87.62 603 GLY A O 1
ATOM 4956 N N . GLN A 1 604 ? -22.516 51.438 57.438 1 89.75 604 GLN A N 1
ATOM 4957 C CA . GLN A 1 604 ? -21.688 50.562 58.25 1 89.75 604 GLN A CA 1
ATOM 4958 C C . GLN A 1 604 ? -20.203 50.812 58 1 89.75 604 GLN A C 1
ATOM 4960 O O . GLN A 1 604 ? -19.391 50.719 58.938 1 89.75 604 GLN A O 1
ATOM 4965 N N . GLY A 1 605 ? -19.859 51.188 56.781 1 91.94 605 GLY A N 1
ATOM 4966 C CA . GLY A 1 605 ? -18.469 51.469 56.5 1 91.94 605 GLY A CA 1
ATOM 4967 C C . GLY A 1 605 ? -17.969 50.781 55.25 1 91.94 605 GLY A C 1
ATOM 4968 O O . GLY A 1 605 ? -18.766 50.281 54.438 1 91.94 605 GLY A O 1
ATOM 4969 N N . THR A 1 606 ? -16.656 50.906 54.969 1 93.19 606 THR A N 1
ATOM 4970 C CA . THR A 1 606 ? -16.047 50.406 53.719 1 93.19 606 THR A CA 1
ATOM 4971 C C . THR A 1 606 ? -14.742 49.688 54.031 1 93.19 606 THR A C 1
ATOM 4973 O O . THR A 1 606 ? -14.016 50.062 54.938 1 93.19 606 THR A O 1
ATOM 4976 N N . THR A 1 607 ? -14.477 48.531 53.375 1 95.25 607 THR A N 1
ATOM 4977 C CA . THR A 1 607 ? -13.211 47.812 53.438 1 95.25 607 THR A CA 1
ATOM 4978 C C . THR A 1 607 ? -12.547 47.75 52.062 1 95.25 607 THR A C 1
ATOM 4980 O O . THR A 1 607 ? -13.164 47.312 51.094 1 95.25 607 THR A O 1
ATOM 4983 N N . PHE A 1 608 ? -11.359 48.25 51.969 1 94.44 608 PHE A N 1
ATOM 4984 C CA . PHE A 1 608 ? -10.547 48.094 50.781 1 94.44 608 PHE A CA 1
ATOM 4985 C C . PHE A 1 608 ? -9.508 47 50.969 1 94.44 608 PHE A C 1
ATOM 4987 O O . PHE A 1 608 ? -8.789 47 51.969 1 94.44 608 PHE A O 1
ATOM 4994 N N . ARG A 1 609 ? -9.469 46.125 50 1 95 609 ARG A N 1
ATOM 4995 C CA . ARG A 1 609 ? -8.547 45 50.031 1 95 609 ARG A CA 1
ATOM 4996 C C . ARG A 1 609 ? -7.555 45.062 48.875 1 95 609 ARG A C 1
ATOM 4998 O O . ARG A 1 609 ? -7.957 45.125 47.719 1 95 609 ARG A O 1
ATOM 5005 N N . ILE A 1 610 ? -6.281 45.094 49.188 1 94.19 610 ILE A N 1
ATOM 5006 C CA . ILE A 1 610 ? -5.23 45.156 48.188 1 94.19 610 ILE A CA 1
ATOM 5007 C C . ILE A 1 610 ? -4.383 43.875 48.219 1 94.19 610 ILE A C 1
ATOM 5009 O O . ILE A 1 610 ? -3.943 43.469 49.312 1 94.19 610 ILE A O 1
ATOM 5013 N N . GLU A 1 611 ? -4.219 43.312 47.125 1 93.75 611 GLU A N 1
ATOM 5014 C CA . GLU A 1 611 ? -3.291 42.219 46.969 1 93.75 611 GLU A CA 1
ATOM 5015 C C . GLU A 1 611 ? -1.988 42.656 46.312 1 93.75 611 GLU A C 1
ATOM 5017 O O . GLU A 1 611 ? -1.994 43.156 45.188 1 93.75 611 GLU A O 1
ATOM 5022 N N . PHE A 1 612 ? -0.917 42.5 47.094 1 87.75 612 PHE A N 1
ATOM 5023 C CA . PHE A 1 612 ? 0.384 42.844 46.531 1 87.75 612 PHE A CA 1
ATOM 5024 C C . PHE A 1 612 ? 1.003 41.688 45.781 1 87.75 612 PHE A C 1
ATOM 5026 O O . PHE A 1 612 ? 0.902 40.531 46.219 1 87.75 612 PHE A O 1
ATOM 5033 N N . SER A 1 613 ? 1.29 41.844 44.406 1 72.5 613 SER A N 1
ATOM 5034 C CA . SER A 1 613 ? 1.938 40.781 43.656 1 72.5 613 SER A CA 1
ATOM 5035 C C . SER A 1 613 ? 3.426 40.688 44 1 72.5 613 SER A C 1
ATOM 5037 O O . SER A 1 613 ? 4.051 41.719 44.312 1 72.5 613 SER A O 1
ATOM 5039 N N . MET B 1 1 ? 1.626 -88.5 -46.938 1 69.31 1 MET B N 1
ATOM 5040 C CA . MET B 1 1 ? 2.182 -88.375 -45.594 1 69.31 1 MET B CA 1
ATOM 5041 C C . MET B 1 1 ? 3.553 -87.688 -45.656 1 69.31 1 MET B C 1
ATOM 5043 O O . MET B 1 1 ? 3.834 -86.812 -44.875 1 69.31 1 MET B O 1
ATOM 5047 N N . HIS B 1 2 ? 4.348 -88.125 -46.625 1 74.62 2 HIS B N 1
ATOM 5048 C CA . HIS B 1 2 ? 5.684 -87.562 -46.781 1 74.62 2 HIS B CA 1
ATOM 5049 C C . HIS B 1 2 ? 5.609 -86.062 -47.125 1 74.62 2 HIS B C 1
ATOM 5051 O O . HIS B 1 2 ? 6.352 -85.25 -46.594 1 74.62 2 HIS B O 1
ATOM 5057 N N . LYS B 1 3 ? 4.699 -85.75 -47.969 1 77 3 LYS B N 1
ATOM 5058 C CA . LYS B 1 3 ? 4.559 -84.375 -48.438 1 77 3 LYS B CA 1
ATOM 5059 C C . LYS B 1 3 ? 4.117 -83.438 -47.281 1 77 3 LYS B C 1
ATOM 5061 O O . LYS B 1 3 ? 4.602 -82.312 -47.156 1 77 3 LYS B O 1
ATOM 5066 N N . LYS B 1 4 ? 3.26 -83.938 -46.5 1 81.69 4 LYS B N 1
ATOM 5067 C CA . LYS B 1 4 ? 2.762 -83.188 -45.344 1 81.69 4 LYS B CA 1
ATOM 5068 C C . LYS B 1 4 ? 3.865 -82.938 -44.312 1 81.69 4 LYS B C 1
ATOM 5070 O O . LYS B 1 4 ? 3.967 -81.875 -43.75 1 81.69 4 LYS B O 1
ATOM 5075 N N . LEU B 1 5 ? 4.633 -83.938 -44.125 1 83.06 5 LEU B N 1
ATOM 5076 C CA . LEU B 1 5 ? 5.738 -83.812 -43.156 1 83.06 5 LEU B CA 1
ATOM 5077 C C . LEU B 1 5 ? 6.758 -82.812 -43.656 1 83.06 5 LEU B C 1
ATOM 5079 O O . LEU B 1 5 ? 7.266 -82 -42.875 1 83.06 5 LEU B O 1
ATOM 5083 N N . GLU B 1 6 ? 7.027 -82.875 -44.906 1 83.12 6 GLU B N 1
ATOM 5084 C CA . GLU B 1 6 ? 7.957 -81.875 -45.469 1 83.12 6 GLU B CA 1
ATOM 5085 C C . GLU B 1 6 ? 7.453 -80.5 -45.312 1 83.12 6 GLU B C 1
ATOM 5087 O O . GLU B 1 6 ? 8.234 -79.562 -45 1 83.12 6 GLU B O 1
ATOM 5092 N N . LEU B 1 7 ? 6.195 -80.312 -45.469 1 84.88 7 LEU B N 1
ATOM 5093 C CA . LEU B 1 7 ? 5.586 -79 -45.281 1 84.88 7 LEU B CA 1
ATOM 5094 C C . LEU B 1 7 ? 5.789 -78.5 -43.875 1 84.88 7 LEU B C 1
ATOM 5096 O O . LEU B 1 7 ? 6.238 -77.375 -43.656 1 84.88 7 LEU B O 1
ATOM 5100 N N . TYR B 1 8 ? 5.52 -79.312 -42.906 1 83.19 8 TYR B N 1
ATOM 5101 C CA . TYR B 1 8 ? 5.625 -78.938 -41.5 1 83.19 8 TYR B CA 1
ATOM 5102 C C . TYR B 1 8 ? 7.07 -78.625 -41.125 1 83.19 8 TYR B C 1
ATOM 5104 O O . TYR B 1 8 ? 7.324 -77.688 -40.344 1 83.19 8 TYR B O 1
ATOM 5112 N N . GLU B 1 9 ? 7.934 -79.25 -41.719 1 84.12 9 GLU B N 1
ATOM 5113 C CA . GLU B 1 9 ? 9.352 -79 -41.438 1 84.12 9 GLU B CA 1
ATOM 5114 C C . GLU B 1 9 ? 9.805 -77.688 -42.031 1 84.12 9 GLU B C 1
ATOM 5116 O O . GLU B 1 9 ? 10.688 -77.062 -41.469 1 84.12 9 GLU B O 1
ATOM 5121 N N . LYS B 1 10 ? 9.172 -77.312 -43.094 1 83.88 10 LYS B N 1
ATOM 5122 C CA . LYS B 1 10 ? 9.523 -76 -43.75 1 83.88 10 LYS B CA 1
ATOM 5123 C C . LYS B 1 10 ? 8.875 -74.812 -43.031 1 83.88 10 LYS B C 1
ATOM 5125 O O . LYS B 1 10 ? 9.484 -73.75 -42.906 1 83.88 10 LYS B O 1
ATOM 5130 N N . VAL B 1 11 ? 7.75 -75.062 -42.469 1 84.88 11 VAL B N 1
ATOM 5131 C CA . VAL B 1 11 ? 6.965 -73.938 -41.938 1 84.88 11 VAL B CA 1
ATOM 5132 C C . VAL B 1 11 ? 7.418 -73.625 -40.531 1 84.88 11 VAL B C 1
ATOM 5134 O O . VAL B 1 11 ? 7.355 -72.438 -40.125 1 84.88 11 VAL B O 1
ATOM 5137 N N . THR B 1 12 ? 7.887 -74.5 -39.781 1 84.38 12 THR B N 1
ATOM 5138 C CA . THR B 1 12 ? 8.234 -74.312 -38.375 1 84.38 12 THR B CA 1
ATOM 5139 C C . THR B 1 12 ? 9.375 -73.312 -38.25 1 84.38 12 THR B C 1
ATOM 5141 O O . THR B 1 12 ? 9.305 -72.375 -37.438 1 84.38 12 THR B O 1
ATOM 5144 N N . PRO B 1 13 ? 10.422 -73.438 -39.062 1 82.38 13 PRO B N 1
ATOM 5145 C CA . PRO B 1 13 ? 11.453 -72.375 -39 1 82.38 13 PRO B CA 1
ATOM 5146 C C . PRO B 1 13 ? 10.953 -71.062 -39.5 1 82.38 13 PRO B C 1
ATOM 5148 O O . PRO B 1 13 ? 11.375 -70 -38.969 1 82.38 13 PRO B O 1
ATOM 5151 N N . LEU B 1 14 ? 10.055 -71.188 -40.5 1 84.5 14 LEU B N 1
ATOM 5152 C CA . LEU B 1 14 ? 9.461 -69.938 -41 1 84.5 14 LEU B CA 1
ATOM 5153 C C . LEU B 1 14 ? 8.703 -69.188 -39.906 1 84.5 14 LEU B C 1
ATOM 5155 O O . LEU B 1 14 ? 8.773 -67.938 -39.812 1 84.5 14 LEU B O 1
ATOM 5159 N N . ALA B 1 15 ? 8.078 -69.938 -39.031 1 85 15 ALA B N 1
ATOM 5160 C CA . ALA B 1 15 ? 7.289 -69.375 -37.938 1 85 15 ALA B CA 1
ATOM 5161 C C . ALA B 1 15 ? 8.164 -69.125 -36.719 1 85 15 ALA B C 1
ATOM 5163 O O . ALA B 1 15 ? 7.684 -68.562 -35.719 1 85 15 ALA B O 1
ATOM 5164 N N . GLN B 1 16 ? 9.445 -69.438 -36.812 1 86.62 16 GLN B N 1
ATOM 5165 C CA . GLN B 1 16 ? 10.383 -69.312 -35.719 1 86.62 16 GLN B CA 1
ATOM 5166 C C . GLN B 1 16 ? 9.875 -70.062 -34.469 1 86.62 16 GLN B C 1
ATOM 5168 O O . GLN B 1 16 ? 9.883 -69.5 -33.375 1 86.62 16 GLN B O 1
ATOM 5173 N N . LEU B 1 17 ? 9.438 -71.188 -34.688 1 89.62 17 LEU B N 1
ATOM 5174 C CA . LEU B 1 17 ? 8.828 -72 -33.625 1 89.62 17 LEU B CA 1
ATOM 5175 C C . LEU B 1 17 ? 9.711 -73.25 -33.312 1 89.62 17 LEU B C 1
ATOM 5177 O O . LEU B 1 17 ? 10.031 -74.062 -34.188 1 89.62 17 LEU B O 1
ATOM 5181 N N . GLY B 1 18 ? 10.109 -73.312 -32.062 1 90.69 18 GLY B N 1
ATOM 5182 C CA . GLY B 1 18 ? 10.781 -74.562 -31.594 1 90.69 18 GLY B CA 1
ATOM 5183 C C . GLY B 1 18 ? 9.82 -75.625 -31.172 1 90.69 18 GLY B C 1
ATOM 5184 O O . GLY B 1 18 ? 8.797 -75.375 -30.547 1 90.69 18 GLY B O 1
ATOM 5185 N N . ILE B 1 19 ? 10.18 -76.875 -31.625 1 91.62 19 ILE B N 1
ATOM 5186 C CA . ILE B 1 19 ? 9.336 -78 -31.312 1 91.62 19 ILE B CA 1
ATOM 5187 C C . ILE B 1 19 ? 10.156 -79.062 -30.594 1 91.62 19 ILE B C 1
ATOM 5189 O O . ILE B 1 19 ? 11.297 -79.375 -30.984 1 91.62 19 ILE B O 1
ATOM 5193 N N . TRP B 1 20 ? 9.586 -79.625 -29.609 1 90.81 20 TRP B N 1
ATOM 5194 C CA . TRP B 1 20 ? 10.273 -80.688 -28.922 1 90.81 20 TRP B CA 1
ATOM 5195 C C . TRP B 1 20 ? 9.289 -81.812 -28.453 1 90.81 20 TRP B C 1
ATOM 5197 O O . TRP B 1 20 ? 8.094 -81.5 -28.344 1 90.81 20 TRP B O 1
ATOM 5207 N N . GLN B 1 21 ? 9.766 -83 -28.375 1 93.19 21 GLN B N 1
ATOM 5208 C CA . GLN B 1 21 ? 8.984 -84.125 -27.906 1 93.19 21 GLN B CA 1
ATOM 5209 C C . GLN B 1 21 ? 9.852 -85.062 -27.109 1 93.19 21 GLN B C 1
ATOM 5211 O O . GLN B 1 21 ? 11 -85.312 -27.469 1 93.19 21 GLN B O 1
ATOM 5216 N N . ARG B 1 22 ? 9.312 -85.562 -26.031 1 91.81 22 ARG B N 1
ATOM 5217 C CA . ARG B 1 22 ? 10.039 -86.5 -25.188 1 91.81 22 ARG B CA 1
ATOM 5218 C C . ARG B 1 22 ? 9.18 -87.75 -24.891 1 91.81 22 ARG B C 1
ATOM 5220 O O . ARG B 1 22 ? 8.039 -87.625 -24.438 1 91.81 22 ARG B O 1
ATOM 5227 N N . ASN B 1 23 ? 9.75 -88.812 -25.188 1 92.19 23 ASN B N 1
ATOM 5228 C CA . ASN B 1 23 ? 9.109 -90.062 -24.812 1 92.19 23 ASN B CA 1
ATOM 5229 C C . ASN B 1 23 ? 9.414 -90.438 -23.375 1 92.19 23 ASN B C 1
ATOM 5231 O O . ASN B 1 23 ? 10.578 -90.625 -23 1 92.19 23 ASN B O 1
ATOM 5235 N N . LEU B 1 24 ? 8.398 -90.625 -22.578 1 90.94 24 LEU B N 1
ATOM 5236 C CA . LEU B 1 24 ? 8.594 -90.875 -21.156 1 90.94 24 LEU B CA 1
ATOM 5237 C C . LEU B 1 24 ? 8.875 -92.312 -20.859 1 90.94 24 LEU B C 1
ATOM 5239 O O . LEU B 1 24 ? 9.328 -92.688 -19.766 1 90.94 24 LEU B O 1
ATOM 5243 N N . ILE B 1 25 ? 8.688 -93.125 -21.828 1 88.88 25 ILE B N 1
ATOM 5244 C CA . ILE B 1 25 ? 8.922 -94.562 -21.656 1 88.88 25 ILE B CA 1
ATOM 5245 C C . ILE B 1 25 ? 10.367 -94.875 -22.031 1 88.88 25 ILE B C 1
ATOM 5247 O O . ILE B 1 25 ? 11.102 -95.5 -21.25 1 88.88 25 ILE B O 1
ATOM 5251 N N . THR B 1 26 ? 10.82 -94.5 -23.172 1 89.81 26 THR B N 1
ATOM 5252 C CA . THR B 1 26 ? 12.148 -94.812 -23.672 1 89.81 26 THR B CA 1
ATOM 5253 C C . THR B 1 26 ? 13.172 -93.812 -23.203 1 89.81 26 THR B C 1
ATOM 5255 O O . THR B 1 26 ? 14.375 -94.062 -23.203 1 89.81 26 THR B O 1
ATOM 5258 N N . GLY B 1 27 ? 12.719 -92.625 -22.859 1 86.62 27 GLY B N 1
ATOM 5259 C CA . GLY B 1 27 ? 13.609 -91.562 -22.422 1 86.62 27 GLY B CA 1
ATOM 5260 C C . GLY B 1 27 ? 14.164 -90.75 -23.578 1 86.62 27 GLY B C 1
ATOM 5261 O O . GLY B 1 27 ? 14.906 -89.75 -23.375 1 86.62 27 GLY B O 1
ATOM 5262 N N . GLU B 1 28 ? 13.836 -91 -24.797 1 88.75 28 GLU B N 1
ATOM 5263 C CA . GLU B 1 28 ? 14.352 -90.312 -25.969 1 88.75 28 GLU B CA 1
ATOM 5264 C C . GLU B 1 28 ? 13.695 -88.938 -26.156 1 88.75 28 GLU B C 1
ATOM 5266 O O . GLU B 1 28 ? 12.5 -88.812 -25.906 1 88.75 28 GLU B O 1
ATOM 5271 N N . ILE B 1 29 ? 14.531 -88 -26.547 1 89.69 29 ILE B N 1
ATOM 5272 C CA . ILE B 1 29 ? 14.023 -86.625 -26.75 1 89.69 29 ILE B CA 1
ATOM 5273 C C . ILE B 1 29 ? 14.312 -86.188 -28.188 1 89.69 29 ILE B C 1
ATOM 5275 O O . ILE B 1 29 ? 15.383 -86.5 -28.734 1 89.69 29 ILE B O 1
ATOM 5279 N N . TYR B 1 30 ? 13.328 -85.562 -28.797 1 88.56 30 TYR B N 1
ATOM 5280 C CA . TYR B 1 30 ? 13.453 -85 -30.125 1 88.56 30 TYR B CA 1
ATOM 5281 C C . TYR B 1 30 ? 13.336 -83.5 -30.062 1 88.56 30 TYR B C 1
ATOM 5283 O O . TYR B 1 30 ? 12.484 -82.938 -29.344 1 88.56 30 TYR B O 1
ATOM 5291 N N . TRP B 1 31 ? 14.266 -82.812 -30.719 1 87.69 31 TRP B N 1
ATOM 5292 C CA . TRP B 1 31 ? 14.195 -81.375 -30.922 1 87.69 31 TRP B CA 1
ATOM 5293 C C . TRP B 1 31 ? 14.297 -81 -32.406 1 87.69 31 TRP B C 1
ATOM 5295 O O . TRP B 1 31 ? 15.078 -81.625 -33.156 1 87.69 31 TRP B O 1
ATOM 5305 N N . ASN B 1 32 ? 13.477 -80.062 -32.781 1 84.75 32 ASN B N 1
ATOM 5306 C CA . ASN B 1 32 ? 13.703 -79.562 -34.156 1 84.75 32 ASN B CA 1
ATOM 5307 C C . ASN B 1 32 ? 14.875 -78.562 -34.25 1 84.75 32 ASN B C 1
ATOM 5309 O O . ASN B 1 32 ? 15.43 -78.188 -33.219 1 84.75 32 ASN B O 1
ATOM 5313 N N . GLU B 1 33 ? 15.273 -78.188 -35.344 1 82.5 33 GLU B N 1
ATOM 5314 C CA . GLU B 1 33 ? 16.453 -77.375 -35.594 1 82.5 33 GLU B CA 1
ATOM 5315 C C . GLU B 1 33 ? 16.312 -76 -34.938 1 82.5 33 GLU B C 1
ATOM 5317 O O . GLU B 1 33 ? 17.281 -75.438 -34.438 1 82.5 33 GLU B O 1
ATOM 5322 N N . TYR B 1 34 ? 15.117 -75.5 -34.875 1 87.81 34 TYR B N 1
ATOM 5323 C CA . TYR B 1 34 ? 14.93 -74.125 -34.406 1 87.81 34 TYR B CA 1
ATOM 5324 C C . TYR B 1 34 ? 15.125 -74 -32.906 1 87.81 34 TYR B C 1
ATOM 5326 O O . TYR B 1 34 ? 15.453 -72.938 -32.375 1 87.81 34 TYR B O 1
ATOM 5334 N N . ILE B 1 35 ? 14.898 -75.062 -32.156 1 89.44 35 ILE B N 1
ATOM 5335 C CA . ILE B 1 35 ? 15.18 -75.062 -30.719 1 89.44 35 ILE B CA 1
ATOM 5336 C C . ILE B 1 35 ? 16.656 -74.75 -30.484 1 89.44 35 ILE B C 1
ATOM 5338 O O . ILE B 1 35 ? 17.016 -74.062 -29.531 1 89.44 35 ILE B O 1
ATOM 5342 N N . ARG B 1 36 ? 17.422 -75.25 -31.406 1 87.62 36 ARG B N 1
ATOM 5343 C CA . ARG B 1 36 ? 18.859 -75.062 -31.312 1 87.62 36 ARG B CA 1
ATOM 5344 C C . ARG B 1 36 ? 19.172 -73.562 -31.516 1 87.62 36 ARG B C 1
ATOM 5346 O O . ARG B 1 36 ? 20.047 -73 -30.844 1 87.62 36 ARG B O 1
ATOM 5353 N N . ASP B 1 37 ? 18.422 -73 -32.406 1 89.5 37 ASP B N 1
ATOM 5354 C CA . ASP B 1 37 ? 18.609 -71.562 -32.625 1 89.5 37 ASP B CA 1
ATOM 5355 C C . ASP B 1 37 ? 18.219 -70.75 -31.422 1 89.5 37 ASP B C 1
ATOM 5357 O O . ASP B 1 37 ? 18.875 -69.75 -31.078 1 89.5 37 ASP B O 1
ATOM 5361 N N . ILE B 1 38 ? 17.156 -71.125 -30.781 1 91.38 38 ILE B N 1
ATOM 5362 C CA . ILE B 1 38 ? 16.688 -70.375 -29.594 1 91.38 38 ILE B CA 1
ATOM 5363 C C . ILE B 1 38 ? 17.719 -70.5 -28.484 1 91.38 38 ILE B C 1
ATOM 5365 O O . ILE B 1 38 ? 18.047 -69.5 -27.844 1 91.38 38 ILE B O 1
ATOM 5369 N N . TYR B 1 39 ? 18.312 -71.625 -28.375 1 91.75 39 TYR B N 1
ATOM 5370 C CA . TYR B 1 39 ? 19.312 -71.875 -27.328 1 91.75 39 TYR B CA 1
ATOM 5371 C C . TYR B 1 39 ? 20.688 -71.438 -27.812 1 91.75 39 TYR B C 1
ATOM 5373 O O . TYR B 1 39 ? 21.641 -71.438 -27.031 1 91.75 39 TYR B O 1
ATOM 5381 N N . GLU B 1 40 ? 20.828 -71.125 -29.078 1 89.5 40 GLU B N 1
ATOM 5382 C CA . GLU B 1 40 ? 22.062 -70.688 -29.703 1 89.5 40 GLU B CA 1
ATOM 5383 C C . GLU B 1 40 ? 23.156 -71.75 -29.594 1 89.5 40 GLU B C 1
ATOM 5385 O O . GLU B 1 40 ? 24.281 -71.438 -29.188 1 89.5 40 GLU B O 1
ATOM 5390 N N . VAL B 1 41 ? 22.703 -72.938 -29.891 1 86.06 41 VAL B N 1
ATOM 5391 C CA . VAL B 1 41 ? 23.641 -74.062 -29.875 1 86.06 41 VAL B CA 1
ATOM 5392 C C . VAL B 1 41 ? 24.312 -74.188 -31.25 1 86.06 41 VAL B C 1
ATOM 5394 O O . VAL B 1 41 ? 23.641 -74.125 -32.281 1 86.06 41 VAL B O 1
ATOM 5397 N N . GLY B 1 42 ? 25.547 -74.25 -31.344 1 78.06 42 GLY B N 1
ATOM 5398 C CA . GLY B 1 42 ? 26.297 -74.375 -32.594 1 78.06 42 GLY B CA 1
ATOM 5399 C C . GLY B 1 42 ? 25.969 -75.625 -33.375 1 78.06 42 GLY B C 1
ATOM 5400 O O . GLY B 1 42 ? 25.391 -76.562 -32.812 1 78.06 42 GLY B O 1
ATOM 5401 N N . PRO B 1 43 ? 26.203 -75.625 -34.656 1 74.38 43 PRO B N 1
ATOM 5402 C CA . PRO B 1 43 ? 25.875 -76.75 -35.531 1 74.38 43 PRO B CA 1
ATOM 5403 C C . PRO B 1 43 ? 26.547 -78.062 -35.094 1 74.38 43 PRO B C 1
ATOM 5405 O O . PRO B 1 43 ? 26.016 -79.125 -35.312 1 74.38 43 PRO B O 1
ATOM 5408 N N . GLU B 1 44 ? 27.734 -77.938 -34.406 1 77.56 44 GLU B N 1
ATOM 5409 C CA . GLU B 1 44 ? 28.5 -79.125 -34.031 1 77.56 44 GLU B CA 1
ATOM 5410 C C . GLU B 1 44 ? 28.172 -79.562 -32.594 1 77.56 44 GLU B C 1
ATOM 5412 O O . GLU B 1 44 ? 28.562 -80.625 -32.188 1 77.56 44 GLU B O 1
ATOM 5417 N N . ASP B 1 45 ? 27.453 -78.812 -31.938 1 76 45 ASP B N 1
ATOM 5418 C CA . ASP B 1 45 ? 27.188 -79.125 -30.531 1 76 45 ASP B CA 1
ATOM 5419 C C . ASP B 1 45 ? 25.812 -79.75 -30.375 1 76 45 ASP B C 1
ATOM 5421 O O . ASP B 1 45 ? 24.969 -79.688 -31.281 1 76 45 ASP B O 1
ATOM 5425 N N . TYR B 1 46 ? 25.703 -80.625 -29.359 1 79.25 46 TYR B N 1
ATOM 5426 C CA . TYR B 1 46 ? 24.438 -81.312 -29.078 1 79.25 46 TYR B CA 1
ATOM 5427 C C . TYR B 1 46 ? 23.75 -80.688 -27.859 1 79.25 46 TYR B C 1
ATOM 5429 O O . TYR B 1 46 ? 24.406 -80.375 -26.875 1 79.25 46 TYR B O 1
ATOM 5437 N N . LEU B 1 47 ? 22.484 -80.375 -28.094 1 81.62 47 LEU B N 1
ATOM 5438 C CA . LEU B 1 47 ? 21.672 -79.938 -26.984 1 81.62 47 LEU B CA 1
ATOM 5439 C C . LEU B 1 47 ? 21.125 -81.062 -26.156 1 81.62 47 LEU B C 1
ATOM 5441 O O . LEU B 1 47 ? 20.453 -82 -26.703 1 81.62 47 LEU B O 1
ATOM 5445 N N . THR B 1 48 ? 21.531 -81.188 -24.844 1 84.06 48 THR B N 1
ATOM 5446 C CA . THR B 1 48 ? 21 -82.188 -23.953 1 84.06 48 THR B CA 1
ATOM 5447 C C . THR B 1 48 ? 19.859 -81.625 -23.109 1 84.06 48 THR B C 1
ATOM 5449 O O . THR B 1 48 ? 19.688 -80.438 -23 1 84.06 48 THR B O 1
ATOM 5452 N N . LEU B 1 49 ? 19.062 -82.562 -22.688 1 85.62 49 LEU B N 1
ATOM 5453 C CA . LEU B 1 49 ? 17.953 -82.188 -21.812 1 85.62 49 LEU B CA 1
ATOM 5454 C C . LEU B 1 49 ? 18.469 -81.438 -20.578 1 85.62 49 LEU B C 1
ATOM 5456 O O . LEU B 1 49 ? 17.844 -80.438 -20.109 1 85.62 49 LEU B O 1
ATOM 5460 N N . ASN B 1 50 ? 19.594 -81.812 -20.109 1 83.88 50 ASN B N 1
ATOM 5461 C CA . ASN B 1 50 ? 20.188 -81.125 -18.953 1 83.88 50 ASN B CA 1
ATOM 5462 C C . ASN B 1 50 ? 20.625 -79.75 -19.281 1 83.88 50 ASN B C 1
ATOM 5464 O O . ASN B 1 50 ? 20.406 -78.812 -18.484 1 83.88 50 ASN B O 1
ATOM 5468 N N . ASP B 1 51 ? 21.188 -79.562 -20.469 1 83.69 51 ASP B N 1
ATOM 5469 C CA . ASP B 1 51 ? 21.609 -78.25 -20.906 1 83.69 51 ASP B CA 1
ATOM 5470 C C . ASP B 1 51 ? 20.406 -77.312 -21.047 1 83.69 51 ASP B C 1
ATOM 5472 O O . ASP B 1 51 ? 20.469 -76.125 -20.641 1 83.69 51 ASP B O 1
ATOM 5476 N N . ALA B 1 52 ? 19.375 -77.875 -21.594 1 86.88 52 ALA B N 1
ATOM 5477 C CA . ALA B 1 52 ? 18.156 -77.062 -21.812 1 86.88 52 ALA B CA 1
ATOM 5478 C C . ALA B 1 52 ? 17.531 -76.688 -20.484 1 86.88 52 ALA B C 1
ATOM 5480 O O . ALA B 1 52 ? 17.109 -75.5 -20.328 1 86.88 52 ALA B O 1
ATOM 5481 N N . SER B 1 53 ? 17.5 -77.562 -19.531 1 86.31 53 SER B N 1
ATOM 5482 C CA . SER B 1 53 ? 16.906 -77.25 -18.234 1 86.31 53 SER B CA 1
ATOM 5483 C C . SER B 1 53 ? 17.719 -76.25 -17.453 1 86.31 53 SER B C 1
ATOM 5485 O O . SER B 1 53 ? 17.172 -75.375 -16.75 1 86.31 53 SER B O 1
ATOM 5487 N N . GLU B 1 54 ? 18.969 -76.25 -17.641 1 85.56 54 GLU B N 1
ATOM 5488 C CA . GLU B 1 54 ? 19.859 -75.375 -16.875 1 85.56 54 GLU B CA 1
ATOM 5489 C C . GLU B 1 54 ? 19.844 -73.938 -17.438 1 85.56 54 GLU B C 1
ATOM 5491 O O . GLU B 1 54 ? 20.234 -73 -16.75 1 85.56 54 GLU B O 1
ATOM 5496 N N . SER B 1 55 ? 19.391 -73.812 -18.609 1 89.5 55 SER B N 1
ATOM 5497 C CA . SER B 1 55 ? 19.375 -72.5 -19.266 1 89.5 55 SER B CA 1
ATOM 5498 C C . SER B 1 55 ? 18.328 -71.625 -18.656 1 89.5 55 SER B C 1
ATOM 5500 O O . SER B 1 55 ? 18.406 -70.375 -18.781 1 89.5 55 SER B O 1
ATOM 5502 N N . TYR B 1 56 ? 17.328 -72.188 -18.047 1 91.56 56 TYR B N 1
ATOM 5503 C CA . TYR B 1 56 ? 16.25 -71.375 -17.484 1 91.56 56 TYR B CA 1
ATOM 5504 C C . TYR B 1 56 ? 16.672 -70.812 -16.141 1 91.56 56 TYR B C 1
ATOM 5506 O O . TYR B 1 56 ? 17.266 -71.5 -15.305 1 91.56 56 TYR B O 1
ATOM 5514 N N . LEU B 1 57 ? 16.422 -69.562 -16.031 1 88.5 57 LEU B N 1
ATOM 5515 C CA . LEU B 1 57 ? 16.734 -68.875 -14.773 1 88.5 57 LEU B CA 1
ATOM 5516 C C . LEU B 1 57 ? 15.836 -69.375 -13.648 1 88.5 57 LEU B C 1
ATOM 5518 O O . LEU B 1 57 ? 16.281 -69.5 -12.508 1 88.5 57 LEU B O 1
ATOM 5522 N N . ASP B 1 58 ? 14.555 -69.5 -14.008 1 87 58 ASP B N 1
ATOM 5523 C CA . ASP B 1 58 ? 13.625 -70.125 -13.078 1 87 58 ASP B CA 1
ATOM 5524 C C . ASP B 1 58 ? 13.328 -71.562 -13.477 1 87 58 ASP B C 1
ATOM 5526 O O . ASP B 1 58 ? 12.219 -71.875 -13.914 1 87 58 ASP B O 1
ATOM 5530 N N . LYS B 1 59 ? 14.211 -72.438 -13.227 1 89.19 59 LYS B N 1
ATOM 5531 C CA . LYS B 1 59 ? 14.141 -73.812 -13.617 1 89.19 59 LYS B CA 1
ATOM 5532 C C . LYS B 1 59 ? 12.992 -74.5 -12.891 1 89.19 59 LYS B C 1
ATOM 5534 O O . LYS B 1 59 ? 12.289 -75.312 -13.492 1 89.19 59 LYS B O 1
ATOM 5539 N N . GLU B 1 60 ? 12.891 -74.125 -11.641 1 90.44 60 GLU B N 1
ATOM 5540 C CA . GLU B 1 60 ? 11.867 -74.75 -10.828 1 90.44 60 GLU B CA 1
ATOM 5541 C C . GLU B 1 60 ? 10.469 -74.5 -11.391 1 90.44 60 GLU B C 1
ATOM 5543 O O . GLU B 1 60 ? 9.656 -75.375 -11.492 1 90.44 60 GLU B O 1
ATOM 5548 N N . ALA B 1 61 ? 10.266 -73.25 -11.719 1 91.31 61 ALA B N 1
ATOM 5549 C CA . ALA B 1 61 ? 8.953 -72.875 -12.258 1 91.31 61 ALA B CA 1
ATOM 5550 C C . ALA B 1 61 ? 8.68 -73.625 -13.562 1 91.31 61 ALA B C 1
ATOM 5552 O O . ALA B 1 61 ? 7.562 -74.062 -13.789 1 91.31 61 ALA B O 1
ATOM 5553 N N . ALA B 1 62 ? 9.602 -73.75 -14.414 1 90.88 62 ALA B N 1
ATOM 5554 C CA . ALA B 1 62 ? 9.445 -74.438 -15.688 1 90.88 62 ALA B CA 1
ATOM 5555 C C . ALA B 1 62 ? 9.211 -75.938 -15.469 1 90.88 62 ALA B C 1
ATOM 5557 O O . ALA B 1 62 ? 8.352 -76.5 -16.125 1 90.88 62 ALA B O 1
ATOM 5558 N N . CYS B 1 63 ? 9.969 -76.562 -14.531 1 91.44 63 CYS B N 1
ATOM 5559 C CA . CYS B 1 63 ? 9.82 -78 -14.227 1 91.44 63 CYS B CA 1
ATOM 5560 C C . CYS B 1 63 ? 8.445 -78.25 -13.633 1 91.44 63 CYS B C 1
ATOM 5562 O O . CYS B 1 63 ? 7.824 -79.25 -13.961 1 91.44 63 CYS B O 1
ATOM 5564 N N . GLU B 1 64 ? 8.117 -77.312 -12.789 1 92.56 64 GLU B N 1
ATOM 5565 C CA . GLU B 1 64 ? 6.805 -77.5 -12.164 1 92.56 64 GLU B CA 1
ATOM 5566 C C . GLU B 1 64 ? 5.691 -77.438 -13.211 1 92.56 64 GLU B C 1
ATOM 5568 O O . GLU B 1 64 ? 4.738 -78.25 -13.125 1 92.56 64 GLU B O 1
ATOM 5573 N N . MET B 1 65 ? 5.82 -76.562 -14.125 1 92.69 65 MET B N 1
ATOM 5574 C CA . MET B 1 65 ? 4.828 -76.5 -15.195 1 92.69 65 MET B CA 1
ATOM 5575 C C . MET B 1 65 ? 4.777 -77.75 -15.992 1 92.69 65 MET B C 1
ATOM 5577 O O . MET B 1 65 ? 3.693 -78.25 -16.297 1 92.69 65 MET B O 1
ATOM 5581 N N . ILE B 1 66 ? 5.895 -78.375 -16.312 1 91.62 66 ILE B N 1
ATOM 5582 C CA . ILE B 1 66 ? 5.992 -79.625 -17.094 1 91.62 66 ILE B CA 1
ATOM 5583 C C . ILE B 1 66 ? 5.43 -80.812 -16.297 1 91.62 66 ILE B C 1
ATOM 5585 O O . ILE B 1 66 ? 4.664 -81.625 -16.828 1 91.62 66 ILE B O 1
ATOM 5589 N N . GLU B 1 67 ? 5.789 -80.812 -15.039 1 91.88 67 GLU B N 1
ATOM 5590 C CA . GLU B 1 67 ? 5.297 -81.875 -14.18 1 91.88 67 GLU B CA 1
ATOM 5591 C C . GLU B 1 67 ? 3.777 -81.812 -14.039 1 91.88 67 GLU B C 1
ATOM 5593 O O . GLU B 1 67 ? 3.111 -82.875 -14.016 1 91.88 67 GLU B O 1
ATOM 5598 N N . TYR B 1 68 ? 3.365 -80.688 -13.883 1 93.44 68 TYR B N 1
ATOM 5599 C CA . TYR B 1 68 ? 1.921 -80.5 -13.781 1 93.44 68 TYR B CA 1
ATOM 5600 C C . TYR B 1 68 ? 1.223 -81 -15.031 1 93.44 68 TYR B C 1
ATOM 5602 O O . TYR B 1 68 ? 0.19 -81.688 -14.938 1 93.44 68 TYR B O 1
ATOM 5610 N N . ALA B 1 69 ? 1.739 -80.688 -16.172 1 92.69 69 ALA B N 1
ATOM 5611 C CA . ALA B 1 69 ? 1.181 -81.188 -17.438 1 92.69 69 ALA B CA 1
ATOM 5612 C C . ALA B 1 69 ? 1.207 -82.75 -17.484 1 92.69 69 ALA B C 1
ATOM 5614 O O . ALA B 1 69 ? 0.243 -83.375 -17.922 1 92.69 69 ALA B O 1
ATOM 5615 N N . ILE B 1 70 ? 2.242 -83.375 -17.031 1 92.44 70 ILE B N 1
ATOM 5616 C CA . ILE B 1 70 ? 2.418 -84.812 -17.047 1 92.44 70 ILE B CA 1
ATOM 5617 C C . ILE B 1 70 ? 1.409 -85.438 -16.109 1 92.44 70 ILE B C 1
ATOM 5619 O O . ILE B 1 70 ? 0.834 -86.5 -16.422 1 92.44 70 ILE B O 1
ATOM 5623 N N . SER B 1 71 ? 1.138 -84.812 -15 1 92.06 71 SER B N 1
ATOM 5624 C CA . SER B 1 71 ? 0.274 -85.375 -13.977 1 92.06 71 SER B CA 1
ATOM 5625 C C . SER B 1 71 ? -1.198 -85.25 -14.328 1 92.06 71 SER B C 1
ATOM 5627 O O . SER B 1 71 ? -2.01 -86.125 -14.094 1 92.06 71 SER B O 1
ATOM 5629 N N . THR B 1 72 ? -1.57 -84.125 -14.875 1 91.38 72 THR B N 1
ATOM 5630 C CA . THR B 1 72 ? -2.98 -83.812 -15.07 1 91.38 72 THR B CA 1
ATOM 5631 C C . THR B 1 72 ? -3.402 -84.062 -16.5 1 91.38 72 THR B C 1
ATOM 5633 O O . THR B 1 72 ? -4.586 -84.312 -16.781 1 91.38 72 THR B O 1
ATOM 5636 N N . GLY B 1 73 ? -2.49 -84 -17.422 1 89.56 73 GLY B N 1
ATOM 5637 C CA . GLY B 1 73 ? -2.803 -84.125 -18.844 1 89.56 73 GLY B CA 1
ATOM 5638 C C . GLY B 1 73 ? -3.371 -82.875 -19.453 1 89.56 73 GLY B C 1
ATOM 5639 O O . GLY B 1 73 ? -3.807 -82.875 -20.609 1 89.56 73 GLY B O 1
ATOM 5640 N N . GLN B 1 74 ? -3.293 -81.812 -18.719 1 90.94 74 GLN B N 1
ATOM 5641 C CA . GLN B 1 74 ? -3.814 -80.562 -19.203 1 90.94 74 GLN B CA 1
ATOM 5642 C C . GLN B 1 74 ? -2.711 -79.75 -19.844 1 90.94 74 GLN B C 1
ATOM 5644 O O . GLN B 1 74 ? -1.607 -79.625 -19.312 1 90.94 74 GLN B O 1
ATOM 5649 N N . PRO B 1 75 ? -3.039 -79.125 -20.984 1 92.38 75 PRO B N 1
ATOM 5650 C CA . PRO B 1 75 ? -2.043 -78.25 -21.609 1 92.38 75 PRO B CA 1
ATOM 5651 C C . PRO B 1 75 ? -1.691 -77.062 -20.734 1 92.38 75 PRO B C 1
ATOM 5653 O O . PRO B 1 75 ? -2.551 -76.5 -20.016 1 92.38 75 PRO B O 1
ATOM 5656 N N . GLN B 1 76 ? -0.432 -76.688 -20.812 1 93.38 76 GLN B N 1
ATOM 5657 C CA . GLN B 1 76 ? 0.059 -75.562 -20 1 93.38 76 GLN B CA 1
ATOM 5658 C C . GLN B 1 76 ? 0.822 -74.562 -20.875 1 93.38 76 GLN B C 1
ATOM 5660 O O . GLN B 1 76 ? 1.438 -74.938 -21.875 1 93.38 76 GLN B O 1
ATOM 5665 N N . VAL B 1 77 ? 0.67 -73.312 -20.484 1 93.25 77 VAL B N 1
ATOM 5666 C CA . VAL B 1 77 ? 1.445 -72.25 -21.125 1 93.25 77 VAL B CA 1
ATOM 5667 C C . VAL B 1 77 ? 2.164 -71.438 -20.062 1 93.25 77 VAL B C 1
ATOM 5669 O O . VAL B 1 77 ? 1.6 -71.125 -19 1 93.25 77 VAL B O 1
ATOM 5672 N N . GLY B 1 78 ? 3.459 -71.125 -20.344 1 92.31 78 GLY B N 1
ATOM 5673 C CA . GLY B 1 78 ? 4.23 -70.25 -19.422 1 92.31 78 GLY B CA 1
ATOM 5674 C C . GLY B 1 78 ? 5.293 -69.438 -20.109 1 92.31 78 GLY B C 1
ATOM 5675 O O . GLY B 1 78 ? 5.758 -69.812 -21.203 1 92.31 78 GLY B O 1
ATOM 5676 N N . GLU B 1 79 ? 5.574 -68.312 -19.578 1 92.56 79 GLU B N 1
ATOM 5677 C CA . GLU B 1 79 ? 6.672 -67.438 -20.031 1 92.56 79 GLU B CA 1
ATOM 5678 C C . GLU B 1 79 ? 7.836 -67.5 -19.047 1 92.56 79 GLU B C 1
ATOM 5680 O O . GLU B 1 79 ? 7.629 -67.375 -17.844 1 92.56 79 GLU B O 1
ATOM 5685 N N . PHE B 1 80 ? 9.086 -67.625 -19.578 1 93.5 80 PHE B N 1
ATOM 5686 C CA . PHE B 1 80 ? 10.242 -67.812 -18.703 1 93.5 80 PHE B CA 1
ATOM 5687 C C . PHE B 1 80 ? 11.445 -67.062 -19.25 1 93.5 80 PHE B C 1
ATOM 5689 O O . PHE B 1 80 ? 11.562 -66.812 -20.453 1 93.5 80 PHE B O 1
ATOM 5696 N N . LYS B 1 81 ? 12.32 -66.688 -18.328 1 93.81 81 LYS B N 1
ATOM 5697 C CA . LYS B 1 81 ? 13.625 -66.125 -18.672 1 93.81 81 LYS B CA 1
ATOM 5698 C C . LYS B 1 81 ? 14.68 -67.188 -18.812 1 93.81 81 LYS B C 1
ATOM 5700 O O . LYS B 1 81 ? 14.703 -68.125 -18.031 1 93.81 81 LYS B O 1
ATOM 5705 N N . MET B 1 82 ? 15.445 -67.062 -19.844 1 93 82 MET B N 1
ATOM 5706 C CA . MET B 1 82 ? 16.469 -68.062 -20.031 1 93 82 MET B CA 1
ATOM 5707 C C . MET B 1 82 ? 17.797 -67.438 -20.453 1 93 82 MET B C 1
ATOM 5709 O O . MET B 1 82 ? 17.812 -66.312 -20.984 1 93 82 MET B O 1
ATOM 5713 N N . LEU B 1 83 ? 18.812 -68.125 -20.188 1 93.38 83 LEU B N 1
ATOM 5714 C CA . LEU B 1 83 ? 20.156 -67.812 -20.656 1 93.38 83 LEU B CA 1
ATOM 5715 C C . LEU B 1 83 ? 20.641 -68.812 -21.688 1 93.38 83 LEU B C 1
ATOM 5717 O O . LEU B 1 83 ? 20.719 -70.062 -21.406 1 93.38 83 LEU B O 1
ATOM 5721 N N . THR B 1 84 ? 20.938 -68.312 -22.859 1 90.56 84 THR B N 1
ATOM 5722 C CA . THR B 1 84 ? 21.391 -69.188 -23.922 1 90.56 84 THR B CA 1
ATOM 5723 C C . THR B 1 84 ? 22.781 -69.75 -23.609 1 90.56 84 THR B C 1
ATOM 5725 O O . THR B 1 84 ? 23.422 -69.312 -22.641 1 90.56 84 THR B O 1
ATOM 5728 N N . VAL B 1 85 ? 23.203 -70.625 -24.375 1 86.19 85 VAL B N 1
ATOM 5729 C CA . VAL B 1 85 ? 24.516 -71.25 -24.188 1 86.19 85 VAL B CA 1
ATOM 5730 C C . VAL B 1 85 ? 25.609 -70.188 -24.359 1 86.19 85 VAL B C 1
ATOM 5732 O O . VAL B 1 85 ? 26.656 -70.312 -23.719 1 86.19 85 VAL B O 1
ATOM 5735 N N . LYS B 1 86 ? 25.281 -69.125 -25.094 1 87.31 86 LYS B N 1
ATOM 5736 C CA . LYS B 1 86 ? 26.25 -68.062 -25.328 1 87.31 86 LYS B CA 1
ATOM 5737 C C . LYS B 1 86 ? 26.141 -67 -24.25 1 87.31 86 LYS B C 1
ATOM 5739 O O . LYS B 1 86 ? 26.859 -66 -24.281 1 87.31 86 LYS B O 1
ATOM 5744 N N . GLY B 1 87 ? 25.234 -67.125 -23.422 1 87.62 87 GLY B N 1
ATOM 5745 C CA . GLY B 1 87 ? 25.094 -66.188 -22.328 1 87.62 87 GLY B CA 1
ATOM 5746 C C . GLY B 1 87 ? 24.141 -65.062 -22.641 1 87.62 87 GLY B C 1
ATOM 5747 O O . GLY B 1 87 ? 24.172 -64 -21.969 1 87.62 87 GLY B O 1
ATOM 5748 N N . THR B 1 88 ? 23.375 -65.188 -23.594 1 91.5 88 THR B N 1
ATOM 5749 C CA . THR B 1 88 ? 22.422 -64.188 -23.969 1 91.5 88 THR B CA 1
ATOM 5750 C C . THR B 1 88 ? 21.109 -64.312 -23.219 1 91.5 88 THR B C 1
ATOM 5752 O O . THR B 1 88 ? 20.578 -65.438 -23.125 1 91.5 88 THR B O 1
ATOM 5755 N N . PHE B 1 89 ? 20.625 -63.219 -22.625 1 91.38 89 PHE B N 1
ATOM 5756 C CA . PHE B 1 89 ? 19.328 -63.25 -21.953 1 91.38 89 PHE B CA 1
ATOM 5757 C C . PHE B 1 89 ? 18.188 -63.219 -22.953 1 91.38 89 PHE B C 1
ATOM 5759 O O . PHE B 1 89 ? 18.172 -62.375 -23.859 1 91.38 89 PHE B O 1
ATOM 5766 N N . LYS B 1 90 ? 17.188 -64.188 -22.781 1 93.25 90 LYS B N 1
ATOM 5767 C CA . LYS B 1 90 ? 16.016 -64.25 -23.656 1 93.25 90 LYS B CA 1
ATOM 5768 C C . LYS B 1 90 ? 14.75 -64.5 -22.859 1 93.25 90 LYS B C 1
ATOM 5770 O O . LYS B 1 90 ? 14.805 -65.188 -21.797 1 93.25 90 LYS B O 1
ATOM 5775 N N . TRP B 1 91 ? 13.664 -63.969 -23.328 1 93.19 91 TRP B N 1
ATOM 5776 C CA . TRP B 1 91 ? 12.344 -64.375 -22.875 1 93.19 91 TRP B CA 1
ATOM 5777 C C . TRP B 1 91 ? 11.727 -65.375 -23.828 1 93.19 91 TRP B C 1
ATOM 5779 O O . TRP B 1 91 ? 11.758 -65.188 -25.047 1 93.19 91 TRP B O 1
ATOM 5789 N N . VAL B 1 92 ? 11.195 -66.5 -23.219 1 94.19 92 VAL B N 1
ATOM 5790 C CA . VAL B 1 92 ? 10.609 -67.5 -24.078 1 94.19 92 VAL B CA 1
ATOM 5791 C C . VAL B 1 92 ? 9.219 -67.875 -23.578 1 94.19 92 VAL B C 1
ATOM 5793 O O . VAL B 1 92 ? 8.945 -67.812 -22.375 1 94.19 92 VAL B O 1
ATOM 5796 N N . ARG B 1 93 ? 8.367 -68.25 -24.484 1 93.56 93 ARG B N 1
ATOM 5797 C CA . ARG B 1 93 ? 7.051 -68.812 -24.188 1 93.56 93 ARG B CA 1
ATOM 5798 C C . ARG B 1 93 ? 7.012 -70.312 -24.484 1 93.56 93 ARG B C 1
ATOM 5800 O O . ARG B 1 93 ? 7.277 -70.75 -25.609 1 93.56 93 ARG B O 1
ATOM 5807 N N . MET B 1 94 ? 6.723 -71.062 -23.484 1 93.56 94 MET B N 1
ATOM 5808 C CA . MET B 1 94 ? 6.656 -72.5 -23.609 1 93.56 94 MET B CA 1
ATOM 5809 C C . MET B 1 94 ? 5.219 -73 -23.5 1 93.56 94 MET B C 1
ATOM 5811 O O . MET B 1 94 ? 4.48 -72.562 -22.609 1 93.56 94 MET B O 1
ATOM 5815 N N . ARG B 1 95 ? 4.832 -73.812 -24.5 1 93.88 95 ARG B N 1
ATOM 5816 C CA . ARG B 1 95 ? 3.555 -74.5 -24.453 1 93.88 95 ARG B CA 1
ATOM 5817 C C . ARG B 1 95 ? 3.758 -76 -24.422 1 93.88 95 ARG B C 1
ATOM 5819 O O . ARG B 1 95 ? 4.562 -76.562 -25.203 1 93.88 95 ARG B O 1
ATOM 5826 N N . VAL B 1 96 ? 3.08 -76.625 -23.5 1 94.62 96 VAL B N 1
ATOM 5827 C CA . VAL B 1 96 ? 3.309 -78.062 -23.359 1 94.62 96 VAL B CA 1
ATOM 5828 C C . VAL B 1 96 ? 1.97 -78.812 -23.344 1 94.62 96 VAL B C 1
ATOM 5830 O O . VAL B 1 96 ? 0.957 -78.25 -22.906 1 94.62 96 VAL B O 1
ATOM 5833 N N . ASN B 1 97 ? 1.981 -79.938 -23.953 1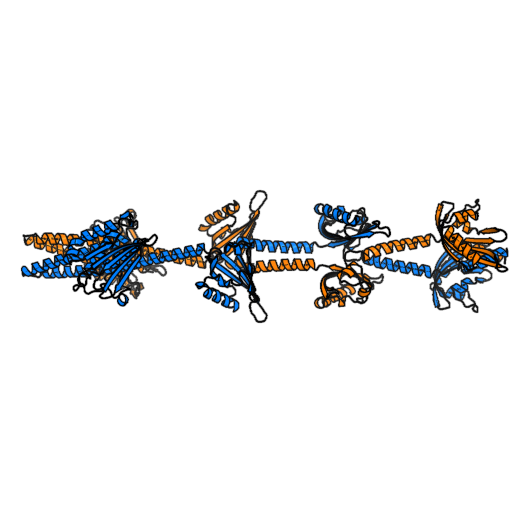 93.94 97 ASN B N 1
ATOM 5834 C CA . ASN B 1 97 ? 0.864 -80.875 -23.922 1 93.94 97 ASN B CA 1
ATOM 5835 C C . ASN B 1 97 ? 1.346 -82.312 -23.781 1 93.94 97 ASN B C 1
ATOM 5837 O O . ASN B 1 97 ? 2.549 -82.562 -23.812 1 93.94 97 ASN B O 1
ATOM 5841 N N . THR B 1 98 ? 0.442 -83.25 -23.391 1 92.94 98 THR B N 1
ATOM 5842 C CA . THR B 1 98 ? 0.838 -84.625 -23.094 1 92.94 98 THR B CA 1
ATOM 5843 C C . THR B 1 98 ? -0.073 -85.625 -23.797 1 92.94 98 THR B C 1
ATOM 5845 O O . THR B 1 98 ? -1.153 -85.25 -24.266 1 92.94 98 THR B O 1
ATOM 5848 N N . THR B 1 99 ? 0.427 -86.812 -24.062 1 89.94 99 THR B N 1
ATOM 5849 C CA . THR B 1 99 ? -0.339 -87.938 -24.578 1 89.94 99 THR B CA 1
ATOM 5850 C C . THR B 1 99 ? -0.459 -89 -23.531 1 89.94 99 THR B C 1
ATOM 5852 O O . THR B 1 99 ? 0.532 -89.438 -22.906 1 89.94 99 THR B O 1
ATOM 5855 N N . PHE B 1 100 ? -1.688 -89.438 -23.391 1 90.44 100 PHE B N 1
ATOM 5856 C CA . PHE B 1 100 ? -1.94 -90.5 -22.391 1 90.44 100 PHE B CA 1
ATOM 5857 C C . PHE B 1 100 ? -2.365 -91.812 -23.031 1 90.44 100 PHE B C 1
ATOM 5859 O O . PHE B 1 100 ? -3.127 -91.812 -24 1 90.44 100 PHE B O 1
ATOM 5866 N N . GLU B 1 101 ? -1.691 -92.812 -22.688 1 87.31 101 GLU B N 1
ATOM 5867 C CA . GLU B 1 101 ? -2.115 -94.188 -23.016 1 87.31 101 GLU B CA 1
ATOM 5868 C C . GLU B 1 101 ? -2.373 -95 -21.75 1 87.31 101 GLU B C 1
ATOM 5870 O O . GLU B 1 101 ? -1.488 -95.125 -20.906 1 87.31 101 GLU B O 1
ATOM 5875 N N . ASP B 1 102 ? -3.516 -95.75 -21.641 1 85.75 102 ASP B N 1
ATOM 5876 C CA . ASP B 1 102 ? -3.904 -96.562 -20.5 1 85.75 102 ASP B CA 1
ATOM 5877 C C . ASP B 1 102 ? -3.68 -95.812 -19.188 1 85.75 102 ASP B C 1
ATOM 5879 O O . ASP B 1 102 ? -3.055 -96.375 -18.266 1 85.75 102 ASP B O 1
ATOM 5883 N N . ASP B 1 103 ? -4.055 -94.5 -19.031 1 83.5 103 ASP B N 1
ATOM 5884 C CA . ASP B 1 103 ? -4.074 -93.625 -17.859 1 83.5 103 ASP B CA 1
ATOM 5885 C C . ASP B 1 103 ? -2.658 -93.25 -17.422 1 83.5 103 ASP B C 1
ATOM 5887 O O . ASP B 1 103 ? -2.441 -92.875 -16.266 1 83.5 103 ASP B O 1
ATOM 5891 N N . GLN B 1 104 ? -1.681 -93.562 -18.203 1 88.38 104 GLN B N 1
ATOM 5892 C CA . GLN B 1 104 ? -0.312 -93.188 -17.938 1 88.38 104 GLN B CA 1
ATOM 5893 C C . GLN B 1 104 ? 0.212 -92.25 -19.047 1 88.38 104 GLN B C 1
ATOM 5895 O O . GLN B 1 104 ? -0.032 -92.5 -20.234 1 88.38 104 GLN B O 1
ATOM 5900 N N . CYS B 1 105 ? 0.863 -91.25 -18.625 1 91.5 105 CYS B N 1
ATOM 5901 C CA . CYS B 1 105 ? 1.452 -90.312 -19.594 1 91.5 105 CYS B CA 1
ATOM 5902 C C . CYS B 1 105 ? 2.613 -91 -20.328 1 91.5 105 CYS B C 1
ATOM 5904 O O . CYS B 1 105 ? 3.592 -91.375 -19.703 1 91.5 105 CYS B O 1
ATOM 5906 N N . THR B 1 106 ? 2.594 -91.125 -21.625 1 91.94 106 THR B N 1
ATOM 5907 C CA . THR B 1 106 ? 3.604 -91.812 -22.391 1 91.94 106 THR B CA 1
ATOM 5908 C C . THR B 1 106 ? 4.531 -90.812 -23.109 1 91.94 106 THR B C 1
ATOM 5910 O O . THR B 1 106 ? 5.688 -91.188 -23.375 1 91.94 106 THR B O 1
ATOM 5913 N N . GLU B 1 107 ? 3.934 -89.688 -23.391 1 92.94 107 GLU B N 1
ATOM 5914 C CA . GLU B 1 107 ? 4.73 -88.688 -24.125 1 92.94 107 GLU B CA 1
ATOM 5915 C C . GLU B 1 107 ? 4.352 -87.25 -23.734 1 92.94 107 GLU B C 1
ATOM 5917 O O . GLU B 1 107 ? 3.191 -87 -23.422 1 92.94 107 GLU B O 1
ATOM 5922 N N . ILE B 1 108 ? 5.363 -86.438 -23.672 1 92.75 108 ILE B N 1
ATOM 5923 C CA . ILE B 1 108 ? 5.168 -85 -23.516 1 92.75 108 ILE B CA 1
ATOM 5924 C C . ILE B 1 108 ? 5.762 -84.25 -24.703 1 92.75 108 ILE B C 1
ATOM 5926 O O . ILE B 1 108 ? 6.82 -84.625 -25.219 1 92.75 108 ILE B O 1
ATOM 5930 N N . TYR B 1 109 ? 5.051 -83.25 -25.266 1 92.81 109 TYR B N 1
ATOM 5931 C CA . TYR B 1 109 ? 5.531 -82.438 -26.391 1 92.81 109 TYR B CA 1
ATOM 5932 C C . TYR B 1 109 ? 5.168 -81 -26.188 1 92.81 109 TYR B C 1
ATOM 5934 O O . TYR B 1 109 ? 4.281 -80.625 -25.406 1 92.81 109 TYR B O 1
ATOM 5942 N N . GLY B 1 110 ? 5.883 -80.125 -26.859 1 92.25 110 GLY B N 1
ATOM 5943 C CA . GLY B 1 110 ? 5.609 -78.75 -26.672 1 92.25 110 GLY B CA 1
ATOM 5944 C C . GLY B 1 110 ? 6.297 -77.875 -27.703 1 92.25 110 GLY B C 1
ATOM 5945 O O . GLY B 1 110 ? 6.922 -78.375 -28.641 1 92.25 110 GLY B O 1
ATOM 5946 N N . THR B 1 111 ? 5.969 -76.5 -27.531 1 93.06 111 THR B N 1
ATOM 5947 C CA . THR B 1 111 ? 6.562 -75.5 -28.391 1 93.06 111 THR B CA 1
ATOM 5948 C C . THR B 1 111 ? 7.309 -74.5 -27.562 1 93.06 111 THR B C 1
ATOM 5950 O O . THR B 1 111 ? 7.035 -74.312 -26.359 1 93.06 111 THR B O 1
ATOM 5953 N N . LEU B 1 112 ? 8.336 -73.938 -28.156 1 93.12 112 LEU B N 1
ATOM 5954 C CA . LEU B 1 112 ? 9.125 -72.812 -27.562 1 93.12 112 LEU B CA 1
ATOM 5955 C C . LEU B 1 112 ? 9.25 -71.688 -28.516 1 93.12 112 LEU B C 1
ATOM 5957 O O . LEU B 1 112 ? 9.617 -71.812 -29.688 1 93.12 112 LEU B O 1
ATOM 5961 N N . GLU B 1 113 ? 8.898 -70.438 -28.031 1 91.56 113 GLU B N 1
ATOM 5962 C CA . GLU B 1 113 ? 8.961 -69.25 -28.828 1 91.56 113 GLU B CA 1
ATOM 5963 C C . GLU B 1 113 ? 9.812 -68.188 -28.156 1 91.56 113 GLU B C 1
ATOM 5965 O O . GLU B 1 113 ? 9.664 -67.938 -26.953 1 91.56 113 GLU B O 1
ATOM 5970 N N . ASP B 1 114 ? 10.68 -67.5 -28.969 1 91.38 114 ASP B N 1
ATOM 5971 C CA . ASP B 1 114 ? 11.453 -66.312 -28.484 1 91.38 114 ASP B CA 1
ATOM 5972 C C . ASP B 1 114 ? 10.617 -65.062 -28.484 1 91.38 114 ASP B C 1
ATOM 5974 O O . ASP B 1 114 ? 10.328 -64.5 -29.547 1 91.38 114 ASP B O 1
ATOM 5978 N N . ILE B 1 115 ? 10.258 -64.562 -27.281 1 90.44 115 ILE B N 1
ATOM 5979 C CA . ILE B 1 115 ? 9.406 -63.375 -27.203 1 90.44 115 ILE B CA 1
ATOM 5980 C C . ILE B 1 115 ? 10.195 -62.219 -26.625 1 90.44 115 ILE B C 1
ATOM 5982 O O . ILE B 1 115 ? 9.617 -61.312 -26.016 1 90.44 115 ILE B O 1
ATOM 5986 N N . THR B 1 116 ? 11.516 -62.188 -26.734 1 90.44 116 THR B N 1
ATOM 5987 C CA . THR B 1 116 ? 12.383 -61.188 -26.156 1 90.44 116 THR B CA 1
ATOM 5988 C C . THR B 1 116 ? 12.062 -59.812 -26.703 1 90.44 116 THR B C 1
ATOM 5990 O O . THR B 1 116 ? 11.914 -58.844 -25.938 1 90.44 116 THR B O 1
ATOM 5993 N N . SER B 1 117 ? 11.914 -59.656 -27.953 1 85.25 117 SER B N 1
ATOM 5994 C CA . SER B 1 117 ? 11.656 -58.375 -28.594 1 85.25 117 SER B CA 1
ATOM 5995 C C . SER B 1 117 ? 10.305 -57.812 -28.172 1 85.25 117 SER B C 1
ATOM 5997 O O . SER B 1 117 ? 10.18 -56.625 -27.922 1 85.25 117 SER B O 1
ATOM 5999 N N . GLN B 1 118 ? 9.359 -58.719 -28.109 1 84.12 118 GLN B N 1
ATOM 6000 C CA . GLN B 1 118 ? 8.016 -58.312 -27.719 1 84.12 118 GLN B CA 1
ATOM 6001 C C . GLN B 1 118 ? 7.992 -57.812 -26.266 1 84.12 118 GLN B C 1
ATOM 6003 O O . GLN B 1 118 ? 7.438 -56.75 -25.984 1 84.12 118 GLN B O 1
ATOM 6008 N N . VAL B 1 119 ? 8.594 -58.562 -25.422 1 87.31 119 VAL B N 1
ATOM 6009 C CA . VAL B 1 119 ? 8.609 -58.219 -24.016 1 87.31 119 VAL B CA 1
ATOM 6010 C C . VAL B 1 119 ? 9.391 -56.906 -23.797 1 87.31 119 VAL B C 1
ATOM 6012 O O . VAL B 1 119 ? 8.977 -56.031 -23.031 1 87.31 119 VAL B O 1
ATOM 6015 N N . SER B 1 120 ? 10.531 -56.75 -24.469 1 87.75 120 SER B N 1
ATOM 6016 C CA . SER B 1 120 ? 11.352 -55.562 -24.344 1 87.75 120 SER B CA 1
ATOM 6017 C C . SER B 1 120 ? 10.594 -54.312 -24.812 1 87.75 120 SER B C 1
ATOM 6019 O O . SER B 1 120 ? 10.688 -53.25 -24.188 1 87.75 120 SER B O 1
ATOM 6021 N N . MET B 1 121 ? 9.867 -54.375 -25.844 1 85.06 121 MET B N 1
ATOM 6022 C CA . MET B 1 121 ? 9.086 -53.25 -26.375 1 85.06 121 MET B CA 1
ATOM 6023 C C . MET B 1 121 ? 7.98 -52.875 -25.391 1 85.06 121 MET B C 1
ATOM 6025 O O . MET B 1 121 ? 7.758 -51.688 -25.141 1 85.06 121 MET B O 1
ATOM 6029 N N . ILE B 1 122 ? 7.305 -53.906 -24.906 1 85.56 122 ILE B N 1
ATOM 6030 C CA . ILE B 1 122 ? 6.219 -53.656 -23.969 1 85.56 122 ILE B CA 1
ATOM 6031 C C . ILE B 1 122 ? 6.77 -53 -22.688 1 85.56 122 ILE B C 1
ATOM 6033 O O . ILE B 1 122 ? 6.211 -52.031 -22.188 1 85.56 122 ILE B O 1
ATOM 6037 N N . ARG B 1 123 ? 7.84 -53.469 -22.234 1 86.62 123 ARG B N 1
ATOM 6038 C CA . ARG B 1 123 ? 8.438 -52.938 -21 1 86.62 123 ARG B CA 1
ATOM 6039 C C . ARG B 1 123 ? 8.898 -51.5 -21.188 1 86.62 123 ARG B C 1
ATOM 6041 O O . ARG B 1 123 ? 8.734 -50.688 -20.297 1 86.62 123 ARG B O 1
ATOM 6048 N N . ALA B 1 124 ? 9.508 -51.281 -22.297 1 88.25 124 ALA B N 1
ATOM 6049 C CA . ALA B 1 124 ? 9.953 -49.906 -22.578 1 88.25 124 ALA B CA 1
ATOM 6050 C C . ALA B 1 124 ? 8.773 -48.938 -22.625 1 88.25 124 ALA B C 1
ATOM 6052 O O . ALA B 1 124 ? 8.859 -47.844 -22.094 1 88.25 124 ALA B O 1
ATOM 6053 N N . LEU B 1 125 ? 7.715 -49.312 -23.203 1 88.75 125 LEU B N 1
ATOM 6054 C CA . LEU B 1 125 ? 6.516 -48.469 -23.281 1 88.75 125 LEU B CA 1
ATOM 6055 C C . LEU B 1 125 ? 5.891 -48.281 -21.906 1 88.75 125 LEU B C 1
ATOM 6057 O O . LEU B 1 125 ? 5.41 -47.188 -21.594 1 88.75 125 LEU B O 1
ATOM 6061 N N . GLU B 1 126 ? 5.852 -49.312 -21.125 1 89.69 126 GLU B N 1
ATOM 6062 C CA . GLU B 1 126 ? 5.332 -49.219 -19.75 1 89.69 126 GLU B CA 1
ATOM 6063 C C . GLU B 1 126 ? 6.148 -48.25 -18.906 1 89.69 126 GLU B C 1
ATOM 6065 O O . GLU B 1 126 ? 5.594 -47.5 -18.125 1 89.69 126 GLU B O 1
ATOM 6070 N N . GLU B 1 127 ? 7.414 -48.375 -19.031 1 87.75 127 GLU B N 1
ATOM 6071 C CA . GLU B 1 127 ? 8.297 -47.5 -18.281 1 87.75 127 GLU B CA 1
ATOM 6072 C C . GLU B 1 127 ? 8.047 -46.031 -18.641 1 87.75 127 GLU B C 1
ATOM 6074 O O . GLU B 1 127 ? 8.008 -45.156 -17.766 1 87.75 127 GLU B O 1
ATOM 6079 N N . ARG B 1 128 ? 7.953 -45.75 -19.875 1 88.56 128 ARG B N 1
ATOM 6080 C CA . ARG B 1 128 ? 7.672 -44.375 -20.328 1 88.56 128 ARG B CA 1
ATOM 6081 C C . ARG B 1 128 ? 6.316 -43.906 -19.812 1 88.56 128 ARG B C 1
ATOM 6083 O O . ARG B 1 128 ? 6.184 -42.781 -19.344 1 88.56 128 ARG B O 1
ATOM 6090 N N . GLU B 1 129 ? 5.363 -44.781 -20 1 88.81 129 GLU B N 1
ATOM 6091 C CA . GLU B 1 129 ? 4.023 -44.469 -19.516 1 88.81 129 GLU B CA 1
ATOM 6092 C C . GLU B 1 129 ? 4.039 -44.156 -18.016 1 88.81 129 GLU B C 1
ATOM 6094 O O . GLU B 1 129 ? 3.434 -43.188 -17.578 1 88.81 129 GLU B O 1
ATOM 6099 N N . GLU B 1 130 ? 4.699 -45 -17.266 1 89.06 130 GLU B N 1
ATOM 6100 C CA . GLU B 1 130 ? 4.766 -44.844 -15.812 1 89.06 130 GLU B CA 1
ATOM 6101 C C . GLU B 1 130 ? 5.438 -43.531 -15.445 1 89.06 130 GLU B C 1
ATOM 6103 O O . GLU B 1 130 ? 5.02 -42.844 -14.5 1 89.06 130 GLU B O 1
ATOM 6108 N N . LYS B 1 131 ? 6.441 -43.219 -16.141 1 88.94 131 LYS B N 1
ATOM 6109 C CA . LYS B 1 131 ? 7.18 -42 -15.883 1 88.94 131 LYS B CA 1
ATOM 6110 C C . LYS B 1 131 ? 6.273 -40.781 -16.031 1 88.94 131 LYS B C 1
ATOM 6112 O O . LYS B 1 131 ? 6.215 -39.906 -15.148 1 88.94 131 LYS B O 1
ATOM 6117 N N . PHE B 1 132 ? 5.527 -40.656 -17.078 1 91.56 132 PHE B N 1
ATOM 6118 C CA . PHE B 1 132 ? 4.668 -39.5 -17.344 1 91.56 132 PHE B CA 1
ATOM 6119 C C . PHE B 1 132 ? 3.428 -39.562 -16.453 1 91.56 132 PHE B C 1
ATOM 6121 O O . PHE B 1 132 ? 2.918 -38.5 -16.047 1 91.56 132 PHE B O 1
ATOM 6128 N N . HIS B 1 133 ? 3.047 -40.719 -16.234 1 92.19 133 HIS B N 1
ATOM 6129 C CA . HIS B 1 133 ? 1.932 -40.875 -15.312 1 92.19 133 HIS B CA 1
ATOM 6130 C C . HIS B 1 133 ? 2.299 -40.406 -13.914 1 92.19 133 HIS B C 1
ATOM 6132 O O . HIS B 1 133 ? 1.522 -39.688 -13.281 1 92.19 133 HIS B O 1
ATOM 6138 N N . GLN B 1 134 ? 3.443 -40.719 -13.453 1 90.5 134 GLN B N 1
ATOM 6139 C CA . GLN B 1 134 ? 3.914 -40.281 -12.141 1 90.5 134 GLN B CA 1
ATOM 6140 C C . GLN B 1 134 ? 4.133 -38.781 -12.117 1 90.5 134 GLN B C 1
ATOM 6142 O O . GLN B 1 134 ? 3.818 -38.094 -11.125 1 90.5 134 GLN B O 1
ATOM 6147 N N . ALA B 1 135 ? 4.652 -38.281 -13.203 1 92 135 ALA B N 1
ATOM 6148 C CA . ALA B 1 135 ? 4.844 -36.844 -13.312 1 92 135 ALA B CA 1
ATOM 6149 C C . ALA B 1 135 ? 3.518 -36.094 -13.18 1 92 135 ALA B C 1
ATOM 6151 O O . ALA B 1 135 ? 3.447 -35.031 -12.555 1 92 135 ALA B O 1
ATOM 6152 N N . PHE B 1 136 ? 2.488 -36.656 -13.781 1 93.88 136 PHE B N 1
ATOM 6153 C CA . PHE B 1 136 ? 1.148 -36.094 -13.711 1 93.88 136 PHE B CA 1
ATOM 6154 C C . PHE B 1 136 ? 0.574 -36.219 -12.305 1 93.88 136 PHE B C 1
ATOM 6156 O O . PHE B 1 136 ? 0.162 -35.219 -11.703 1 93.88 136 PHE B O 1
ATOM 6163 N N . ASP B 1 137 ? 0.664 -37.344 -11.742 1 92.56 137 ASP B N 1
ATOM 6164 C CA . ASP B 1 137 ? -0.018 -37.656 -10.492 1 92.56 137 ASP B CA 1
ATOM 6165 C C . ASP B 1 137 ? 0.652 -36.969 -9.312 1 92.56 137 ASP B C 1
ATOM 6167 O O . ASP B 1 137 ? -0.016 -36.562 -8.352 1 92.56 137 ASP B O 1
ATOM 6171 N N . HIS B 1 138 ? 1.966 -36.781 -9.414 1 90.25 138 HIS B N 1
ATOM 6172 C CA . HIS B 1 138 ? 2.691 -36.281 -8.258 1 90.25 138 HIS B CA 1
ATOM 6173 C C . HIS B 1 138 ? 3.078 -34.812 -8.453 1 90.25 138 HIS B C 1
ATOM 6175 O O . HIS B 1 138 ? 3.777 -34.25 -7.617 1 90.25 138 HIS B O 1
ATOM 6181 N N . ALA B 1 139 ? 2.617 -34.281 -9.547 1 92.81 139 ALA B N 1
ATOM 6182 C CA . ALA B 1 139 ? 2.879 -32.844 -9.742 1 92.81 139 ALA B CA 1
ATOM 6183 C C . ALA B 1 139 ? 2.355 -32.031 -8.562 1 92.81 139 ALA B C 1
ATOM 6185 O O . ALA B 1 139 ? 1.243 -32.25 -8.078 1 92.81 139 ALA B O 1
ATOM 6186 N N . PRO B 1 140 ? 3.152 -31.109 -8.062 1 91.94 140 PRO B N 1
ATOM 6187 C CA . PRO B 1 140 ? 2.75 -30.328 -6.887 1 91.94 140 PRO B CA 1
ATOM 6188 C C . PRO B 1 140 ? 1.592 -29.375 -7.176 1 91.94 140 PRO B C 1
ATOM 6190 O O . PRO B 1 140 ? 0.834 -29.031 -6.27 1 91.94 140 PRO B O 1
ATOM 6193 N N . ILE B 1 141 ? 1.447 -28.953 -8.383 1 94.19 141 ILE B N 1
ATOM 6194 C CA . ILE B 1 141 ? 0.329 -28.109 -8.812 1 94.19 141 ILE B CA 1
ATOM 6195 C C . ILE B 1 141 ? -0.782 -28.984 -9.383 1 94.19 141 ILE B C 1
ATOM 6197 O O . ILE B 1 141 ? -0.51 -29.969 -10.086 1 94.19 141 ILE B O 1
ATOM 6201 N N . GLY B 1 142 ? -1.968 -28.562 -8.992 1 95.62 142 GLY B N 1
ATOM 6202 C CA . GLY B 1 142 ? -3.092 -29.344 -9.477 1 95.62 142 GLY B CA 1
ATOM 6203 C C . GLY B 1 142 ? -3.143 -29.438 -10.992 1 95.62 142 GLY B C 1
ATOM 6204 O O . GLY B 1 142 ? -2.949 -28.438 -11.688 1 95.62 142 GLY B O 1
ATOM 6205 N N . MET B 1 143 ? -3.377 -30.672 -11.469 1 96 143 MET B N 1
ATOM 6206 C CA . MET B 1 143 ? -3.5 -30.922 -12.898 1 96 143 MET B CA 1
ATOM 6207 C C . MET B 1 143 ? -4.734 -31.75 -13.211 1 96 143 MET B C 1
ATOM 6209 O O . MET B 1 143 ? -5.121 -32.625 -12.414 1 96 143 MET B O 1
ATOM 6213 N N . ALA B 1 144 ? -5.258 -31.5 -14.414 1 96.81 144 ALA B N 1
ATOM 6214 C CA . ALA B 1 144 ? -6.43 -32.281 -14.82 1 96.81 144 ALA B CA 1
ATOM 6215 C C . ALA B 1 144 ? -6.512 -32.375 -16.344 1 96.81 144 ALA B C 1
ATOM 6217 O O . ALA B 1 144 ? -6.035 -31.5 -17.062 1 96.81 144 ALA B O 1
ATOM 6218 N N . ILE B 1 145 ? -6.965 -33.469 -16.766 1 95.81 145 ILE B N 1
ATOM 6219 C CA . ILE B 1 145 ? -7.402 -33.656 -18.141 1 95.81 145 ILE B CA 1
ATOM 6220 C C . ILE B 1 145 ? -8.922 -33.594 -18.219 1 95.81 145 ILE B C 1
ATOM 6222 O O . ILE B 1 145 ? -9.617 -34.312 -17.5 1 95.81 145 ILE B O 1
ATOM 6226 N N . VAL B 1 146 ? -9.414 -32.688 -19.031 1 95.5 146 VAL B N 1
ATOM 6227 C CA . VAL B 1 146 ? -10.844 -32.406 -19.078 1 95.5 146 VAL B CA 1
ATOM 6228 C C . VAL B 1 146 ? -11.367 -32.625 -20.5 1 95.5 146 VAL B C 1
ATOM 6230 O O . VAL B 1 146 ? -10.711 -32.25 -21.469 1 95.5 146 VAL B O 1
ATOM 6233 N N . SER B 1 147 ? -12.5 -33.219 -20.547 1 93.81 147 SER B N 1
ATOM 6234 C CA . SER B 1 147 ? -13.109 -33.469 -21.859 1 93.81 147 SER B CA 1
ATOM 6235 C C . SER B 1 147 ? -13.625 -32.156 -22.469 1 93.81 147 SER B C 1
ATOM 6237 O O . SER B 1 147 ? -13.75 -31.141 -21.766 1 93.81 147 SER B O 1
ATOM 6239 N N . THR B 1 148 ? -13.93 -32.188 -23.75 1 91.38 148 THR B N 1
ATOM 6240 C CA . THR B 1 148 ? -14.414 -30.984 -24.438 1 91.38 148 THR B CA 1
ATOM 6241 C C . THR B 1 148 ? -15.805 -30.609 -23.938 1 91.38 148 THR B C 1
ATOM 6243 O O . THR B 1 148 ? -16.25 -29.469 -24.141 1 91.38 148 THR B O 1
ATOM 6246 N N . GLU B 1 149 ? -16.484 -31.594 -23.25 1 86.31 149 GLU B N 1
ATOM 6247 C CA . GLU B 1 149 ? -17.812 -31.328 -22.703 1 86.31 149 GLU B CA 1
ATOM 6248 C C . GLU B 1 149 ? -17.719 -30.828 -21.266 1 86.31 149 GLU B C 1
ATOM 6250 O O . GLU B 1 149 ? -18.734 -30.438 -20.672 1 86.31 149 GLU B O 1
ATOM 6255 N N . GLY B 1 150 ? -16.547 -30.859 -20.719 1 86.69 150 GLY B N 1
ATOM 6256 C CA . GLY B 1 150 ? -16.375 -30.297 -19.391 1 86.69 150 GLY B CA 1
ATOM 6257 C C . GLY B 1 150 ? -16.281 -31.344 -18.297 1 86.69 150 GLY B C 1
ATOM 6258 O O . GLY B 1 150 ? -16.234 -31 -17.109 1 86.69 150 GLY B O 1
ATOM 6259 N N . HIS B 1 151 ? -16.156 -32.562 -18.672 1 90.88 151 HIS B N 1
ATOM 6260 C CA . HIS B 1 151 ? -16.047 -33.625 -17.672 1 90.88 151 HIS B CA 1
ATOM 6261 C C . HIS B 1 151 ? -14.578 -33.906 -17.359 1 90.88 151 HIS B C 1
ATOM 6263 O O . HIS B 1 151 ? -13.727 -33.906 -18.234 1 90.88 151 HIS B O 1
ATOM 6269 N N . TRP B 1 152 ? -14.375 -34.281 -16.109 1 93.44 152 TRP B N 1
ATOM 6270 C CA . TRP B 1 152 ? -13.023 -34.625 -15.68 1 93.44 152 TRP B CA 1
ATOM 6271 C C . TRP B 1 152 ? -12.656 -36.031 -16.125 1 93.44 152 TRP B C 1
ATOM 6273 O O . TRP B 1 152 ? -13.359 -37 -15.797 1 93.44 152 TRP B O 1
ATOM 6283 N N . ILE B 1 153 ? -11.648 -36.125 -16.875 1 93.69 153 ILE B N 1
ATOM 6284 C CA . ILE B 1 153 ? -11.172 -37.406 -17.328 1 93.69 153 ILE B CA 1
ATOM 6285 C C . ILE B 1 153 ? -10.164 -37.969 -16.312 1 93.69 153 ILE B C 1
ATOM 6287 O O . ILE B 1 153 ? -10.227 -39.156 -15.945 1 93.69 153 ILE B O 1
ATOM 6291 N N . LYS B 1 154 ? -9.203 -37.156 -15.953 1 94.88 154 LYS B N 1
ATOM 6292 C CA . LYS B 1 154 ? -8.172 -37.5 -14.977 1 94.88 154 LYS B CA 1
ATOM 6293 C C . LYS B 1 154 ? -7.789 -36.281 -14.133 1 94.88 154 LYS B C 1
ATOM 6295 O O . LYS B 1 154 ? -7.746 -35.156 -14.633 1 94.88 154 LYS B O 1
ATOM 6300 N N . VAL B 1 155 ? -7.648 -36.562 -12.852 1 96.19 155 VAL B N 1
ATOM 6301 C CA . VAL B 1 155 ? -7.188 -35.531 -11.93 1 96.19 155 VAL B CA 1
ATOM 6302 C C . VAL B 1 155 ? -6.051 -36.062 -11.07 1 96.19 155 VAL B C 1
ATOM 6304 O O . VAL B 1 155 ? -6 -37.281 -10.781 1 96.19 155 VAL B O 1
ATOM 6307 N N . ASN B 1 156 ? -5.172 -35.188 -10.75 1 95.31 156 ASN B N 1
ATOM 6308 C CA . ASN B 1 156 ? -4.059 -35.656 -9.945 1 95.31 156 ASN B CA 1
ATOM 6309 C C . ASN B 1 156 ? -4.328 -35.469 -8.453 1 95.31 156 ASN B C 1
ATOM 6311 O O . ASN B 1 156 ? -5.363 -34.938 -8.07 1 95.31 156 ASN B O 1
ATOM 6315 N N . ASN B 1 157 ? -3.395 -35.938 -7.629 1 94 157 ASN B N 1
ATOM 6316 C CA . ASN B 1 157 ? -3.551 -35.938 -6.18 1 94 157 ASN B CA 1
ATOM 6317 C C . ASN B 1 157 ? -3.594 -34.5 -5.625 1 94 157 ASN B C 1
ATOM 6319 O O . ASN B 1 157 ? -4.359 -34.219 -4.703 1 94 157 ASN B O 1
ATOM 6323 N N . SER B 1 158 ? -2.811 -33.656 -6.164 1 94.94 158 SER B N 1
ATOM 6324 C CA . SER B 1 158 ? -2.729 -32.281 -5.688 1 94.94 158 SER B CA 1
ATOM 6325 C C . SER B 1 158 ? -4.059 -31.547 -5.863 1 94.94 158 SER B C 1
ATOM 6327 O O . SER B 1 158 ? -4.477 -30.797 -4.988 1 94.94 158 SER B O 1
ATOM 6329 N N . LEU B 1 159 ? -4.691 -31.734 -6.953 1 96.12 159 LEU B N 1
ATOM 6330 C CA . LEU B 1 159 ? -5.984 -31.109 -7.207 1 96.12 159 LEU B CA 1
ATOM 6331 C C . LEU B 1 159 ? -7.055 -31.672 -6.281 1 96.12 159 LEU B C 1
ATOM 6333 O O . LEU B 1 159 ? -7.895 -30.938 -5.766 1 96.12 159 LEU B O 1
ATOM 6337 N N . CYS B 1 160 ? -7.02 -32.938 -6.062 1 96 160 CYS B N 1
ATOM 6338 C CA . CYS B 1 160 ? -7.949 -33.594 -5.133 1 96 160 CYS B CA 1
ATOM 6339 C C . CYS B 1 160 ? -7.789 -33 -3.729 1 96 160 CYS B C 1
ATOM 6341 O O . CYS B 1 160 ? -8.781 -32.656 -3.078 1 96 160 CYS B O 1
ATOM 6343 N N . SER B 1 161 ? -6.566 -32.906 -3.34 1 94.5 161 SER B N 1
ATOM 6344 C CA . SER B 1 161 ? -6.277 -32.375 -2.014 1 94.5 161 SER B CA 1
ATOM 6345 C C . SER B 1 161 ? -6.68 -30.891 -1.91 1 94.5 161 SER B C 1
ATOM 6347 O O . SER B 1 161 ? -7.137 -30.453 -0.858 1 94.5 161 SER B O 1
ATOM 6349 N N . LEU B 1 162 ? -6.523 -30.188 -2.918 1 94.69 162 LEU B N 1
ATOM 6350 C CA . LEU B 1 162 ? -6.836 -28.75 -2.953 1 94.69 162 LEU B CA 1
ATOM 6351 C C . LEU B 1 162 ? -8.312 -28.516 -2.676 1 94.69 162 LEU B C 1
ATOM 6353 O O . LEU B 1 162 ? -8.672 -27.609 -1.922 1 94.69 162 LEU B O 1
ATOM 6357 N N . LEU B 1 163 ? -9.156 -29.359 -3.248 1 95.12 163 LEU B N 1
ATOM 6358 C CA . LEU B 1 163 ? -10.594 -29.125 -3.146 1 95.12 163 LEU B CA 1
ATOM 6359 C C . LEU B 1 163 ? -11.227 -30.062 -2.127 1 95.12 163 LEU B C 1
ATOM 6361 O O . LEU B 1 163 ? -12.406 -29.938 -1.801 1 95.12 163 LEU B O 1
ATOM 6365 N N . GLY B 1 164 ? -10.414 -31.094 -1.628 1 94.38 164 GLY B N 1
ATOM 6366 C CA . GLY B 1 164 ? -10.836 -31.969 -0.547 1 94.38 164 GLY B CA 1
ATOM 6367 C C . GLY B 1 164 ? -11.656 -33.156 -1.023 1 94.38 164 GLY B C 1
ATOM 6368 O O . GLY B 1 164 ? -12.422 -33.719 -0.252 1 94.38 164 GLY B O 1
ATOM 6369 N N . TYR B 1 165 ? -11.586 -33.469 -2.309 1 94.25 165 TYR B N 1
ATOM 6370 C CA . TYR B 1 165 ? -12.344 -34.594 -2.877 1 94.25 165 TYR B CA 1
ATOM 6371 C C . TYR B 1 165 ? -11.438 -35.781 -3.146 1 94.25 165 TYR B C 1
ATOM 6373 O O . TYR B 1 165 ? -10.242 -35.625 -3.402 1 94.25 165 TYR B O 1
ATOM 6381 N N . ASP B 1 166 ? -11.969 -36.906 -3.107 1 93.69 166 ASP B N 1
ATOM 6382 C CA . ASP B 1 166 ? -11.273 -38.094 -3.629 1 93.69 166 ASP B CA 1
ATOM 6383 C C . ASP B 1 166 ? -11.414 -38.188 -5.148 1 93.69 166 ASP B C 1
ATOM 6385 O O . ASP B 1 166 ? -12.375 -37.656 -5.719 1 93.69 166 ASP B O 1
ATOM 6389 N N . GLU B 1 167 ? -10.516 -38.844 -5.758 1 92.94 167 GLU B N 1
ATOM 6390 C CA . GLU B 1 167 ? -10.484 -38.875 -7.215 1 92.94 167 GLU B CA 1
ATOM 6391 C C . GLU B 1 167 ? -11.812 -39.406 -7.777 1 92.94 167 GLU B C 1
ATOM 6393 O O . GLU B 1 167 ? -12.359 -38.812 -8.711 1 92.94 167 GLU B O 1
ATOM 6398 N N . ASP B 1 168 ? -12.359 -40.469 -7.156 1 93.25 168 ASP B N 1
ATOM 6399 C CA . ASP B 1 168 ? -13.594 -41.062 -7.656 1 93.25 168 ASP B CA 1
ATOM 6400 C C . ASP B 1 168 ? -14.766 -40.094 -7.559 1 93.25 168 ASP B C 1
ATOM 6402 O O . ASP B 1 168 ? -15.578 -40 -8.477 1 93.25 168 ASP B O 1
ATOM 6406 N N . GLU B 1 169 ? -14.812 -39.469 -6.477 1 92.56 169 GLU B N 1
ATOM 6407 C CA . GLU B 1 169 ? -15.859 -38.438 -6.273 1 92.56 169 GLU B CA 1
ATOM 6408 C C . GLU B 1 169 ? -15.656 -37.25 -7.199 1 92.56 169 GLU B C 1
ATOM 6410 O O . GLU B 1 169 ? -16.625 -36.688 -7.715 1 92.56 169 GLU B O 1
ATOM 6415 N N . PHE B 1 170 ? -14.414 -36.938 -7.414 1 92.88 170 PHE B N 1
ATOM 6416 C CA . PHE B 1 170 ? -14.047 -35.781 -8.211 1 92.88 170 PHE B CA 1
ATOM 6417 C C . PHE B 1 170 ? -14.539 -35.938 -9.648 1 92.88 170 PHE B C 1
ATOM 6419 O O . PHE B 1 170 ? -15.078 -34.969 -10.234 1 92.88 170 PHE B O 1
ATOM 6426 N N . LEU B 1 171 ? -14.43 -37.125 -10.188 1 92.88 171 LEU B N 1
ATOM 6427 C CA . LEU B 1 171 ? -14.703 -37.375 -11.594 1 92.88 171 LEU B CA 1
ATOM 6428 C C . LEU B 1 171 ? -16.203 -37.344 -11.875 1 92.88 171 LEU B C 1
ATOM 6430 O O . LEU B 1 171 ? -16.625 -37.25 -13.023 1 92.88 171 LEU B O 1
ATOM 6434 N N . LYS B 1 172 ? -17.016 -37.406 -10.852 1 92 172 LYS B N 1
ATOM 6435 C CA . LYS B 1 172 ? -18.469 -37.406 -11.008 1 92 172 LYS B CA 1
ATOM 6436 C C . LYS B 1 172 ? -18.984 -35.969 -11.188 1 92 172 LYS B C 1
ATOM 6438 O O . LYS B 1 172 ? -20.141 -35.781 -11.586 1 92 172 LYS B O 1
ATOM 6443 N N . HIS B 1 173 ? -18.156 -35.062 -10.938 1 90.88 173 HIS B N 1
ATOM 6444 C CA . HIS B 1 173 ? -18.547 -33.656 -11.031 1 90.88 173 HIS B CA 1
ATOM 6445 C C . HIS B 1 173 ? -18.016 -33.031 -12.305 1 90.88 173 HIS B C 1
ATOM 6447 O O . HIS B 1 173 ? -17.25 -33.656 -13.039 1 90.88 173 HIS B O 1
ATOM 6453 N N . THR B 1 174 ? -18.547 -31.797 -12.555 1 91.19 174 THR B N 1
ATOM 6454 C CA . THR B 1 174 ? -18.016 -30.969 -13.625 1 91.19 174 THR B CA 1
ATOM 6455 C C . THR B 1 174 ? -17.297 -29.75 -13.055 1 91.19 174 THR B C 1
ATOM 6457 O O . THR B 1 174 ? -17.453 -29.422 -11.875 1 91.19 174 THR B O 1
ATOM 6460 N N . PHE B 1 175 ? -16.453 -29.094 -13.867 1 91.88 175 PHE B N 1
ATOM 6461 C CA . PHE B 1 175 ? -15.734 -27.938 -13.352 1 91.88 175 PHE B CA 1
ATOM 6462 C C . PHE B 1 175 ? -16.688 -26.766 -13.094 1 91.88 175 PHE B C 1
ATOM 6464 O O . PHE B 1 175 ? -16.406 -25.906 -12.25 1 91.88 175 PHE B O 1
ATOM 6471 N N . GLN B 1 176 ? -17.812 -26.703 -13.766 1 90.25 176 GLN B N 1
ATOM 6472 C CA . GLN B 1 176 ? -18.828 -25.656 -13.586 1 90.25 176 GLN B CA 1
ATOM 6473 C C . GLN B 1 176 ? -19.406 -25.688 -12.172 1 90.25 176 GLN B C 1
ATOM 6475 O O . GLN B 1 176 ? -19.688 -24.641 -11.594 1 90.25 176 GLN B O 1
ATOM 6480 N N . GLU B 1 177 ? -19.484 -26.891 -11.648 1 90.88 177 GLU B N 1
ATOM 6481 C CA . GLU B 1 177 ? -20.047 -27.047 -10.32 1 90.88 177 GLU B CA 1
ATOM 6482 C C . GLU B 1 177 ? -19.125 -26.516 -9.242 1 90.88 177 GLU B C 1
ATOM 6484 O O . GLU B 1 177 ? -19.578 -26.078 -8.18 1 90.88 177 GLU B O 1
ATOM 6489 N N . PHE B 1 178 ? -17.859 -26.531 -9.531 1 93.94 178 PHE B N 1
ATOM 6490 C CA . PHE B 1 178 ? -16.875 -26.078 -8.57 1 93.94 178 PHE B CA 1
ATOM 6491 C C . PHE B 1 178 ? -16.688 -24.562 -8.672 1 93.94 178 PHE B C 1
ATOM 6493 O O . PHE B 1 178 ? -16.203 -23.938 -7.727 1 93.94 178 PHE B O 1
ATOM 6500 N N . THR B 1 179 ? -17.031 -24.031 -9.789 1 95.56 179 THR B N 1
ATOM 6501 C CA . THR B 1 179 ? -16.719 -22.656 -10.109 1 95.56 179 THR B CA 1
ATOM 6502 C C . THR B 1 179 ? -17.766 -21.703 -9.516 1 95.56 179 THR B C 1
ATOM 6504 O O . THR B 1 179 ? -18.969 -21.953 -9.617 1 95.56 179 THR B O 1
ATOM 6507 N N . HIS B 1 180 ? -17.266 -20.656 -8.906 1 95.69 180 HIS B N 1
ATOM 6508 C CA . HIS B 1 180 ? -18.172 -19.625 -8.414 1 95.69 180 HIS B CA 1
ATOM 6509 C C . HIS B 1 180 ? -19.016 -19.031 -9.547 1 95.69 180 HIS B C 1
ATOM 6511 O O . HIS B 1 180 ? -18.5 -18.766 -10.633 1 95.69 180 HIS B O 1
ATOM 6517 N N . PRO B 1 181 ? -20.219 -18.75 -9.289 1 94.81 181 PRO B N 1
ATOM 6518 C CA . PRO B 1 181 ? -21.125 -18.312 -10.344 1 94.81 181 PRO B CA 1
ATOM 6519 C C . PRO B 1 181 ? -20.688 -17 -11 1 94.81 181 PRO B C 1
ATOM 6521 O O . PRO B 1 181 ? -20.844 -16.844 -12.219 1 94.81 181 PRO B O 1
ATOM 6524 N N . ASP B 1 182 ? -20.078 -16.156 -10.312 1 94.31 182 ASP B N 1
ATOM 6525 C CA . ASP B 1 182 ? -19.672 -14.852 -10.836 1 94.31 182 ASP B CA 1
ATOM 6526 C C . ASP B 1 182 ? -18.516 -14.992 -11.836 1 94.31 182 ASP B C 1
ATOM 6528 O O . ASP B 1 182 ? -18.25 -14.07 -12.609 1 94.31 182 ASP B O 1
ATOM 6532 N N . ASP B 1 183 ? -17.844 -16.125 -11.766 1 95.56 183 ASP B N 1
ATOM 6533 C CA . ASP B 1 183 ? -16.641 -16.297 -12.578 1 95.56 183 ASP B CA 1
ATOM 6534 C C . ASP B 1 183 ? -16.906 -17.234 -13.75 1 95.56 183 ASP B C 1
ATOM 6536 O O . ASP B 1 183 ? -16.031 -17.438 -14.602 1 95.56 183 ASP B O 1
ATOM 6540 N N . LEU B 1 184 ? -18.062 -17.859 -13.828 1 95.06 184 LEU B N 1
ATOM 6541 C CA . LEU B 1 184 ? -18.344 -18.922 -14.773 1 95.06 184 LEU B CA 1
ATOM 6542 C C . LEU B 1 184 ? -18.422 -18.391 -16.203 1 95.06 184 LEU B C 1
ATOM 6544 O O . LEU B 1 184 ? -17.875 -19.016 -17.125 1 95.06 184 LEU B O 1
ATOM 6548 N N . ASP B 1 185 ? -19.062 -17.281 -16.297 1 95.12 185 ASP B N 1
ATOM 6549 C CA . ASP B 1 185 ? -19.266 -16.719 -17.641 1 95.12 185 ASP B CA 1
ATOM 6550 C C . ASP B 1 185 ? -17.922 -16.391 -18.312 1 95.12 185 ASP B C 1
ATOM 6552 O O . ASP B 1 185 ? -17.734 -16.688 -19.484 1 95.12 185 ASP B O 1
ATOM 6556 N N . ILE B 1 186 ? -17.109 -15.836 -17.609 1 94.94 186 ILE B N 1
ATOM 6557 C CA . ILE B 1 186 ? -15.812 -15.453 -18.156 1 94.94 186 ILE B CA 1
ATOM 6558 C C . ILE B 1 186 ? -15.008 -16.703 -18.484 1 94.94 186 ILE B C 1
ATOM 6560 O O . ILE B 1 186 ? -14.32 -16.75 -19.516 1 94.94 186 ILE B O 1
ATOM 6564 N N . ASP B 1 187 ? -15.07 -17.688 -17.656 1 94.62 187 ASP B N 1
ATOM 6565 C CA . ASP B 1 187 ? -14.375 -18.938 -17.875 1 94.62 187 ASP B CA 1
ATOM 6566 C C . ASP B 1 187 ? -14.859 -19.609 -19.156 1 94.62 187 ASP B C 1
ATOM 6568 O O . ASP B 1 187 ? -14.047 -20.047 -19.984 1 94.62 187 ASP B O 1
ATOM 6572 N N . LEU B 1 188 ? -16.125 -19.688 -19.359 1 94.5 188 LEU B N 1
ATOM 6573 C CA . LEU B 1 188 ? -16.719 -20.312 -20.547 1 94.5 188 LEU B CA 1
ATOM 6574 C C . LEU B 1 188 ? -16.359 -19.547 -21.812 1 94.5 188 LEU B C 1
ATOM 6576 O O . LEU B 1 188 ? -16.156 -20.141 -22.859 1 94.5 188 LEU B O 1
ATOM 6580 N N . SER B 1 189 ? -16.312 -18.266 -21.625 1 95.69 189 SER B N 1
ATOM 6581 C CA . SER B 1 189 ? -15.93 -17.438 -22.766 1 95.69 189 SER B CA 1
ATOM 6582 C C . SER B 1 189 ? -14.516 -17.781 -23.234 1 95.69 189 SER B C 1
ATOM 6584 O O . SER B 1 189 ? -14.266 -17.906 -24.438 1 95.69 189 SER B O 1
ATOM 6586 N N . TYR B 1 190 ? -13.602 -17.938 -22.312 1 94.81 190 TYR B N 1
ATOM 6587 C CA . TYR B 1 190 ? -12.234 -18.328 -22.656 1 94.81 190 TYR B CA 1
ATOM 6588 C C . TYR B 1 190 ? -12.188 -19.719 -23.266 1 94.81 190 TYR B C 1
ATOM 6590 O O . TYR B 1 190 ? -11.469 -19.953 -24.25 1 94.81 190 TYR B O 1
ATOM 6598 N N . MET B 1 191 ? -12.961 -20.641 -22.719 1 94.12 191 MET B N 1
ATOM 6599 C CA . MET B 1 191 ? -13.008 -22.016 -23.203 1 94.12 191 MET B CA 1
ATOM 6600 C C . MET B 1 191 ? -13.477 -22.062 -24.656 1 94.12 191 MET B C 1
ATOM 6602 O O . MET B 1 191 ? -12.914 -22.781 -25.484 1 94.12 191 MET B O 1
ATOM 6606 N N . HIS B 1 192 ? -14.445 -21.281 -24.953 1 94.38 192 HIS B N 1
ATOM 6607 C CA . HIS B 1 192 ? -14.977 -21.234 -26.312 1 94.38 192 HIS B CA 1
ATOM 6608 C C . HIS B 1 192 ? -13.953 -20.641 -27.281 1 94.38 192 HIS B C 1
ATOM 6610 O O . HIS B 1 192 ? -13.812 -21.125 -28.406 1 94.38 192 HIS B O 1
ATOM 6616 N N . ARG B 1 193 ? -13.328 -19.625 -26.828 1 95.12 193 ARG B N 1
ATOM 6617 C CA . ARG B 1 193 ? -12.297 -19.016 -27.672 1 95.12 193 ARG B CA 1
ATOM 6618 C C . ARG B 1 193 ? -11.164 -20 -27.953 1 95.12 193 ARG B C 1
ATOM 6620 O O . ARG B 1 193 ? -10.586 -19.984 -29.047 1 95.12 193 ARG B O 1
ATOM 6627 N N . LEU B 1 194 ? -10.859 -20.812 -26.922 1 94.62 194 LEU B N 1
ATOM 6628 C CA . LEU B 1 194 ? -9.844 -21.828 -27.078 1 94.62 194 LEU B CA 1
ATOM 6629 C C . LEU B 1 194 ? -10.289 -22.906 -28.062 1 94.62 194 LEU B C 1
ATOM 6631 O O . LEU B 1 194 ? -9.516 -23.328 -28.922 1 94.62 194 LEU B O 1
ATOM 6635 N N . LEU B 1 195 ? -11.5 -23.344 -28.031 1 94.5 195 LEU B N 1
ATOM 6636 C CA . LEU B 1 195 ? -12.078 -24.359 -28.906 1 94.5 195 LEU B CA 1
ATOM 6637 C C . LEU B 1 195 ? -12.125 -23.859 -30.344 1 94.5 195 LEU B C 1
ATOM 6639 O O . LEU B 1 195 ? -11.922 -24.641 -31.281 1 94.5 195 LEU B O 1
ATOM 6643 N N . ASN B 1 196 ? -12.312 -22.547 -30.469 1 93.12 196 ASN B N 1
ATOM 6644 C CA . ASN B 1 196 ? -12.445 -21.938 -31.797 1 93.12 196 ASN B CA 1
ATOM 6645 C C . ASN B 1 196 ? -11.086 -21.531 -32.344 1 93.12 196 ASN B C 1
ATOM 6647 O O . ASN B 1 196 ? -11.008 -20.844 -33.375 1 93.12 196 ASN B O 1
ATOM 6651 N N . LYS B 1 197 ? -10.047 -21.75 -31.766 1 92.75 197 LYS B N 1
ATOM 6652 C CA . LYS B 1 197 ? -8.672 -21.5 -32.188 1 92.75 197 LYS B CA 1
ATOM 6653 C C . LYS B 1 197 ? -8.383 -20 -32.219 1 92.75 197 LYS B C 1
ATOM 6655 O O . LYS B 1 197 ? -7.566 -19.531 -33.031 1 92.75 197 LYS B O 1
ATOM 6660 N N . GLU B 1 198 ? -9.109 -19.266 -31.391 1 93.19 198 GLU B N 1
ATOM 6661 C CA . GLU B 1 198 ? -8.844 -17.828 -31.297 1 93.19 198 GLU B CA 1
ATOM 6662 C C . GLU B 1 198 ? -7.633 -17.547 -30.406 1 93.19 198 GLU B C 1
ATOM 6664 O O . GLU B 1 198 ? -6.922 -16.562 -30.625 1 93.19 198 GLU B O 1
ATOM 6669 N N . ILE B 1 199 ? -7.469 -18.422 -29.422 1 92.75 199 ILE B N 1
ATOM 6670 C CA . ILE B 1 199 ? -6.328 -18.297 -28.516 1 92.75 199 ILE B CA 1
ATOM 6671 C C . ILE B 1 199 ? -5.688 -19.672 -28.312 1 92.75 199 ILE B C 1
ATOM 6673 O O . ILE B 1 199 ? -6.379 -20.688 -28.297 1 92.75 199 ILE B O 1
ATOM 6677 N N . PRO B 1 200 ? -4.379 -19.703 -28.188 1 89.94 200 PRO B N 1
ATOM 6678 C CA . PRO B 1 200 ? -3.699 -20.984 -28 1 89.94 200 PRO B CA 1
ATOM 6679 C C . PRO B 1 200 ? -3.832 -21.516 -26.562 1 89.94 200 PRO B C 1
ATOM 6681 O O . PRO B 1 200 ? -3.76 -22.734 -26.344 1 89.94 200 PRO B O 1
ATOM 6684 N N . SER B 1 201 ? -3.932 -20.672 -25.625 1 94.06 201 SER B N 1
ATOM 6685 C CA . SER B 1 201 ? -4.098 -20.969 -24.203 1 94.06 201 SER B CA 1
ATOM 6686 C C . SER B 1 201 ? -4.707 -19.797 -23.453 1 94.06 201 SER B C 1
ATOM 6688 O O . SER B 1 201 ? -4.82 -18.703 -24 1 94.06 201 SER B O 1
ATOM 6690 N N . TYR B 1 202 ? -5.219 -20 -22.266 1 94.19 202 TYR B N 1
ATOM 6691 C CA . TYR B 1 202 ? -5.684 -18.875 -21.469 1 94.19 202 TYR B CA 1
ATOM 6692 C C . TYR B 1 202 ? -5.402 -19.109 -19.984 1 94.19 202 TYR B C 1
ATOM 6694 O O . TYR B 1 202 ? -5.207 -20.25 -19.562 1 94.19 202 TYR B O 1
ATOM 6702 N N . ASN B 1 203 ? -5.262 -18.078 -19.312 1 94.56 203 ASN B N 1
ATOM 6703 C CA . ASN B 1 203 ? -5.113 -18.078 -17.859 1 94.56 203 ASN B CA 1
ATOM 6704 C C . ASN B 1 203 ? -6.094 -17.109 -17.188 1 94.56 203 ASN B C 1
ATOM 6706 O O . ASN B 1 203 ? -6.457 -16.094 -17.781 1 94.56 203 ASN B O 1
ATOM 6710 N N . MET B 1 204 ? -6.535 -17.453 -16 1 95.5 204 MET B N 1
ATOM 6711 C CA . MET B 1 204 ? -7.422 -16.562 -15.258 1 95.5 204 MET B CA 1
ATOM 6712 C C . MET B 1 204 ? -7.387 -16.875 -13.766 1 95.5 204 MET B C 1
ATOM 6714 O O . MET B 1 204 ? -7.027 -17.984 -13.367 1 95.5 204 MET B O 1
ATOM 6718 N N . GLU B 1 205 ? -7.672 -15.922 -13.047 1 95 205 GLU B N 1
ATOM 6719 C CA . GLU B 1 205 ? -7.91 -16.109 -11.625 1 95 205 GLU B CA 1
ATOM 6720 C C . GLU B 1 205 ? -9.398 -16.203 -11.312 1 95 205 GLU B C 1
ATOM 6722 O O . GLU B 1 205 ? -10.188 -15.391 -11.797 1 95 205 GLU B O 1
ATOM 6727 N N . LYS B 1 206 ? -9.82 -17.203 -10.625 1 96.06 206 LYS B N 1
ATOM 6728 C CA . LYS B 1 206 ? -11.234 -17.359 -10.289 1 96.06 206 LYS B CA 1
ATOM 6729 C C . LYS B 1 206 ? -11.406 -18.094 -8.961 1 96.06 206 LYS B C 1
ATOM 6731 O O . LYS B 1 206 ? -10.422 -18.516 -8.352 1 96.06 206 LYS B O 1
ATOM 6736 N N . ARG B 1 207 ? -12.711 -18.266 -8.508 1 95.25 207 ARG B N 1
ATOM 6737 C CA . ARG B 1 207 ? -13.016 -18.891 -7.227 1 95.25 207 ARG B CA 1
ATOM 6738 C C . ARG B 1 207 ? -13.648 -20.266 -7.426 1 95.25 207 ARG B C 1
ATOM 6740 O O . ARG B 1 207 ? -14.516 -20.438 -8.289 1 95.25 207 ARG B O 1
ATOM 6747 N N . TYR B 1 208 ? -13.047 -21.281 -6.641 1 96.94 208 TYR B N 1
ATOM 6748 C CA . TYR B 1 208 ? -13.656 -22.609 -6.523 1 96.94 208 TYR B CA 1
ATOM 6749 C C . TYR B 1 208 ? -14.281 -22.797 -5.148 1 96.94 208 TYR B C 1
ATOM 6751 O O . TYR B 1 208 ? -13.93 -22.094 -4.195 1 96.94 208 TYR B O 1
ATOM 6759 N N . PHE B 1 209 ? -15.18 -23.734 -5.09 1 96 209 PHE B N 1
ATOM 6760 C CA . PHE B 1 209 ? -15.734 -24.125 -3.801 1 96 209 PHE B CA 1
ATOM 6761 C C . PHE B 1 209 ? -15.094 -25.422 -3.307 1 96 209 PHE B C 1
ATOM 6763 O O . PHE B 1 209 ? -15.086 -26.422 -4.02 1 96 209 PHE B O 1
ATOM 6770 N N . HIS B 1 210 ? -14.617 -25.344 -2.096 1 95.88 210 HIS B N 1
ATOM 6771 C CA . HIS B 1 210 ? -14.117 -26.547 -1.435 1 95.88 210 HIS B CA 1
ATOM 6772 C C . HIS B 1 210 ? -15.266 -27.453 -1 1 95.88 210 HIS B C 1
ATOM 6774 O O . HIS B 1 210 ? -16.391 -26.984 -0.824 1 95.88 210 HIS B O 1
ATOM 6780 N N . LYS B 1 211 ? -14.898 -28.656 -0.823 1 94.56 211 LYS B N 1
ATOM 6781 C CA . LYS B 1 211 ? -15.906 -29.609 -0.394 1 94.56 211 LYS B CA 1
ATOM 6782 C C . LYS B 1 211 ? -16.562 -29.188 0.914 1 94.56 211 LYS B C 1
ATOM 6784 O O . LYS B 1 211 ? -17.75 -29.406 1.118 1 94.56 211 LYS B O 1
ATOM 6789 N N . ASP B 1 212 ? -15.828 -28.516 1.78 1 94.06 212 ASP B N 1
ATOM 6790 C CA . ASP B 1 212 ? -16.312 -28.047 3.076 1 94.06 212 ASP B CA 1
ATOM 6791 C C . ASP B 1 212 ? -17.141 -26.766 2.928 1 94.06 212 ASP B C 1
ATOM 6793 O O . ASP B 1 212 ? -17.688 -26.266 3.908 1 94.06 212 ASP B O 1
ATOM 6797 N N . GLY B 1 213 ? -17.219 -26.172 1.784 1 92.06 213 GLY B N 1
ATOM 6798 C CA . GLY B 1 213 ? -18.109 -25.047 1.543 1 92.06 213 GLY B CA 1
ATOM 6799 C C . GLY B 1 213 ? -17.375 -23.719 1.416 1 92.06 213 GLY B C 1
ATOM 6800 O O . GLY B 1 213 ? -17.953 -22.734 0.953 1 92.06 213 GLY B O 1
ATOM 6801 N N . HIS B 1 214 ? -16.156 -23.656 1.854 1 93.19 214 HIS B N 1
ATOM 6802 C CA . HIS B 1 214 ? -15.453 -22.375 1.773 1 93.19 214 HIS B CA 1
ATOM 6803 C C . HIS B 1 214 ? -14.891 -22.156 0.376 1 93.19 214 HIS B C 1
ATOM 6805 O O . HIS B 1 214 ? -14.719 -23.094 -0.392 1 93.19 214 HIS B O 1
ATOM 6811 N N . GLN B 1 215 ? -14.602 -20.891 0.083 1 94.75 215 GLN B N 1
ATOM 6812 C CA . GLN B 1 215 ? -14.094 -20.516 -1.23 1 94.75 215 GLN B CA 1
ATOM 6813 C C . GLN B 1 215 ? -12.57 -20.531 -1.262 1 94.75 215 GLN B C 1
ATOM 6815 O O . GLN B 1 215 ? -11.922 -20.203 -0.263 1 94.75 215 GLN B O 1
ATOM 6820 N N . ILE B 1 216 ? -12.062 -20.906 -2.402 1 96.06 216 ILE B N 1
ATOM 6821 C CA . ILE B 1 216 ? -10.625 -20.906 -2.637 1 96.06 216 ILE B CA 1
ATOM 6822 C C . ILE B 1 216 ? -10.312 -20.156 -3.932 1 96.06 216 ILE B C 1
ATOM 6824 O O . ILE B 1 216 ? -10.922 -20.422 -4.973 1 96.06 216 ILE B O 1
ATOM 6828 N N . TRP B 1 217 ? -9.414 -19.219 -3.812 1 95.88 217 TRP B N 1
ATOM 6829 C CA . TRP B 1 217 ? -8.938 -18.547 -5.02 1 95.88 217 TRP B CA 1
ATOM 6830 C C . TRP B 1 217 ? -7.918 -19.406 -5.754 1 95.88 217 TRP B C 1
ATOM 6832 O O . TRP B 1 217 ? -6.988 -19.953 -5.137 1 95.88 217 TRP B O 1
ATOM 6842 N N . ILE B 1 218 ? -8.117 -19.516 -7.098 1 96.69 218 ILE B N 1
ATOM 6843 C CA . ILE B 1 218 ? -7.191 -20.359 -7.859 1 96.69 218 ILE B CA 1
ATOM 6844 C C . ILE B 1 218 ? -6.688 -19.594 -9.078 1 96.69 218 ILE B C 1
ATOM 6846 O O . ILE B 1 218 ? -7.348 -18.656 -9.547 1 96.69 218 ILE B O 1
ATOM 6850 N N . TYR B 1 219 ? -5.543 -19.969 -9.531 1 95.75 219 TYR B N 1
ATOM 6851 C CA . TYR B 1 219 ? -5.016 -19.609 -10.844 1 95.75 219 TYR B CA 1
ATOM 6852 C C . TYR B 1 219 ? -5.16 -20.766 -11.828 1 95.75 219 TYR B C 1
ATOM 6854 O O . TYR B 1 219 ? -4.543 -21.812 -11.656 1 95.75 219 TYR B O 1
ATOM 6862 N N . LEU B 1 220 ? -5.906 -20.531 -12.812 1 97.06 220 LEU B N 1
ATOM 6863 C CA . LEU B 1 220 ? -6.215 -21.562 -13.805 1 97.06 220 LEU B CA 1
ATOM 6864 C C . LEU B 1 220 ? -5.473 -21.297 -15.109 1 97.06 220 LEU B C 1
ATOM 6866 O O . LEU B 1 220 ? -5.48 -20.172 -15.617 1 97.06 220 LEU B O 1
ATOM 6870 N N . SER B 1 221 ? -4.785 -22.297 -15.586 1 96.19 221 SER B N 1
ATOM 6871 C CA . SER B 1 221 ? -4.164 -22.266 -16.906 1 96.19 221 SER B CA 1
ATOM 6872 C C . SER B 1 221 ? -4.605 -23.453 -17.75 1 96.19 221 SER B C 1
ATOM 6874 O O . SER B 1 221 ? -4.484 -24.609 -17.328 1 96.19 221 SER B O 1
ATOM 6876 N N . VAL B 1 222 ? -5.066 -23.172 -18.969 1 96.75 222 VAL B N 1
ATOM 6877 C CA . VAL B 1 222 ? -5.68 -24.234 -19.766 1 96.75 222 VAL B CA 1
ATOM 6878 C C . VAL B 1 222 ? -5.121 -24.203 -21.188 1 96.75 222 VAL B C 1
ATOM 6880 O O . VAL B 1 222 ? -4.914 -23.141 -21.75 1 96.75 222 VAL B O 1
ATOM 6883 N N . THR B 1 223 ? -4.844 -25.406 -21.688 1 95.94 223 THR B N 1
ATOM 6884 C CA . THR B 1 223 ? -4.52 -25.609 -23.094 1 95.94 223 THR B CA 1
ATOM 6885 C C . THR B 1 223 ? -5.406 -26.703 -23.703 1 95.94 223 THR B C 1
ATOM 6887 O O . THR B 1 223 ? -6.102 -27.422 -22.969 1 95.94 223 THR B O 1
ATOM 6890 N N . LEU B 1 224 ? -5.445 -26.703 -25.031 1 95.25 224 LEU B N 1
ATOM 6891 C CA . LEU B 1 224 ? -6.25 -27.688 -25.75 1 95.25 224 LEU B CA 1
ATOM 6892 C C . LEU B 1 224 ? -5.371 -28.578 -26.625 1 95.25 224 LEU B C 1
ATOM 6894 O O . LEU B 1 224 ? -4.539 -28.078 -27.391 1 95.25 224 LEU B O 1
ATOM 6898 N N . VAL B 1 225 ? -5.512 -29.922 -26.406 1 93.06 225 VAL B N 1
ATOM 6899 C CA . VAL B 1 225 ? -4.812 -30.891 -27.25 1 93.06 225 VAL B CA 1
ATOM 6900 C C . VAL B 1 225 ? -5.703 -31.297 -28.406 1 93.06 225 VAL B C 1
ATOM 6902 O O . VAL B 1 225 ? -6.891 -31.578 -28.234 1 93.06 225 VAL B O 1
ATOM 6905 N N . ARG B 1 226 ? -5.105 -31.312 -29.562 1 91.75 226 ARG B N 1
ATOM 6906 C CA . ARG B 1 226 ? -5.84 -31.672 -30.766 1 91.75 226 ARG B CA 1
ATOM 6907 C C . ARG B 1 226 ? -5.227 -32.906 -31.438 1 91.75 226 ARG B C 1
ATOM 6909 O O . ARG B 1 226 ? -4.047 -33.188 -31.234 1 91.75 226 ARG B O 1
ATOM 6916 N N . ASP B 1 227 ? -6.035 -33.531 -32.156 1 87.81 227 ASP B N 1
ATOM 6917 C CA . ASP B 1 227 ? -5.539 -34.688 -32.875 1 87.81 227 ASP B CA 1
ATOM 6918 C C . ASP B 1 227 ? -4.871 -34.281 -34.188 1 87.81 227 ASP B C 1
ATOM 6920 O O . ASP B 1 227 ? -4.742 -33.094 -34.469 1 87.81 227 ASP B O 1
ATOM 6924 N N . THR B 1 228 ? -4.379 -35.281 -34.875 1 84.75 228 THR B N 1
ATOM 6925 C CA . THR B 1 228 ? -3.648 -35.062 -36.094 1 84.75 228 THR B CA 1
ATOM 6926 C C . THR B 1 228 ? -4.527 -34.344 -37.125 1 84.75 228 THR B C 1
ATOM 6928 O O . THR B 1 228 ? -4.023 -33.656 -38 1 84.75 228 THR B O 1
ATOM 6931 N N . ASP B 1 229 ? -5.863 -34.531 -37 1 88.38 229 ASP B N 1
ATOM 6932 C CA . ASP B 1 229 ? -6.801 -33.906 -37.938 1 88.38 229 ASP B CA 1
ATOM 6933 C C . ASP B 1 229 ? -7.238 -32.531 -37.438 1 88.38 229 ASP B C 1
ATOM 6935 O O . ASP B 1 229 ? -8.039 -31.844 -38.094 1 88.38 229 ASP B O 1
ATOM 6939 N N . GLY B 1 230 ? -6.82 -32.125 -36.281 1 88.38 230 GLY B N 1
ATOM 6940 C CA . GLY B 1 230 ? -7.129 -30.828 -35.719 1 88.38 230 GLY B CA 1
ATOM 6941 C C . GLY B 1 230 ? -8.367 -30.828 -34.875 1 88.38 230 GLY B C 1
ATOM 6942 O O . GLY B 1 230 ? -8.82 -29.766 -34.406 1 88.38 230 GLY B O 1
ATOM 6943 N N . LEU B 1 231 ? -8.922 -31.984 -34.656 1 91.31 231 LEU B N 1
ATOM 6944 C CA . LEU B 1 231 ? -10.117 -32.062 -33.812 1 91.31 231 LEU B CA 1
ATOM 6945 C C . LEU B 1 231 ? -9.75 -32 -32.344 1 91.31 231 LEU B C 1
ATOM 6947 O O . LEU B 1 231 ? -8.758 -32.594 -31.906 1 91.31 231 LEU B O 1
ATOM 6951 N N . PRO B 1 232 ? -10.539 -31.25 -31.625 1 93.19 232 PRO B N 1
ATOM 6952 C CA . PRO B 1 232 ? -10.25 -31.141 -30.188 1 93.19 232 PRO B CA 1
ATOM 6953 C C . PRO B 1 232 ? -10.422 -32.469 -29.469 1 93.19 232 PRO B C 1
ATOM 6955 O O . PRO B 1 232 ? -11.406 -33.188 -29.672 1 93.19 232 PRO B O 1
ATOM 6958 N N . LEU B 1 233 ? -9.453 -32.844 -28.672 1 92.69 233 LEU B N 1
ATOM 6959 C CA . LEU B 1 233 ? -9.508 -34.094 -27.922 1 92.69 233 LEU B CA 1
ATOM 6960 C C . LEU B 1 233 ? -9.891 -33.844 -26.469 1 92.69 233 LEU B C 1
ATOM 6962 O O . LEU B 1 233 ? -10.961 -34.25 -26.016 1 92.69 233 LEU B O 1
ATOM 6966 N N . TYR B 1 234 ? -8.969 -33.156 -25.719 1 94.69 234 TYR B N 1
ATOM 6967 C CA . TYR B 1 234 ? -9.211 -32.844 -24.312 1 94.69 234 TYR B CA 1
ATOM 6968 C C . TYR B 1 234 ? -8.43 -31.594 -23.891 1 94.69 234 TYR B C 1
ATOM 6970 O O . TYR B 1 234 ? -7.496 -31.172 -24.578 1 94.69 234 TYR B O 1
ATOM 6978 N N . PHE B 1 235 ? -8.875 -31 -22.797 1 95.62 235 PHE B N 1
ATOM 6979 C CA . PHE B 1 235 ? -8.188 -29.859 -22.188 1 95.62 235 PHE B CA 1
ATOM 6980 C C . PHE B 1 235 ? -7.164 -30.344 -21.172 1 95.62 235 PHE B C 1
ATOM 6982 O O . PHE B 1 235 ? -7.391 -31.344 -20.469 1 95.62 235 PHE B O 1
ATOM 6989 N N . ILE B 1 236 ? -6.059 -29.656 -21.156 1 96 236 ILE B N 1
ATOM 6990 C CA . ILE B 1 236 ? -5.117 -29.797 -20.047 1 96 236 ILE B CA 1
ATOM 6991 C C . ILE B 1 236 ? -5.199 -28.562 -19.141 1 96 236 ILE B C 1
ATOM 6993 O O . ILE B 1 236 ? -5 -27.438 -19.609 1 96 236 ILE B O 1
ATOM 6997 N N . SER B 1 237 ? -5.508 -28.797 -17.875 1 96.56 237 SER B N 1
ATOM 6998 C CA . SER B 1 237 ? -5.676 -27.688 -16.938 1 96.56 237 SER B CA 1
ATOM 6999 C C . SER B 1 237 ? -4.711 -27.812 -15.758 1 96.56 237 SER B C 1
ATOM 7001 O O . SER B 1 237 ? -4.469 -28.906 -15.258 1 96.56 237 SER B O 1
ATOM 7003 N N . GLN B 1 238 ? -4.129 -26.703 -15.453 1 96.62 238 GLN B N 1
ATOM 7004 C CA . GLN B 1 238 ? -3.334 -26.578 -14.234 1 96.62 238 GLN B CA 1
ATOM 7005 C C . GLN B 1 238 ? -3.945 -25.562 -13.281 1 96.62 238 GLN B C 1
ATOM 7007 O O . GLN B 1 238 ? -4.348 -24.484 -13.703 1 96.62 238 GLN B O 1
ATOM 7012 N N . ILE B 1 239 ? -4.047 -25.953 -11.984 1 96.88 239 ILE B N 1
ATOM 7013 C CA . ILE B 1 239 ? -4.781 -25.172 -11.008 1 96.88 239 ILE B CA 1
ATOM 7014 C C . ILE B 1 239 ? -3.92 -24.953 -9.766 1 96.88 239 ILE B C 1
ATOM 7016 O O . ILE B 1 239 ? -3.572 -25.906 -9.07 1 96.88 239 ILE B O 1
ATOM 7020 N N . LYS B 1 240 ? -3.625 -23.719 -9.5 1 94.69 240 LYS B N 1
ATOM 7021 C CA . LYS B 1 240 ? -2.812 -23.391 -8.336 1 94.69 240 LYS B CA 1
ATOM 7022 C C . LYS B 1 240 ? -3.621 -22.594 -7.312 1 94.69 240 LYS B C 1
ATOM 7024 O O . LYS B 1 240 ? -4.383 -21.703 -7.676 1 94.69 240 LYS B O 1
ATOM 7029 N N . ASP B 1 241 ? -3.396 -22.922 -6.043 1 94.88 241 ASP B N 1
ATOM 7030 C CA . ASP B 1 241 ? -4.02 -22.172 -4.953 1 94.88 241 ASP B CA 1
ATOM 7031 C C . ASP B 1 241 ? -3.314 -20.844 -4.734 1 94.88 241 ASP B C 1
ATOM 7033 O O . ASP B 1 241 ? -2.121 -20.797 -4.426 1 94.88 241 ASP B O 1
ATOM 7037 N N . ILE B 1 242 ? -4.094 -19.766 -4.898 1 94.38 242 ILE B N 1
ATOM 7038 C CA . ILE B 1 242 ? -3.5 -18.453 -4.711 1 94.38 242 ILE B CA 1
ATOM 7039 C C . ILE B 1 242 ? -4.258 -17.688 -3.621 1 94.38 242 ILE B C 1
ATOM 7041 O O . ILE B 1 242 ? -4.316 -16.453 -3.639 1 94.38 242 ILE B O 1
ATOM 7045 N N . THR B 1 243 ? -4.918 -18.328 -2.697 1 94.69 243 THR B N 1
ATOM 7046 C CA . THR B 1 243 ? -5.754 -17.734 -1.664 1 94.69 243 THR B CA 1
ATOM 7047 C C . THR B 1 243 ? -4.918 -16.859 -0.737 1 94.69 243 THR B C 1
ATOM 7049 O O . THR B 1 243 ? -5.289 -15.711 -0.451 1 94.69 243 THR B O 1
ATOM 7052 N N . GLU B 1 244 ? -3.814 -17.328 -0.293 1 91.25 244 GLU B N 1
ATOM 7053 C CA . GLU B 1 244 ? -2.959 -16.578 0.621 1 91.25 244 GLU B CA 1
ATOM 7054 C C . GLU B 1 244 ? -2.389 -15.336 -0.053 1 91.25 244 GLU B C 1
ATOM 7056 O O . GLU B 1 244 ? -2.305 -14.273 0.565 1 91.25 244 GLU B O 1
ATOM 7061 N N . ARG B 1 245 ? -2.016 -15.516 -1.261 1 89.94 245 ARG B N 1
ATOM 7062 C CA . ARG B 1 245 ? -1.498 -14.383 -2.02 1 89.94 245 ARG B CA 1
ATOM 7063 C C . ARG B 1 245 ? -2.559 -13.297 -2.18 1 89.94 245 ARG B C 1
ATOM 7065 O O . ARG B 1 245 ? -2.27 -12.109 -2.018 1 89.94 245 ARG B O 1
ATOM 7072 N N . LYS B 1 246 ? -3.746 -13.711 -2.568 1 92.81 246 LYS B N 1
ATOM 7073 C CA . LYS B 1 246 ? -4.848 -12.766 -2.734 1 92.81 246 LYS B CA 1
ATOM 7074 C C . LYS B 1 246 ? -5.148 -12.039 -1.427 1 92.81 246 LYS B C 1
ATOM 7076 O O . LYS B 1 246 ? -5.371 -10.828 -1.421 1 92.81 246 LYS B O 1
ATOM 7081 N N . ARG B 1 247 ? -5.148 -12.734 -0.36 1 92.25 247 ARG B N 1
ATOM 7082 C CA . ARG B 1 247 ? -5.41 -12.156 0.951 1 92.25 247 ARG B CA 1
ATOM 7083 C C . ARG B 1 247 ? -4.336 -11.141 1.324 1 92.25 247 ARG B C 1
ATOM 7085 O O . ARG B 1 247 ? -4.645 -10.039 1.791 1 92.25 247 ARG B O 1
ATOM 7092 N N . SER B 1 248 ? -3.127 -11.438 1.149 1 91.25 248 SER B N 1
ATOM 7093 C CA . SER B 1 248 ? -2.01 -10.555 1.477 1 91.25 248 SER B CA 1
ATOM 7094 C C . SER B 1 248 ? -2.041 -9.289 0.63 1 91.25 248 SER B C 1
ATOM 7096 O O . SER B 1 248 ? -1.785 -8.195 1.134 1 91.25 248 SER B O 1
ATOM 7098 N N . THR B 1 249 ? -2.316 -9.5 -0.632 1 90.94 249 THR B N 1
ATOM 7099 C CA . THR B 1 249 ? -2.402 -8.352 -1.531 1 90.94 249 THR B CA 1
ATOM 7100 C C . THR B 1 249 ? -3.555 -7.438 -1.131 1 90.94 249 THR B C 1
ATOM 7102 O O . THR B 1 249 ? -3.428 -6.211 -1.178 1 90.94 249 THR B O 1
ATOM 7105 N N . GLU B 1 250 ? -4.605 -8.023 -0.757 1 90.75 250 GLU B N 1
ATOM 7106 C CA . GLU B 1 250 ? -5.766 -7.242 -0.34 1 90.75 250 GLU B CA 1
ATOM 7107 C C . GLU B 1 250 ? -5.461 -6.434 0.918 1 90.75 250 GLU B C 1
ATOM 7109 O O . GLU B 1 250 ? -5.891 -5.285 1.043 1 90.75 250 GLU B O 1
ATOM 7114 N N . ILE B 1 251 ? -4.797 -7.016 1.801 1 90.88 251 ILE B N 1
ATOM 7115 C CA . ILE B 1 251 ? -4.414 -6.328 3.033 1 90.88 251 ILE B CA 1
ATOM 7116 C C . ILE B 1 251 ? -3.516 -5.141 2.705 1 90.88 251 ILE B C 1
ATOM 7118 O O . ILE B 1 251 ? -3.695 -4.051 3.252 1 90.88 251 ILE B O 1
ATOM 7122 N N . LEU B 1 252 ? -2.613 -5.352 1.832 1 90.81 252 LEU B N 1
ATOM 7123 C CA . LEU B 1 252 ? -1.697 -4.293 1.419 1 90.81 252 LEU B CA 1
ATOM 7124 C C . LEU B 1 252 ? -2.449 -3.166 0.719 1 90.81 252 LEU B C 1
ATOM 7126 O O . LEU B 1 252 ? -2.166 -1.988 0.951 1 90.81 252 LEU B O 1
ATOM 7130 N N . LEU B 1 253 ? -3.359 -3.486 -0.064 1 92.06 253 LEU B N 1
ATOM 7131 C CA . LEU B 1 253 ? -4.16 -2.504 -0.787 1 92.06 253 LEU B CA 1
ATOM 7132 C C . LEU B 1 253 ? -5.023 -1.693 0.174 1 92.06 253 LEU B C 1
ATOM 7134 O O . LEU B 1 253 ? -5.16 -0.479 0.016 1 92.06 253 LEU B O 1
ATOM 7138 N N . GLN B 1 254 ? -5.582 -2.326 1.096 1 89.88 254 GLN B N 1
ATOM 7139 C CA . GLN B 1 254 ? -6.402 -1.649 2.094 1 89.88 254 GLN B CA 1
ATOM 7140 C C . GLN B 1 254 ? -5.566 -0.674 2.922 1 89.88 254 GLN B C 1
ATOM 7142 O O . GLN B 1 254 ? -6.016 0.436 3.217 1 89.88 254 GLN B O 1
ATOM 7147 N N . GLU B 1 255 ? -4.434 -1.103 3.281 1 89.31 255 GLU B N 1
ATOM 7148 C CA . GLU B 1 255 ? -3.533 -0.247 4.051 1 89.31 255 GLU B CA 1
ATOM 7149 C C . GLU B 1 255 ? -3.109 0.976 3.242 1 89.31 255 GLU B C 1
ATOM 7151 O O . GLU B 1 255 ? -3.057 2.088 3.77 1 89.31 255 GLU B O 1
ATOM 7156 N N . ARG B 1 256 ? -2.777 0.789 2.021 1 89.31 256 ARG B N 1
ATOM 7157 C CA . ARG B 1 256 ? -2.42 1.888 1.129 1 89.31 256 ARG B CA 1
ATOM 7158 C C . ARG B 1 256 ? -3.564 2.887 1.005 1 89.31 256 ARG B C 1
ATOM 7160 O O . ARG B 1 256 ? -3.35 4.098 1.091 1 89.31 256 ARG B O 1
ATOM 7167 N N . GLN B 1 257 ? -4.719 2.369 0.84 1 90.56 257 GLN B N 1
ATOM 7168 C CA . GLN B 1 257 ? -5.891 3.229 0.718 1 90.56 257 GLN B CA 1
ATOM 7169 C C . GLN B 1 257 ? -6.148 3.994 2.014 1 90.56 257 GLN B C 1
ATOM 7171 O O . GLN B 1 257 ? -6.531 5.164 1.982 1 90.56 257 GLN B O 1
ATOM 7176 N N . ARG B 1 258 ? -5.977 3.328 3.047 1 88.5 258 ARG B N 1
ATOM 7177 C CA . ARG B 1 258 ? -6.129 3.959 4.355 1 88.5 258 ARG B CA 1
ATOM 7178 C C . ARG B 1 258 ? -5.188 5.148 4.504 1 88.5 258 ARG B C 1
ATOM 7180 O O . ARG B 1 258 ? -5.613 6.242 4.879 1 88.5 258 ARG B O 1
ATOM 7187 N N . LEU B 1 259 ? -3.969 4.977 4.23 1 90.19 259 LEU B N 1
ATOM 7188 C CA . LEU B 1 259 ? -2.957 6.023 4.348 1 90.19 259 LEU B CA 1
ATOM 7189 C C . LEU B 1 259 ? -3.264 7.184 3.408 1 90.19 259 LEU B C 1
ATOM 7191 O O . LEU B 1 259 ? -3.133 8.352 3.789 1 90.19 259 LEU B O 1
ATOM 7195 N N . ASP B 1 260 ? -3.684 6.848 2.236 1 91.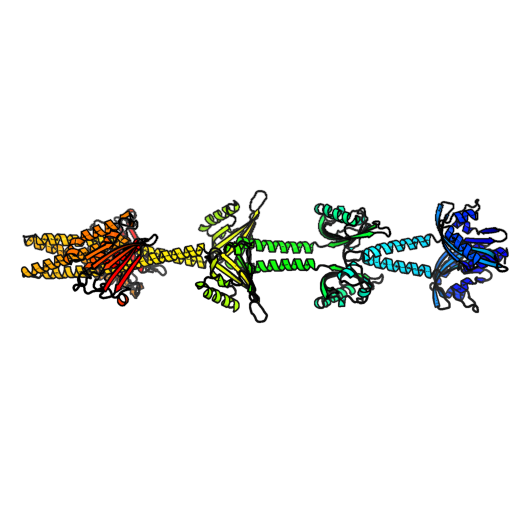5 260 ASP B N 1
ATOM 7196 C CA . ASP B 1 260 ? -4.059 7.859 1.251 1 91.5 260 ASP B CA 1
ATOM 7197 C C . ASP B 1 260 ? -5.238 8.695 1.745 1 91.5 260 ASP B C 1
ATOM 7199 O O . ASP B 1 260 ? -5.242 9.922 1.593 1 91.5 260 ASP B O 1
ATOM 7203 N N . ASN B 1 261 ? -6.16 8.047 2.344 1 89.5 261 ASN B N 1
ATOM 7204 C CA . ASN B 1 261 ? -7.344 8.727 2.859 1 89.5 261 ASN B CA 1
ATOM 7205 C C . ASN B 1 261 ? -7 9.641 4.027 1 89.5 261 ASN B C 1
ATOM 7207 O O . ASN B 1 261 ? -7.598 10.711 4.184 1 89.5 261 ASN B O 1
ATOM 7211 N N . ILE B 1 262 ? -6.098 9.25 4.785 1 90.38 262 ILE B N 1
ATOM 7212 C CA . ILE B 1 262 ? -5.652 10.07 5.91 1 90.38 262 ILE B CA 1
ATOM 7213 C C . ILE B 1 262 ? -5.02 11.359 5.395 1 90.38 262 ILE B C 1
ATOM 7215 O O . ILE B 1 262 ? -5.336 12.445 5.871 1 90.38 262 ILE B O 1
ATOM 7219 N N . ILE B 1 263 ? -4.176 11.273 4.488 1 90.12 263 ILE B N 1
ATOM 7220 C CA . ILE B 1 263 ? -3.508 12.438 3.908 1 90.12 263 ILE B CA 1
ATOM 7221 C C . ILE B 1 263 ? -4.547 13.375 3.299 1 90.12 263 ILE B C 1
ATOM 7223 O O . ILE B 1 263 ? -4.5 14.586 3.516 1 90.12 263 ILE B O 1
ATOM 7227 N N . LYS B 1 264 ? -5.484 12.805 2.643 1 87.44 264 LYS B N 1
ATOM 7228 C CA . LYS B 1 264 ? -6.535 13.609 2.02 1 87.44 264 LYS B CA 1
ATOM 7229 C C . LYS B 1 264 ? -7.363 14.344 3.07 1 87.44 264 LYS B C 1
ATOM 7231 O O . LYS B 1 264 ? -7.816 15.461 2.838 1 87.44 264 LYS B O 1
ATOM 7236 N N . SER B 1 265 ? -7.508 13.711 4.148 1 87.62 265 SER B N 1
ATOM 7237 C CA . SER B 1 265 ? -8.32 14.289 5.219 1 87.62 265 SER B CA 1
ATOM 7238 C C . SER B 1 265 ? -7.652 15.523 5.816 1 87.62 265 SER B C 1
ATOM 7240 O O . SER B 1 265 ? -8.32 16.375 6.387 1 87.62 265 SER B O 1
ATOM 7242 N N . THR B 1 266 ? -6.332 15.609 5.734 1 86.81 266 THR B N 1
ATOM 7243 C CA . THR B 1 266 ? -5.59 16.734 6.305 1 86.81 266 THR B CA 1
ATOM 7244 C C . THR B 1 266 ? -5.59 17.922 5.352 1 86.81 266 THR B C 1
ATOM 7246 O O . THR B 1 266 ? -5.258 19.031 5.75 1 86.81 266 THR B O 1
ATOM 7249 N N . GLN B 1 267 ? -5.91 17.75 4.117 1 86.19 267 GLN B N 1
ATOM 7250 C CA . GLN B 1 267 ? -5.938 18.766 3.07 1 86.19 267 GLN B CA 1
ATOM 7251 C C . GLN B 1 267 ? -4.562 19.391 2.881 1 86.19 267 GLN B C 1
ATOM 7253 O O . GLN B 1 267 ? -4.453 20.594 2.652 1 86.19 267 GLN B O 1
ATOM 7258 N N . VAL B 1 268 ? -3.621 18.594 3.139 1 90.31 268 VAL B N 1
ATOM 7259 C CA . VAL B 1 268 ? -2.258 19.062 2.91 1 90.31 268 VAL B CA 1
ATOM 7260 C C . VAL B 1 268 ? -1.773 18.594 1.539 1 90.31 268 VAL B C 1
ATOM 7262 O O . VAL B 1 268 ? -2.289 17.625 0.991 1 90.31 268 VAL B O 1
ATOM 7265 N N . GLY B 1 269 ? -0.846 19.422 1.039 1 91.19 269 GLY B N 1
ATOM 7266 C CA . GLY B 1 269 ? -0.141 18.969 -0.149 1 91.19 269 GLY B CA 1
ATOM 7267 C C . GLY B 1 269 ? 1.102 18.156 0.167 1 91.19 269 GLY B C 1
ATOM 7268 O O . GLY B 1 269 ? 1.769 18.391 1.174 1 91.19 269 GLY B O 1
ATOM 7269 N N . THR B 1 270 ? 1.359 17.203 -0.692 1 91.44 270 THR B N 1
ATOM 7270 C CA . THR B 1 270 ? 2.539 16.391 -0.439 1 91.44 270 THR B CA 1
ATOM 7271 C C . THR B 1 270 ? 3.627 16.672 -1.469 1 91.44 270 THR B C 1
ATOM 7273 O O . THR B 1 270 ? 3.338 17.125 -2.576 1 91.44 270 THR B O 1
ATOM 7276 N N . TRP B 1 271 ? 4.883 16.438 -1.023 1 89.69 271 TRP B N 1
ATOM 7277 C CA . TRP B 1 271 ? 6.016 16.594 -1.928 1 89.69 271 TRP B CA 1
ATOM 7278 C C . TRP B 1 271 ? 7.094 15.562 -1.643 1 89.69 271 TRP B C 1
ATOM 7280 O O . TRP B 1 271 ? 7.199 15.055 -0.521 1 89.69 271 TRP B O 1
ATOM 7290 N N . GLU B 1 272 ? 7.707 15.195 -2.662 1 90 272 GLU B N 1
ATOM 7291 C CA . GLU B 1 272 ? 8.891 14.336 -2.627 1 90 272 GLU B CA 1
ATOM 7292 C C . GLU B 1 272 ? 10.047 14.961 -3.398 1 90 272 GLU B C 1
ATOM 7294 O O . GLU B 1 272 ? 9.867 15.422 -4.527 1 90 272 GLU B O 1
ATOM 7299 N N . TRP B 1 273 ? 11.211 15 -2.732 1 89.38 273 TRP B N 1
ATOM 7300 C CA . TRP B 1 273 ? 12.359 15.695 -3.314 1 89.38 273 TRP B CA 1
ATOM 7301 C C . TRP B 1 273 ? 13.586 14.805 -3.328 1 89.38 273 TRP B C 1
ATOM 7303 O O . TRP B 1 273 ? 14.039 14.336 -2.277 1 89.38 273 TRP B O 1
ATOM 7313 N N . ASN B 1 274 ? 14.008 14.523 -4.551 1 90.31 274 ASN B N 1
ATOM 7314 C CA . ASN B 1 274 ? 15.328 13.914 -4.688 1 90.31 274 ASN B CA 1
ATOM 7315 C C . ASN B 1 274 ? 16.438 14.953 -4.621 1 90.31 274 ASN B C 1
ATOM 7317 O O . ASN B 1 274 ? 16.656 15.703 -5.574 1 90.31 274 ASN B O 1
ATOM 7321 N N . VAL B 1 275 ? 17.188 14.906 -3.574 1 87.88 275 VAL B N 1
ATOM 7322 C CA . VAL B 1 275 ? 18.141 15.961 -3.268 1 87.88 275 VAL B CA 1
ATOM 7323 C C . VAL B 1 275 ? 19.297 15.914 -4.27 1 87.88 275 VAL B C 1
ATOM 7325 O O . VAL B 1 275 ? 19.859 16.953 -4.617 1 87.88 275 VAL B O 1
ATOM 7328 N N . GLN B 1 276 ? 19.578 14.75 -4.777 1 86.75 276 GLN B N 1
ATOM 7329 C CA . GLN B 1 276 ? 20.719 14.594 -5.68 1 86.75 276 GLN B CA 1
ATOM 7330 C C . GLN B 1 276 ? 20.359 15.031 -7.098 1 86.75 276 GLN B C 1
ATOM 7332 O O . GLN B 1 276 ? 21.125 15.742 -7.75 1 86.75 276 GLN B O 1
ATOM 7337 N N . THR B 1 277 ? 19.234 14.656 -7.594 1 84.69 277 THR B N 1
ATOM 7338 C CA . THR B 1 277 ? 18.812 14.977 -8.961 1 84.69 277 THR B CA 1
ATOM 7339 C C . THR B 1 277 ? 18 16.266 -8.984 1 84.69 277 THR B C 1
ATOM 7341 O O . THR B 1 277 ? 17.766 16.844 -10.055 1 84.69 277 THR B O 1
ATOM 7344 N N . ASP B 1 278 ? 17.5 16.75 -7.852 1 83.69 278 ASP B N 1
ATOM 7345 C CA . ASP B 1 278 ? 16.688 17.953 -7.676 1 83.69 278 ASP B CA 1
ATOM 7346 C C . ASP B 1 278 ? 15.328 17.797 -8.352 1 83.69 278 ASP B C 1
ATOM 7348 O O . ASP B 1 278 ? 14.773 18.781 -8.852 1 83.69 278 ASP B O 1
ATOM 7352 N N . GLU B 1 279 ? 14.914 16.594 -8.438 1 83.12 279 GLU B N 1
ATOM 7353 C CA . GLU B 1 279 ? 13.578 16.328 -8.969 1 83.12 279 GLU B CA 1
ATOM 7354 C C . GLU B 1 279 ? 12.539 16.281 -7.855 1 83.12 279 GLU B C 1
ATOM 7356 O O . GLU B 1 279 ? 12.805 15.773 -6.766 1 83.12 279 GLU B O 1
ATOM 7361 N N . THR B 1 280 ? 11.414 16.891 -8.156 1 83.75 280 THR B N 1
ATOM 7362 C CA . THR B 1 280 ? 10.359 16.922 -7.145 1 83.75 280 THR B CA 1
ATOM 7363 C C . THR B 1 280 ? 9.062 16.328 -7.695 1 83.75 280 THR B C 1
ATOM 7365 O O . THR B 1 280 ? 8.766 16.484 -8.883 1 83.75 280 THR B O 1
ATOM 7368 N N . ILE B 1 281 ? 8.383 15.648 -6.82 1 83.38 281 ILE B N 1
ATOM 7369 C CA . ILE B 1 281 ? 7.055 15.117 -7.133 1 83.38 281 ILE B CA 1
ATOM 7370 C C . ILE B 1 281 ? 6.027 15.695 -6.16 1 83.38 281 ILE B C 1
ATOM 7372 O O . ILE B 1 281 ? 6.285 15.781 -4.957 1 83.38 281 ILE B O 1
ATOM 7376 N N . HIS B 1 282 ? 4.906 16.156 -6.766 1 85.88 282 HIS B N 1
ATOM 7377 C CA . HIS B 1 282 ? 3.846 16.75 -5.965 1 85.88 282 HIS B CA 1
ATOM 7378 C C . HIS B 1 282 ? 2.502 16.094 -6.246 1 85.88 282 HIS B C 1
ATOM 7380 O O . HIS B 1 282 ? 2.312 15.492 -7.305 1 85.88 282 HIS B O 1
ATOM 7386 N N . ASN B 1 283 ? 1.647 16.188 -5.273 1 85.38 283 ASN B N 1
ATOM 7387 C CA . ASN B 1 283 ? 0.311 15.656 -5.512 1 85.38 283 ASN B CA 1
ATOM 7388 C C . ASN B 1 283 ? -0.658 16.75 -5.961 1 85.38 283 ASN B C 1
ATOM 7390 O O . ASN B 1 283 ? -0.276 17.906 -6.082 1 85.38 283 ASN B O 1
ATOM 7394 N N . LYS B 1 284 ? -1.888 16.359 -6.234 1 84.38 284 LYS B N 1
ATOM 7395 C CA . LYS B 1 284 ? -2.902 17.266 -6.766 1 84.38 284 LYS B CA 1
ATOM 7396 C C . LYS B 1 284 ? -3.199 18.391 -5.785 1 84.38 284 LYS B C 1
ATOM 7398 O O . LYS B 1 284 ? -3.441 19.531 -6.191 1 84.38 284 LYS B O 1
ATOM 7403 N N . ARG B 1 285 ? -3.17 18.062 -4.535 1 88.19 285 ARG B N 1
ATOM 7404 C CA . ARG B 1 285 ? -3.473 19.062 -3.518 1 88.19 285 ARG B CA 1
ATOM 7405 C C . ARG B 1 285 ? -2.396 20.141 -3.475 1 88.19 285 ARG B C 1
ATOM 7407 O O . ARG B 1 285 ? -2.699 21.312 -3.266 1 88.19 285 ARG B O 1
ATOM 7414 N N . SER B 1 286 ? -1.176 19.766 -3.58 1 88.81 286 SER B N 1
ATOM 7415 C CA . SER B 1 286 ? -0.085 20.719 -3.631 1 88.81 286 SER B CA 1
ATOM 7416 C C . SER B 1 286 ? -0.281 21.719 -4.773 1 88.81 286 SER B C 1
ATOM 7418 O O . SER B 1 286 ? -0.084 22.922 -4.594 1 88.81 286 SER B O 1
ATOM 7420 N N . ALA B 1 287 ? -0.662 21.203 -5.871 1 86.5 287 ALA B N 1
ATOM 7421 C CA . ALA B 1 287 ? -0.932 22.078 -7.016 1 86.5 287 ALA B CA 1
ATOM 7422 C C . ALA B 1 287 ? -2.082 23.031 -6.715 1 86.5 287 ALA B C 1
ATOM 7424 O O . ALA B 1 287 ? -2.012 24.219 -7.055 1 86.5 287 ALA B O 1
ATOM 7425 N N . ALA B 1 288 ? -3.055 22.562 -6.082 1 87.69 288 ALA B N 1
ATOM 7426 C CA . ALA B 1 288 ? -4.23 23.375 -5.762 1 87.69 288 ALA B CA 1
ATOM 7427 C C . ALA B 1 288 ? -3.877 24.5 -4.793 1 87.69 288 ALA B C 1
ATOM 7429 O O . ALA B 1 288 ? -4.395 25.609 -4.906 1 87.69 288 ALA B O 1
ATOM 7430 N N . ILE B 1 289 ? -3.023 24.203 -3.889 1 90.12 289 ILE B N 1
ATOM 7431 C CA . ILE B 1 289 ? -2.621 25.188 -2.895 1 90.12 289 ILE B CA 1
ATOM 7432 C C . ILE B 1 289 ? -1.947 26.375 -3.586 1 90.12 289 ILE B C 1
ATOM 7434 O O . ILE B 1 289 ? -2.195 27.531 -3.236 1 90.12 289 ILE B O 1
ATOM 7438 N N . PHE B 1 290 ? -1.239 26.094 -4.574 1 88.44 290 PHE B N 1
ATOM 7439 C CA . PHE B 1 290 ? -0.469 27.141 -5.234 1 88.44 290 PHE B CA 1
ATOM 7440 C C . PHE B 1 290 ? -1.193 27.641 -6.477 1 88.44 290 PHE B C 1
ATOM 7442 O O . PHE B 1 290 ? -0.637 28.422 -7.254 1 88.44 290 PHE B O 1
ATOM 7449 N N . GLY B 1 291 ? -2.385 27.109 -6.695 1 87.06 291 GLY B N 1
ATOM 7450 C CA . GLY B 1 291 ? -3.266 27.625 -7.723 1 87.06 291 GLY B CA 1
ATOM 7451 C C . GLY B 1 291 ? -3.072 26.969 -9.078 1 87.06 291 GLY B C 1
ATOM 7452 O O . GLY B 1 291 ? -3.58 27.453 -10.086 1 87.06 291 GLY B O 1
ATOM 7453 N N . TYR B 1 292 ? -2.35 25.953 -9.055 1 83 292 TYR B N 1
ATOM 7454 C CA . TYR B 1 292 ? -2.105 25.25 -10.312 1 83 292 TYR B CA 1
ATOM 7455 C C . TYR B 1 292 ? -3.139 24.156 -10.547 1 83 292 TYR B C 1
ATOM 7457 O O . TYR B 1 292 ? -3.699 23.609 -9.586 1 83 292 TYR B O 1
ATOM 7465 N N . HIS B 1 293 ? -3.395 23.953 -11.812 1 78.88 293 HIS B N 1
ATOM 7466 C CA . HIS B 1 293 ? -4.215 22.797 -12.148 1 78.88 293 HIS B CA 1
ATOM 7467 C C . HIS B 1 293 ? -3.447 21.5 -11.938 1 78.88 293 HIS B C 1
ATOM 7469 O O . HIS B 1 293 ? -2.244 21.438 -12.203 1 78.88 293 HIS B O 1
ATOM 7475 N N . PRO B 1 294 ? -4.141 20.516 -11.492 1 70 294 PRO B N 1
ATOM 7476 C CA . PRO B 1 294 ? -3.467 19.25 -11.203 1 70 294 PRO B CA 1
ATOM 7477 C C . PRO B 1 294 ? -2.67 18.719 -12.391 1 70 294 PRO B C 1
ATOM 7479 O O . PRO B 1 294 ? -1.644 18.062 -12.211 1 70 294 PRO B O 1
ATOM 7482 N N . ASN B 1 295 ? -3.16 18.984 -13.484 1 66 295 ASN B N 1
ATOM 7483 C CA . ASN B 1 295 ? -2.5 18.5 -14.688 1 66 295 ASN B CA 1
ATOM 7484 C C . ASN B 1 295 ? -1.309 19.359 -15.078 1 66 295 ASN B C 1
ATOM 7486 O O . ASN B 1 295 ? -0.493 18.969 -15.914 1 66 295 ASN B O 1
ATOM 7490 N N . GLU B 1 296 ? -1.334 20.562 -14.523 1 65.56 296 GLU B N 1
ATOM 7491 C CA . GLU B 1 296 ? -0.257 21.484 -14.859 1 65.56 296 GLU B CA 1
ATOM 7492 C C . GLU B 1 296 ? 0.985 21.219 -14.016 1 65.56 296 GLU B C 1
ATOM 7494 O O . GLU B 1 296 ? 2.006 21.891 -14.164 1 65.56 296 GLU B O 1
ATOM 7499 N N . ILE B 1 297 ? 0.828 20.375 -13.117 1 55.88 297 ILE B N 1
ATOM 7500 C CA . ILE B 1 297 ? 1.916 20.188 -12.164 1 55.88 297 ILE B CA 1
ATOM 7501 C C . ILE B 1 297 ? 3.178 19.75 -12.898 1 55.88 297 ILE B C 1
ATOM 7503 O O . ILE B 1 297 ? 3.189 18.688 -13.547 1 55.88 297 ILE B O 1
ATOM 7507 N N . VAL B 1 298 ? 3.852 20.609 -13.477 1 50.41 298 VAL B N 1
ATOM 7508 C CA . VAL B 1 298 ? 5.047 20.453 -14.297 1 50.41 298 VAL B CA 1
ATOM 7509 C C . VAL B 1 298 ? 6.129 19.734 -13.484 1 50.41 298 VAL B C 1
ATOM 7511 O O . VAL B 1 298 ? 6.426 20.125 -12.352 1 50.41 298 VAL B O 1
ATOM 7514 N N . ALA B 1 299 ? 6.367 18.547 -13.758 1 52.22 299 ALA B N 1
ATOM 7515 C CA . ALA B 1 299 ? 7.543 17.828 -13.273 1 52.22 299 ALA B CA 1
ATOM 7516 C C . ALA B 1 299 ? 8.664 18.781 -12.898 1 52.22 299 ALA B C 1
ATOM 7518 O O . ALA B 1 299 ? 9.391 18.547 -11.93 1 52.22 299 ALA B O 1
ATOM 7519 N N . ASN B 1 300 ? 8.836 19.781 -13.703 1 50.78 300 ASN B N 1
ATOM 7520 C CA . ASN B 1 300 ? 10.016 20.641 -13.648 1 50.78 300 ASN B CA 1
ATOM 7521 C C . ASN B 1 300 ? 9.727 21.938 -12.883 1 50.78 300 ASN B C 1
ATOM 7523 O O . ASN B 1 300 ? 10.438 22.922 -13.039 1 50.78 300 ASN B O 1
ATOM 7527 N N . MET B 1 301 ? 8.578 21.969 -12.586 1 48.56 301 MET B N 1
ATOM 7528 C CA . MET B 1 301 ? 8.273 23.266 -12 1 48.56 301 MET B CA 1
ATOM 7529 C 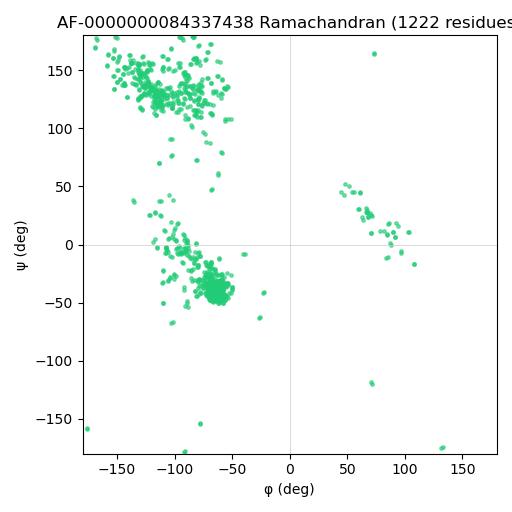C . MET B 1 301 ? 9.281 23.625 -10.906 1 48.56 301 MET B C 1
ATOM 7531 O O . MET B 1 301 ? 9.648 24.781 -10.75 1 48.56 301 MET B O 1
ATOM 7535 N N . MET B 1 302 ? 9.68 22.562 -10.078 1 47.88 302 MET B N 1
ATOM 7536 C CA . MET B 1 302 ? 10.375 22.984 -8.867 1 47.88 302 MET B CA 1
ATOM 7537 C C . MET B 1 302 ? 11.883 22.938 -9.07 1 47.88 302 MET B C 1
ATOM 7539 O O . MET B 1 302 ? 12.648 23.062 -8.109 1 47.88 302 MET B O 1
ATOM 7543 N N . ASN B 1 303 ? 12.328 22.516 -10.164 1 50.91 303 ASN B N 1
ATOM 7544 C CA . ASN B 1 303 ? 13.766 22.781 -10.25 1 50.91 303 ASN B CA 1
ATOM 7545 C C . ASN B 1 303 ? 14.117 24.141 -9.656 1 50.91 303 ASN B C 1
ATOM 7547 O O . ASN B 1 303 ? 15.289 24.438 -9.398 1 50.91 303 ASN B O 1
ATOM 7551 N N . THR B 1 304 ? 13 24.875 -9.336 1 60.31 304 THR B N 1
ATOM 7552 C CA . THR B 1 304 ? 13.32 26.188 -8.789 1 60.31 304 THR B CA 1
ATOM 7553 C C . THR B 1 304 ? 12.453 26.484 -7.574 1 60.31 304 THR B C 1
ATOM 7555 O O . THR B 1 304 ? 11.938 27.594 -7.434 1 60.31 304 THR B O 1
ATOM 7558 N N . TRP B 1 305 ? 12.188 25.406 -6.785 1 67.62 305 TRP B N 1
ATOM 7559 C CA . TRP B 1 305 ? 11.352 25.609 -5.605 1 67.62 305 TRP B CA 1
ATOM 7560 C C . TRP B 1 305 ? 11.859 26.797 -4.785 1 67.62 305 TRP B C 1
ATOM 7562 O O . TRP B 1 305 ? 11.062 27.578 -4.254 1 67.62 305 TRP B O 1
ATOM 7572 N N . HIS B 1 306 ? 13.094 26.875 -4.777 1 69.88 306 HIS B N 1
ATOM 7573 C CA . HIS B 1 306 ? 13.695 27.953 -4.004 1 69.88 306 HIS B CA 1
ATOM 7574 C C . HIS B 1 306 ? 13.297 29.312 -4.555 1 69.88 306 HIS B C 1
ATOM 7576 O O . HIS B 1 306 ? 13.203 30.281 -3.803 1 69.88 306 HIS B O 1
ATOM 7582 N N . ASN B 1 307 ? 13.031 29.188 -5.801 1 75.56 307 ASN B N 1
ATOM 7583 C CA . ASN B 1 307 ? 12.695 30.469 -6.438 1 75.56 307 ASN B CA 1
ATOM 7584 C C . ASN B 1 307 ? 11.266 30.891 -6.121 1 75.56 307 ASN B C 1
ATOM 7586 O O . ASN B 1 307 ? 10.906 32.062 -6.293 1 75.56 307 ASN B O 1
ATOM 7590 N N . PHE B 1 308 ? 10.547 29.969 -5.527 1 84.12 308 PHE B N 1
ATOM 7591 C CA . PHE B 1 308 ? 9.156 30.266 -5.215 1 84.12 308 PHE B CA 1
ATOM 7592 C C . PHE B 1 308 ? 9.016 30.781 -3.785 1 84.12 308 PHE B C 1
ATOM 7594 O O . PHE B 1 308 ? 7.945 31.219 -3.383 1 84.12 308 PHE B O 1
ATOM 7601 N N . ILE B 1 309 ? 10.125 30.672 -3.123 1 90.44 309 ILE B N 1
ATOM 7602 C CA . ILE B 1 309 ? 10.125 31.172 -1.749 1 90.44 309 ILE B CA 1
ATOM 7603 C C . ILE B 1 309 ? 10.453 32.656 -1.733 1 90.44 309 ILE B C 1
ATOM 7605 O O . ILE B 1 309 ? 11.336 33.125 -2.461 1 90.44 309 ILE B O 1
ATOM 7609 N N . HIS B 1 310 ? 9.742 33.375 -0.956 1 92.88 310 HIS B N 1
ATOM 7610 C CA . HIS B 1 310 ? 9.992 34.812 -0.816 1 92.88 310 HIS B CA 1
ATOM 7611 C C . HIS B 1 310 ? 11.445 35.062 -0.439 1 92.88 310 HIS B C 1
ATOM 7613 O O . HIS B 1 310 ? 12.016 34.375 0.399 1 92.88 310 HIS B O 1
ATOM 7619 N N . PRO B 1 311 ? 12.031 36 -1.037 1 91.25 311 PRO B N 1
ATOM 7620 C CA . PRO B 1 311 ? 13.445 36.281 -0.808 1 91.25 311 PRO B CA 1
ATOM 7621 C C . PRO B 1 311 ? 13.781 36.5 0.668 1 91.25 311 PRO B C 1
ATOM 7623 O O . PRO B 1 311 ? 14.828 36.062 1.14 1 91.25 311 PRO B O 1
ATOM 7626 N N . ASP B 1 312 ? 12.859 37.094 1.413 1 91.94 312 ASP B N 1
ATOM 7627 C CA . ASP B 1 312 ? 13.086 37.375 2.822 1 91.94 312 ASP B CA 1
ATOM 7628 C C . ASP B 1 312 ? 13.078 36.125 3.666 1 91.94 312 ASP B C 1
ATOM 7630 O O . ASP B 1 312 ? 13.578 36.094 4.793 1 91.94 312 ASP B O 1
ATOM 7634 N N . ASP B 1 313 ? 12.531 35.062 3.123 1 93.25 313 ASP B N 1
ATOM 7635 C CA . ASP B 1 313 ? 12.344 33.844 3.924 1 93.25 313 ASP B CA 1
ATOM 7636 C C . ASP B 1 313 ? 13.32 32.75 3.508 1 93.25 313 ASP B C 1
ATOM 7638 O O . ASP B 1 313 ? 13.375 31.688 4.133 1 93.25 313 ASP B O 1
ATOM 7642 N N . ARG B 1 314 ? 14.125 32.969 2.535 1 91.06 314 ARG B N 1
ATOM 7643 C CA . ARG B 1 314 ? 15.008 31.969 1.968 1 91.06 314 ARG B CA 1
ATOM 7644 C C . ARG B 1 314 ? 16.094 31.562 2.961 1 91.06 314 ARG B C 1
ATOM 7646 O O . ARG B 1 314 ? 16.422 30.375 3.082 1 91.06 314 ARG B O 1
ATOM 7653 N N . GLU B 1 315 ? 16.578 32.594 3.605 1 90.88 315 GLU B N 1
ATOM 7654 C CA . GLU B 1 315 ? 17.656 32.312 4.543 1 90.88 315 GLU B CA 1
ATOM 7655 C C . GLU B 1 315 ? 17.203 31.422 5.684 1 90.88 315 GLU B C 1
ATOM 7657 O O . GLU B 1 315 ? 17.891 30.469 6.059 1 90.88 315 GLU B O 1
ATOM 7662 N N . ILE B 1 316 ? 16.109 31.75 6.23 1 91.12 316 ILE B N 1
ATOM 7663 C CA . ILE B 1 316 ? 15.578 30.969 7.344 1 91.12 316 ILE B CA 1
ATOM 7664 C C . ILE B 1 316 ? 15.227 29.562 6.863 1 91.12 316 ILE B C 1
ATOM 7666 O O . ILE B 1 316 ? 15.445 28.578 7.582 1 91.12 316 ILE B O 1
ATOM 7670 N N . ASN B 1 317 ? 14.672 29.453 5.738 1 92 317 ASN B N 1
ATOM 7671 C CA . ASN B 1 317 ? 14.32 28.156 5.152 1 92 317 ASN B CA 1
ATOM 7672 C C . ASN B 1 317 ? 15.547 27.281 4.957 1 92 317 ASN B C 1
ATOM 7674 O O . ASN B 1 317 ? 15.531 26.094 5.293 1 92 317 ASN B O 1
ATOM 7678 N N . PHE B 1 318 ? 16.562 27.891 4.465 1 90.25 318 PHE B N 1
ATOM 7679 C CA . PHE B 1 318 ? 17.797 27.172 4.211 1 90.25 318 PHE B CA 1
ATOM 7680 C C . PHE B 1 318 ? 18.438 26.719 5.52 1 90.25 318 PHE B C 1
ATOM 7682 O O . PHE B 1 318 ? 19.016 25.625 5.602 1 90.25 318 PHE B O 1
ATOM 7689 N N . ALA B 1 319 ? 18.406 27.578 6.441 1 92.75 319 ALA B N 1
ATOM 7690 C CA . ALA B 1 319 ? 18.984 27.266 7.742 1 92.75 319 ALA B CA 1
ATOM 7691 C C . ALA B 1 319 ? 18.297 26.062 8.375 1 92.75 319 ALA B C 1
ATOM 7693 O O . ALA B 1 319 ? 18.953 25.188 8.945 1 92.75 319 ALA B O 1
ATOM 7694 N N . GLU B 1 320 ? 17 26.031 8.281 1 93.38 320 GLU B N 1
ATOM 7695 C CA . GLU B 1 320 ? 16.25 24.922 8.844 1 93.38 320 GLU B CA 1
ATOM 7696 C C . GLU B 1 320 ? 16.531 23.625 8.094 1 93.38 320 GLU B C 1
ATOM 7698 O O . GLU B 1 320 ? 16.594 22.547 8.695 1 93.38 320 GLU B O 1
ATOM 7703 N N . LEU B 1 321 ? 16.703 23.719 6.812 1 91.81 321 LEU B N 1
ATOM 7704 C CA . LEU B 1 321 ? 17.031 22.562 5.992 1 91.81 321 LEU B CA 1
ATOM 7705 C C . LEU B 1 321 ? 18.406 22 6.352 1 91.81 321 LEU B C 1
ATOM 7707 O O . LEU B 1 321 ? 18.594 20.797 6.414 1 91.81 321 LEU B O 1
ATOM 7711 N N . GLU B 1 322 ? 19.266 22.906 6.527 1 92.56 322 GLU B N 1
ATOM 7712 C CA . GLU B 1 322 ? 20.641 22.516 6.852 1 92.56 322 GLU B CA 1
ATOM 7713 C C . GLU B 1 322 ? 20.703 21.766 8.18 1 92.56 322 GLU B C 1
ATOM 7715 O O . GLU B 1 322 ? 21.484 20.844 8.344 1 92.56 322 GLU B O 1
ATOM 7720 N N . LYS B 1 323 ? 19.922 22.234 9.102 1 93.88 323 LYS B N 1
ATOM 7721 C CA . LYS B 1 323 ? 19.859 21.547 10.383 1 93.88 323 LYS B CA 1
ATOM 7722 C C . LYS B 1 323 ? 19.438 20.094 10.203 1 93.88 323 LYS B C 1
ATOM 7724 O O . LYS B 1 323 ? 19.953 19.203 10.898 1 93.88 323 LYS B O 1
ATOM 7729 N N . CYS B 1 324 ? 18.547 19.844 9.336 1 91.81 324 CYS B N 1
ATOM 7730 C CA . CYS B 1 324 ? 18.062 18.5 9.062 1 91.81 324 CYS B CA 1
ATOM 7731 C C . CYS B 1 324 ? 19.125 17.688 8.336 1 91.81 324 CYS B C 1
ATOM 7733 O O . CYS B 1 324 ? 19.312 16.5 8.625 1 91.81 324 CYS B O 1
ATOM 7735 N N . PHE B 1 325 ? 19.812 18.281 7.395 1 93.5 325 PHE B N 1
ATOM 7736 C CA . PHE B 1 325 ? 20.828 17.609 6.59 1 93.5 325 PHE B CA 1
ATOM 7737 C C . PHE B 1 325 ? 22.031 17.234 7.445 1 93.5 325 PHE B C 1
ATOM 7739 O O . PHE B 1 325 ? 22.688 16.234 7.176 1 93.5 325 PHE B O 1
ATOM 7746 N N . LYS B 1 326 ? 22.234 18.047 8.469 1 92.56 326 LYS B N 1
ATOM 7747 C CA . LYS B 1 326 ? 23.328 17.766 9.383 1 92.56 326 LYS B CA 1
ATOM 7748 C C . LYS B 1 326 ? 22.891 16.859 10.531 1 92.56 326 LYS B C 1
ATOM 7750 O O . LYS B 1 326 ? 23.641 16.641 11.484 1 92.56 326 LYS B O 1
ATOM 7755 N N . LYS B 1 327 ? 21.656 16.406 10.578 1 91.31 327 LYS B N 1
ATOM 7756 C CA . LYS B 1 327 ? 21.062 15.469 11.516 1 91.31 327 LYS B CA 1
ATOM 7757 C C . LYS B 1 327 ? 20.969 16.078 12.914 1 91.31 327 LYS B C 1
ATOM 7759 O O . LYS B 1 327 ? 21.047 15.367 13.914 1 91.31 327 LYS B O 1
ATOM 7764 N N . GLN B 1 328 ? 20.953 17.422 12.875 1 89.88 328 GLN B N 1
ATOM 7765 C CA . GLN B 1 328 ? 20.719 18.109 14.141 1 89.88 328 GLN B CA 1
ATOM 7766 C C . GLN B 1 328 ? 19.25 18.031 14.539 1 89.88 328 GLN B C 1
ATOM 7768 O O . GLN B 1 328 ? 18.922 18.016 15.734 1 89.88 328 GLN B O 1
ATOM 7773 N N . GLU B 1 329 ? 18.422 18.125 13.492 1 90.75 329 GLU B N 1
ATOM 7774 C CA . GLU B 1 329 ? 16.984 17.953 13.672 1 90.75 329 GLU B CA 1
ATOM 7775 C C . GLU B 1 329 ? 16.453 16.828 12.789 1 90.75 329 GLU B C 1
ATOM 7777 O O . GLU B 1 329 ? 16.875 16.672 11.641 1 90.75 329 GLU B O 1
ATOM 7782 N N . LYS B 1 330 ? 15.586 16.094 13.352 1 89.44 330 LYS B N 1
ATOM 7783 C CA . LYS B 1 330 ? 15.055 14.945 12.633 1 89.44 330 LYS B CA 1
ATOM 7784 C C . LYS B 1 330 ? 13.992 15.375 11.617 1 89.44 330 LYS B C 1
ATOM 7786 O O . LYS B 1 330 ? 13.758 14.68 10.625 1 89.44 330 LYS B O 1
ATOM 7791 N N . PHE B 1 331 ? 13.359 16.453 11.984 1 93.06 331 PHE B N 1
ATOM 7792 C CA . PHE B 1 331 ? 12.25 16.906 11.148 1 93.06 331 PHE B CA 1
ATOM 7793 C C . PHE B 1 331 ? 12.469 18.328 10.672 1 93.06 331 PHE B C 1
ATOM 7795 O O . PHE B 1 331 ? 13.078 19.141 11.383 1 93.06 331 PHE B O 1
ATOM 7802 N N . TYR B 1 332 ? 12.125 18.562 9.445 1 93.69 332 TYR B N 1
ATOM 7803 C CA . TYR B 1 332 ? 12.141 19.906 8.859 1 93.69 332 TYR B CA 1
ATOM 7804 C C . TYR B 1 332 ? 10.797 20.594 9.031 1 93.69 332 TYR B C 1
ATOM 7806 O O . TYR B 1 332 ? 9.75 19.984 8.797 1 93.69 332 TYR B O 1
ATOM 7814 N N . ALA B 1 333 ? 10.75 21.75 9.594 1 92.5 333 ALA B N 1
ATOM 7815 C CA . ALA B 1 333 ? 9.547 22.562 9.719 1 92.5 333 ALA B CA 1
ATOM 7816 C C . ALA B 1 333 ? 9.859 24.047 9.516 1 92.5 333 ALA B C 1
ATOM 7818 O O . ALA B 1 333 ? 10.773 24.578 10.141 1 92.5 333 ALA B O 1
ATOM 7819 N N . CYS B 1 334 ? 9.117 24.641 8.602 1 93.06 334 CYS B N 1
ATOM 7820 C CA . CYS B 1 334 ? 9.359 26.062 8.312 1 93.06 334 CYS B CA 1
ATOM 7821 C C . CYS B 1 334 ? 8.102 26.734 7.797 1 93.06 334 CYS B C 1
ATOM 7823 O O . CYS B 1 334 ? 7.355 26.156 7.008 1 93.06 334 CYS B O 1
ATOM 7825 N N . GLU B 1 335 ? 7.812 27.859 8.32 1 93.81 335 GLU B N 1
ATOM 7826 C CA . GLU B 1 335 ? 6.762 28.719 7.773 1 93.81 335 GLU B CA 1
ATOM 7827 C C . GLU B 1 335 ? 7.34 29.781 6.863 1 93.81 335 GLU B C 1
ATOM 7829 O O . GLU B 1 335 ? 8.219 30.547 7.273 1 93.81 335 GLU B O 1
ATOM 7834 N N . CYS B 1 336 ? 6.934 29.906 5.672 1 94.31 336 CYS B N 1
ATOM 7835 C CA . CYS B 1 336 ? 7.477 30.875 4.73 1 94.31 336 CYS B CA 1
ATOM 7836 C C . CYS B 1 336 ? 6.434 31.266 3.689 1 94.31 336 CYS B C 1
ATOM 7838 O O . CYS B 1 336 ? 5.379 30.641 3.596 1 94.31 336 CYS B O 1
ATOM 7840 N N . ARG B 1 337 ? 6.68 32.281 2.965 1 94.88 337 ARG B N 1
ATOM 7841 C CA . ARG B 1 337 ? 5.82 32.719 1.877 1 94.88 337 ARG B CA 1
ATOM 7842 C C . ARG B 1 337 ? 6.27 32.156 0.542 1 94.88 337 ARG B C 1
ATOM 7844 O O . ARG B 1 337 ? 7.453 32.188 0.202 1 94.88 337 ARG B O 1
ATOM 7851 N N . MET B 1 338 ? 5.324 31.609 -0.139 1 92.62 338 MET B N 1
ATOM 7852 C CA . MET B 1 338 ? 5.602 31.062 -1.461 1 92.62 338 MET B CA 1
ATOM 7853 C C . MET B 1 338 ? 4.73 31.719 -2.523 1 92.62 338 MET B C 1
ATOM 7855 O O . MET B 1 338 ? 3.621 32.156 -2.229 1 92.62 338 MET B O 1
ATOM 7859 N N . MET B 1 339 ? 5.266 31.672 -3.648 1 90.25 339 MET B N 1
ATOM 7860 C CA . MET B 1 339 ? 4.605 32.375 -4.734 1 90.25 339 MET B CA 1
ATOM 7861 C C . MET B 1 339 ? 3.436 31.578 -5.289 1 90.25 339 MET B C 1
ATOM 7863 O O . MET B 1 339 ? 3.594 30.406 -5.633 1 90.25 339 MET B O 1
ATOM 7867 N N . HIS B 1 340 ? 2.291 32.219 -5.305 1 90 340 HIS B N 1
ATOM 7868 C CA . HIS B 1 340 ? 1.107 31.641 -5.938 1 90 340 HIS B CA 1
ATOM 7869 C C . HIS B 1 340 ? 1.102 31.906 -7.438 1 90 340 HIS B C 1
ATOM 7871 O O . HIS B 1 340 ? 1.724 32.875 -7.902 1 90 340 HIS B O 1
ATOM 7877 N N . LYS B 1 341 ? 0.388 31.172 -8.148 1 85.31 341 LYS B N 1
ATOM 7878 C CA . LYS B 1 341 ? 0.33 31.312 -9.602 1 85.31 341 LYS B CA 1
ATOM 7879 C C . LYS B 1 341 ? -0.17 32.688 -10 1 85.31 341 LYS B C 1
ATOM 7881 O O . LYS B 1 341 ? 0.256 33.25 -11.016 1 85.31 341 LYS B O 1
ATOM 7886 N N . ASN B 1 342 ? -1.019 33.281 -9.18 1 88.62 342 ASN B N 1
ATOM 7887 C CA . ASN B 1 342 ? -1.594 34.562 -9.484 1 88.62 342 ASN B CA 1
ATOM 7888 C C . ASN B 1 342 ? -0.636 35.719 -9.125 1 88.62 342 ASN B C 1
ATOM 7890 O O . ASN B 1 342 ? -0.954 36.875 -9.32 1 88.62 342 ASN B O 1
ATOM 7894 N N . GLY B 1 343 ? 0.563 35.375 -8.617 1 87.81 343 GLY B N 1
ATOM 7895 C CA . GLY B 1 343 ? 1.579 36.375 -8.328 1 87.81 343 GLY B CA 1
ATOM 7896 C C . GLY B 1 343 ? 1.586 36.812 -6.883 1 87.81 343 GLY B C 1
ATOM 7897 O O . GLY B 1 343 ? 2.477 37.562 -6.457 1 87.81 3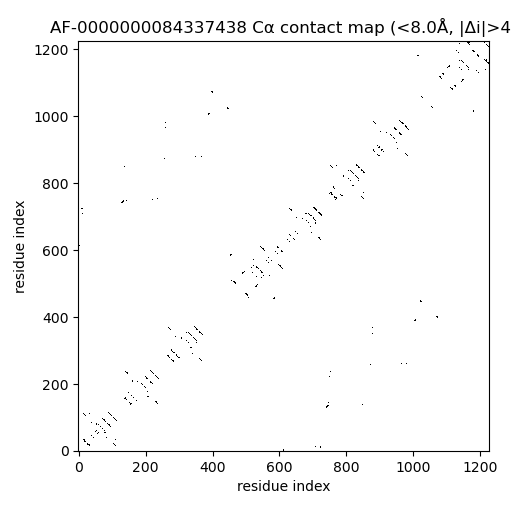43 GLY B O 1
ATOM 7898 N N . SER B 1 344 ? 0.628 36.375 -6.137 1 90.88 344 SER B N 1
ATOM 7899 C CA . SER B 1 344 ? 0.562 36.75 -4.73 1 90.88 344 SER B CA 1
ATOM 7900 C C . SER B 1 344 ? 1.396 35.812 -3.865 1 90.88 344 SER B C 1
ATOM 7902 O O . SER B 1 344 ? 1.68 34.688 -4.266 1 90.88 344 SER B O 1
ATOM 7904 N N . TRP B 1 345 ? 1.807 36.312 -2.742 1 92.81 345 TRP B N 1
ATOM 7905 C CA . TRP B 1 345 ? 2.547 35.469 -1.793 1 92.81 345 TRP B CA 1
ATOM 7906 C C . TRP B 1 345 ? 1.598 34.781 -0.829 1 92.81 345 TRP B C 1
ATOM 7908 O O . TRP B 1 345 ? 0.679 35.406 -0.289 1 92.81 345 TRP B O 1
ATOM 7918 N N . LEU B 1 346 ? 1.829 33.531 -0.731 1 94.25 346 LEU B N 1
ATOM 7919 C CA . LEU B 1 346 ? 1.01 32.688 0.154 1 94.25 346 LEU B CA 1
ATOM 7920 C C . LEU B 1 346 ? 1.84 32.156 1.309 1 94.25 346 LEU B C 1
ATOM 7922 O O . LEU B 1 346 ? 2.928 31.609 1.095 1 94.25 346 LEU B O 1
ATOM 7926 N N . TRP B 1 347 ? 1.29 32.375 2.523 1 94.56 347 TRP B N 1
ATOM 7927 C CA . TRP B 1 347 ? 1.948 31.766 3.672 1 94.56 347 TRP B CA 1
ATOM 7928 C C . TRP B 1 347 ? 1.681 30.266 3.715 1 94.56 347 TRP B C 1
ATOM 7930 O O . TRP B 1 347 ? 0.526 29.828 3.699 1 94.56 347 TRP B O 1
ATOM 7940 N N . VAL B 1 348 ? 2.852 29.516 3.754 1 94.44 348 VAL B N 1
ATOM 7941 C CA . VAL B 1 348 ? 2.744 28.047 3.779 1 94.44 348 VAL B CA 1
ATOM 7942 C C . VAL B 1 348 ? 3.645 27.484 4.875 1 94.44 348 VAL B C 1
ATOM 7944 O O . VAL B 1 348 ? 4.695 28.047 5.176 1 94.44 348 VAL B O 1
ATOM 7947 N N . GLU B 1 349 ? 3.088 26.453 5.484 1 94 349 GLU B N 1
ATOM 7948 C CA . GLU B 1 349 ? 3.922 25.672 6.391 1 94 349 GLU B CA 1
ATOM 7949 C C . GLU B 1 349 ? 4.48 24.438 5.691 1 94 349 GLU B C 1
ATOM 7951 O O . GLU B 1 349 ? 3.725 23.594 5.188 1 94 349 GLU B O 1
ATOM 7956 N N . ILE B 1 350 ? 5.797 24.312 5.66 1 93.38 350 ILE B N 1
ATOM 7957 C CA . ILE B 1 350 ? 6.465 23.188 5.027 1 93.38 350 ILE B CA 1
ATOM 7958 C C . ILE B 1 350 ? 7.023 22.25 6.098 1 93.38 350 ILE B C 1
ATOM 7960 O O . ILE B 1 350 ? 7.719 22.688 7.016 1 93.38 350 ILE B O 1
ATOM 7964 N N . ARG B 1 351 ? 6.637 21.031 5.949 1 93.88 351 ARG B N 1
ATOM 7965 C CA . ARG B 1 351 ? 7.195 19.984 6.816 1 93.88 351 ARG B CA 1
ATOM 7966 C C . ARG B 1 351 ? 7.82 18.875 5.996 1 93.88 351 ARG B C 1
ATOM 7968 O O . ARG B 1 351 ? 7.418 18.625 4.852 1 93.88 351 ARG B O 1
ATOM 7975 N N . GLY B 1 352 ? 8.875 18.234 6.629 1 94.25 352 GLY B N 1
ATOM 7976 C CA . GLY B 1 352 ? 9.523 17.156 5.891 1 94.25 352 GLY B CA 1
ATOM 7977 C C . GLY B 1 352 ? 10.484 16.344 6.738 1 94.25 352 GLY B C 1
ATOM 7978 O O . GLY B 1 352 ? 10.727 16.672 7.902 1 94.25 352 GLY B O 1
ATOM 7979 N N . LYS B 1 353 ? 10.922 15.211 6.117 1 94.19 353 LYS B N 1
ATOM 7980 C CA . LYS B 1 353 ? 11.891 14.32 6.742 1 94.19 353 LYS B CA 1
ATOM 7981 C C . LYS B 1 353 ? 12.742 13.609 5.695 1 94.19 353 LYS B C 1
ATOM 7983 O O . LYS B 1 353 ? 12.234 13.211 4.641 1 94.19 353 LYS B O 1
ATOM 7988 N N . VAL B 1 354 ? 14.023 13.508 6.047 1 94.31 354 VAL B N 1
ATOM 7989 C CA . VAL B 1 354 ? 14.898 12.742 5.168 1 94.31 354 VAL B CA 1
ATOM 7990 C C . VAL B 1 354 ? 14.695 11.25 5.414 1 94.31 354 VAL B C 1
ATOM 7992 O O . VAL B 1 354 ? 14.82 10.781 6.547 1 94.31 354 VAL B O 1
ATOM 7995 N N . ILE B 1 355 ? 14.406 10.492 4.359 1 91.75 355 ILE B N 1
ATOM 7996 C CA . ILE B 1 355 ? 14.07 9.086 4.531 1 91.75 355 ILE B CA 1
ATOM 7997 C C . ILE B 1 355 ? 15.242 8.219 4.078 1 91.75 355 ILE B C 1
ATOM 7999 O O . ILE B 1 355 ? 15.344 7.051 4.465 1 91.75 355 ILE B O 1
ATOM 8003 N N . LYS B 1 356 ? 16.016 8.664 3.129 1 92.5 356 LYS B N 1
ATOM 8004 C CA . LYS B 1 356 ? 17.109 7.871 2.592 1 92.5 356 LYS B CA 1
ATOM 8005 C C . LYS B 1 356 ? 18.422 8.664 2.611 1 92.5 356 LYS B C 1
ATOM 8007 O O . LYS B 1 356 ? 18.438 9.852 2.275 1 92.5 356 LYS B O 1
ATOM 8012 N N . TRP B 1 357 ? 19.422 7.996 3.02 1 93.94 357 TRP B N 1
ATOM 8013 C CA . TRP B 1 357 ? 20.75 8.578 3.09 1 93.94 357 TRP B CA 1
ATOM 8014 C C . TRP B 1 357 ? 21.75 7.746 2.283 1 93.94 357 TRP B C 1
ATOM 8016 O O . TRP B 1 357 ? 21.578 6.535 2.135 1 93.94 357 TRP B O 1
ATOM 8026 N N . ASP B 1 358 ? 22.719 8.312 1.75 1 92.12 358 ASP B N 1
ATOM 8027 C CA . ASP B 1 358 ? 23.75 7.559 1.051 1 92.12 358 ASP B CA 1
ATOM 8028 C C . ASP B 1 358 ? 24.812 7.051 2.025 1 92.12 358 ASP B C 1
ATOM 8030 O O . ASP B 1 358 ? 24.719 7.281 3.232 1 92.12 358 ASP B O 1
ATOM 8034 N N . ASP B 1 359 ? 25.766 6.363 1.512 1 91.31 359 ASP B N 1
ATOM 8035 C CA . ASP B 1 359 ? 26.797 5.742 2.346 1 91.31 359 ASP B CA 1
ATOM 8036 C C . ASP B 1 359 ? 27.641 6.801 3.045 1 91.31 359 ASP B C 1
ATOM 8038 O O . ASP B 1 359 ? 28.234 6.535 4.098 1 91.31 359 ASP B O 1
ATOM 8042 N N . ASN B 1 360 ? 27.734 8.008 2.459 1 91 360 ASN B N 1
ATOM 8043 C CA . ASN B 1 360 ? 28.5 9.109 3.045 1 91 360 ASN B CA 1
ATOM 8044 C C . ASN B 1 360 ? 27.641 9.984 3.936 1 91 360 ASN B C 1
ATOM 8046 O O . ASN B 1 360 ? 28.031 11.102 4.285 1 91 360 ASN B O 1
ATOM 8050 N N . ASN B 1 361 ? 26.422 9.57 4.191 1 90.5 361 ASN B N 1
ATOM 8051 C CA . ASN B 1 361 ? 25.469 10.25 5.07 1 90.5 361 ASN B CA 1
ATOM 8052 C C . ASN B 1 361 ? 24.953 11.547 4.445 1 90.5 361 ASN B C 1
ATOM 8054 O O . ASN B 1 361 ? 24.719 12.523 5.148 1 90.5 361 ASN B O 1
ATOM 8058 N N . ASN B 1 362 ? 25 11.602 3.178 1 92.19 362 ASN B N 1
ATOM 8059 C CA . ASN B 1 362 ? 24.312 12.695 2.482 1 92.19 362 ASN B CA 1
ATOM 8060 C C . ASN B 1 362 ? 22.859 12.344 2.186 1 92.19 362 ASN B C 1
ATOM 8062 O O . ASN B 1 362 ? 22.547 11.188 1.877 1 92.19 362 ASN B O 1
ATOM 8066 N N . PRO B 1 363 ? 22 13.359 2.287 1 93.38 363 PRO B N 1
ATOM 8067 C CA . PRO B 1 363 ? 20.578 13.062 2.041 1 93.38 363 PRO B CA 1
ATOM 8068 C C . PRO B 1 363 ? 20.297 12.703 0.582 1 93.38 363 PRO B C 1
ATOM 8070 O O . PRO B 1 363 ? 20.844 13.328 -0.327 1 93.38 363 PRO B O 1
ATOM 8073 N N . ILE B 1 364 ? 19.484 11.742 0.325 1 93.19 364 ILE B N 1
ATOM 8074 C CA . ILE B 1 364 ? 19.109 11.328 -1.021 1 93.19 364 ILE B CA 1
ATOM 8075 C C . ILE B 1 364 ? 17.656 11.703 -1.292 1 93.19 364 ILE B C 1
ATOM 8077 O O . ILE B 1 364 ? 17.344 12.344 -2.299 1 93.19 364 ILE B O 1
ATOM 8081 N N . LEU B 1 365 ? 16.766 11.32 -0.343 1 93.12 365 LEU B N 1
ATOM 8082 C CA . LEU B 1 365 ? 15.336 11.5 -0.561 1 93.12 365 LEU B CA 1
ATOM 8083 C C . LEU B 1 365 ? 14.672 12.148 0.653 1 93.12 365 LEU B C 1
ATOM 8085 O O . LEU B 1 365 ? 14.852 11.68 1.782 1 93.12 365 LEU B O 1
ATOM 8089 N N . MET B 1 366 ? 14 13.266 0.363 1 92.62 366 MET B N 1
ATOM 8090 C CA . MET B 1 366 ? 13.242 13.969 1.391 1 92.62 366 MET B CA 1
ATOM 8091 C C . MET B 1 366 ? 11.773 14.078 1.003 1 92.62 366 MET B C 1
ATOM 8093 O O . MET B 1 366 ? 11.445 14.258 -0.171 1 92.62 366 MET B O 1
ATOM 8097 N N . LEU B 1 367 ? 10.883 13.797 2.002 1 93.88 367 LEU B N 1
ATOM 8098 C CA . LEU B 1 367 ? 9.445 13.906 1.744 1 93.88 367 LEU B CA 1
ATOM 8099 C C . LEU B 1 367 ? 8.758 14.719 2.836 1 93.88 367 LEU B C 1
ATOM 8101 O O . LEU B 1 367 ? 9.266 14.812 3.957 1 93.88 367 LEU B O 1
ATOM 8105 N N . GLY B 1 368 ? 7.602 15.281 2.393 1 93.44 368 GLY B N 1
ATOM 8106 C CA . GLY B 1 368 ? 6.898 16.094 3.367 1 93.44 368 GLY B CA 1
ATOM 8107 C C . GLY B 1 368 ? 5.574 16.625 2.854 1 93.44 368 GLY B C 1
ATOM 8108 O O . GLY B 1 368 ? 4.945 16.016 1.991 1 93.44 368 GLY B O 1
ATOM 8109 N N . THR B 1 369 ? 5.152 17.75 3.559 1 94.25 369 THR B N 1
ATOM 8110 C CA . THR B 1 369 ? 3.834 18.281 3.236 1 94.25 369 THR B CA 1
ATOM 8111 C C . THR B 1 369 ? 3.869 19.812 3.182 1 94.25 369 THR B C 1
ATOM 8113 O O . THR B 1 369 ? 4.793 20.438 3.707 1 94.25 369 THR B O 1
ATOM 8116 N N . TYR B 1 370 ? 2.912 20.375 2.447 1 92.75 370 TYR B N 1
ATOM 8117 C CA . TYR B 1 370 ? 2.576 21.797 2.436 1 92.75 370 TYR B CA 1
ATOM 8118 C C . TYR B 1 370 ? 1.227 22.047 3.096 1 92.75 370 TYR B C 1
ATOM 8120 O O . TYR B 1 370 ? 0.231 21.406 2.744 1 92.75 370 TYR B O 1
ATOM 8128 N N . ALA B 1 371 ? 1.209 22.953 4.016 1 92.75 371 ALA B N 1
ATOM 8129 C CA . ALA B 1 371 ? -0.062 23.375 4.594 1 92.75 371 ALA B CA 1
ATOM 8130 C C . ALA B 1 371 ? -0.31 24.859 4.344 1 92.75 371 ALA B C 1
ATOM 8132 O O . ALA B 1 371 ? 0.578 25.688 4.555 1 92.75 371 ALA B O 1
ATOM 8133 N N . ASP B 1 372 ? -1.548 25.234 3.904 1 92.81 372 ASP B N 1
ATOM 8134 C CA . ASP B 1 372 ? -1.933 26.625 3.705 1 92.81 372 ASP B CA 1
ATOM 8135 C C . ASP B 1 372 ? -2.264 27.312 5.035 1 92.81 372 ASP B C 1
ATOM 8137 O O . ASP B 1 372 ? -3.297 27.016 5.645 1 92.81 372 ASP B O 1
ATOM 8141 N N . ILE B 1 373 ? -1.351 28.203 5.383 1 92.88 373 ILE B N 1
ATOM 8142 C CA . ILE B 1 373 ? -1.58 28.875 6.652 1 92.88 373 ILE B CA 1
ATOM 8143 C C . ILE B 1 373 ? -1.766 30.375 6.406 1 92.88 373 ILE B C 1
ATOM 8145 O O . ILE B 1 373 ? -1.442 31.203 7.27 1 92.88 373 ILE B O 1
ATOM 8149 N N . HIS B 1 374 ? -2.207 30.703 5.305 1 92.88 374 HIS B N 1
ATOM 8150 C CA . HIS B 1 374 ? -2.297 32.094 4.914 1 92.88 374 HIS B CA 1
ATOM 8151 C C . HIS B 1 374 ? -3.314 32.844 5.77 1 92.88 374 HIS B C 1
ATOM 8153 O O . HIS B 1 374 ? -3.037 33.969 6.25 1 92.88 374 HIS B O 1
ATOM 8159 N N . GLN B 1 375 ? -4.414 32.312 5.977 1 89.38 375 GLN B N 1
ATOM 8160 C CA . GLN B 1 375 ? -5.457 32.969 6.766 1 89.38 375 GLN B CA 1
ATOM 8161 C C . GLN B 1 375 ? -5.008 33.156 8.211 1 89.38 375 GLN B C 1
ATOM 8163 O O . GLN B 1 375 ? -5.227 34.219 8.797 1 89.38 375 GLN B O 1
ATOM 8168 N N . ARG B 1 376 ? -4.387 32.188 8.672 1 87.38 376 ARG B N 1
ATOM 8169 C CA . ARG B 1 376 ? -3.904 32.25 10.047 1 87.38 376 ARG B CA 1
ATOM 8170 C C . ARG B 1 376 ? -2.857 33.344 10.203 1 87.38 376 ARG B C 1
ATOM 8172 O O . ARG B 1 376 ? -2.924 34.156 11.148 1 87.38 376 ARG B O 1
ATOM 8179 N N . LYS B 1 377 ? -1.942 33.406 9.359 1 90.31 377 LYS B N 1
ATOM 8180 C CA . LYS B 1 377 ? -0.853 34.375 9.438 1 90.31 377 LYS B CA 1
ATOM 8181 C C . LYS B 1 377 ? -1.364 35.781 9.219 1 90.31 377 LYS B C 1
ATOM 8183 O O . LYS B 1 377 ? -0.873 36.75 9.844 1 90.31 377 LYS B O 1
ATOM 8188 N N . THR B 1 378 ? -2.316 35.875 8.375 1 88.81 378 THR B N 1
ATOM 8189 C CA . THR B 1 378 ? -2.91 37.188 8.141 1 88.81 378 THR B CA 1
ATOM 8190 C C . THR B 1 378 ? -3.611 37.688 9.391 1 88.81 378 THR B C 1
ATOM 8192 O O . THR B 1 378 ? -3.467 38.844 9.758 1 88.81 378 THR B O 1
ATOM 8195 N N . MET B 1 379 ? -4.266 36.812 10.008 1 84.88 379 MET B N 1
ATOM 8196 C CA . MET B 1 379 ? -4.941 37.188 11.25 1 84.88 379 MET B CA 1
ATOM 8197 C C . MET B 1 379 ? -3.932 37.531 12.336 1 84.88 379 MET B C 1
ATOM 8199 O O . MET B 1 379 ? -4.145 38.469 13.109 1 84.88 379 MET B O 1
ATOM 8203 N N . GLU B 1 380 ? -2.932 36.844 12.32 1 84.31 380 GLU B N 1
ATOM 8204 C CA . GLU B 1 380 ? -1.866 37.125 13.281 1 84.31 380 GLU B CA 1
ATOM 8205 C C . GLU B 1 380 ? -1.232 38.469 13.039 1 84.31 380 GLU B C 1
ATOM 8207 O O . GLU B 1 380 ? -0.943 39.219 13.984 1 84.31 380 GLU B O 1
ATOM 8212 N N . GLN B 1 381 ? -1.025 38.75 11.852 1 84.06 381 GLN B N 1
ATOM 8213 C CA . GLN B 1 381 ? -0.423 40.031 11.492 1 84.06 381 GLN B CA 1
ATOM 8214 C C . GLN B 1 381 ? -1.363 41.188 11.805 1 84.06 381 GLN B C 1
ATOM 8216 O O . GLN B 1 381 ? -0.921 42.25 12.266 1 84.06 381 GLN B O 1
ATOM 8221 N N . GLU B 1 382 ? -2.572 40.969 11.562 1 81.81 382 GLU B N 1
ATOM 8222 C CA . GLU B 1 382 ? -3.559 41.969 11.875 1 81.81 382 GLU B CA 1
ATOM 8223 C C . GLU B 1 382 ? -3.615 42.25 13.375 1 81.81 382 GLU B C 1
ATOM 8225 O O . GLU B 1 382 ? -3.713 43.406 13.805 1 81.81 382 GLU B O 1
ATOM 8230 N N . ARG B 1 383 ? -3.514 41.219 14.039 1 79.69 383 ARG B N 1
ATOM 8231 C CA . ARG B 1 383 ? -3.533 41.375 15.492 1 79.69 383 ARG B CA 1
ATOM 8232 C C . ARG B 1 383 ? -2.287 42.094 15.992 1 79.69 383 ARG B C 1
ATOM 8234 O O . ARG B 1 383 ? -2.365 42.906 16.906 1 79.69 383 ARG B O 1
ATOM 8241 N N . LYS B 1 384 ? -1.224 41.812 15.43 1 81.31 384 LYS B N 1
ATOM 8242 C CA . LYS B 1 384 ? 0.024 42.469 15.812 1 81.31 384 LYS B CA 1
ATOM 8243 C C . LYS B 1 384 ? -0.021 43.969 15.5 1 81.31 384 LYS B C 1
ATOM 8245 O O . LYS B 1 384 ? 0.413 44.781 16.312 1 81.31 384 LYS B O 1
ATOM 8250 N N . LYS B 1 385 ? -0.53 44.219 14.383 1 80 385 LYS B N 1
ATOM 8251 C CA . LYS B 1 385 ? -0.654 45.625 14 1 80 385 LYS B CA 1
ATOM 8252 C C . LYS B 1 385 ? -1.589 46.375 14.945 1 80 385 LYS B C 1
ATOM 8254 O O . LYS B 1 385 ? -1.305 47.531 15.336 1 80 385 LYS B O 1
ATOM 8259 N N . ALA B 1 386 ? -2.646 45.719 15.219 1 77.81 386 ALA B N 1
ATOM 8260 C CA . ALA B 1 386 ? -3.602 46.344 16.141 1 77.81 386 ALA B CA 1
ATOM 8261 C C . ALA B 1 386 ? -2.963 46.594 17.5 1 77.81 386 ALA B C 1
ATOM 8263 O O . ALA B 1 386 ? -3.188 47.656 18.094 1 77.81 386 ALA B O 1
ATOM 8264 N N . MET B 1 387 ? -2.145 45.75 17.859 1 78.62 387 MET B N 1
ATOM 8265 C CA . MET B 1 387 ? -1.453 45.875 19.141 1 78.62 387 MET B CA 1
ATOM 8266 C C . MET B 1 387 ? -0.458 47.031 19.109 1 78.62 387 MET B C 1
ATOM 8268 O O . MET B 1 387 ? -0.329 47.781 20.094 1 78.62 387 MET B O 1
ATOM 8272 N N . GLU B 1 388 ? 0.216 47.156 18.078 1 76 388 GLU B N 1
ATOM 8273 C CA . GLU B 1 388 ? 1.197 48.219 17.938 1 76 388 GLU B CA 1
ATOM 8274 C C . GLU B 1 388 ? 0.526 49.594 17.953 1 76 388 GLU B C 1
ATOM 8276 O O . GLU B 1 388 ? 1.043 50.531 18.562 1 76 388 GLU B O 1
ATOM 8281 N N . VAL B 1 389 ? -0.577 49.656 17.312 1 70.88 389 VAL B N 1
ATOM 8282 C CA . VAL B 1 389 ? -1.316 50.906 17.266 1 70.88 389 VAL B CA 1
ATOM 8283 C C . VAL B 1 389 ? -1.78 51.281 18.672 1 70.88 389 VAL B C 1
ATOM 8285 O O . VAL B 1 389 ? -1.603 52.438 19.094 1 70.88 389 VAL B O 1
ATOM 8288 N N . ILE B 1 390 ? -2.27 50.281 19.312 1 71.31 390 ILE B N 1
ATOM 8289 C CA . ILE B 1 390 ? -2.793 50.531 20.656 1 71.31 390 ILE B CA 1
ATOM 8290 C C . ILE B 1 390 ? -1.651 50.938 21.594 1 71.31 390 ILE B C 1
ATOM 8292 O O . ILE B 1 390 ? -1.799 51.844 22.406 1 71.31 390 ILE B O 1
ATOM 8296 N N . SER B 1 391 ? -0.603 50.281 21.469 1 72.38 391 SER B N 1
ATOM 8297 C CA . SER B 1 391 ? 0.567 50.562 22.281 1 72.38 391 SER B CA 1
ATOM 8298 C C . SER B 1 391 ? 1.108 51.969 22 1 72.38 391 SER B C 1
ATOM 8300 O O . SER B 1 391 ? 1.501 52.688 22.922 1 72.38 391 SER B O 1
ATOM 8302 N N . GLY B 1 392 ? 1.184 52.281 20.781 1 67.25 392 GLY B N 1
ATOM 8303 C CA . GLY B 1 392 ? 1.613 53.625 20.406 1 67.25 392 GLY B CA 1
ATOM 8304 C C . GLY B 1 392 ? 0.726 54.719 20.969 1 67.25 392 GLY B C 1
ATOM 8305 O O . GLY B 1 392 ? 1.221 55.719 21.438 1 67.25 392 GLY B O 1
ATOM 8306 N N . GLN B 1 393 ? -0.492 54.438 20.859 1 65.38 393 GLN B N 1
ATOM 8307 C CA . GLN B 1 393 ? -1.448 55.375 21.422 1 65.38 393 GLN B CA 1
ATOM 8308 C C . GLN B 1 393 ? -1.24 55.531 22.922 1 65.38 393 GLN B C 1
ATOM 8310 O O . GLN B 1 393 ? -1.32 56.656 23.438 1 65.38 393 GLN B O 1
ATOM 8315 N N . ASN B 1 394 ? -1.018 54.469 23.547 1 65.88 394 ASN B N 1
ATOM 8316 C CA . ASN B 1 394 ? -0.77 54.531 24.984 1 65.88 394 ASN B CA 1
ATOM 8317 C C . ASN B 1 394 ? 0.45 55.375 25.312 1 65.88 394 ASN B C 1
ATOM 8319 O O . ASN B 1 394 ? 0.428 56.156 26.281 1 65.88 394 ASN B O 1
ATOM 8323 N N . GLY B 1 395 ? 1.44 55.156 24.531 1 65.12 395 GLY B N 1
ATOM 8324 C CA . GLY B 1 395 ? 2.65 55.938 24.734 1 65.12 395 GLY B CA 1
ATOM 8325 C C . GLY B 1 395 ? 2.434 57.438 24.531 1 65.12 395 GLY B C 1
ATOM 8326 O O . GLY B 1 395 ? 2.939 58.25 25.312 1 65.12 395 GLY B O 1
ATOM 8327 N N . ARG B 1 396 ? 1.744 57.781 23.625 1 60.41 396 ARG B N 1
ATOM 8328 C CA . ARG B 1 396 ? 1.464 59.188 23.344 1 60.41 396 ARG B CA 1
ATOM 8329 C C . ARG B 1 396 ? 0.623 59.812 24.453 1 60.41 396 ARG B C 1
ATOM 8331 O O . ARG B 1 396 ? 0.869 60.969 24.859 1 60.41 396 ARG B O 1
ATOM 8338 N N . LEU B 1 397 ? -0.354 59.031 24.828 1 63.72 397 LEU B N 1
ATOM 8339 C CA . LEU B 1 397 ? -1.231 59.531 25.875 1 63.72 397 LEU B CA 1
ATOM 8340 C C . LEU B 1 397 ? -0.458 59.75 27.172 1 63.72 397 LEU B C 1
ATOM 8342 O O . LEU B 1 397 ? -0.693 60.719 27.891 1 63.72 397 LEU B O 1
ATOM 8346 N N . LEU B 1 398 ? 0.445 58.906 27.406 1 63.88 398 LEU B N 1
ATOM 8347 C CA . LEU B 1 398 ? 1.276 59.031 28.594 1 63.88 398 LEU B CA 1
ATOM 8348 C C . LEU B 1 398 ? 2.17 60.281 28.516 1 63.88 398 LEU B C 1
ATOM 8350 O O . LEU B 1 398 ? 2.324 61 29.484 1 63.88 398 LEU B O 1
ATOM 8354 N N . ASN B 1 399 ? 2.803 60.375 27.422 1 60.44 399 ASN B N 1
ATOM 8355 C CA . ASN B 1 399 ? 3.637 61.531 27.203 1 60.44 399 ASN B CA 1
ATOM 8356 C C . ASN B 1 399 ? 2.846 62.844 27.375 1 60.44 399 ASN B C 1
ATOM 8358 O O . ASN B 1 399 ? 3.35 63.812 27.953 1 60.44 399 ASN B O 1
ATOM 8362 N N . PHE B 1 400 ? 1.658 62.75 27.016 1 61.03 400 PHE B N 1
ATOM 8363 C CA . PHE B 1 400 ? 0.767 63.906 27.156 1 61.03 400 PHE B CA 1
ATOM 8364 C C . PHE B 1 400 ? 0.494 64.188 28.625 1 61.03 400 PHE B C 1
ATOM 8366 O O . PHE B 1 400 ? 0.583 65.312 29.062 1 61.03 400 PHE B O 1
ATOM 8373 N N . ALA B 1 401 ? 0.222 63.219 29.156 1 62.44 401 ALA B N 1
ATOM 8374 C CA . ALA B 1 401 ? -0.078 63.344 30.578 1 62.44 401 ALA B CA 1
ATOM 8375 C C . ALA B 1 401 ? 1.106 63.938 31.328 1 62.44 401 ALA B C 1
ATOM 8377 O O . ALA B 1 401 ? 0.926 64.75 32.219 1 62.44 401 ALA B O 1
ATOM 8378 N N . HIS B 1 402 ? 2.297 63.656 30.922 1 61.91 402 HIS B N 1
ATOM 8379 C CA . HIS B 1 402 ? 3.52 64.125 31.531 1 61.91 402 HIS B CA 1
ATOM 8380 C C . HIS B 1 402 ? 3.693 65.625 31.281 1 61.91 402 HIS B C 1
ATOM 8382 O O . HIS B 1 402 ? 4.016 66.375 32.188 1 61.91 402 HIS B O 1
ATOM 8388 N N . ILE B 1 403 ? 3.52 66.062 30.141 1 58.16 403 ILE B N 1
ATOM 8389 C CA . ILE B 1 403 ? 3.725 67.438 29.719 1 58.16 403 ILE B CA 1
ATOM 8390 C C . ILE B 1 403 ? 2.721 68.375 30.438 1 58.16 403 ILE B C 1
ATOM 8392 O O . ILE B 1 403 ? 3.088 69.438 30.969 1 58.16 403 ILE B O 1
ATOM 8396 N N . VAL B 1 404 ? 1.507 67.875 30.406 1 61.59 404 VAL B N 1
ATOM 8397 C CA . VAL B 1 404 ? 0.447 68.688 31.031 1 61.59 404 VAL B CA 1
ATOM 8398 C C . VAL B 1 404 ? 0.739 68.812 32.531 1 61.59 404 VAL B C 1
ATOM 8400 O O . VAL B 1 404 ? 0.644 69.938 33.062 1 61.59 404 VAL B O 1
ATOM 8403 N N . SER B 1 405 ? 1.149 67.688 33.125 1 61.53 405 SER B N 1
ATOM 8404 C CA . SER B 1 405 ? 1.464 67.75 34.531 1 61.53 405 SER B CA 1
ATOM 8405 C C . SER B 1 405 ? 2.586 68.75 34.844 1 61.53 405 SER B C 1
ATOM 8407 O O . SER B 1 405 ? 2.48 69.5 35.781 1 61.53 405 SER B O 1
ATOM 8409 N N . HIS B 1 406 ? 3.588 68.75 34.094 1 62.06 406 HIS B N 1
ATOM 8410 C CA . HIS B 1 406 ? 4.754 69.625 34.281 1 62.06 406 HIS B CA 1
ATOM 8411 C C . HIS B 1 406 ? 4.41 71.062 34.031 1 62.06 406 HIS B C 1
ATOM 8413 O O . HIS B 1 406 ? 4.754 71.938 34.844 1 62.06 406 HIS B O 1
ATOM 8419 N N . ASN B 1 407 ? 3.688 71.375 33 1 59.75 407 ASN B N 1
ATOM 8420 C CA . ASN B 1 407 ? 3.352 72.75 32.656 1 59.75 407 ASN B CA 1
ATOM 8421 C C . ASN B 1 407 ? 2.371 73.375 33.656 1 59.75 407 ASN B C 1
ATOM 8423 O O . ASN B 1 407 ? 2.51 74.5 34.031 1 59.75 407 ASN B O 1
ATOM 8427 N N . LEU B 1 408 ? 1.493 72.5 33.969 1 65.44 408 LEU B N 1
ATOM 8428 C CA . LEU B 1 408 ? 0.506 72.938 34.938 1 65.44 408 LEU B CA 1
ATOM 8429 C C . LEU B 1 408 ? 1.158 73.25 36.281 1 65.44 408 LEU B C 1
ATOM 8431 O O . LEU B 1 408 ? 0.816 74.25 36.938 1 65.44 408 LEU B O 1
ATOM 8435 N N . ARG B 1 409 ? 2.176 72.5 36.594 1 65.69 409 ARG B N 1
ATOM 8436 C CA . ARG B 1 409 ? 2.908 72.688 37.844 1 65.69 409 ARG B CA 1
ATOM 8437 C C . ARG B 1 409 ? 3.662 74.062 37.812 1 65.69 409 ARG B C 1
ATOM 8439 O O . ARG B 1 409 ? 3.689 74.75 38.812 1 65.69 409 ARG B O 1
ATOM 8446 N N . SER B 1 410 ? 4.203 74.312 36.75 1 69.19 410 SER B N 1
ATOM 8447 C CA . SER B 1 410 ? 4.953 75.562 36.594 1 69.19 410 SER B CA 1
ATOM 8448 C C . SER B 1 410 ? 4.043 76.75 36.719 1 69.19 410 SER B C 1
ATOM 8450 O O . SER B 1 410 ? 4.359 77.688 37.438 1 69.19 410 SER B O 1
ATOM 8452 N N . HIS B 1 411 ? 2.902 76.812 36.094 1 67.44 411 HIS B N 1
ATOM 8453 C CA . HIS B 1 411 ? 1.977 77.938 36.094 1 67.44 411 HIS B CA 1
ATOM 8454 C C . HIS B 1 411 ? 1.377 78.125 37.5 1 67.44 411 HIS B C 1
ATOM 8456 O O . HIS B 1 411 ? 1.281 79.25 37.969 1 67.44 411 HIS B O 1
ATOM 8462 N N . THR B 1 412 ? 1.054 77.062 38.062 1 72.31 412 THR B N 1
ATOM 8463 C CA . THR B 1 412 ? 0.443 77.125 39.375 1 72.31 412 THR B CA 1
ATOM 8464 C C . THR B 1 412 ? 1.458 77.625 40.406 1 72.31 412 THR B C 1
ATOM 8466 O O . THR B 1 412 ? 1.112 78.375 41.312 1 72.31 412 THR B O 1
ATOM 8469 N N . GLY B 1 413 ? 2.664 77.188 40.219 1 73.56 413 GLY B N 1
ATOM 8470 C CA . GLY B 1 413 ? 3.723 77.625 41.094 1 73.56 413 GLY B CA 1
ATOM 8471 C C . GLY B 1 413 ? 3.934 79.125 40.969 1 73.56 413 GLY B C 1
ATOM 8472 O O . GLY B 1 413 ? 4.102 79.812 41.969 1 73.56 413 GLY B O 1
ATOM 8473 N N . ASN B 1 414 ? 3.893 79.562 39.781 1 74.38 414 ASN B N 1
ATOM 8474 C CA . ASN B 1 414 ? 4.039 81 39.531 1 74.38 414 ASN B CA 1
ATOM 8475 C C . ASN B 1 414 ? 2.896 81.812 40.156 1 74.38 414 ASN B C 1
ATOM 8477 O O . ASN B 1 414 ? 3.119 82.875 40.719 1 74.38 414 ASN B O 1
ATOM 8481 N N . ILE B 1 415 ? 1.781 81.312 40.031 1 77.5 415 ILE B N 1
ATOM 8482 C CA . ILE B 1 415 ? 0.601 81.938 40.562 1 77.5 415 ILE B CA 1
ATOM 8483 C C . ILE B 1 415 ? 0.711 82 42.094 1 77.5 415 ILE B C 1
ATOM 8485 O O . ILE B 1 415 ? 0.471 83.062 42.688 1 77.5 415 ILE B O 1
ATOM 8489 N N . GLN B 1 416 ? 1.136 81 42.625 1 77.75 416 GLN B N 1
ATOM 8490 C CA . GLN B 1 416 ? 1.302 80.938 44.094 1 77.75 416 GLN B CA 1
ATOM 8491 C C . GLN B 1 416 ? 2.361 81.938 44.531 1 77.75 416 GLN B C 1
ATOM 8493 O O . GLN B 1 416 ? 2.172 82.625 45.531 1 77.75 416 GLN B O 1
ATOM 8498 N N . MET B 1 417 ? 3.355 82 43.844 1 78.62 417 MET B N 1
ATOM 8499 C CA . MET B 1 417 ? 4.449 82.938 44.156 1 78.62 417 MET B CA 1
ATOM 8500 C C . MET B 1 417 ? 3.988 84.375 44.062 1 78.62 417 MET B C 1
ATOM 8502 O O . MET B 1 417 ? 4.273 85.188 44.969 1 78.62 417 MET B O 1
ATOM 8506 N N . LEU B 1 418 ? 3.25 84.688 43.125 1 78.94 418 LEU B N 1
ATOM 8507 C CA . LEU B 1 418 ? 2.744 86 42.938 1 78.94 418 LEU B CA 1
ATOM 8508 C C . LEU B 1 418 ? 1.734 86.375 44 1 78.94 418 LEU B C 1
ATOM 8510 O O . LEU B 1 418 ? 1.75 87.5 44.531 1 78.94 418 LEU B O 1
ATOM 8514 N N . LEU B 1 419 ? 0.996 85.438 44.312 1 80.81 419 LEU B N 1
ATOM 8515 C CA . LEU B 1 419 ? 0.016 85.688 45.375 1 80.81 419 LEU B CA 1
ATOM 8516 C C . LEU B 1 419 ? 0.707 85.938 46.719 1 80.81 419 LEU B C 1
ATOM 8518 O O . LEU B 1 419 ? 0.304 86.812 47.469 1 80.81 419 LEU B O 1
ATOM 8522 N N . ASP B 1 420 ? 1.743 85.25 46.906 1 81.44 420 ASP B N 1
ATOM 8523 C CA . ASP B 1 420 ? 2.525 85.438 48.125 1 81.44 420 ASP B CA 1
ATOM 8524 C C . ASP B 1 420 ? 3.184 86.812 48.156 1 81.44 420 ASP B C 1
ATOM 8526 O O . ASP B 1 420 ? 3.215 87.438 49.188 1 81.44 420 ASP B O 1
ATOM 8530 N N . MET B 1 421 ? 3.57 87.25 47.031 1 79.94 421 MET B N 1
ATOM 8531 C CA . MET B 1 421 ? 4.215 88.562 46.906 1 79.94 421 MET B CA 1
ATOM 8532 C C . MET B 1 421 ? 3.205 89.688 47.094 1 79.94 421 MET B C 1
ATOM 8534 O O . MET B 1 421 ? 3.502 90.688 47.75 1 79.94 421 MET B O 1
ATOM 8538 N N . ILE B 1 422 ? 2.086 89.5 46.656 1 83 422 ILE B N 1
ATOM 8539 C CA . ILE B 1 422 ? 1.032 90.5 46.75 1 83 422 ILE B CA 1
ATOM 8540 C C . ILE B 1 422 ? 0.596 90.625 48.188 1 83 422 ILE B C 1
ATOM 8542 O O . ILE B 1 422 ? 0.376 91.75 48.656 1 83 422 ILE B O 1
ATOM 8546 N N . ASN B 1 423 ? 0.545 89.562 48.844 1 76.62 423 ASN B N 1
ATOM 8547 C CA . ASN B 1 423 ? 0.112 89.625 50.25 1 76.62 423 ASN B CA 1
ATOM 8548 C C . ASN B 1 423 ? 1.123 90.312 51.125 1 76.62 423 ASN B C 1
ATOM 8550 O O . ASN B 1 423 ? 0.76 90.875 52.188 1 76.62 423 ASN B O 1
ATOM 8554 N N . HIS B 1 424 ? 2.326 90.438 50.625 1 77.56 424 HIS B N 1
ATOM 8555 C CA . HIS B 1 424 ? 3.367 91.062 51.438 1 77.56 424 HIS B CA 1
ATOM 8556 C C . HIS B 1 424 ? 3.742 92.438 50.938 1 77.56 424 HIS B C 1
ATOM 8558 O O . HIS B 1 424 ? 4.535 93.188 51.531 1 77.56 424 HIS B O 1
ATOM 8564 N N . GLU B 1 425 ? 3.152 92.688 49.812 1 78.69 425 GLU B N 1
ATOM 8565 C CA . GLU B 1 425 ? 3.498 94 49.219 1 78.69 425 GLU B CA 1
ATOM 8566 C C . GLU B 1 425 ? 2.668 95.125 49.781 1 78.69 425 GLU B C 1
ATOM 8568 O O . GLU B 1 425 ? 1.466 94.938 50.031 1 78.69 425 GLU B O 1
ATOM 8573 N N . THR B 1 426 ? 3.428 96.188 50.188 1 77.38 426 THR B N 1
ATOM 8574 C CA . THR B 1 426 ? 2.773 97.312 50.844 1 77.38 426 THR B CA 1
ATOM 8575 C C . THR B 1 426 ? 2.557 98.5 49.844 1 77.38 426 THR B C 1
ATOM 8577 O O . THR B 1 426 ? 1.648 99.312 50.031 1 77.38 426 THR B O 1
ATOM 8580 N N . GLU B 1 427 ? 3.377 98.562 48.875 1 82.31 427 GLU B N 1
ATOM 8581 C CA . GLU B 1 427 ? 3.254 99.625 47.875 1 82.31 427 GLU B CA 1
ATOM 8582 C C . GLU B 1 427 ? 2.166 99.312 46.844 1 82.31 427 GLU B C 1
ATOM 8584 O O . GLU B 1 427 ? 2.168 98.25 46.25 1 82.31 427 GLU B O 1
ATOM 8589 N N . GLU B 1 428 ? 1.231 100.188 46.656 1 77 428 GLU B N 1
ATOM 8590 C CA . GLU B 1 428 ? 0.058 99.938 45.844 1 77 428 GLU B CA 1
ATOM 8591 C C . GLU B 1 428 ? 0.449 99.812 44.375 1 77 428 GLU B C 1
ATOM 8593 O O . GLU B 1 428 ? -0.134 99 43.625 1 77 428 GLU B O 1
ATOM 8598 N N . ASP B 1 429 ? 1.414 100.562 44 1 81.38 429 ASP B N 1
ATOM 8599 C CA . ASP B 1 429 ? 1.839 100.5 42.594 1 81.38 429 ASP B CA 1
ATOM 8600 C C . ASP B 1 429 ? 2.439 99.125 42.281 1 81.38 429 ASP B C 1
ATOM 8602 O O . ASP B 1 429 ? 2.184 98.562 41.219 1 81.38 429 ASP B O 1
ATOM 8606 N N . GLU B 1 430 ? 3.129 98.625 43.188 1 81.88 430 GLU B N 1
ATOM 8607 C CA . GLU B 1 430 ? 3.748 97.312 43.031 1 81.88 430 GLU B CA 1
ATOM 8608 C C . GLU B 1 430 ? 2.709 96.188 43.094 1 81.88 430 GLU B C 1
ATOM 8610 O O . GLU B 1 430 ? 2.797 95.25 42.344 1 81.88 430 GLU B O 1
ATOM 8615 N N . LYS B 1 431 ? 1.792 96.375 43.906 1 81.94 431 LYS B N 1
ATOM 8616 C CA . LYS B 1 431 ? 0.699 95.438 44.031 1 81.94 431 LYS B CA 1
ATOM 8617 C C . LYS B 1 431 ? -0.084 95.312 42.719 1 81.94 431 LYS B C 1
ATOM 8619 O O . LYS B 1 431 ? -0.449 94.25 42.281 1 81.94 431 LYS B O 1
ATOM 8624 N N . GLN B 1 432 ? -0.25 96.438 42.125 1 79.44 432 GLN B N 1
ATOM 8625 C CA . GLN B 1 432 ? -1.001 96.5 40.875 1 79.44 432 GLN B CA 1
ATOM 8626 C C . GLN B 1 432 ? -0.227 95.812 39.75 1 79.44 432 GLN B C 1
ATOM 8628 O O . GLN B 1 432 ? -0.816 95.125 38.906 1 79.44 432 GLN B O 1
ATOM 8633 N N . LYS B 1 433 ? 1.027 95.938 39.812 1 80.88 433 LYS B N 1
ATOM 8634 C CA . LYS B 1 433 ? 1.866 95.25 38.812 1 80.88 433 LYS B CA 1
ATOM 8635 C C . LYS B 1 433 ? 1.82 93.75 39 1 80.88 433 LYS B C 1
ATOM 8637 O O . LYS B 1 433 ? 1.731 93 38 1 80.88 433 LYS B O 1
ATOM 8642 N N . MET B 1 434 ? 1.843 93.375 40.156 1 80.56 434 MET B N 1
ATOM 8643 C CA . MET B 1 434 ? 1.815 91.938 40.438 1 80.56 434 MET B CA 1
ATOM 8644 C C . MET B 1 434 ? 0.456 91.312 40.094 1 80.56 434 MET B C 1
ATOM 8646 O O . MET B 1 434 ? 0.373 90.188 39.656 1 80.56 434 MET B O 1
ATOM 8650 N N . MET B 1 435 ? -0.477 92.125 40.281 1 79.44 435 MET B N 1
ATOM 8651 C CA . MET B 1 435 ? -1.824 91.688 39.938 1 79.44 435 MET B CA 1
ATOM 8652 C C . MET B 1 435 ? -1.964 91.5 38.438 1 79.44 435 MET B C 1
ATOM 8654 O O . MET B 1 435 ? -2.611 90.562 38 1 79.44 435 MET B O 1
ATOM 8658 N N . GLN B 1 436 ? -1.304 92.312 37.75 1 78.38 436 GLN B N 1
ATOM 8659 C CA . GLN B 1 436 ? -1.32 92.188 36.281 1 78.38 436 GLN B CA 1
ATOM 8660 C C . GLN B 1 436 ? -0.579 90.875 35.844 1 78.38 436 GLN B C 1
ATOM 8662 O O . GLN B 1 436 ? -1.016 90.188 34.938 1 78.38 436 GLN B O 1
ATOM 8667 N N . MET B 1 437 ? 0.446 90.688 36.531 1 76.81 437 MET B N 1
ATOM 8668 C CA . MET B 1 437 ? 1.205 89.438 36.25 1 76.81 437 MET B CA 1
ATOM 8669 C C . MET B 1 437 ? 0.388 88.188 36.562 1 76.81 437 MET B C 1
ATOM 8671 O O . MET B 1 437 ? 0.465 87.188 35.844 1 76.81 437 MET B O 1
ATOM 8675 N N . LEU B 1 438 ? -0.318 88.312 37.562 1 79.75 438 LEU B N 1
ATOM 8676 C CA . LEU B 1 438 ? -1.182 87.25 37.969 1 79.75 438 LEU B CA 1
ATOM 8677 C C . LEU B 1 438 ? -2.242 86.938 36.906 1 79.75 438 LEU B C 1
ATOM 8679 O O . LEU B 1 438 ? -2.535 85.812 36.594 1 79.75 438 LEU B O 1
ATOM 8683 N N . VAL B 1 439 ? -2.811 88 36.375 1 77.56 439 VAL B N 1
ATOM 8684 C CA . VAL B 1 439 ? -3.822 87.875 35.344 1 77.56 439 VAL B CA 1
ATOM 8685 C C . VAL B 1 439 ? -3.215 87.188 34.125 1 77.56 439 VAL B C 1
ATOM 8687 O O . VAL B 1 439 ? -3.83 86.25 33.531 1 77.56 439 VAL B O 1
ATOM 8690 N N . ILE B 1 440 ? -1.983 87.5 33.844 1 75.19 440 ILE B N 1
ATOM 8691 C CA . ILE B 1 440 ? -1.297 86.938 32.688 1 75.19 440 ILE B CA 1
ATOM 8692 C C . ILE B 1 440 ? -1.01 85.438 32.906 1 75.19 440 ILE B C 1
ATOM 8694 O O . ILE B 1 440 ? -1.233 84.625 32.031 1 75.19 440 ILE B O 1
ATOM 8698 N N . ASN B 1 441 ? -0.534 85.125 34.031 1 72.69 441 ASN B N 1
ATOM 8699 C CA . ASN B 1 441 ? -0.21 83.75 34.375 1 72.69 441 ASN B CA 1
ATOM 8700 C C . ASN B 1 441 ? -1.455 82.875 34.375 1 72.69 441 ASN B C 1
ATOM 8702 O O . ASN B 1 441 ? -1.402 81.688 33.969 1 72.69 441 ASN B O 1
ATOM 8706 N N . THR B 1 442 ? -2.482 83.375 34.875 1 74.31 442 THR B N 1
ATOM 8707 C CA . THR B 1 442 ? -3.736 82.625 34.906 1 74.31 442 THR B CA 1
ATOM 8708 C C . THR B 1 442 ? -4.27 82.438 33.469 1 74.31 442 THR B C 1
ATOM 8710 O O . THR B 1 442 ? -4.816 81.375 33.188 1 74.31 442 THR B O 1
ATOM 8713 N N . SER B 1 443 ? -4.098 83.438 32.688 1 72.5 443 SER B N 1
ATOM 8714 C CA . SER B 1 443 ? -4.488 83.312 31.297 1 72.5 443 SER B CA 1
ATOM 8715 C C . SER B 1 443 ? -3.662 82.25 30.578 1 72.5 443 SER B C 1
ATOM 8717 O O . SER B 1 443 ? -4.188 81.5 29.766 1 72.5 443 SER B O 1
ATOM 8719 N N . ASN B 1 444 ? -2.41 82.188 30.906 1 65.06 444 ASN B N 1
ATOM 8720 C CA . ASN B 1 444 ? -1.533 81.125 30.344 1 65.06 444 ASN B CA 1
ATOM 8721 C C . ASN B 1 444 ? -1.943 79.75 30.797 1 65.06 444 ASN B C 1
ATOM 8723 O O . ASN B 1 444 ? -1.912 78.812 30 1 65.06 444 ASN B O 1
ATOM 8727 N N . LEU B 1 445 ? -2.264 79.625 31.984 1 70.06 445 LEU B N 1
ATOM 8728 C CA . LEU B 1 445 ? -2.734 78.375 32.531 1 70.06 445 LEU B CA 1
ATOM 8729 C C . LEU B 1 445 ? -4.016 77.938 31.844 1 70.06 445 LEU B C 1
ATOM 8731 O O . LEU B 1 445 ? -4.168 76.75 31.5 1 70.06 445 LEU B O 1
ATOM 8735 N N . GLN B 1 446 ? -4.91 78.875 31.625 1 68.06 446 GLN B N 1
ATOM 8736 C CA . GLN B 1 446 ? -6.168 78.562 30.953 1 68.06 446 GLN B CA 1
ATOM 8737 C C . GLN B 1 446 ? -5.93 78.062 29.516 1 68.06 446 GLN B C 1
ATOM 8739 O O . GLN B 1 446 ? -6.625 77.188 29.031 1 68.06 446 GLN B O 1
ATOM 8744 N N . GLN B 1 447 ? -4.992 78.688 28.969 1 62.56 447 GLN B N 1
ATOM 8745 C CA . GLN B 1 447 ? -4.652 78.25 27.609 1 62.56 447 GLN B CA 1
ATOM 8746 C C . GLN B 1 447 ? -4.086 76.875 27.578 1 62.56 447 GLN B C 1
ATOM 8748 O O . GLN B 1 447 ? -4.43 76.062 26.688 1 62.56 447 GLN B O 1
ATOM 8753 N N . THR B 1 448 ? -3.229 76.562 28.438 1 60.28 448 THR B N 1
ATOM 8754 C CA . THR B 1 448 ? -2.641 75.25 28.531 1 60.28 448 THR B CA 1
ATOM 8755 C C . THR B 1 448 ? -3.719 74.188 28.766 1 60.28 448 THR B C 1
ATOM 8757 O O . THR B 1 448 ? -3.686 73.062 28.172 1 60.28 448 THR B O 1
ATOM 8760 N N . LEU B 1 449 ? -4.652 74.5 29.578 1 63.62 449 LEU B N 1
ATOM 8761 C CA . LEU B 1 449 ? -5.742 73.562 29.906 1 63.62 449 LEU B CA 1
ATOM 8762 C C . LEU B 1 449 ? -6.645 73.375 28.688 1 63.62 449 LEU B C 1
ATOM 8764 O O . LEU B 1 449 ? -7.133 72.25 28.469 1 63.62 449 LEU B O 1
ATOM 8768 N N . SER B 1 450 ? -6.84 74.438 28.031 1 63.44 450 SER B N 1
ATOM 8769 C CA . SER B 1 450 ? -7.637 74.312 26.812 1 63.44 450 SER B CA 1
ATOM 8770 C C . SER B 1 450 ? -6.98 73.375 25.812 1 63.44 450 SER B C 1
ATOM 8772 O O . SER B 1 450 ? -7.66 72.562 25.156 1 63.44 450 SER B O 1
ATOM 8774 N N . HIS B 1 451 ? -5.699 73.438 25.844 1 56.56 451 HIS B N 1
ATOM 8775 C CA . HIS B 1 451 ? -4.945 72.562 24.969 1 56.56 451 HIS B CA 1
ATOM 8776 C C . HIS B 1 451 ? -5.066 71.062 25.422 1 56.56 451 HIS B C 1
ATOM 8778 O O . HIS B 1 451 ? -5.234 70.188 24.594 1 56.56 451 HIS B O 1
ATOM 8784 N N . LEU B 1 452 ? -4.945 70.875 26.609 1 60.25 452 LEU B N 1
ATOM 8785 C CA . LEU B 1 452 ? -5.086 69.5 27.156 1 60.25 452 LEU B CA 1
ATOM 8786 C C . LEU B 1 452 ? -6.457 68.938 26.828 1 60.25 452 LEU B C 1
ATOM 8788 O O . LEU B 1 452 ? -6.566 67.75 26.453 1 60.25 452 LEU B O 1
ATOM 8792 N N . ASN B 1 453 ? -7.438 69.75 26.984 1 60.66 453 ASN B N 1
ATOM 8793 C CA . ASN B 1 453 ? -8.797 69.312 26.688 1 60.66 453 ASN B CA 1
ATOM 8794 C C . ASN B 1 453 ? -8.961 68.938 25.219 1 60.66 453 ASN B C 1
ATOM 8796 O O . ASN B 1 453 ? -9.672 68 24.906 1 60.66 453 ASN B O 1
ATOM 8800 N N . GLU B 1 454 ? -8.211 69.625 24.531 1 59.91 454 GLU B N 1
ATOM 8801 C CA . GLU B 1 454 ? -8.266 69.312 23.109 1 59.91 454 GLU B CA 1
ATOM 8802 C C . GLU B 1 454 ? -7.645 68 22.812 1 59.91 454 GLU B C 1
ATOM 8804 O O . GLU B 1 454 ? -8.172 67.188 21.984 1 59.91 454 GLU B O 1
ATOM 8809 N N . VAL B 1 455 ? -6.633 67.688 23.406 1 58.41 455 VAL B N 1
ATOM 8810 C CA . VAL B 1 455 ? -5.93 66.375 23.203 1 58.41 455 VAL B CA 1
ATOM 8811 C C . VAL B 1 455 ? -6.785 65.25 23.703 1 58.41 455 VAL B C 1
ATOM 8813 O O . VAL B 1 455 ? -6.902 64.188 23.047 1 58.41 455 VAL B O 1
ATOM 8816 N N . VAL B 1 456 ? -7.281 65.438 24.906 1 59.47 456 VAL B N 1
ATOM 8817 C CA . VAL B 1 456 ? -8.102 64.375 25.516 1 59.47 456 VAL B CA 1
ATOM 8818 C C . VAL B 1 456 ? -9.352 64.188 24.672 1 59.47 456 VAL B C 1
ATOM 8820 O O . VAL B 1 456 ? -9.781 63 24.5 1 59.47 456 VAL B O 1
ATOM 8823 N N . ASP B 1 457 ? -9.812 65.25 24.234 1 60.34 457 ASP B N 1
ATOM 8824 C CA . ASP B 1 457 ? -11.023 65.125 23.422 1 60.34 457 ASP B CA 1
ATOM 8825 C C . ASP B 1 457 ? -10.773 64.375 22.141 1 60.34 457 ASP B C 1
ATOM 8827 O O . ASP B 1 457 ? -11.633 63.625 21.688 1 60.34 457 ASP B O 1
ATOM 8831 N N . VAL B 1 458 ? -9.641 64.562 21.688 1 56.81 458 VAL B N 1
ATOM 8832 C CA . VAL B 1 458 ? -9.289 63.875 20.438 1 56.81 458 VAL B CA 1
ATOM 8833 C C . VAL B 1 458 ? -9.219 62.375 20.703 1 56.81 458 VAL B C 1
ATOM 8835 O O . VAL B 1 458 ? -9.625 61.562 19.859 1 56.81 458 VAL B O 1
ATOM 8838 N N . HIS B 1 459 ? -8.727 62 21.781 1 55.59 459 HIS B N 1
ATOM 8839 C CA . HIS B 1 459 ? -8.539 60.594 22.062 1 55.59 459 HIS B CA 1
ATOM 8840 C C . HIS B 1 459 ? -9.836 59.938 22.562 1 55.59 459 HIS B C 1
ATOM 8842 O O . HIS B 1 459 ? -10.008 58.75 22.438 1 55.59 459 HIS B O 1
ATOM 8848 N N . SER B 1 460 ? -10.539 60.719 23.406 1 49.44 460 SER B N 1
ATOM 8849 C CA . SER B 1 460 ? -11.766 60.188 23.969 1 49.44 460 SER B CA 1
ATOM 8850 C C . SER B 1 460 ? -12.805 59.906 22.891 1 49.44 460 SER B C 1
ATOM 8852 O O . SER B 1 460 ? -13.766 59.188 23.109 1 49.44 460 SER B O 1
ATOM 8854 N N . LYS B 1 461 ? -12.977 60.844 21.984 1 48.81 461 LYS B N 1
ATOM 8855 C CA . LYS B 1 461 ? -14.07 60.719 21.031 1 48.81 461 LYS B CA 1
ATOM 8856 C C . LYS B 1 461 ? -13.906 59.469 20.141 1 48.81 461 LYS B C 1
ATOM 8858 O O . LYS B 1 461 ? -13.047 59.438 19.266 1 48.81 461 LYS B O 1
ATOM 8863 N N . GLY B 1 462 ? -13.906 58.438 20.766 1 47.53 462 GLY B N 1
ATOM 8864 C CA . GLY B 1 462 ? -14.102 57.219 19.984 1 47.53 462 GLY B CA 1
ATOM 8865 C C . GLY B 1 462 ? -14.883 57.469 18.703 1 47.53 462 GLY B C 1
ATOM 8866 O O . GLY B 1 462 ? -14.648 56.812 17.688 1 47.53 462 GLY B O 1
ATOM 8867 N N . GLU B 1 463 ? -16.141 57.906 18.828 1 45.31 463 GLU B N 1
ATOM 8868 C CA . GLU B 1 463 ? -17 58.094 17.672 1 45.31 463 GLU B CA 1
ATOM 8869 C C . GLU B 1 463 ? -16.734 59.406 16.969 1 45.31 463 GLU B C 1
ATOM 8871 O O . GLU B 1 463 ? -17.094 60.469 17.484 1 45.31 463 GLU B O 1
ATOM 8876 N N . TYR B 1 464 ? -15.664 59.5 16.297 1 48.5 464 TYR B N 1
ATOM 8877 C CA . TYR B 1 464 ? -15.406 60.625 15.414 1 48.5 464 TYR B CA 1
ATOM 8878 C C . TYR B 1 464 ? -16.578 60.844 14.461 1 48.5 464 TYR B C 1
ATOM 8880 O O . TYR B 1 464 ? -17.203 59.875 14 1 48.5 464 TYR B O 1
ATOM 8888 N N . SER B 1 465 ? -17.297 61.875 14.703 1 57.25 465 SER B N 1
ATOM 8889 C CA . SER B 1 465 ? -18.328 62.188 13.727 1 57.25 465 SER B CA 1
ATOM 8890 C C . SER B 1 465 ? -17.719 62.75 12.43 1 57.25 465 SER B C 1
ATOM 8892 O O . SER B 1 465 ? -17.328 63.906 12.367 1 57.25 465 SER B O 1
ATOM 8894 N N . LYS B 1 466 ? -17.359 61.906 11.477 1 73.19 466 LYS B N 1
ATOM 8895 C CA . LYS B 1 466 ? -16.859 62.312 10.164 1 73.19 466 LYS B CA 1
ATOM 8896 C C . LYS B 1 466 ? -17.953 62.969 9.336 1 73.19 466 LYS B C 1
ATOM 8898 O O . LYS B 1 466 ? -19.094 62.5 9.289 1 73.19 466 LYS B O 1
ATOM 8903 N N . LYS B 1 467 ? -17.719 64.25 9.117 1 75.81 467 LYS B N 1
ATOM 8904 C CA . LYS B 1 467 ? -18.594 65 8.203 1 75.81 467 LYS B CA 1
ATOM 8905 C C . LYS B 1 467 ? -17.875 65.375 6.918 1 75.81 467 LYS B C 1
ATOM 8907 O O . LYS B 1 467 ? -16.641 65.375 6.883 1 75.81 467 LYS B O 1
ATOM 8912 N N . ILE B 1 468 ? -18.672 65.438 5.875 1 88.12 468 ILE B N 1
ATOM 8913 C CA . ILE B 1 468 ? -18.109 65.938 4.617 1 88.12 468 ILE B CA 1
ATOM 8914 C C . ILE B 1 468 ? -17.766 67.438 4.734 1 88.12 468 ILE B C 1
ATOM 8916 O O . ILE B 1 468 ? -18.625 68.25 5.016 1 88.12 468 ILE B O 1
ATOM 8920 N N . LEU B 1 469 ? -16.484 67.75 4.695 1 85.62 469 LEU B N 1
ATOM 8921 C CA . LEU B 1 469 ? -16 69.125 4.816 1 85.62 469 LEU B CA 1
ATOM 8922 C C . LEU B 1 469 ? -15.32 69.562 3.531 1 85.62 469 LEU B C 1
ATOM 8924 O O . LEU B 1 469 ? -14.602 68.75 2.898 1 85.62 469 LEU B O 1
ATOM 8928 N N . ASN B 1 470 ? -15.719 70.75 3.064 1 92.31 470 ASN B N 1
ATOM 8929 C CA . ASN B 1 470 ? -14.992 71.312 1.953 1 92.31 470 ASN B CA 1
ATOM 8930 C C . ASN B 1 470 ? -13.688 72 2.418 1 92.31 470 ASN B C 1
ATOM 8932 O O . ASN B 1 470 ? -13.695 72.938 3.195 1 92.31 470 ASN B O 1
ATOM 8936 N N . LEU B 1 471 ? -12.57 71.375 1.962 1 93.06 471 LEU B N 1
ATOM 8937 C CA . LEU B 1 471 ? -11.258 71.812 2.447 1 93.06 471 LEU B CA 1
ATOM 8938 C C . LEU B 1 471 ? -10.984 73.25 2.1 1 93.06 471 LEU B C 1
ATOM 8940 O O . LEU B 1 471 ? -10.391 74 2.895 1 93.06 471 LEU B O 1
ATOM 8944 N N . HIS B 1 472 ? -11.453 73.688 0.912 1 93.56 472 HIS B N 1
ATOM 8945 C CA . HIS B 1 472 ? -11.281 75.062 0.468 1 93.56 472 HIS B CA 1
ATOM 8946 C C . HIS B 1 472 ? -11.961 76.062 1.426 1 93.56 472 HIS B C 1
ATOM 8948 O O . HIS B 1 472 ? -11.344 77.062 1.862 1 93.56 472 HIS B O 1
ATOM 8954 N N . LYS B 1 473 ? -13.133 75.75 1.765 1 89.06 473 LYS B N 1
ATOM 8955 C CA . LYS B 1 473 ? -13.906 76.625 2.656 1 89.06 473 LYS B CA 1
ATOM 8956 C C . LYS B 1 473 ? -13.297 76.625 4.055 1 89.06 473 LYS B C 1
ATOM 8958 O O . LYS B 1 473 ? -13.227 77.688 4.684 1 89.06 473 LYS B O 1
ATOM 8963 N N . GLU B 1 474 ? -12.883 75.562 4.453 1 89.56 474 GLU B N 1
ATOM 8964 C CA . GLU B 1 474 ? -12.32 75.438 5.797 1 89.56 474 GLU B CA 1
ATOM 8965 C C . GLU B 1 474 ? -11.008 76.25 5.895 1 89.56 474 GLU B C 1
ATOM 8967 O O . GLU B 1 474 ? -10.727 76.875 6.914 1 89.56 474 GLU B O 1
ATOM 8972 N N . VAL B 1 475 ? -10.148 76.188 4.91 1 92.38 475 VAL B N 1
ATOM 8973 C CA . VAL B 1 475 ? -8.875 76.875 4.891 1 92.38 475 VAL B CA 1
ATOM 8974 C C . VAL B 1 475 ? -9.133 78.375 4.934 1 92.38 475 VAL B C 1
ATOM 8976 O O . VAL B 1 475 ? -8.516 79.125 5.73 1 92.38 475 VAL B O 1
ATOM 8979 N N . TYR B 1 476 ? -10.047 78.875 4.137 1 89.31 476 TYR B N 1
ATOM 8980 C CA . TYR B 1 476 ? -10.336 80.312 4.09 1 89.31 476 TYR B CA 1
ATOM 8981 C C . TYR B 1 476 ? -10.969 80.75 5.391 1 89.31 476 TYR B C 1
ATOM 8983 O O . TYR B 1 476 ? -10.688 81.875 5.859 1 89.31 476 TYR B O 1
ATOM 8991 N N . ARG B 1 477 ? -11.828 79.938 5.906 1 81.12 477 ARG B N 1
ATOM 8992 C CA . ARG B 1 477 ? -12.406 80.25 7.203 1 81.12 477 ARG B CA 1
ATOM 8993 C C . ARG B 1 477 ? -11.32 80.5 8.25 1 81.12 477 ARG B C 1
ATOM 8995 O O . ARG B 1 477 ? -11.391 81.438 9.047 1 81.12 477 ARG B O 1
ATOM 9002 N N . MET B 1 478 ? -10.352 79.625 8.258 1 84.38 478 MET B N 1
ATOM 9003 C CA . MET B 1 478 ? -9.258 79.688 9.219 1 84.38 478 MET B CA 1
ATOM 9004 C C . MET B 1 478 ? -8.43 80.938 8.969 1 84.38 478 MET B C 1
ATOM 9006 O O . MET B 1 478 ? -8.023 81.625 9.914 1 84.38 478 MET B O 1
ATOM 9010 N N . LEU B 1 479 ? -8.156 81.312 7.758 1 87.19 479 LEU B N 1
ATOM 9011 C CA . LEU B 1 479 ? -7.391 82.5 7.414 1 87.19 479 LEU B CA 1
ATOM 9012 C C . LEU B 1 479 ? -8.133 83.75 7.828 1 87.19 479 LEU B C 1
ATOM 9014 O O . LEU B 1 479 ? -7.504 84.75 8.211 1 87.19 479 LEU B O 1
ATOM 9018 N N . GLU B 1 480 ? -9.422 83.688 7.832 1 80.06 480 GLU B N 1
ATOM 9019 C CA . GLU B 1 480 ? -10.227 84.812 8.281 1 80.06 480 GLU B CA 1
ATOM 9020 C C . GLU B 1 480 ? -10.133 84.938 9.797 1 80.06 480 GLU B C 1
ATOM 9022 O O . GLU B 1 480 ? -10.016 86.062 10.289 1 80.06 480 GLU B O 1
ATOM 9027 N N . VAL B 1 481 ? -10.211 83.875 10.375 1 76.5 481 VAL B N 1
ATOM 9028 C CA . VAL B 1 481 ? -10.117 83.875 11.828 1 76.5 481 VAL B CA 1
ATOM 9029 C C . VAL B 1 481 ? -8.773 84.438 12.258 1 76.5 481 VAL B C 1
ATOM 9031 O O . VAL B 1 481 ? -8.695 85.25 13.219 1 76.5 481 VAL B O 1
ATOM 9034 N N . LEU B 1 482 ? -7.727 84.125 11.523 1 78.94 482 LEU B N 1
ATOM 9035 C CA . LEU B 1 482 ? -6.379 84.562 11.875 1 78.94 482 LEU B CA 1
ATOM 9036 C C . LEU B 1 482 ? -5.988 85.812 11.102 1 78.94 482 LEU B C 1
ATOM 9038 O O . LEU B 1 482 ? -4.809 86.188 11.016 1 78.94 482 LEU B O 1
ATOM 9042 N N . SER B 1 483 ? -6.922 86.5 10.586 1 81.5 483 SER B N 1
ATOM 9043 C CA . SER B 1 483 ? -6.664 87.625 9.703 1 81.5 483 SER B CA 1
ATOM 9044 C C . SER B 1 483 ? -5.906 88.75 10.43 1 81.5 483 SER B C 1
ATOM 9046 O O . SER B 1 483 ? -4.98 89.312 9.867 1 81.5 483 SER B O 1
ATOM 9048 N N . GLN B 1 484 ? -6.285 89 11.625 1 77.31 484 GLN B N 1
ATOM 9049 C CA . GLN B 1 484 ? -5.641 90.062 12.383 1 77.31 484 G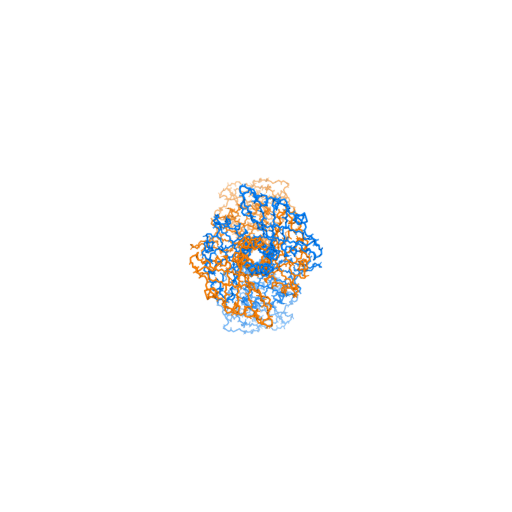LN B CA 1
ATOM 9050 C C . GLN B 1 484 ? -4.168 89.75 12.633 1 77.31 484 GLN B C 1
ATOM 9052 O O . GLN B 1 484 ? -3.299 90.562 12.406 1 77.31 484 GLN B O 1
ATOM 9057 N N . SER B 1 485 ? -3.957 88.562 13.031 1 80.75 485 SER B N 1
ATOM 9058 C CA . SER B 1 485 ? -2.586 88.188 13.305 1 80.75 485 SER B CA 1
ATOM 9059 C C . SER B 1 485 ? -1.746 88.125 12.031 1 80.75 485 SER B C 1
ATOM 9061 O O . SER B 1 485 ? -0.568 88.5 12.055 1 80.75 485 SER B O 1
ATOM 9063 N N . LEU B 1 486 ? -2.271 87.875 10.977 1 86.88 486 LEU B N 1
ATOM 9064 C CA . LEU B 1 486 ? -1.578 87.812 9.695 1 86.88 486 LEU B CA 1
ATOM 9065 C C . LEU B 1 486 ? -1.312 89.188 9.133 1 86.88 486 LEU B C 1
ATOM 9067 O O . LEU B 1 486 ? -0.255 89.438 8.547 1 86.88 486 LEU B O 1
ATOM 9071 N N . ARG B 1 487 ? -2.234 90 9.383 1 81.94 487 ARG B N 1
ATOM 9072 C CA . ARG B 1 487 ? -2.072 91.375 8.922 1 81.94 487 ARG B CA 1
ATOM 9073 C C . ARG B 1 487 ? -0.998 92.062 9.734 1 81.94 487 ARG B C 1
ATOM 9075 O O . ARG B 1 487 ? -0.229 92.875 9.188 1 81.94 487 ARG B O 1
ATOM 9082 N N . GLN B 1 488 ? -0.985 91.75 10.945 1 82.12 488 GLN B N 1
ATOM 9083 C CA . GLN B 1 488 ? -0.019 92.375 11.836 1 82.12 488 GLN B CA 1
ATOM 9084 C C . GLN B 1 488 ? 1.411 92.125 11.375 1 82.12 488 GLN B C 1
ATOM 9086 O O . GLN B 1 488 ? 2.301 92.938 11.57 1 82.12 488 GLN B O 1
ATOM 9091 N N . VAL B 1 489 ? 1.606 91.062 10.773 1 88.06 489 VAL B N 1
ATOM 9092 C CA . VAL B 1 489 ? 2.957 90.75 10.352 1 88.06 489 VAL B CA 1
ATOM 9093 C C . VAL B 1 489 ? 3.084 90.875 8.836 1 88.06 489 VAL B C 1
ATOM 9095 O O . VAL B 1 489 ? 4.102 90.5 8.25 1 88.06 489 VAL B O 1
ATOM 9098 N N . ASN B 1 490 ? 2.107 91.438 8.211 1 89 490 ASN B N 1
ATOM 9099 C CA . ASN B 1 490 ? 2.072 91.688 6.77 1 89 490 ASN B CA 1
ATOM 9100 C C . ASN B 1 490 ? 2.391 90.375 6.004 1 89 490 ASN B C 1
ATOM 9102 O O . ASN B 1 490 ? 3.256 90.375 5.125 1 89 490 ASN B O 1
ATOM 9106 N N . ALA B 1 491 ? 1.733 89.375 6.352 1 93 491 ALA B N 1
ATOM 9107 C CA . ALA B 1 491 ? 1.979 88.062 5.723 1 93 491 ALA B CA 1
ATOM 9108 C C . ALA B 1 491 ? 1.37 88 4.324 1 93 491 ALA B C 1
ATOM 9110 O O . ALA B 1 491 ? 0.281 88.562 4.094 1 93 491 ALA B O 1
ATOM 9111 N N . ILE B 1 492 ? 2.143 87.438 3.359 1 93.69 492 ILE B N 1
ATOM 9112 C CA . ILE B 1 492 ? 1.614 87.125 2.027 1 93.69 492 ILE B CA 1
ATOM 9113 C C . ILE B 1 492 ? 1.111 85.688 1.965 1 93.69 492 ILE B C 1
ATOM 9115 O O . ILE B 1 492 ? 1.858 84.75 2.254 1 93.69 492 ILE B O 1
ATOM 9119 N N . LYS B 1 493 ? -0.152 85.562 1.654 1 94.19 493 LYS B N 1
ATOM 9120 C CA . LYS B 1 493 ? -0.767 84.25 1.63 1 94.19 493 LYS B CA 1
ATOM 9121 C C . LYS B 1 493 ? -1.084 83.812 0.201 1 94.19 493 LYS B C 1
ATOM 9123 O O . LYS B 1 493 ? -1.592 84.562 -0.594 1 94.19 493 LYS B O 1
ATOM 9128 N N . ILE B 1 494 ? -0.6 82.688 -0.135 1 93.81 494 ILE B N 1
ATOM 9129 C CA . ILE B 1 494 ? -0.95 82.062 -1.404 1 93.81 494 ILE B CA 1
ATOM 9130 C C . ILE B 1 494 ? -1.729 80.75 -1.145 1 93.81 494 ILE B C 1
ATOM 9132 O O . ILE B 1 494 ? -1.223 79.812 -0.501 1 93.81 494 ILE B O 1
ATOM 9136 N N . VAL B 1 495 ? -2.996 80.625 -1.604 1 94.88 495 VAL B N 1
ATOM 9137 C CA . VAL B 1 495 ? -3.848 79.5 -1.358 1 94.88 495 VAL B CA 1
ATOM 9138 C C . VAL B 1 495 ? -4.176 78.812 -2.682 1 94.88 495 VAL B C 1
ATOM 9140 O O . VAL B 1 495 ? -4.797 79.375 -3.562 1 94.88 495 VAL B O 1
ATOM 9143 N N . GLU B 1 496 ? -3.654 77.625 -2.85 1 94.56 496 GLU B N 1
ATOM 9144 C CA . GLU B 1 496 ? -3.932 76.812 -4.012 1 94.56 496 GLU B CA 1
ATOM 9145 C C . GLU B 1 496 ? -4.707 75.562 -3.617 1 94.56 496 GLU B C 1
ATOM 9147 O O . GLU B 1 496 ? -4.168 74.438 -3.668 1 94.56 496 GLU B O 1
ATOM 9152 N N . VAL B 1 497 ? -5.922 75.688 -3.242 1 93.94 497 VAL B N 1
ATOM 9153 C CA . VAL B 1 497 ? -6.801 74.625 -2.848 1 93.94 497 VAL B CA 1
ATOM 9154 C C . VAL B 1 497 ? -8.016 74.562 -3.775 1 93.94 497 VAL B C 1
ATOM 9156 O O . VAL B 1 497 ? -8.766 75.562 -3.875 1 93.94 497 VAL B O 1
ATOM 9159 N N . ASP B 1 498 ? -8.148 73.438 -4.457 1 89.75 498 ASP B N 1
ATOM 9160 C CA . ASP B 1 498 ? -9.297 73.312 -5.34 1 89.75 498 ASP B CA 1
ATOM 9161 C C . ASP B 1 498 ? -10.602 73.375 -4.562 1 89.75 498 ASP B C 1
ATOM 9163 O O . ASP B 1 498 ? -10.773 72.75 -3.521 1 89.75 498 ASP B O 1
ATOM 9167 N N . PRO B 1 499 ? -11.492 74.25 -5.027 1 89.69 499 PRO B N 1
ATOM 9168 C CA . PRO B 1 499 ? -12.766 74.5 -4.328 1 89.69 499 PRO B CA 1
ATOM 9169 C C . PRO B 1 499 ? -13.617 73.25 -4.262 1 89.69 499 PRO B C 1
ATOM 9171 O O . PRO B 1 499 ? -14.516 73.125 -3.422 1 89.69 499 PRO B O 1
ATOM 9174 N N . ASP B 1 500 ? -13.219 72.25 -5.023 1 89.25 500 ASP B N 1
ATOM 9175 C CA . ASP B 1 500 ? -14.086 71.062 -5.098 1 89.25 500 ASP B CA 1
ATOM 9176 C C . ASP B 1 500 ? -13.539 69.938 -4.234 1 89.25 500 ASP B C 1
ATOM 9178 O O . ASP B 1 500 ? -14.094 68.812 -4.223 1 89.25 500 ASP B O 1
ATOM 9182 N N . ILE B 1 501 ? -12.531 70.125 -3.475 1 91.56 501 ILE B N 1
ATOM 9183 C CA . ILE B 1 501 ? -11.945 69.062 -2.668 1 91.56 501 ILE B CA 1
ATOM 9184 C C . ILE B 1 501 ? -12.734 68.938 -1.368 1 91.56 501 ILE B C 1
ATOM 9186 O O . ILE B 1 501 ? -12.828 69.875 -0.577 1 91.56 501 ILE B O 1
ATOM 9190 N N . ASN B 1 502 ? -13.406 67.688 -1.216 1 91.25 502 ASN B N 1
ATOM 9191 C CA . ASN B 1 502 ? -14.125 67.375 0 1 91.25 502 ASN B CA 1
ATOM 9192 C C . ASN B 1 502 ? -13.461 66.188 0.733 1 91.25 502 ASN B C 1
ATOM 9194 O O . ASN B 1 502 ? -12.938 65.25 0.103 1 91.25 502 ASN B O 1
ATOM 9198 N N . ILE B 1 503 ? -13.391 66.312 2.016 1 88.94 503 ILE B N 1
ATOM 9199 C CA . ILE B 1 503 ? -12.828 65.25 2.811 1 88.94 503 ILE B CA 1
ATOM 9200 C C . ILE B 1 503 ? -13.812 64.875 3.902 1 88.94 503 ILE B C 1
ATOM 9202 O O . ILE B 1 503 ? -14.641 65.688 4.336 1 88.94 503 ILE B O 1
ATOM 9206 N N . GLN B 1 504 ? -13.852 63.562 4.211 1 86.31 504 GLN B N 1
ATOM 9207 C CA . GLN B 1 504 ? -14.578 63.094 5.379 1 86.31 504 GLN B CA 1
ATOM 9208 C C . GLN B 1 504 ? -13.711 63.156 6.633 1 86.31 504 GLN B C 1
ATOM 9210 O O . GLN B 1 504 ? -12.812 62.344 6.824 1 86.31 504 GLN B O 1
ATOM 9215 N N . TYR B 1 505 ? -13.984 64.188 7.43 1 81.69 505 TYR B N 1
ATOM 9216 C CA . TYR B 1 505 ? -13.102 64.438 8.555 1 81.69 505 TYR B CA 1
ATOM 9217 C C . TYR B 1 505 ? -13.867 65.062 9.711 1 81.69 505 TYR B C 1
ATOM 9219 O O . TYR B 1 505 ? -14.977 65.562 9.523 1 81.69 505 TYR B O 1
ATOM 9227 N N . ASP B 1 506 ? -13.438 65 10.836 1 77.88 506 ASP B N 1
ATOM 9228 C CA . ASP B 1 506 ? -14.016 65.688 11.984 1 77.88 506 ASP B CA 1
ATOM 9229 C C . ASP B 1 506 ? -13.75 67.188 11.922 1 77.88 506 ASP B C 1
ATOM 9231 O O . ASP B 1 506 ? -12.602 67.625 11.781 1 77.88 506 ASP B O 1
ATOM 9235 N N . PRO B 1 507 ? -14.82 68.062 11.914 1 76.5 507 PRO B N 1
ATOM 9236 C CA . PRO B 1 507 ? -14.656 69.5 11.75 1 76.5 507 PRO B CA 1
ATOM 9237 C C . PRO B 1 507 ? -13.766 70.125 12.828 1 76.5 507 PRO B C 1
ATOM 9239 O O . PRO B 1 507 ? -12.953 71 12.531 1 76.5 507 PRO B O 1
ATOM 9242 N N . ALA B 1 508 ? -13.938 69.625 13.992 1 69.12 508 ALA B N 1
ATOM 9243 C CA . ALA B 1 508 ? -13.156 70.188 15.094 1 69.12 508 ALA B CA 1
ATOM 9244 C C . ALA B 1 508 ? -11.672 69.875 14.93 1 69.12 508 ALA B C 1
ATOM 9246 O O . ALA B 1 508 ? -10.812 70.75 15.172 1 69.12 508 ALA B O 1
ATOM 9247 N N . TYR B 1 509 ? -11.43 68.75 14.461 1 75.12 509 TYR B N 1
ATOM 9248 C CA . TYR B 1 509 ? -10.047 68.312 14.266 1 75.12 509 TYR B CA 1
ATOM 9249 C C . TYR B 1 509 ? -9.391 69.062 13.133 1 75.12 509 TYR B C 1
ATOM 9251 O O . TYR B 1 509 ? -8.258 69.562 13.266 1 75.12 509 TYR B O 1
ATOM 9259 N N . LEU B 1 510 ? -10.148 69.25 12.094 1 84.06 510 LEU B N 1
ATOM 9260 C CA . LEU B 1 510 ? -9.602 69.938 10.953 1 84.06 510 LEU B CA 1
ATOM 9261 C C . LEU B 1 510 ? -9.289 71.375 11.32 1 84.06 510 LEU B C 1
ATOM 9263 O O . LEU B 1 510 ? -8.234 71.938 10.969 1 84.06 510 LEU B O 1
ATOM 9267 N N . GLU B 1 511 ? -10.203 72 12.055 1 79.12 511 GLU B N 1
ATOM 9268 C CA . GLU B 1 511 ? -10.008 73.375 12.5 1 79.12 511 GLU B CA 1
ATOM 9269 C C . GLU B 1 511 ? -8.75 73.5 13.359 1 79.12 511 GLU B C 1
ATOM 9271 O O . GLU B 1 511 ? -7.957 74.438 13.18 1 79.12 511 GLU B O 1
ATOM 9276 N N . SER B 1 512 ? -8.641 72.625 14.273 1 74.69 512 SER B N 1
ATOM 9277 C CA . SER B 1 512 ? -7.492 72.625 15.172 1 74.69 512 SER B CA 1
ATOM 9278 C C . SER B 1 512 ? -6.184 72.438 14.406 1 74.69 512 SER B C 1
ATOM 9280 O O . SER B 1 512 ? -5.195 73.125 14.688 1 74.69 512 SER B O 1
ATOM 9282 N N . ILE B 1 513 ? -6.164 71.562 13.469 1 86.12 513 ILE B N 1
ATOM 9283 C CA . ILE B 1 513 ? -4.984 71.25 12.664 1 86.12 513 ILE B CA 1
ATOM 9284 C C . ILE B 1 513 ? -4.566 72.5 11.883 1 86.12 513 ILE B C 1
ATOM 9286 O O . ILE B 1 513 ? -3.406 72.938 11.93 1 86.12 513 ILE B O 1
ATOM 9290 N N . LEU B 1 514 ? -5.512 73.125 11.195 1 87.5 514 LEU B N 1
ATOM 9291 C CA . LEU B 1 514 ? -5.23 74.312 10.391 1 87.5 514 LEU B CA 1
ATOM 9292 C C . LEU B 1 514 ? -4.762 75.438 11.273 1 87.5 514 LEU B C 1
ATOM 9294 O O . LEU B 1 514 ? -3.811 76.125 10.93 1 87.5 514 LEU B O 1
ATOM 9298 N N . LEU B 1 515 ? -5.434 75.562 12.406 1 80.19 515 LEU B N 1
ATOM 9299 C CA . LEU B 1 515 ? -5.078 76.625 13.336 1 80.19 515 LEU B CA 1
ATOM 9300 C C . LEU B 1 515 ? -3.639 76.5 13.812 1 80.19 515 LEU B C 1
ATOM 9302 O O . LEU B 1 515 ? -2.869 77.438 13.789 1 80.19 515 LEU B O 1
ATOM 9306 N N . ASN B 1 516 ? -3.271 75.312 14.156 1 80.31 516 ASN B N 1
ATOM 9307 C CA . ASN B 1 516 ? -1.941 75.125 14.711 1 80.31 516 ASN B CA 1
ATOM 9308 C C . ASN B 1 516 ? -0.856 75.312 13.648 1 80.31 516 ASN B C 1
ATOM 9310 O O . ASN B 1 516 ? 0.188 75.875 13.93 1 80.31 516 ASN B O 1
ATOM 9314 N N . LEU B 1 517 ? -1.117 74.875 12.531 1 90.69 517 LEU B N 1
ATOM 9315 C CA . LEU B 1 517 ? -0.102 74.938 11.484 1 90.69 517 LEU B CA 1
ATOM 9316 C C . LEU B 1 517 ? 0.063 76.375 10.984 1 90.69 517 LEU B C 1
ATOM 9318 O O . LEU B 1 517 ? 1.187 76.812 10.773 1 90.69 517 LEU B O 1
ATOM 9322 N N . VAL B 1 518 ? -1.031 77.062 10.82 1 88.62 518 VAL B N 1
ATOM 9323 C CA . VAL B 1 518 ? -0.951 78.438 10.32 1 88.62 518 VAL B CA 1
ATOM 9324 C C . VAL B 1 518 ? -0.382 79.312 11.398 1 88.62 518 VAL B C 1
ATOM 9326 O O . VAL B 1 518 ? 0.433 80.188 11.117 1 88.62 518 VAL B O 1
ATOM 9329 N N . THR B 1 519 ? -0.815 79.188 12.648 1 81.62 519 THR B N 1
ATOM 9330 C CA . THR B 1 519 ? -0.265 80 13.727 1 81.62 519 THR B CA 1
ATOM 9331 C C . THR B 1 519 ? 1.235 79.75 13.875 1 81.62 519 THR B C 1
ATOM 9333 O O . THR B 1 519 ? 1.983 80.688 14.219 1 81.62 519 THR B O 1
ATOM 9336 N N . ASN B 1 520 ? 1.671 78.562 13.648 1 85.31 520 ASN B N 1
ATOM 9337 C CA . ASN B 1 520 ? 3.098 78.25 13.68 1 85.31 520 ASN B CA 1
ATOM 9338 C C . ASN B 1 520 ? 3.867 79.062 12.625 1 85.31 520 ASN B C 1
ATOM 9340 O O . ASN B 1 520 ? 4.996 79.5 12.867 1 85.31 520 ASN B O 1
ATOM 9344 N N . CYS B 1 521 ? 3.283 79.25 11.492 1 89.69 521 CYS B N 1
ATOM 9345 C CA . CYS B 1 521 ? 3.916 80.062 10.445 1 89.69 521 CYS B CA 1
ATOM 9346 C C . CYS B 1 521 ? 4.203 81.438 10.938 1 89.69 521 CYS B C 1
ATOM 9348 O O . CYS B 1 521 ? 5.246 82 10.625 1 89.69 521 CYS B O 1
ATOM 9350 N N . VAL B 1 522 ? 3.26 81.938 11.719 1 86.12 522 VAL B N 1
ATOM 9351 C CA . VAL B 1 522 ? 3.377 83.312 12.219 1 86.12 522 VAL B CA 1
ATOM 9352 C C . VAL B 1 522 ? 4.371 83.375 13.375 1 86.12 522 VAL B C 1
ATOM 9354 O O . VAL B 1 522 ? 5.246 84.25 13.422 1 86.12 522 VAL B O 1
ATOM 9357 N N . LYS B 1 523 ? 4.262 82.375 14.211 1 82.56 523 LYS B N 1
ATOM 9358 C CA . LYS B 1 523 ? 5.062 82.375 15.43 1 82.56 523 LYS B CA 1
ATOM 9359 C C . LYS B 1 523 ? 6.539 82.125 15.109 1 82.56 523 LYS B C 1
ATOM 9361 O O . LYS B 1 523 ? 7.414 82.75 15.758 1 82.56 523 LYS B O 1
ATOM 9366 N N . TYR B 1 524 ? 6.805 81.375 14.148 1 87.44 524 TYR B N 1
ATOM 9367 C CA . TYR B 1 524 ? 8.18 81 13.852 1 87.44 524 TYR B CA 1
ATOM 9368 C C . TYR B 1 524 ? 8.641 81.625 12.523 1 87.44 524 TYR B C 1
ATOM 9370 O O . TYR B 1 524 ? 9.375 81 11.766 1 87.44 524 TYR B O 1
ATOM 9378 N N . ARG B 1 525 ? 8.164 82.812 12.367 1 88.56 525 ARG B N 1
ATOM 9379 C CA . ARG B 1 525 ? 8.562 83.5 11.172 1 88.56 525 ARG B CA 1
ATOM 9380 C C . ARG B 1 525 ? 9.969 84.062 11.328 1 88.56 525 ARG B C 1
ATOM 9382 O O . ARG B 1 525 ? 10.438 84.312 12.445 1 88.56 525 ARG B O 1
ATOM 9389 N N . ASP B 1 526 ? 10.625 84.312 10.242 1 87.31 526 ASP B N 1
ATOM 9390 C CA . ASP B 1 526 ? 11.859 85.125 10.227 1 87.31 526 ASP B CA 1
ATOM 9391 C C . ASP B 1 526 ? 11.562 86.625 10.227 1 87.31 526 ASP B C 1
ATOM 9393 O O . ASP B 1 526 ? 10.93 87.125 9.305 1 87.31 526 ASP B O 1
ATOM 9397 N N . THR B 1 527 ? 11.969 87.25 11.297 1 84.38 527 THR B N 1
ATOM 9398 C CA . THR B 1 527 ? 11.633 88.688 11.461 1 84.38 527 THR B CA 1
ATOM 9399 C C . THR B 1 527 ? 12.32 89.5 10.398 1 84.38 527 THR B C 1
ATOM 9401 O O . THR B 1 527 ? 11.922 90.625 10.148 1 84.38 527 THR B O 1
ATOM 9404 N N . ASP B 1 528 ? 13.336 89.062 9.805 1 84.81 528 ASP B N 1
ATOM 9405 C CA . ASP B 1 528 ? 14.133 89.812 8.852 1 84.81 528 ASP B CA 1
ATOM 9406 C C . ASP B 1 528 ? 13.562 89.75 7.441 1 84.81 528 ASP B C 1
ATOM 9408 O O . ASP B 1 528 ? 14.039 90.375 6.52 1 84.81 528 ASP B O 1
ATOM 9412 N N . ARG B 1 529 ? 12.625 88.875 7.215 1 88.75 529 ARG B N 1
ATOM 9413 C CA . ARG B 1 529 ? 12.039 88.75 5.883 1 88.75 529 ARG B CA 1
ATOM 9414 C C . ARG B 1 529 ? 10.516 88.688 5.953 1 88.75 529 ARG B C 1
ATOM 9416 O O . ARG B 1 529 ? 9.945 88.375 7 1 88.75 529 ARG B O 1
ATOM 9423 N N . GLN B 1 530 ? 9.992 89.062 4.855 1 90.81 530 GLN B N 1
ATOM 9424 C CA . GLN B 1 530 ? 8.539 89.062 4.746 1 90.81 530 GLN B CA 1
ATOM 9425 C C . GLN B 1 530 ? 7.996 87.625 4.812 1 90.81 530 GLN B C 1
ATOM 9427 O O . GLN B 1 530 ? 8.508 86.75 4.141 1 90.81 530 GLN B O 1
ATOM 9432 N N . LEU B 1 531 ? 7.008 87.375 5.598 1 93.5 531 LEU B N 1
ATOM 9433 C CA . LEU B 1 531 ? 6.43 86.062 5.793 1 93.5 531 LEU B CA 1
ATOM 9434 C C . LEU B 1 531 ? 5.578 85.688 4.594 1 93.5 531 LEU B C 1
ATOM 9436 O O . LEU B 1 531 ? 4.695 86.438 4.176 1 93.5 531 LEU B O 1
ATOM 9440 N N . HIS B 1 532 ? 5.91 84.562 3.953 1 95.31 532 HIS B N 1
ATOM 9441 C CA . HIS B 1 532 ? 5.137 83.938 2.887 1 95.31 532 HIS B CA 1
ATOM 9442 C C . HIS B 1 532 ? 4.559 82.625 3.336 1 95.31 532 HIS B C 1
ATOM 9444 O O . HIS B 1 532 ? 5.293 81.75 3.801 1 95.31 532 HIS B O 1
ATOM 9450 N N . ILE B 1 533 ? 3.275 82.438 3.271 1 95.69 533 ILE B N 1
ATOM 9451 C CA . ILE B 1 533 ? 2.588 81.188 3.594 1 95.69 533 ILE B CA 1
ATOM 9452 C C . ILE B 1 533 ? 1.92 80.625 2.34 1 95.69 533 ILE B C 1
ATOM 9454 O O . ILE B 1 533 ? 1.146 81.375 1.678 1 95.69 533 ILE B O 1
ATOM 9458 N N . HIS B 1 534 ? 2.295 79.5 1.994 1 96.38 534 HIS B N 1
ATOM 9459 C CA . HIS B 1 534 ? 1.717 78.75 0.848 1 96.38 534 HIS B CA 1
ATOM 9460 C C . HIS B 1 534 ? 0.903 77.562 1.29 1 96.38 534 HIS B C 1
ATOM 9462 O O . HIS B 1 534 ? 1.439 76.625 1.909 1 96.38 534 HIS B O 1
ATOM 9468 N N . ILE B 1 535 ? -0.432 77.5 1.073 1 96.12 535 ILE B N 1
ATOM 9469 C CA . ILE B 1 535 ? -1.313 76.375 1.392 1 96.12 535 ILE B CA 1
ATOM 9470 C C . ILE B 1 535 ? -1.788 75.75 0.102 1 96.12 535 ILE B C 1
ATOM 9472 O O . ILE B 1 535 ? -2.449 76.375 -0.725 1 96.12 535 ILE B O 1
ATOM 9476 N N . LYS B 1 536 ? -1.396 74.5 0.009 1 95.69 536 LYS B N 1
ATOM 9477 C CA . LYS B 1 536 ? -1.719 73.75 -1.188 1 95.69 536 LYS B CA 1
ATOM 9478 C C . LYS B 1 536 ? -2.451 72.438 -0.831 1 95.69 536 LYS B C 1
ATOM 9480 O O . LYS B 1 536 ? -2.119 71.812 0.16 1 95.69 536 LYS B O 1
ATOM 9485 N N . ALA B 1 537 ? -3.535 72.125 -1.542 1 94.62 537 ALA B N 1
ATOM 9486 C CA . ALA B 1 537 ? -4.227 70.812 -1.393 1 94.62 537 ALA B CA 1
ATOM 9487 C C . ALA B 1 537 ? -4.461 70.188 -2.75 1 94.62 537 ALA B C 1
ATOM 9489 O O . ALA B 1 537 ? -4.812 70.875 -3.721 1 94.62 537 ALA B O 1
ATOM 9490 N N . TYR B 1 538 ? -4.133 68.875 -2.855 1 91.75 538 TYR B N 1
ATOM 9491 C CA . TYR B 1 538 ? -4.32 68.188 -4.105 1 91.75 538 TYR B CA 1
ATOM 9492 C C . TYR B 1 538 ? -4.652 66.688 -3.84 1 91.75 538 TYR B C 1
ATOM 9494 O O . TYR B 1 538 ? -4.477 66.25 -2.721 1 91.75 538 TYR B O 1
ATOM 9502 N N . LYS B 1 539 ? -5.219 66.062 -4.879 1 89.81 539 LYS B N 1
ATOM 9503 C CA . LYS B 1 539 ? -5.555 64.625 -4.789 1 89.81 539 LYS B CA 1
ATOM 9504 C C . LYS B 1 539 ? -4.438 63.75 -5.367 1 89.81 539 LYS B C 1
ATOM 9506 O O . LYS B 1 539 ? -3.924 64.062 -6.449 1 89.81 539 LYS B O 1
ATOM 9511 N N . GLU B 1 540 ? -3.895 63 -4.543 1 86.56 540 GLU B N 1
ATOM 9512 C CA . GLU B 1 540 ? -2.979 61.938 -4.992 1 86.56 540 GLU B CA 1
ATOM 9513 C C . GLU B 1 540 ? -3.648 60.562 -4.969 1 86.56 540 GLU B C 1
ATOM 9515 O O . GLU B 1 540 ? -3.598 59.875 -3.955 1 86.56 540 GLU B O 1
ATOM 9520 N N . GLY B 1 541 ? -4.266 60.188 -6.109 1 78.38 541 GLY B N 1
ATOM 9521 C CA . GLY B 1 541 ? -5.074 59 -6.121 1 78.38 541 GLY B CA 1
ATOM 9522 C C . GLY B 1 541 ? -6.371 59.125 -5.348 1 78.38 541 GLY B C 1
ATOM 9523 O O . GLY B 1 541 ? -7.195 60 -5.652 1 78.38 541 GLY B O 1
ATOM 9524 N N . ASN B 1 542 ? -6.547 58.281 -4.262 1 80.56 542 ASN B N 1
ATOM 9525 C CA . ASN B 1 542 ? -7.746 58.312 -3.43 1 80.56 542 ASN B CA 1
ATOM 9526 C C . ASN B 1 542 ? -7.48 59.062 -2.117 1 80.56 542 ASN B C 1
ATOM 9528 O O . ASN B 1 542 ? -8.352 59.125 -1.25 1 80.56 542 ASN B O 1
ATOM 9532 N N . ILE B 1 543 ? -6.297 59.688 -2.107 1 87.06 543 ILE B N 1
ATOM 9533 C CA . ILE B 1 543 ? -5.941 60.344 -0.86 1 87.06 543 ILE B CA 1
ATOM 9534 C C . ILE B 1 543 ? -5.824 61.844 -1.093 1 87.06 543 ILE B C 1
ATOM 9536 O O . ILE B 1 543 ? -5.285 62.281 -2.113 1 87.06 543 ILE B O 1
ATOM 9540 N N . VAL B 1 544 ? -6.43 62.656 -0.305 1 93.25 544 VAL B N 1
ATOM 9541 C CA . VAL B 1 544 ? -6.301 64.125 -0.338 1 93.25 544 VAL B CA 1
ATOM 9542 C C . VAL B 1 544 ? -5.102 64.562 0.5 1 93.25 544 VAL B C 1
ATOM 9544 O O . VAL B 1 544 ? -4.918 64.062 1.624 1 93.25 544 VAL B O 1
ATOM 9547 N N . VAL B 1 545 ? -4.234 65.312 -0.107 1 94.88 545 VAL B N 1
ATOM 9548 C CA . VAL B 1 545 ? -3.029 65.75 0.567 1 94.88 545 VAL B CA 1
ATOM 9549 C C . VAL B 1 545 ? -3.119 67.25 0.797 1 94.88 545 VAL B C 1
ATOM 9551 O O . VAL B 1 545 ? -3.559 68 -0.084 1 94.88 545 VAL B O 1
ATOM 9554 N N . LEU B 1 546 ? -2.83 67.812 2.01 1 94.94 546 LEU B N 1
ATOM 9555 C CA . LEU B 1 546 ? -2.725 69.188 2.377 1 94.94 546 LEU B CA 1
ATOM 9556 C C . LEU B 1 546 ? -1.288 69.562 2.744 1 94.94 546 LEU B C 1
ATOM 9558 O O . LEU B 1 546 ? -0.654 68.875 3.543 1 94.94 546 LEU B O 1
ATOM 9562 N N . GLU B 1 547 ? -0.741 70.562 2.082 1 96.19 547 GLU B N 1
ATOM 9563 C CA . GLU B 1 547 ? 0.604 71.062 2.377 1 96.19 547 GLU B CA 1
ATOM 9564 C C . GLU B 1 547 ? 0.58 72.5 2.832 1 96.19 547 GLU B C 1
ATOM 9566 O O . GLU B 1 547 ? -0.073 73.312 2.209 1 96.19 547 GLU B O 1
ATOM 9571 N N . ILE B 1 548 ? 1.17 72.812 3.91 1 95.38 548 ILE B N 1
ATOM 9572 C CA . ILE B 1 548 ? 1.34 74.125 4.406 1 95.38 548 ILE B CA 1
ATOM 9573 C C . ILE B 1 548 ? 2.828 74.5 4.5 1 95.38 548 ILE B C 1
ATOM 9575 O O . ILE B 1 548 ? 3.564 73.875 5.258 1 95.38 548 ILE B O 1
ATOM 9579 N N . THR B 1 549 ? 3.24 75.438 3.688 1 95.88 549 THR B N 1
ATOM 9580 C CA . THR B 1 549 ? 4.645 75.875 3.592 1 95.88 549 THR B CA 1
ATOM 9581 C C . THR B 1 549 ? 4.848 77.25 4.07 1 95.88 549 THR B C 1
ATOM 9583 O O . THR B 1 549 ? 4.078 78.188 3.715 1 95.88 549 THR B O 1
ATOM 9586 N N . ASP B 1 550 ? 5.84 77.5 4.953 1 93.75 550 ASP B N 1
ATOM 9587 C CA . ASP B 1 550 ? 6.227 78.812 5.371 1 93.75 550 ASP B CA 1
ATOM 9588 C C . ASP B 1 550 ? 7.703 79.062 5.086 1 93.75 550 ASP B C 1
ATOM 9590 O O . ASP B 1 550 ? 8.453 78.125 4.77 1 93.75 550 ASP B O 1
ATOM 9594 N N . ASN B 1 551 ? 8.141 80.438 4.953 1 93.94 551 ASN B N 1
ATOM 9595 C CA . ASN B 1 551 ? 9.547 80.75 4.797 1 93.94 551 ASN B CA 1
ATOM 9596 C C . ASN B 1 551 ? 10.141 81.312 6.102 1 93.94 551 ASN B C 1
ATOM 9598 O O . ASN B 1 551 ? 10.875 82.312 6.102 1 93.94 551 ASN B O 1
ATOM 9602 N N . GLY B 1 552 ? 9.711 80.625 7.191 1 89.75 552 GLY B N 1
ATOM 9603 C CA . GLY B 1 552 ? 10.172 81.062 8.5 1 89.75 552 GLY B CA 1
ATOM 9604 C C . GLY B 1 552 ? 11.586 80.625 8.812 1 89.75 552 GLY B C 1
ATOM 9605 O O . GLY B 1 552 ? 12.406 80.5 7.902 1 89.75 552 GLY B O 1
ATOM 9606 N N . ILE B 1 553 ? 11.875 80.5 10.148 1 89.19 553 ILE B N 1
ATOM 9607 C CA . ILE B 1 553 ? 13.219 80.25 10.656 1 89.19 553 ILE B CA 1
ATOM 9608 C C . ILE B 1 553 ? 13.641 78.812 10.281 1 89.19 553 ILE B C 1
ATOM 9610 O O . ILE B 1 553 ? 14.836 78.5 10.195 1 89.19 553 ILE B O 1
ATOM 9614 N N . GLY B 1 554 ? 12.695 78.062 10.023 1 88.81 554 GLY B N 1
ATOM 9615 C CA . GLY B 1 554 ? 12.992 76.625 9.703 1 88.81 554 GLY B CA 1
ATOM 9616 C C . GLY B 1 554 ? 13.391 75.812 10.914 1 88.81 554 GLY B C 1
ATOM 9617 O O . GLY B 1 554 ? 13.609 76.375 11.992 1 88.81 554 GLY B O 1
ATOM 9618 N N . ILE B 1 555 ? 13.336 74.438 10.734 1 84.94 555 ILE B N 1
ATOM 9619 C CA . ILE B 1 555 ? 13.68 73.5 11.797 1 84.94 555 ILE B CA 1
ATOM 9620 C C . ILE B 1 555 ? 14.82 72.562 11.352 1 84.94 555 ILE B C 1
ATOM 9622 O O . ILE B 1 555 ? 14.82 72.125 10.211 1 84.94 555 ILE B O 1
ATOM 9626 N N . ASP B 1 556 ? 15.789 72.438 12.164 1 82.25 556 ASP B N 1
ATOM 9627 C CA . ASP B 1 556 ? 16.844 71.438 11.898 1 82.25 556 ASP B CA 1
ATOM 9628 C C . ASP B 1 556 ? 16.344 70 12.156 1 82.25 556 ASP B C 1
ATOM 9630 O O . ASP B 1 556 ? 16.391 69.562 13.297 1 82.25 556 ASP B O 1
ATOM 9634 N N . LEU B 1 557 ? 15.93 69.438 11.117 1 82.81 557 LEU B N 1
ATOM 9635 C CA . LEU B 1 557 ? 15.297 68.125 11.266 1 82.81 557 LEU B CA 1
ATOM 9636 C C . LEU B 1 557 ? 16.328 67.062 11.586 1 82.81 557 LEU B C 1
ATOM 9638 O O . LEU B 1 557 ? 15.992 66 12.117 1 82.81 557 LEU B O 1
ATOM 9642 N N . LYS B 1 558 ? 17.594 67.312 11.188 1 75.44 558 LYS B N 1
ATOM 9643 C CA . LYS B 1 558 ? 18.625 66.312 11.555 1 75.44 558 LYS B CA 1
ATOM 9644 C C . LYS B 1 558 ? 18.781 66.25 13.07 1 75.44 558 LYS B C 1
ATOM 9646 O O . LYS B 1 558 ? 18.922 65.125 13.617 1 75.44 558 LYS B O 1
ATOM 9651 N N . LEU B 1 559 ? 18.562 67.375 13.742 1 71.75 559 LEU B N 1
ATOM 9652 C CA . LEU B 1 559 ? 18.75 67.438 15.188 1 71.75 559 LEU B CA 1
ATOM 9653 C C . LEU B 1 559 ? 17.438 67.125 15.922 1 71.75 559 LEU B C 1
ATOM 9655 O O . LEU B 1 559 ? 17.453 66.5 16.953 1 71.75 559 LEU B O 1
ATOM 9659 N N . HIS B 1 560 ? 16.344 67.625 15.359 1 69.62 560 HIS B N 1
ATOM 9660 C CA . HIS B 1 560 ? 15.125 67.625 16.172 1 69.62 560 HIS B CA 1
ATOM 9661 C C . HIS B 1 560 ? 14.039 66.75 15.539 1 69.62 560 HIS B C 1
ATOM 9663 O O . HIS B 1 560 ? 12.922 66.688 16.062 1 69.62 560 HIS B O 1
ATOM 9669 N N . GLY B 1 561 ? 14.344 66.062 14.469 1 70.44 561 GLY B N 1
ATOM 9670 C CA . GLY B 1 561 ? 13.352 65.375 13.711 1 70.44 561 GLY B CA 1
ATOM 9671 C C . GLY B 1 561 ? 12.609 64.312 14.547 1 70.44 561 GLY B C 1
ATOM 9672 O O . GLY B 1 561 ? 11.391 64.188 14.438 1 70.44 561 GLY B O 1
ATOM 9673 N N . HIS B 1 562 ? 13.32 63.625 15.32 1 66.06 562 HIS B N 1
ATOM 9674 C CA . HIS B 1 562 ? 12.75 62.562 16.125 1 66.06 562 HIS B CA 1
ATOM 9675 C C . HIS B 1 562 ? 11.828 63.125 17.203 1 66.06 562 HIS B C 1
ATOM 9677 O O . HIS B 1 562 ? 10.945 62.406 17.688 1 66.06 562 HIS B O 1
ATOM 9683 N N . LYS B 1 563 ? 11.883 64.375 17.469 1 66.69 563 LYS B N 1
ATOM 9684 C CA . LYS B 1 563 ? 11.133 65 18.562 1 66.69 563 LYS B CA 1
ATOM 9685 C C . LYS B 1 563 ? 10.102 66 18.031 1 66.69 563 LYS B C 1
ATOM 9687 O O . LYS B 1 563 ? 9.398 66.625 18.812 1 66.69 563 LYS B O 1
ATOM 9692 N N . LEU B 1 564 ? 10.117 66.125 16.75 1 76.31 564 LEU B N 1
ATOM 9693 C CA . LEU B 1 564 ? 9.328 67.188 16.141 1 76.31 564 LEU B CA 1
ATOM 9694 C C . LEU B 1 564 ? 7.879 67.125 16.609 1 76.31 564 LEU B C 1
ATOM 9696 O O . LEU B 1 564 ? 7.281 68.188 16.906 1 76.31 564 LEU B O 1
ATOM 9700 N N . PHE B 1 565 ? 7.32 65.938 16.688 1 74.19 565 PHE B N 1
ATOM 9701 C CA . PHE B 1 565 ? 5.914 65.75 17.047 1 74.19 565 PHE B CA 1
ATOM 9702 C C . PHE B 1 565 ? 5.766 65.375 18.516 1 74.19 565 PHE B C 1
ATOM 9704 O O . PHE B 1 565 ? 4.715 64.875 18.922 1 74.19 565 PHE B O 1
ATOM 9711 N N . GLY B 1 566 ? 6.871 65.625 19.094 1 67.12 566 GLY B N 1
ATOM 9712 C CA . GLY B 1 566 ? 6.855 65.375 20.516 1 67.12 566 GLY B CA 1
ATOM 9713 C C . GLY B 1 566 ? 6.234 66.5 21.328 1 67.12 566 GLY B C 1
ATOM 9714 O O . GLY B 1 566 ? 6.109 67.625 20.844 1 67.12 566 GLY B O 1
ATOM 9715 N N . MET B 1 567 ? 5.816 66.312 22.484 1 58.59 567 MET B N 1
ATOM 9716 C CA . MET B 1 567 ? 5.16 67.25 23.328 1 58.59 567 MET B CA 1
ATOM 9717 C C . MET B 1 567 ? 6.184 68.188 24 1 58.59 567 MET B C 1
ATOM 9719 O O . MET B 1 567 ? 7.219 67.75 24.484 1 58.59 567 MET B O 1
ATOM 9723 N N . TYR B 1 568 ? 5.867 69.625 23.969 1 55.56 568 TYR B N 1
ATOM 9724 C CA . TYR B 1 568 ? 6.617 70.688 24.578 1 55.56 568 TYR B CA 1
ATOM 9725 C C . TYR B 1 568 ? 8.008 70.812 23.969 1 55.56 568 TYR B C 1
ATOM 9727 O O . TYR B 1 568 ? 8.984 71.125 24.672 1 55.56 568 TYR B O 1
ATOM 9735 N N . LYS B 1 569 ? 8.109 70.312 22.859 1 60.47 569 LYS B N 1
ATOM 9736 C CA . LYS B 1 569 ? 9.375 70.5 22.156 1 60.47 569 LYS B CA 1
ATOM 9737 C C . LYS B 1 569 ? 9.367 71.812 21.312 1 60.47 569 LYS B C 1
ATOM 9739 O O . LYS B 1 569 ? 8.469 72 20.5 1 60.47 569 LYS B O 1
ATOM 9744 N N . THR B 1 570 ? 10.133 72.75 21.797 1 65.31 570 THR B N 1
ATOM 9745 C CA . THR B 1 570 ? 10.305 73.938 21 1 65.31 570 THR B CA 1
ATOM 9746 C C . THR B 1 570 ? 11.68 74 20.328 1 65.31 570 THR B C 1
ATOM 9748 O O . THR B 1 570 ? 12.656 73.5 20.906 1 65.31 570 THR B O 1
ATOM 9751 N N . PHE B 1 571 ? 11.75 74.312 19.172 1 64.69 571 PHE B N 1
ATOM 9752 C CA . PHE B 1 571 ? 12.992 74.188 18.422 1 64.69 571 PHE B CA 1
ATOM 9753 C C . PHE B 1 571 ? 13.578 75.562 18.172 1 64.69 571 PHE B C 1
ATOM 9755 O O . PHE B 1 571 ? 14.648 75.688 17.562 1 64.69 571 PHE B O 1
ATOM 9762 N N . HIS B 1 572 ? 12.836 76.625 18.594 1 66.44 572 HIS B N 1
ATOM 9763 C CA . HIS B 1 572 ? 13.305 78 18.469 1 66.44 572 HIS B CA 1
ATOM 9764 C C . HIS B 1 572 ? 13.047 78.75 19.766 1 66.44 572 HIS B C 1
ATOM 9766 O O . HIS B 1 572 ? 12.266 78.312 20.609 1 66.44 572 HIS B O 1
ATOM 9772 N N . ASP B 1 573 ? 13.859 79.75 20.094 1 56.22 573 ASP B N 1
ATOM 9773 C CA . ASP B 1 573 ? 13.766 80.562 21.297 1 56.22 573 ASP B CA 1
ATOM 9774 C C . ASP B 1 573 ? 12.531 81.438 21.266 1 56.22 573 ASP B C 1
ATOM 9776 O O . ASP B 1 573 ? 12.578 82.562 20.766 1 56.22 573 ASP B O 1
ATOM 9780 N N . ASN B 1 574 ? 11.477 81 20.969 1 52.59 574 ASN B N 1
ATOM 9781 C CA . ASN B 1 574 ? 10.297 81.812 21.016 1 52.59 574 ASN B CA 1
ATOM 9782 C C . ASN B 1 574 ? 9.508 81.625 22.312 1 52.59 574 ASN B C 1
ATOM 9784 O O . ASN B 1 574 ? 9.141 80.5 22.656 1 52.59 574 ASN B O 1
ATOM 9788 N N . ASN B 1 575 ? 9.477 82.688 23.078 1 49.72 575 ASN B N 1
ATOM 9789 C CA . ASN B 1 575 ? 8.883 82.688 24.406 1 49.72 575 ASN B CA 1
ATOM 9790 C C . ASN B 1 575 ? 7.441 82.188 24.406 1 49.72 575 ASN B C 1
ATOM 9792 O O . ASN B 1 575 ? 6.949 81.688 25.406 1 49.72 575 ASN B O 1
ATOM 9796 N N . ASP B 1 576 ? 6.801 82.312 23.25 1 49.19 576 ASP B N 1
ATOM 9797 C CA . ASP B 1 576 ? 5.367 82.062 23.219 1 49.19 576 ASP B CA 1
ATOM 9798 C C . ASP B 1 576 ? 5.105 80.562 22.781 1 49.19 576 ASP B C 1
ATOM 9800 O O . ASP B 1 576 ? 3.957 80.125 22.734 1 49.19 576 ASP B O 1
ATOM 9804 N N . ALA B 1 577 ? 6.145 79.875 22.406 1 56.31 577 ALA B N 1
ATOM 98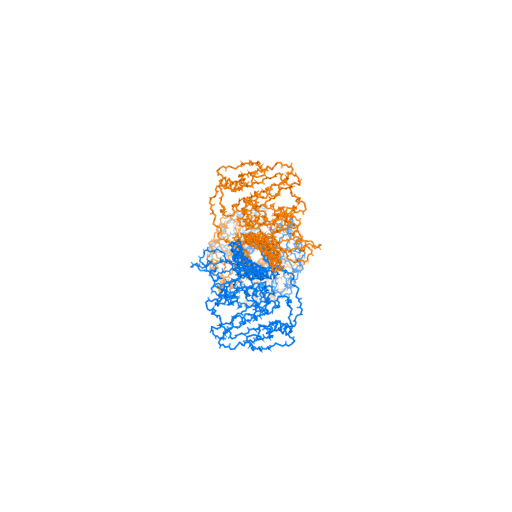05 C CA . ALA B 1 577 ? 5.938 78.562 21.812 1 56.31 577 ALA B CA 1
ATOM 9806 C C . ALA B 1 577 ? 5.902 77.5 22.875 1 56.31 577 ALA B C 1
ATOM 9808 O O . ALA B 1 577 ? 6.848 77.375 23.656 1 56.31 577 ALA B O 1
ATOM 9809 N N . ARG B 1 578 ? 4.824 76.938 23.172 1 54.88 578 ARG B N 1
ATOM 9810 C CA . ARG B 1 578 ? 4.613 76 24.266 1 54.88 578 ARG B CA 1
ATOM 9811 C C . ARG B 1 578 ? 4.867 74.562 23.797 1 54.88 578 ARG B C 1
ATOM 9813 O O . ARG B 1 578 ? 5.016 73.625 24.625 1 54.88 578 ARG B O 1
ATOM 9820 N N . GLY B 1 579 ? 5.094 74.438 22.438 1 60.91 579 GLY B N 1
ATOM 9821 C CA . GLY B 1 579 ? 5.496 73.125 21.875 1 60.91 579 GLY B CA 1
ATOM 9822 C C . GLY B 1 579 ? 4.41 72.062 21.953 1 60.91 579 GLY B C 1
ATOM 9823 O O . GLY B 1 579 ? 4.699 70.875 22.125 1 60.91 579 GLY B O 1
ATOM 9824 N N . ILE B 1 580 ? 3.172 72.438 21.906 1 63.28 580 ILE B N 1
ATOM 9825 C CA . ILE B 1 580 ? 2.08 71.5 22.016 1 63.28 580 ILE B CA 1
ATOM 9826 C C . ILE B 1 580 ? 1.364 71.375 20.672 1 63.28 580 ILE B C 1
ATOM 9828 O O . ILE B 1 580 ? 0.769 70.312 20.375 1 63.28 580 ILE B O 1
ATOM 9832 N N . GLY B 1 581 ? 1.516 72.375 19.906 1 70.31 581 GLY B N 1
ATOM 9833 C CA . GLY B 1 581 ? 0.726 72.438 18.688 1 70.31 581 GLY B CA 1
ATOM 9834 C C . GLY B 1 581 ? 0.948 71.25 17.75 1 70.31 581 GLY B C 1
ATOM 9835 O O . GLY B 1 581 ? 0 70.562 17.391 1 70.31 581 GLY B O 1
ATOM 9836 N N . LEU B 1 582 ? 2.176 70.938 17.531 1 80.25 582 LEU B N 1
ATOM 9837 C CA . LEU B 1 582 ? 2.496 69.875 16.562 1 80.25 582 LEU B CA 1
ATOM 9838 C C . LEU B 1 582 ? 2.143 68.5 17.109 1 80.25 582 LEU B C 1
ATOM 9840 O O . LEU B 1 582 ? 1.799 67.625 16.359 1 80.25 582 LEU B O 1
ATOM 9844 N N . PHE B 1 583 ? 2.287 68.312 18.359 1 73.62 583 PHE B N 1
ATOM 9845 C CA . PHE B 1 583 ? 1.91 67.062 19.016 1 73.62 583 PHE B CA 1
ATOM 9846 C C . PHE B 1 583 ? 0.421 66.812 18.844 1 73.62 583 PHE B C 1
ATOM 9848 O O . PHE B 1 583 ? 0.024 65.688 18.547 1 73.62 583 PHE B O 1
ATOM 9855 N N . LEU B 1 58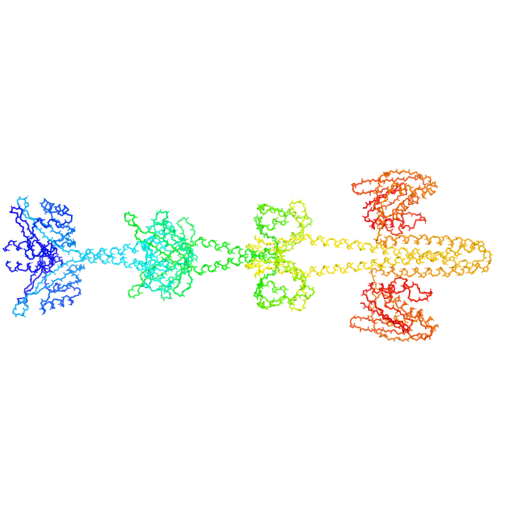4 ? -0.369 67.875 18.969 1 70.44 584 LEU B N 1
ATOM 9856 C CA . LEU B 1 584 ? -1.814 67.812 18.797 1 70.44 584 LEU B CA 1
ATOM 9857 C C . LEU B 1 584 ? -2.168 67.438 17.359 1 70.44 584 LEU B C 1
ATOM 9859 O O . LEU B 1 584 ? -3.041 66.562 17.141 1 70.44 584 LEU B O 1
ATOM 9863 N N . VAL B 1 585 ? -1.485 68.125 16.5 1 81.19 585 VAL B N 1
ATOM 9864 C CA . VAL B 1 585 ? -1.749 67.875 15.094 1 81.19 585 VAL B CA 1
ATOM 9865 C C . VAL B 1 585 ? -1.466 66.438 14.766 1 81.19 585 VAL B C 1
ATOM 9867 O O . VAL B 1 585 ? -2.285 65.75 14.125 1 81.19 585 VAL B O 1
ATOM 9870 N N . LYS B 1 586 ? -0.427 65.938 15.195 1 82.56 586 LYS B N 1
ATOM 9871 C CA . LYS B 1 586 ? -0.039 64.562 14.938 1 82.56 586 LYS B CA 1
ATOM 9872 C C . LYS B 1 586 ? -1.062 63.594 15.516 1 82.56 586 LYS B C 1
ATOM 9874 O O . LYS B 1 586 ? -1.48 62.656 14.844 1 82.56 586 LYS B O 1
ATOM 9879 N N . ASN B 1 587 ? -1.446 63.781 16.656 1 71 587 ASN B N 1
ATOM 9880 C CA . ASN B 1 587 ? -2.406 62.906 17.312 1 71 587 ASN B CA 1
ATOM 9881 C C . ASN B 1 587 ? -3.758 62.906 16.609 1 71 587 ASN B C 1
ATOM 9883 O O . ASN B 1 587 ? -4.402 61.875 16.469 1 71 587 ASN B O 1
ATOM 9887 N N . GLN B 1 588 ? -4.109 64.062 16.281 1 73.62 588 GLN B N 1
ATOM 9888 C CA . GLN B 1 588 ? -5.398 64.25 15.617 1 73.62 588 GLN B CA 1
ATOM 9889 C C . GLN B 1 588 ? -5.383 63.594 14.242 1 73.62 588 GLN B C 1
ATOM 9891 O O . GLN B 1 588 ? -6.352 62.906 13.852 1 73.62 588 GLN B O 1
ATOM 9896 N N . VAL B 1 589 ? -4.285 63.719 13.57 1 84.06 589 VAL B N 1
ATOM 9897 C CA . VAL B 1 589 ? -4.148 63.125 12.25 1 84.06 589 VAL B CA 1
ATOM 9898 C C . VAL B 1 589 ? -4.121 61.625 12.367 1 84.06 589 VAL B C 1
ATOM 9900 O O . VAL B 1 589 ? -4.812 60.906 11.625 1 84.06 589 VAL B O 1
ATOM 9903 N N . ASP B 1 590 ? -3.42 61.188 13.32 1 76.5 590 ASP B N 1
ATOM 9904 C CA . ASP B 1 590 ? -3.322 59.75 13.547 1 76.5 590 ASP B CA 1
ATOM 9905 C C . ASP B 1 590 ? -4.676 59.188 13.945 1 76.5 590 ASP B C 1
ATOM 9907 O O . ASP B 1 590 ? -5.043 58.094 13.492 1 76.5 590 ASP B O 1
ATOM 9911 N N . ALA B 1 591 ? -5.363 59.812 14.734 1 67.69 591 ALA B N 1
ATOM 9912 C CA . ALA B 1 591 ? -6.668 59.344 15.219 1 67.69 591 ALA B CA 1
ATOM 9913 C C . ALA B 1 591 ? -7.656 59.188 14.062 1 67.69 591 ALA B C 1
ATOM 9915 O O . ALA B 1 591 ? -8.539 58.344 14.109 1 67.69 591 ALA B O 1
ATOM 9916 N N . MET B 1 592 ? -7.41 60.062 13.109 1 74.25 592 MET B N 1
ATOM 9917 C CA . MET B 1 592 ? -8.32 60.031 11.961 1 74.25 592 MET B CA 1
ATOM 9918 C C . MET B 1 592 ? -7.809 59.094 10.883 1 74.25 592 MET B C 1
ATOM 9920 O O . MET B 1 592 ? -8.383 59.031 9.797 1 74.25 592 MET B O 1
ATOM 9924 N N . GLY B 1 593 ? -6.73 58.406 11.195 1 74.81 593 GLY B N 1
ATOM 9925 C CA . GLY B 1 593 ? -6.195 57.406 10.281 1 74.81 593 GLY B CA 1
ATOM 9926 C C . GLY B 1 593 ? -5.281 58 9.227 1 74.81 593 GLY B C 1
ATOM 9927 O O . GLY B 1 593 ? -4.984 57.344 8.219 1 74.81 593 GLY B O 1
ATOM 9928 N N . GLY B 1 594 ? -4.945 59.375 9.406 1 82.38 594 GLY B N 1
ATOM 9929 C CA . GLY B 1 594 ? -4.074 60.031 8.445 1 82.38 594 GLY B CA 1
ATOM 9930 C C . GLY B 1 594 ? -2.607 59.938 8.82 1 82.38 594 GLY B C 1
ATOM 9931 O O . GLY B 1 594 ? -2.229 59.188 9.719 1 82.38 594 GLY B O 1
ATOM 9932 N N . LYS B 1 595 ? -1.773 60.594 7.938 1 88.19 595 LYS B N 1
ATOM 9933 C CA . LYS B 1 595 ? -0.334 60.688 8.172 1 88.19 595 LYS B CA 1
ATOM 9934 C C . LYS B 1 595 ? 0.165 62.125 8.039 1 88.19 595 LYS B C 1
ATOM 9936 O O . LYS B 1 595 ? -0.308 62.875 7.18 1 88.19 595 LYS B O 1
ATOM 9941 N N . ILE B 1 596 ? 1.085 62.531 8.93 1 90.12 596 ILE B N 1
ATOM 9942 C CA . ILE B 1 596 ? 1.688 63.875 8.836 1 90.12 596 ILE B CA 1
ATOM 9943 C C . ILE B 1 596 ? 3.205 63.75 8.727 1 90.12 596 ILE B C 1
ATOM 9945 O O . ILE B 1 596 ? 3.809 62.875 9.383 1 90.12 596 ILE B O 1
ATOM 9949 N N . GLU B 1 597 ? 3.799 64.438 7.773 1 90.31 597 GLU B N 1
ATOM 9950 C CA . GLU B 1 597 ? 5.246 64.5 7.582 1 90.31 597 GLU B CA 1
ATOM 9951 C C . GLU B 1 597 ? 5.715 66 7.5 1 90.31 597 GLU B C 1
ATOM 9953 O O . GLU B 1 597 ? 4.938 66.875 7.145 1 90.31 597 GLU B O 1
ATOM 9958 N N . ALA B 1 598 ? 6.961 66.25 7.992 1 90.5 598 ALA B N 1
ATOM 9959 C CA . ALA B 1 598 ? 7.52 67.562 7.953 1 90.5 598 ALA B CA 1
ATOM 9960 C C . ALA B 1 598 ? 8.82 67.625 7.152 1 90.5 598 ALA B C 1
ATOM 9962 O O . ALA B 1 598 ? 9.625 66.688 7.227 1 90.5 598 ALA B O 1
ATOM 9963 N N . SER B 1 599 ? 8.938 68.5 6.215 1 91.69 599 SER B N 1
ATOM 9964 C CA . SER B 1 599 ? 10.18 68.875 5.535 1 91.69 599 SER B CA 1
ATOM 9965 C C . SER B 1 599 ? 10.609 70.312 5.848 1 91.69 599 SER B C 1
ATOM 9967 O O . SER B 1 599 ? 9.805 71.188 5.738 1 91.69 599 SER B O 1
ATOM 9969 N N . SER B 1 600 ? 11.836 70.438 6.477 1 89.75 600 SER B N 1
ATOM 9970 C CA . SER B 1 600 ? 12.258 71.75 6.898 1 89.75 600 SER B CA 1
ATOM 9971 C C . SER B 1 600 ? 13.758 71.938 6.711 1 89.75 600 SER B C 1
ATOM 9973 O O . SER B 1 600 ? 14.523 71 6.812 1 89.75 600 SER B O 1
ATOM 9975 N N . VAL B 1 601 ? 14.219 73.125 6.203 1 87.81 601 VAL B N 1
ATOM 9976 C CA . VAL B 1 601 ? 15.609 73.562 6.137 1 87.81 601 VAL B CA 1
ATOM 9977 C C . VAL B 1 601 ? 15.805 74.875 6.953 1 87.81 601 VAL B C 1
ATOM 9979 O O . VAL B 1 601 ? 15.008 75.812 6.852 1 87.81 601 VAL B O 1
ATOM 9982 N N . LEU B 1 602 ? 16.844 74.875 7.762 1 87.81 602 LEU B N 1
ATOM 9983 C CA . LEU B 1 602 ? 17.125 76 8.602 1 87.81 602 LEU B CA 1
ATOM 9984 C C . LEU B 1 602 ? 17.312 77.25 7.746 1 87.81 602 LEU B C 1
ATOM 9986 O O . LEU B 1 602 ? 18.047 77.25 6.766 1 87.81 602 LEU B O 1
ATOM 9990 N N . GLY B 1 603 ? 16.656 78.25 8.07 1 87.75 603 GLY B N 1
ATOM 9991 C CA . GLY B 1 603 ? 16.781 79.562 7.387 1 87.75 603 GLY B CA 1
ATOM 9992 C C . GLY B 1 603 ? 15.906 79.688 6.148 1 87.75 603 GLY B C 1
ATOM 9993 O O . GLY B 1 603 ? 15.82 80.688 5.527 1 87.75 603 GLY B O 1
ATOM 9994 N N . GLN B 1 604 ? 15.32 78.688 5.664 1 89.88 604 GLN B N 1
ATOM 9995 C CA . GLN B 1 604 ? 14.539 78.688 4.434 1 89.88 604 GLN B CA 1
ATOM 9996 C C . GLN B 1 604 ? 13.047 78.5 4.727 1 89.88 604 GLN B C 1
ATOM 9998 O O . GLN B 1 604 ? 12.203 79.125 4.047 1 89.88 604 GLN B O 1
ATOM 10003 N N . GLY B 1 605 ? 12.758 77.75 5.738 1 92.06 605 GLY B N 1
ATOM 10004 C CA . GLY B 1 605 ? 11.352 77.562 6.082 1 92.06 605 GLY B CA 1
ATOM 10005 C C . GLY B 1 605 ? 10.984 76.125 6.332 1 92.06 605 GLY B C 1
ATOM 10006 O O . GLY B 1 605 ? 11.859 75.25 6.48 1 92.06 605 GLY B O 1
ATOM 10007 N N . THR B 1 606 ? 9.672 75.812 6.543 1 93.31 606 THR B N 1
ATOM 10008 C CA . THR B 1 606 ? 9.172 74.5 6.895 1 93.31 606 THR B CA 1
ATOM 10009 C C . THR B 1 606 ? 7.922 74.188 6.086 1 93.31 606 THR B C 1
ATOM 10011 O O . THR B 1 606 ? 7.117 75.062 5.781 1 93.31 606 THR B O 1
ATOM 10014 N N . THR B 1 607 ? 7.801 72.938 5.602 1 95.31 607 THR B N 1
ATOM 10015 C CA . THR B 1 607 ? 6.605 72.438 4.945 1 95.31 607 THR B CA 1
ATOM 10016 C C . THR B 1 607 ? 6.023 71.25 5.734 1 95.31 607 THR B C 1
ATOM 10018 O O . THR B 1 607 ? 6.727 70.25 6.027 1 95.31 607 THR B O 1
ATOM 10021 N N . PHE B 1 608 ? 4.793 71.375 6.125 1 94.62 608 PHE B N 1
ATOM 10022 C CA . PHE B 1 608 ? 4.066 70.25 6.719 1 94.62 608 PHE B CA 1
ATOM 10023 C C . PHE B 1 608 ? 3.119 69.625 5.703 1 94.62 608 PHE B C 1
ATOM 10025 O O . PHE B 1 608 ? 2.355 70.312 5.039 1 94.62 608 PHE B O 1
ATOM 10032 N N . ARG B 1 609 ? 3.211 68.312 5.598 1 95.12 609 ARG B N 1
ATOM 10033 C CA . ARG B 1 609 ? 2.391 67.562 4.664 1 95.12 609 ARG B CA 1
ATOM 10034 C C . ARG B 1 609 ? 1.458 66.625 5.41 1 95.12 609 ARG B C 1
ATOM 10036 O O . ARG B 1 609 ? 1.912 65.75 6.188 1 95.12 609 ARG B O 1
ATOM 10043 N N . ILE B 1 610 ? 0.17 66.75 5.18 1 94.31 610 ILE B N 1
ATOM 10044 C CA . ILE B 1 610 ? -0.831 65.938 5.82 1 94.31 610 ILE B CA 1
ATOM 10045 C C . ILE B 1 610 ? -1.565 65.062 4.766 1 94.31 610 ILE B C 1
ATOM 10047 O O . ILE B 1 610 ? -2.021 65.625 3.756 1 94.31 610 ILE B O 1
ATOM 10051 N N . GLU B 1 611 ? -1.621 63.844 5.016 1 93.81 611 GLU B N 1
ATOM 10052 C CA . GLU B 1 611 ? -2.434 62.938 4.207 1 93.81 611 GLU B CA 1
ATOM 10053 C C . GLU B 1 611 ? -3.738 62.594 4.918 1 93.81 611 GLU B C 1
ATOM 10055 O O . GLU B 1 611 ? -3.721 62.031 6.016 1 93.81 611 GLU B O 1
ATOM 10060 N N . PHE B 1 612 ? -4.832 62.969 4.258 1 87.94 612 PHE B N 1
ATOM 10061 C CA . PHE B 1 612 ? -6.133 62.656 4.832 1 87.94 612 PHE B CA 1
ATOM 10062 C C . PHE B 1 612 ? -6.609 61.281 4.344 1 87.94 612 PHE B C 1
ATOM 10064 O O . PHE B 1 612 ? -6.441 60.938 3.168 1 87.94 612 PHE B O 1
ATOM 10071 N N . SER B 1 613 ? -6.82 60.25 5.305 1 72.44 613 SER B N 1
ATOM 10072 C CA . SER B 1 613 ? -7.324 58.969 4.891 1 72.44 613 SER B CA 1
ATOM 10073 C C . SER B 1 613 ? -8.82 59 4.586 1 72.44 613 SER B C 1
ATOM 10075 O O . SER B 1 613 ? -9.547 59.812 5.168 1 72.44 613 SER B O 1
#

Secondary structure (DSSP, 8-state):
-HHHHHHHHHHHHHTTEEEEEEETTT--EEE-HHHHHHHT--TTS---HHHHHHTBTTHHHHHHHHHHHHHH---EEEEEEEE-TT--EEEEEEEEEEEEETTEEEEEEEEEEE-HHHHHHHHHHHHHHHHHHHHHHT-SSEEEEEETTSBEEEE-HHHHHHHT--HHHHHTSBHHHHB-HHHHHHHHHHHHHHHTTS-SEEEEEEEEE-TTS-EEEEEEEEEEEE-TTS-EEEEEEEEEE-HHHHHHHHHHHHHHHHHHHHHHHHT-EEEEEETTTTEEEE-HHHHHHTT--GGG--TTGGGGHHHHB-HHHHHHHHHHHHHHHTTS-SSEEEEEEEE-TTS-EEEEEEEEEEEEE-TTS-EEEEEEEEEE-HHHHHHHHHHHHHHHHHHHHHHHHHHHHHHHHHHHHHHHHHHHHHHHHHHH---HHHHHHHHHHHHHHHHHHHHHHHHHHHHHHHHH--S---EEEEHHHHHHHHHHHTHHHHHHTT-EEEEEE-TT-EEEE-HHHHHHHHHHHHHHHHHT--TTS--EEEEEEEEETTEEEEEEEE-SS---HHHHGGGTTSTT---S--TT--S-HHHHHHHHHHHTT-EEEEEEETTTEEEEEEEE-/-HHHHHHHHHHHHHTT-EEEEEETTT--EEE-HHHHHHHT--TTS---HHHHHHTBTTHHHHHHHHHHHHHH---EEEEEEEE-TT--EEEEEEEEEEEEETTEEEEEEEEEEE-HHHHHHHHHHHHHHHHHHHHHHT-SSEEEEEETTSBEEEE-HHHHHHHT--HHHHTTSBHHHHB-HHHHHHHHHHHHHHHTTS-SEEEEEEEEE-TTS-EEEEEEEEEEEE-TTS-EEEEEEEEEE-HHHHHHHHHHHHHHHHHHHHHHHHT-EEEEEETTTTEEEE-HHHHHHTT--GGG--TTGGGGHHHHB-HHHHHHHHHHHHHHHTTS-SSEEEEEEEE-TTS-EEEEEEEEEEEEE-TTS-EEEEEEEEEE-HHHHHHHHHHHHHHHHHHHHHHHHHHHHHHHHHHHHHHHHHHHHHHHHHHH---HHHHHHHHHHHHHHHHHHHHHHHHHHHHHHHHH--S---EEEEHHHHHHHHHHHTHHHHHHTT-EEEEEE-TT-EEEE-HHHHHHHHHHHHHHHHHT--TTS--EEEEEEEEETTEEEEEEEE-SS---HHHHGGGTTSTT---S--TT--S-HHHHHHHHHHHTT-EEEEEEETTTEEEEEEEE-